Protein AF-0000000074021298 (afdb_homodimer)

Organism: Pomacea canaliculata (NCBI:txid400727)

pLDDT: mean 86.19, std 20.51, range [21.73, 98.88]

InterPro domains:
  IPR001466 Beta-lactamase-related [PF00144] (48-369)
  IPR012338 Beta-lactamase/transpeptidase-like [G3DSA:3.40.710.10] (38-373)
  IPR012338 Beta-lactamase/transpeptidase-like [SSF56601] (41-386)
  IPR050491 Beta-lactamase AmpC-like [PTHR46825] (26-459)

Solvent-accessible surface area (backbone atoms only — not comparable to full-atom values): 61512 Å² total; per-residue (Å²): 136,84,81,76,81,76,75,80,75,77,75,76,76,77,72,75,76,74,70,74,70,69,49,74,64,55,54,45,50,52,50,48,49,40,50,52,49,29,38,67,71,63,29,38,85,45,30,32,19,32,28,32,18,33,33,43,77,78,37,78,73,43,58,38,34,41,58,18,23,34,84,89,51,81,51,64,29,39,26,73,28,30,38,55,35,10,33,48,21,23,33,54,42,43,52,49,36,53,50,51,23,60,72,65,68,79,51,56,54,80,38,34,45,31,76,70,72,32,90,83,51,42,40,54,46,66,67,55,29,68,60,37,20,44,46,37,44,48,30,24,21,63,15,31,70,42,54,64,54,48,45,38,26,73,78,58,35,49,85,45,40,59,76,28,40,36,56,49,63,62,82,53,56,76,46,62,37,67,27,72,40,52,54,39,28,16,48,48,38,35,51,39,19,62,76,69,73,46,59,56,69,59,50,47,38,64,63,43,27,59,68,43,65,20,82,74,49,50,36,39,69,70,58,61,78,82,42,80,61,29,48,50,35,17,37,65,55,73,85,39,74,38,78,56,52,68,64,45,48,26,56,58,23,50,40,34,26,28,33,15,34,22,33,22,24,54,36,48,41,40,56,46,34,20,64,55,62,47,22,24,28,94,84,66,46,77,69,45,56,48,66,59,55,49,59,35,65,39,77,48,26,34,41,95,38,64,82,43,37,33,85,69,34,98,49,19,35,38,36,40,25,26,17,32,42,33,29,30,34,29,48,75,33,28,58,30,39,28,41,58,12,66,48,94,10,22,33,25,40,38,40,34,31,64,93,66,26,28,31,40,37,41,38,32,25,20,53,55,79,89,42,42,42,65,48,50,46,50,48,31,52,48,23,53,76,70,72,45,85,53,92,48,49,47,66,39,44,60,43,38,56,36,87,68,38,75,70,78,81,76,72,72,76,74,87,81,38,84,79,60,80,69,94,60,60,72,70,22,62,47,44,44,24,37,25,88,44,62,38,61,37,34,33,40,77,41,73,68,58,87,72,65,80,73,75,80,74,73,68,75,73,60,70,38,49,30,40,36,34,53,68,31,34,22,40,52,31,56,51,75,74,67,69,76,67,70,74,80,77,53,94,78,60,58,76,75,78,53,56,43,47,21,38,22,43,24,32,78,72,24,46,84,49,68,37,53,46,35,36,39,39,61,43,55,92,97,47,82,41,47,45,41,36,36,29,40,36,50,25,70,90,68,45,50,60,27,35,51,59,68,85,55,94,65,76,79,75,71,75,66,79,71,57,81,69,48,65,63,52,59,60,54,55,55,58,68,64,54,66,74,112,135,85,80,75,81,78,76,78,75,77,74,75,74,77,69,76,76,75,72,74,72,69,48,73,64,54,53,46,50,52,50,49,50,40,50,52,50,29,37,66,72,64,30,39,83,44,30,34,18,34,30,31,17,31,33,43,76,81,38,78,74,42,58,37,35,41,58,17,24,34,85,91,50,82,51,64,29,40,24,73,27,31,37,55,36,11,34,49,21,23,33,53,39,42,52,49,37,53,50,51,24,61,72,64,69,78,51,55,53,78,38,34,44,30,75,71,73,31,88,82,51,41,41,52,46,67,67,54,29,68,58,36,20,46,46,37,45,48,31,25,20,63,16,31,68,41,53,63,55,47,46,38,25,72,75,57,35,48,85,47,42,58,75,28,40,37,57,50,62,62,83,51,56,76,46,62,36,68,28,71,38,52,56,38,29,16,48,48,36,35,50,38,20,63,76,69,72,46,59,57,69,58,49,48,40,65,61,42,27,58,69,42,65,20,81,75,49,52,37,39,69,70,57,61,77,81,42,79,61,28,47,50,35,18,35,65,55,71,86,39,72,38,78,56,53,70,64,48,48,26,55,59,23,50,39,34,26,28,31,15,35,21,31,24,22,55,37,47,43,40,55,46,34,19,64,54,62,48,21,24,27,94,86,66,45,76,68,45,56,48,68,61,55,49,58,34,64,40,77,50,25,33,40,95,38,64,82,41,37,31,85,68,36,99,51,19,36,37,36,41,24,26,16,32,41,32,29,31,34,29,46,75,34,28,57,31,38,28,42,58,12,67,48,94,10,21,33,26,39,37,40,34,31,63,94,66,27,29,32,40,37,41,37,33,26,21,55,55,80,88,42,42,42,65,48,51,47,51,49,31,52,49,23,55,76,69,70,45,85,53,92,47,51,47,68,40,44,61,44,38,55,36,88,67,39,77,70,78,80,76,72,73,75,74,88,81,41,84,79,57,80,69,96,62,61,73,71,22,64,46,45,44,24,37,25,90,45,63,39,60,36,34,33,39,77,41,71,67,59,88,72,65,80,72,72,78,76,73,68,73,73,61,70,38,48,29,39,36,34,53,69,31,34,22,41,51,30,55,50,76,74,68,71,77,67,71,72,77,77,53,94,80,60,60,78,75,80,53,56,42,46,21,37,21,44,26,32,79,72,24,44,85,48,71,36,54,44,34,36,37,40,60,44,55,91,95,47,79,40,47,46,41,38,37,30,39,35,49,24,71,90,69,46,51,60,26,34,51,58,67,83,55,95,65,76,80,76,71,76,64,80,70,59,80,68,48,66,66,52,60,60,54,57,57,57,68,67,54,67,73,112

Radius of gyration: 35.68 Å; Cα contacts (8 Å, |Δi|>4): 2454; chains: 2; bounding box: 91×127×123 Å

Nearest PDB structures (foldseek):
  7v21-assembly1_B  TM=7.993E-01  e=4.627E-18  Homo sapiens
  7v21-assembly1_C  TM=7.958E-01  e=7.716E-18  Homo sapiens
  7v21-assembly1_D  TM=7.824E-01  e=2.377E-17  Homo sapiens
  6kjr-assembly1_A  TM=7.800E-01  e=3.569E-14  Jeotgalibacillus marinus
  6kjt-assembly1_D  TM=7.829E-01  e=8.515E-14  Jeotgalibacillus marinus

Structure (mmCIF, N/CA/C/O backbone):
data_AF-0000000074021298-model_v1
#
loop_
_entity.id
_entity.type
_entity.pdbx_description
1 polymer 'Beta-lactamase-related domain-containing protein'
#
loop_
_atom_site.group_PDB
_atom_site.id
_atom_site.type_symbol
_atom_site.label_atom_id
_atom_site.label_alt_id
_atom_site.label_comp_id
_atom_site.label_asym_id
_atom_site.label_entity_id
_atom_site.label_seq_id
_atom_site.pdbx_PDB_ins_code
_atom_site.Cartn_x
_atom_site.Cartn_y
_atom_site.Cartn_z
_atom_site.occupancy
_atom_site.B_iso_or_equiv
_atom_site.auth_seq_id
_atom_site.auth_comp_id
_atom_site.auth_asym_id
_atom_site.auth_atom_id
_atom_site.pdbx_PDB_model_num
ATOM 1 N N . MET A 1 1 ? 46.344 -9.789 76.188 1 26.69 1 MET A N 1
ATOM 2 C CA . MET A 1 1 ? 46.031 -10.859 75.188 1 26.69 1 MET A CA 1
ATOM 3 C C . MET A 1 1 ? 45.062 -10.383 74.125 1 26.69 1 MET A C 1
ATOM 5 O O . MET A 1 1 ? 43.969 -9.922 74.5 1 26.69 1 MET A O 1
ATOM 9 N N . ASP A 1 2 ? 45.594 -9.898 73 1 30.86 2 ASP A N 1
ATOM 10 C CA . ASP A 1 2 ? 45.156 -9.203 71.812 1 30.86 2 ASP A CA 1
ATOM 11 C C . ASP A 1 2 ? 44.312 -10.109 70.938 1 30.86 2 ASP A C 1
ATOM 13 O O . ASP A 1 2 ? 44.781 -11.133 70.438 1 30.86 2 ASP A O 1
ATOM 17 N N . LEU A 1 3 ? 43.062 -10.359 71.312 1 31.78 3 LEU A N 1
ATOM 18 C CA . LEU A 1 3 ? 42.125 -11.188 70.562 1 31.78 3 LEU A CA 1
ATOM 19 C C . LEU A 1 3 ? 41.969 -10.711 69.125 1 31.78 3 LEU A C 1
ATOM 21 O O . LEU A 1 3 ? 41.625 -9.555 68.875 1 31.78 3 LEU A O 1
ATOM 25 N N . THR A 1 4 ? 42.688 -11.258 68.188 1 30.72 4 THR A N 1
ATOM 26 C CA . THR A 1 4 ? 42.812 -11.078 66.75 1 30.72 4 THR A CA 1
ATOM 27 C C . THR A 1 4 ? 41.469 -11.391 66.062 1 30.72 4 THR A C 1
ATOM 29 O O . THR A 1 4 ? 40.906 -12.453 66.312 1 30.72 4 THR A O 1
ATOM 32 N N . LYS A 1 5 ? 40.688 -10.383 65.625 1 35.59 5 LYS A N 1
ATOM 33 C CA . LYS A 1 5 ? 39.469 -10.328 64.812 1 35.59 5 LYS A CA 1
ATOM 34 C C . LYS A 1 5 ? 39.594 -11.141 63.562 1 35.59 5 LYS A C 1
ATOM 36 O O . LYS A 1 5 ? 40.406 -10.82 62.688 1 35.59 5 LYS A O 1
ATOM 41 N N . VAL A 1 6 ? 39.469 -12.438 63.562 1 33.12 6 VAL A N 1
ATOM 42 C CA . VAL A 1 6 ? 39.5 -13.266 62.344 1 33.12 6 VAL A CA 1
ATOM 43 C C . VAL A 1 6 ? 38.344 -12.859 61.406 1 33.12 6 VAL A C 1
ATOM 45 O O . VAL A 1 6 ? 37.188 -12.898 61.812 1 33.12 6 VAL A O 1
ATOM 48 N N . SER A 1 7 ? 38.562 -11.93 60.531 1 34.03 7 SER A N 1
ATOM 49 C CA . SER A 1 7 ? 37.656 -11.547 59.469 1 34.03 7 SER A CA 1
ATOM 50 C C . SER A 1 7 ? 37.344 -12.742 58.562 1 34.03 7 SER A C 1
ATOM 52 O O . SER A 1 7 ? 38.25 -13.398 58.062 1 34.03 7 SER A O 1
ATOM 54 N N . VAL A 1 8 ? 36.25 -13.43 58.875 1 35.97 8 VAL A N 1
ATOM 55 C CA . VAL A 1 8 ? 35.719 -14.477 58.031 1 35.97 8 VAL A CA 1
ATOM 56 C C . VAL A 1 8 ? 35.438 -13.906 56.625 1 35.97 8 VAL A C 1
ATOM 58 O O . VAL A 1 8 ? 34.625 -12.992 56.469 1 35.97 8 VAL A O 1
ATOM 61 N N . LEU A 1 9 ? 36.406 -13.93 55.75 1 36.5 9 LEU A N 1
ATOM 62 C CA . LEU A 1 9 ? 36.25 -13.633 54.344 1 36.5 9 LEU A CA 1
ATOM 63 C C . LEU A 1 9 ? 35.25 -14.578 53.688 1 36.5 9 LEU A C 1
ATOM 65 O O . LEU A 1 9 ? 35.438 -15.797 53.688 1 36.5 9 LEU A O 1
ATOM 69 N N . GLN A 1 10 ? 33.969 -14.211 53.75 1 36.41 10 GLN A N 1
ATOM 70 C CA . GLN A 1 10 ? 33 -14.898 52.906 1 36.41 10 GLN A CA 1
ATOM 71 C C . GLN A 1 10 ? 33.406 -14.875 51.438 1 36.41 10 GLN A C 1
ATOM 73 O O . GLN A 1 10 ? 33.562 -13.805 50.844 1 36.41 10 GLN A O 1
ATOM 78 N N . VAL A 1 11 ? 34.156 -15.836 51.031 1 38.88 11 VAL A N 1
ATOM 79 C CA . VAL A 1 11 ? 34.406 -16.031 49.625 1 38.88 11 VAL A CA 1
ATOM 80 C C . VAL A 1 11 ? 33.125 -16.266 48.875 1 38.88 11 VAL A C 1
ATOM 82 O O . VAL A 1 11 ? 32.406 -17.25 49.125 1 38.88 11 VAL A O 1
ATOM 85 N N . LEU A 1 12 ? 32.469 -15.219 48.438 1 39.44 12 LEU A N 1
ATOM 86 C CA . LEU A 1 12 ? 31.422 -15.344 47.438 1 39.44 12 LEU A CA 1
ATOM 87 C C . LEU A 1 12 ? 31.906 -16.141 46.219 1 39.44 12 LEU A C 1
ATOM 89 O O . LEU A 1 12 ? 32.844 -15.703 45.531 1 39.44 12 LEU A O 1
ATOM 93 N N . VAL A 1 13 ? 31.797 -17.438 46.312 1 40.09 13 VAL A N 1
ATOM 94 C CA . VAL A 1 13 ? 32.031 -18.25 45.125 1 40.09 13 VAL A CA 1
ATOM 95 C C . VAL A 1 13 ? 31.094 -17.781 44 1 40.09 13 VAL A C 1
ATOM 97 O O . VAL A 1 13 ? 29.875 -17.875 44.125 1 40.09 13 VAL A O 1
ATOM 100 N N . LEU A 1 14 ? 31.547 -16.844 43.219 1 41.97 14 LEU A N 1
ATOM 101 C CA . LEU A 1 14 ? 30.922 -16.594 41.906 1 41.97 14 LEU A CA 1
ATOM 102 C C . LEU A 1 14 ? 30.891 -17.875 41.062 1 41.97 14 LEU A C 1
ATOM 104 O O . LEU A 1 14 ? 31.938 -18.375 40.656 1 41.97 14 LEU A O 1
ATOM 108 N N . VAL A 1 15 ? 29.938 -18.703 41.312 1 45.31 15 VAL A N 1
ATOM 109 C CA . VAL A 1 15 ? 29.75 -19.781 40.344 1 45.31 15 VAL A CA 1
ATOM 110 C C . VAL A 1 15 ? 29.5 -19.188 38.938 1 45.31 15 VAL A C 1
ATOM 112 O O . VAL A 1 15 ? 28.562 -18.438 38.75 1 45.31 15 VAL A O 1
ATOM 115 N N . PRO A 1 16 ? 30.484 -19.203 38.094 1 42.06 16 PRO A N 1
ATOM 116 C CA . PRO A 1 16 ? 30.156 -18.797 36.719 1 42.06 16 PRO A CA 1
ATOM 117 C C . PRO A 1 16 ? 28.984 -19.578 36.156 1 42.06 16 PRO A C 1
ATOM 119 O O . PRO A 1 16 ? 28.969 -20.812 36.188 1 42.06 16 PRO A O 1
ATOM 122 N N . THR A 1 17 ? 27.828 -19.078 36.219 1 42.72 17 THR A N 1
ATOM 123 C CA . THR A 1 17 ? 26.781 -19.641 35.375 1 42.72 17 THR A CA 1
ATOM 124 C C . THR A 1 17 ? 27.312 -19.875 33.969 1 42.72 17 THR A C 1
ATOM 126 O O . THR A 1 17 ? 27.625 -18.906 33.25 1 42.72 17 THR A O 1
ATOM 129 N N . LEU A 1 18 ? 27.922 -20.984 33.719 1 38.31 18 LEU A N 1
ATOM 130 C CA . LEU A 1 18 ? 28.203 -21.375 32.344 1 38.31 18 LEU A CA 1
ATOM 131 C C . LEU A 1 18 ? 26.953 -21.234 31.469 1 38.31 18 LEU A C 1
ATOM 133 O O . LEU A 1 18 ? 26.016 -22.031 31.578 1 38.31 18 LEU A O 1
ATOM 137 N N . VAL A 1 19 ? 26.609 -20.078 31.125 1 40.84 19 VAL A N 1
ATOM 138 C CA . VAL A 1 19 ? 25.734 -19.969 29.953 1 40.84 19 VAL A CA 1
ATOM 139 C C . VAL A 1 19 ? 26.297 -20.812 28.812 1 40.84 19 VAL A C 1
ATOM 141 O O . VAL A 1 19 ? 27.359 -20.516 28.281 1 40.84 19 VAL A O 1
ATOM 144 N N . ILE A 1 20 ? 26.047 -22.031 28.812 1 39.59 20 ILE A N 1
ATOM 145 C CA . ILE A 1 20 ? 26.328 -22.812 27.609 1 39.59 20 ILE A CA 1
ATOM 146 C C . ILE A 1 20 ? 25.797 -22.062 26.391 1 39.59 20 ILE A C 1
ATOM 148 O O . ILE A 1 20 ? 24.578 -21.969 26.188 1 39.59 20 ILE A O 1
ATOM 152 N N . VAL A 1 21 ? 26.438 -21.094 26 1 43.22 21 VAL A N 1
ATOM 153 C CA . VAL A 1 21 ? 26.188 -20.562 24.672 1 43.22 21 VAL A CA 1
ATOM 154 C C . VAL A 1 21 ? 26.188 -21.703 23.641 1 43.22 21 VAL A C 1
ATOM 156 O O . VAL A 1 21 ? 27.234 -22.312 23.391 1 43.22 21 VAL A O 1
ATOM 159 N N . SER A 1 22 ? 25.172 -22.469 23.625 1 50.16 22 SER A N 1
ATOM 160 C CA . SER A 1 22 ? 25.078 -23.406 22.516 1 50.16 22 SER A CA 1
ATOM 161 C C . SER A 1 22 ? 25.562 -22.75 21.219 1 50.16 22 SER A C 1
ATOM 163 O O . SER A 1 22 ? 25.156 -21.641 20.891 1 50.16 22 SER A O 1
ATOM 165 N N . SER A 1 23 ? 26.609 -23.266 20.641 1 61.38 23 SER A N 1
ATOM 166 C CA . SER A 1 23 ? 27.219 -22.797 19.391 1 61.38 23 SER A CA 1
ATOM 167 C C . SER A 1 23 ? 26.188 -22.719 18.266 1 61.38 23 SER A C 1
ATOM 169 O O . SER A 1 23 ? 25.125 -23.344 18.359 1 61.38 23 SER A O 1
ATOM 171 N N . GLN A 1 24 ? 26.281 -21.781 17.531 1 69.5 24 GLN A N 1
ATOM 172 C CA . GLN A 1 24 ? 25.484 -21.641 16.312 1 69.5 24 GLN A CA 1
ATOM 173 C C . GLN A 1 24 ? 25.281 -22.984 15.633 1 69.5 24 GLN A C 1
ATOM 175 O O . GLN A 1 24 ? 24.188 -23.281 15.141 1 69.5 24 GLN A O 1
ATOM 180 N N . ASP A 1 25 ? 26.188 -23.922 15.688 1 71.69 25 ASP A N 1
ATOM 181 C CA . ASP A 1 25 ? 26.125 -25.234 15.055 1 71.69 25 ASP A CA 1
ATOM 182 C C . ASP A 1 25 ? 25.141 -26.141 15.789 1 71.69 25 ASP A C 1
ATOM 184 O O . ASP A 1 25 ? 24.406 -26.891 15.156 1 71.69 25 ASP A O 1
ATOM 188 N N . ASP A 1 26 ? 25.188 -26.031 17.078 1 74.75 26 ASP A N 1
ATOM 189 C CA . ASP A 1 26 ? 24.266 -26.844 17.859 1 74.75 26 ASP A CA 1
ATOM 190 C C . ASP A 1 26 ? 22.812 -26.406 17.641 1 74.75 26 ASP A C 1
ATOM 192 O O . ASP A 1 26 ? 21.922 -27.25 17.562 1 74.75 26 ASP A O 1
ATOM 196 N N . SER A 1 27 ? 22.719 -25.188 17.469 1 84.31 27 SER A N 1
ATOM 197 C CA . SER A 1 27 ? 21.391 -24.641 17.219 1 84.31 27 SER A CA 1
ATOM 198 C C . SER A 1 27 ? 20.844 -25.094 15.875 1 84.31 27 SER A C 1
ATOM 200 O O . SER A 1 27 ? 19.672 -25.453 15.758 1 84.31 27 SER A O 1
ATOM 202 N N . MET A 1 28 ? 21.734 -25.234 14.898 1 88.88 28 MET A N 1
ATOM 203 C CA . MET A 1 28 ? 21.297 -25.641 13.562 1 88.88 28 MET A CA 1
ATOM 204 C C . MET A 1 28 ? 21 -27.125 13.508 1 88.88 28 MET A C 1
ATOM 206 O O . MET A 1 28 ? 20.094 -27.562 12.781 1 88.88 28 MET A O 1
ATOM 210 N N . GLN A 1 29 ? 21.719 -27.859 14.266 1 90.38 29 GLN A N 1
ATOM 211 C CA . GLN A 1 29 ? 21.422 -29.281 14.344 1 90.38 29 GLN A CA 1
ATOM 212 C C . GLN A 1 29 ? 20.078 -29.531 15 1 90.38 29 GLN A C 1
ATOM 214 O O . GLN A 1 29 ? 19.312 -30.391 14.547 1 90.38 29 GLN A O 1
ATOM 219 N N . ALA A 1 30 ? 19.875 -28.781 16.031 1 91.12 30 ALA A N 1
ATOM 220 C CA . ALA A 1 30 ? 18.594 -28.938 16.719 1 91.12 30 ALA A CA 1
ATOM 221 C C . ALA A 1 30 ? 17.422 -28.609 15.789 1 91.12 30 ALA A C 1
ATOM 223 O O . ALA A 1 30 ? 16.422 -29.312 15.773 1 91.12 30 ALA A O 1
ATOM 224 N N . ILE A 1 31 ? 17.578 -27.609 15.07 1 93.38 31 ILE A N 1
ATOM 225 C CA . ILE A 1 31 ? 16.547 -27.203 14.125 1 93.38 31 ILE A CA 1
ATOM 226 C C . ILE A 1 31 ? 16.391 -28.266 13.039 1 93.38 31 ILE A C 1
ATOM 228 O O . ILE A 1 31 ? 15.281 -28.609 12.648 1 93.38 31 ILE A O 1
ATOM 232 N N . SER A 1 32 ? 17.469 -28.75 12.547 1 94.44 32 SER A N 1
ATOM 233 C CA . SER A 1 32 ? 17.453 -29.797 11.547 1 94.44 32 SER A CA 1
ATOM 234 C C . SER A 1 32 ? 16.719 -31.047 12.047 1 94.44 32 SER A C 1
ATOM 236 O O . SER A 1 32 ? 15.969 -31.672 11.297 1 94.44 32 SER A O 1
ATOM 238 N N . ASP A 1 33 ? 16.938 -31.344 13.305 1 94.31 33 ASP A N 1
ATOM 239 C CA . ASP A 1 33 ? 16.281 -32.5 13.898 1 94.31 33 ASP A CA 1
ATOM 240 C C . ASP A 1 33 ? 14.773 -32.312 14 1 94.31 33 ASP A C 1
ATOM 242 O O . ASP A 1 33 ? 14.008 -33.25 13.75 1 94.31 33 ASP A O 1
ATOM 246 N N . ILE A 1 34 ? 14.422 -31.141 14.359 1 95.75 34 ILE A N 1
ATOM 247 C CA . ILE A 1 34 ? 13 -30.812 14.453 1 95.75 34 ILE A CA 1
ATOM 248 C C . ILE A 1 34 ? 12.352 -30.953 13.078 1 95.75 34 ILE A C 1
ATOM 250 O O . ILE A 1 34 ? 11.266 -31.531 12.945 1 95.75 34 ILE A O 1
ATOM 254 N N . ILE A 1 35 ? 12.992 -30.469 12.047 1 96.25 35 ILE A N 1
ATOM 255 C CA . ILE A 1 35 ? 12.469 -30.484 10.688 1 96.25 35 ILE A CA 1
ATOM 256 C C . ILE A 1 35 ? 12.406 -31.922 10.18 1 96.25 35 ILE A C 1
ATOM 258 O O . ILE A 1 35 ? 11.398 -32.344 9.602 1 96.25 35 ILE A O 1
ATOM 262 N N . ALA A 1 36 ? 13.445 -32.656 10.445 1 95.38 36 ALA A N 1
ATOM 263 C CA . ALA A 1 36 ? 13.484 -34.062 10.023 1 95.38 36 ALA A CA 1
ATOM 264 C C . ALA A 1 36 ? 12.352 -34.875 10.672 1 95.38 36 ALA A C 1
ATOM 266 O O . ALA A 1 36 ? 11.695 -35.656 10.008 1 95.38 36 ALA A O 1
ATOM 267 N N . ALA A 1 37 ? 12.156 -34.594 11.891 1 94.69 37 ALA A N 1
ATOM 268 C CA . ALA A 1 37 ? 11.117 -35.312 12.633 1 94.69 37 ALA A CA 1
ATOM 269 C C . ALA A 1 37 ? 9.734 -34.969 12.102 1 94.69 37 ALA A C 1
ATOM 271 O O . ALA A 1 37 ? 8.914 -35.875 11.844 1 94.69 37 ALA A O 1
ATOM 272 N N . SER A 1 38 ? 9.508 -33.719 11.961 1 95.88 38 SER A N 1
ATOM 273 C CA . SER A 1 38 ? 8.188 -33.281 11.492 1 95.88 38 SER A CA 1
ATOM 274 C C . SER A 1 38 ? 7.938 -33.75 10.062 1 95.88 38 SER A C 1
ATOM 276 O O . SER A 1 38 ? 6.828 -34.188 9.734 1 95.88 38 SER A O 1
ATOM 278 N N . HIS A 1 39 ? 8.93 -33.656 9.211 1 95.75 39 HIS A N 1
ATOM 279 C CA . HIS A 1 39 ? 8.797 -34.125 7.832 1 95.75 39 HIS A CA 1
ATOM 280 C C . HIS A 1 39 ? 8.477 -35.594 7.773 1 95.75 39 HIS A C 1
ATOM 282 O O . HIS A 1 39 ? 7.574 -36.031 7.047 1 95.75 39 HIS A O 1
ATOM 288 N N . ALA A 1 40 ? 9.156 -36.375 8.547 1 9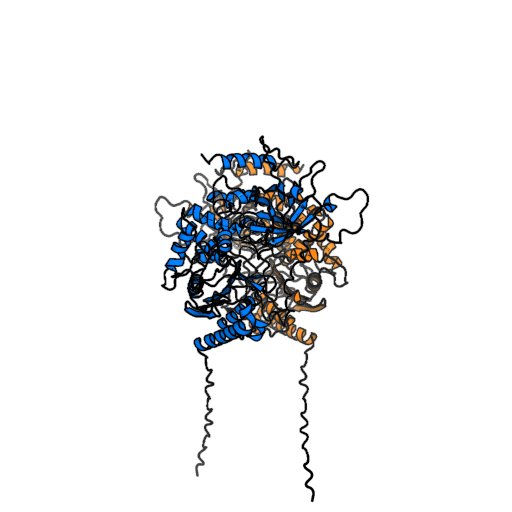3.25 40 ALA A N 1
ATOM 289 C CA . ALA A 1 40 ? 8.969 -37.812 8.562 1 93.25 40 ALA A CA 1
ATOM 290 C C . ALA A 1 40 ? 7.609 -38.188 9.148 1 93.25 40 ALA A C 1
ATOM 292 O O . ALA A 1 40 ? 6.953 -39.125 8.664 1 93.25 40 ALA A O 1
ATOM 293 N N . ASP A 1 41 ? 7.246 -37.469 10.125 1 93.19 41 ASP A N 1
ATOM 294 C CA . ASP A 1 41 ? 6.066 -37.875 10.891 1 93.19 41 ASP A CA 1
ATOM 295 C C . ASP A 1 41 ? 4.781 -37.469 10.164 1 93.19 41 ASP A C 1
ATOM 297 O O . ASP A 1 41 ? 3.795 -38.219 10.195 1 93.19 41 ASP A O 1
ATOM 301 N N . CYS A 1 42 ? 4.836 -36.312 9.477 1 90.19 42 CYS A N 1
ATOM 302 C CA . CYS A 1 42 ? 3.508 -35.875 9.07 1 90.19 42 CYS A CA 1
ATOM 303 C C . CYS A 1 42 ? 3.533 -35.281 7.66 1 90.19 42 CYS A C 1
ATOM 305 O O . CYS A 1 42 ? 2.486 -34.938 7.105 1 90.19 42 CYS A O 1
ATOM 307 N N . ARG A 1 43 ? 4.656 -35.25 7.039 1 88 43 ARG A N 1
ATOM 308 C CA . ARG A 1 43 ? 4.652 -34.531 5.773 1 88 43 ARG A CA 1
ATOM 309 C C . ARG A 1 43 ? 5.195 -35.406 4.645 1 88 43 ARG A C 1
ATOM 311 O O . ARG A 1 43 ? 4.984 -35.094 3.467 1 88 43 ARG A O 1
ATOM 318 N N . ARG A 1 44 ? 5.742 -36.438 4.902 1 88.69 44 ARG A N 1
ATOM 319 C CA . ARG A 1 44 ? 6.41 -37.281 3.908 1 88.69 44 ARG A CA 1
ATOM 320 C C . ARG A 1 44 ? 5.434 -37.75 2.838 1 88.69 44 ARG A C 1
ATOM 322 O O . ARG A 1 44 ? 5.797 -37.875 1.667 1 88.69 44 ARG A O 1
ATOM 329 N N . GLU A 1 45 ? 4.238 -37.938 3.205 1 88.88 45 GLU A N 1
ATOM 330 C CA . GLU A 1 45 ? 3.258 -38.469 2.26 1 88.88 45 GLU A CA 1
ATOM 331 C C . GLU A 1 45 ? 2.789 -37.375 1.294 1 88.88 45 GLU A C 1
ATOM 333 O O . GLU A 1 45 ? 2.406 -37.688 0.16 1 88.88 45 GLU A O 1
ATOM 338 N N . LEU A 1 46 ? 2.861 -36.188 1.746 1 92.75 46 LEU A N 1
ATOM 339 C CA . LEU A 1 46 ? 2.383 -35.062 0.915 1 92.75 46 LEU A CA 1
ATOM 340 C C . LEU A 1 46 ? 3.549 -34.312 0.276 1 92.75 46 LEU A C 1
ATOM 342 O O . LEU A 1 46 ? 3.375 -33.656 -0.737 1 92.75 46 LEU A O 1
ATOM 346 N N . ASN A 1 47 ? 4.668 -34.469 0.925 1 96.62 47 ASN A N 1
ATOM 347 C CA . ASN A 1 47 ? 5.898 -33.844 0.461 1 96.62 47 ASN A CA 1
ATOM 348 C C . ASN A 1 47 ? 7.09 -34.781 0.562 1 96.62 47 ASN A C 1
ATOM 350 O O . ASN A 1 47 ? 7.93 -34.625 1.453 1 96.62 47 ASN A O 1
ATOM 354 N N . PRO A 1 48 ? 7.223 -35.625 -0.444 1 96.5 48 PRO A N 1
ATOM 355 C CA . PRO A 1 48 ? 8.281 -36.656 -0.368 1 96.5 48 PRO A CA 1
ATOM 356 C C . PRO A 1 48 ? 9.672 -36.031 -0.209 1 96.5 48 PRO A C 1
ATOM 358 O O . PRO A 1 48 ? 10.555 -36.656 0.379 1 96.5 48 PRO A O 1
ATOM 361 N N . GLY A 1 49 ? 9.844 -34.906 -0.799 1 97.56 49 GLY A N 1
ATOM 362 C CA . GLY A 1 49 ? 11.148 -34.25 -0.714 1 97.56 49 GLY A CA 1
ATOM 363 C C . GLY A 1 49 ? 11.047 -32.75 -0.427 1 97.56 49 GLY A C 1
ATOM 364 O O . GLY A 1 49 ? 10.125 -32.094 -0.897 1 97.56 49 GLY A O 1
ATOM 365 N N . MET A 1 50 ? 12.07 -32.25 0.307 1 98.31 50 MET A N 1
ATOM 366 C CA . MET A 1 50 ? 12.148 -30.844 0.673 1 98.31 50 MET A CA 1
ATOM 367 C C . MET A 1 50 ? 13.594 -30.406 0.847 1 98.31 50 MET A C 1
ATOM 369 O O . MET A 1 50 ? 14.461 -31.219 1.168 1 98.31 50 MET A O 1
ATOM 373 N N . ALA A 1 51 ? 13.875 -29.188 0.587 1 98.69 51 ALA A N 1
ATOM 374 C CA . ALA A 1 51 ? 15.188 -28.609 0.848 1 98.69 51 ALA A CA 1
ATOM 375 C C . ALA A 1 51 ? 15.055 -27.234 1.517 1 98.69 51 ALA A C 1
ATOM 377 O O . ALA A 1 51 ? 14.094 -26.516 1.275 1 98.69 51 ALA A O 1
ATOM 378 N N . ILE A 1 52 ? 16.031 -26.922 2.4 1 98.62 52 ILE A N 1
ATOM 379 C CA . ILE A 1 52 ? 16 -25.688 3.188 1 98.62 52 ILE A CA 1
ATOM 380 C C . ILE A 1 52 ? 17.375 -25.031 3.168 1 98.62 52 ILE A C 1
ATOM 382 O O . ILE A 1 52 ? 18.406 -25.719 3.203 1 98.62 52 ILE A O 1
ATOM 386 N N . ALA A 1 53 ? 17.375 -23.734 3.104 1 98.75 53 ALA A N 1
ATOM 387 C CA . ALA A 1 53 ? 18.594 -22.953 3.312 1 98.75 53 ALA A CA 1
ATOM 388 C C . ALA A 1 53 ? 18.344 -21.797 4.289 1 98.75 53 ALA A C 1
ATOM 390 O O . ALA A 1 53 ? 17.297 -21.156 4.254 1 98.75 53 ALA A O 1
ATOM 391 N N . ILE A 1 54 ? 19.25 -21.578 5.184 1 98.56 54 ILE A N 1
ATOM 392 C CA . ILE A 1 54 ? 19.297 -20.438 6.094 1 98.56 54 ILE A CA 1
ATOM 393 C C . ILE A 1 54 ? 20.625 -19.703 5.941 1 98.56 54 ILE A C 1
ATOM 395 O O . ILE A 1 54 ? 21.688 -20.312 6 1 98.56 54 ILE A O 1
ATOM 399 N N . VAL A 1 55 ? 20.562 -18.406 5.738 1 97.94 55 VAL A N 1
ATOM 400 C CA . VAL A 1 55 ? 21.766 -17.594 5.656 1 97.94 55 VAL A CA 1
ATOM 401 C C . VAL A 1 55 ? 21.719 -16.484 6.695 1 97.94 55 VAL A C 1
ATOM 403 O O . VAL A 1 55 ? 20.625 -16.062 7.109 1 97.94 55 VAL A O 1
ATOM 406 N N . LYS A 1 56 ? 22.844 -16.016 7.109 1 96.88 56 LYS A N 1
ATOM 407 C CA . LYS A 1 56 ? 22.984 -14.875 8.008 1 96.88 56 LYS A CA 1
ATOM 408 C C . LYS A 1 56 ? 24.375 -14.258 7.91 1 96.88 56 LYS A C 1
ATOM 410 O O . LYS A 1 56 ? 25.375 -14.977 7.98 1 96.88 56 LYS A O 1
ATOM 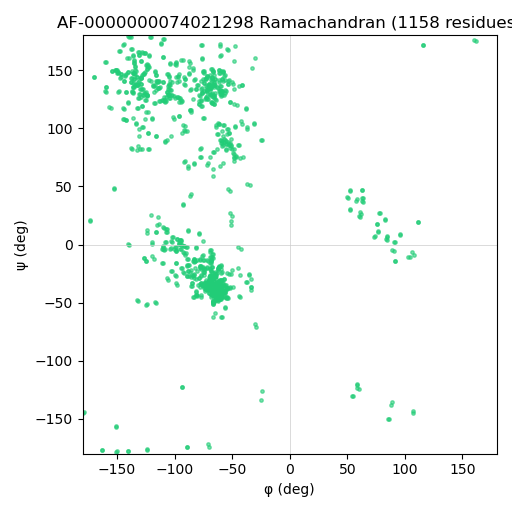415 N N . GLY A 1 57 ? 24.469 -12.961 7.77 1 94.75 57 GLY A N 1
ATOM 416 C CA . GLY A 1 57 ? 25.734 -12.25 7.727 1 94.75 57 GLY A CA 1
ATOM 417 C C . GLY A 1 57 ? 26.625 -12.68 6.562 1 94.75 57 GLY A C 1
ATOM 418 O O . GLY A 1 57 ? 27.844 -12.781 6.703 1 94.75 57 GLY A O 1
ATOM 419 N N . GLY A 1 58 ? 26.016 -13.109 5.57 1 94.19 58 GLY A N 1
ATOM 420 C CA . GLY A 1 58 ? 26.781 -13.484 4.391 1 94.19 58 GLY A CA 1
ATOM 421 C C . GLY A 1 58 ? 27.203 -14.945 4.395 1 94.19 58 GLY A C 1
ATOM 422 O O . GLY A 1 58 ? 27.844 -15.414 3.447 1 94.19 58 GLY A O 1
ATOM 423 N N . ARG A 1 59 ? 26.766 -15.625 5.43 1 94.38 59 ARG A N 1
ATOM 424 C CA . ARG A 1 59 ? 27.156 -17.031 5.559 1 94.38 59 ARG A CA 1
ATOM 425 C C . ARG A 1 59 ? 25.938 -17.938 5.488 1 94.38 59 ARG A C 1
ATOM 427 O O . ARG A 1 59 ? 24.844 -17.547 5.906 1 94.38 59 ARG A O 1
ATOM 434 N N . THR A 1 60 ? 26.172 -19.141 4.953 1 96.44 60 THR A N 1
ATOM 435 C CA . THR A 1 60 ? 25.141 -20.172 4.984 1 96.44 60 THR A CA 1
ATOM 436 C C . THR A 1 60 ? 25.188 -20.938 6.297 1 96.44 60 THR A C 1
ATOM 438 O O . THR A 1 60 ? 26.188 -21.625 6.582 1 96.44 60 THR A O 1
ATOM 441 N N . LEU A 1 61 ? 24.172 -20.844 7.062 1 96.44 61 LEU A N 1
ATOM 442 C CA . LEU A 1 61 ? 24.109 -21.516 8.352 1 96.44 61 LEU A CA 1
ATOM 443 C C . LEU A 1 61 ? 23.609 -22.953 8.188 1 96.44 61 LEU A C 1
ATOM 445 O O . LEU A 1 61 ? 23.969 -23.844 8.961 1 96.44 61 LEU A O 1
ATOM 449 N N . LEU A 1 62 ? 22.703 -23.125 7.266 1 96.62 62 LEU A N 1
ATOM 450 C CA . LEU A 1 62 ? 22.109 -24.422 6.973 1 96.62 62 LEU A CA 1
ATOM 451 C C . LEU A 1 62 ? 21.734 -24.531 5.496 1 96.62 62 LEU A C 1
ATOM 453 O O . LEU A 1 62 ? 21.219 -23.578 4.914 1 96.62 62 LEU A O 1
ATOM 457 N N . SER A 1 63 ? 22.062 -25.547 4.848 1 97.88 63 SER A N 1
ATOM 458 C CA . SER A 1 63 ? 21.641 -25.984 3.52 1 97.88 63 SER A CA 1
ATOM 459 C C . SER A 1 63 ? 21.531 -27.5 3.443 1 97.88 63 SER A C 1
ATOM 461 O O . SER A 1 63 ? 22.531 -28.203 3.469 1 97.88 63 SER A O 1
ATOM 463 N N . ARG A 1 64 ? 20.266 -27.906 3.391 1 97.81 64 ARG A N 1
ATOM 464 C CA . ARG A 1 64 ? 20.062 -29.344 3.598 1 97.81 64 ARG A CA 1
ATOM 465 C C . ARG A 1 64 ? 18.781 -29.828 2.924 1 97.81 64 ARG A C 1
ATOM 467 O O . ARG A 1 64 ? 17.844 -29.047 2.752 1 97.81 64 ARG A O 1
ATOM 474 N N . GLY A 1 65 ? 18.844 -31.094 2.506 1 97.94 65 GLY A N 1
ATOM 475 C CA . GLY A 1 65 ? 17.656 -31.766 1.987 1 97.94 65 GLY A CA 1
ATOM 476 C C . GLY A 1 65 ? 17.047 -32.75 2.977 1 97.94 65 GLY A C 1
ATOM 477 O O . GLY A 1 65 ? 17.719 -33.219 3.896 1 97.94 65 GLY A O 1
ATOM 478 N N . PHE A 1 66 ? 15.812 -33 2.83 1 97.69 66 PHE A N 1
ATOM 479 C CA . PHE A 1 66 ? 15.031 -33.938 3.623 1 97.69 66 PHE A CA 1
ATOM 480 C C . PHE A 1 66 ? 14.156 -34.812 2.727 1 97.69 66 PHE A C 1
ATOM 482 O O . PHE A 1 66 ? 13.586 -34.312 1.744 1 97.69 66 PHE A O 1
ATOM 489 N N . GLY A 1 67 ? 14.109 -36.062 3.02 1 97.25 67 GLY A N 1
ATOM 490 C CA . GLY A 1 67 ? 13.273 -36.969 2.256 1 97.25 67 GLY A CA 1
ATOM 491 C C . GLY A 1 67 ? 13.953 -37.5 1.001 1 97.25 67 GLY A C 1
ATOM 492 O O . GLY A 1 67 ? 15.164 -37.75 0.995 1 97.25 67 GLY A O 1
ATOM 493 N N . VAL A 1 68 ? 13.047 -37.781 -0.033 1 97 68 VAL A N 1
ATOM 494 C CA . VAL A 1 68 ? 13.547 -38.438 -1.247 1 97 68 VAL A CA 1
ATOM 495 C C . VAL A 1 68 ? 13.086 -37.656 -2.471 1 97 68 VAL A C 1
ATOM 497 O O . VAL A 1 68 ? 12.133 -36.875 -2.395 1 97 68 VAL A O 1
ATOM 500 N N . THR A 1 69 ? 13.773 -37.812 -3.586 1 96.56 69 THR A N 1
ATOM 501 C CA . THR A 1 69 ? 13.523 -37.031 -4.801 1 96.56 69 THR A CA 1
ATOM 502 C C . THR A 1 69 ? 12.25 -37.531 -5.492 1 96.56 69 THR A C 1
ATOM 504 O O . THR A 1 69 ? 11.68 -36.812 -6.324 1 96.56 69 THR A O 1
ATOM 507 N N . SER A 1 70 ? 11.875 -38.75 -5.152 1 94.12 70 SER A N 1
ATOM 508 C CA . SER A 1 70 ? 10.688 -39.344 -5.758 1 94.12 70 SER A CA 1
ATOM 509 C C . SER A 1 70 ? 9.961 -40.25 -4.777 1 94.12 70 SER A C 1
ATOM 511 O O . SER A 1 70 ? 10.602 -40.938 -3.979 1 94.12 70 SER A O 1
ATOM 513 N N . LEU A 1 71 ? 8.68 -40.25 -4.867 1 89.56 71 LEU A N 1
ATOM 514 C CA . LEU A 1 71 ? 7.848 -41 -3.951 1 89.56 71 LEU A CA 1
ATOM 515 C C . LEU A 1 71 ? 8.234 -42.5 -3.971 1 89.56 71 LEU A C 1
ATOM 517 O O . LEU A 1 71 ? 8.18 -43.156 -2.941 1 89.56 71 LEU A O 1
ATOM 521 N N . HIS A 1 72 ? 8.609 -43.062 -5.082 1 85.44 72 HIS A N 1
ATOM 522 C CA . HIS A 1 72 ? 8.883 -44.469 -5.18 1 85.44 72 HIS A CA 1
ATOM 523 C C . HIS A 1 72 ? 10.383 -44.75 -5.309 1 85.44 72 HIS A C 1
ATOM 525 O O . HIS A 1 72 ? 10.797 -45.844 -5.633 1 85.44 72 HIS A O 1
ATOM 531 N N . GLY A 1 73 ? 11.078 -43.719 -5.082 1 87.19 73 GLY A N 1
ATOM 532 C CA . GLY A 1 73 ? 12.516 -43.875 -5.148 1 87.19 73 GLY A CA 1
ATOM 533 C C . GLY A 1 73 ? 13.195 -43.781 -3.791 1 87.19 73 GLY A C 1
ATOM 534 O O . GLY A 1 73 ? 12.523 -43.625 -2.77 1 87.19 73 GLY A O 1
ATOM 535 N N . ASN A 1 74 ? 14.562 -44 -3.842 1 91.06 74 ASN A N 1
ATOM 536 C CA . ASN A 1 74 ? 15.328 -44 -2.598 1 91.06 74 ASN A CA 1
ATOM 537 C C . ASN A 1 74 ? 16.469 -42.969 -2.648 1 91.06 74 ASN A C 1
ATOM 539 O O . ASN A 1 74 ? 17.328 -42.969 -1.769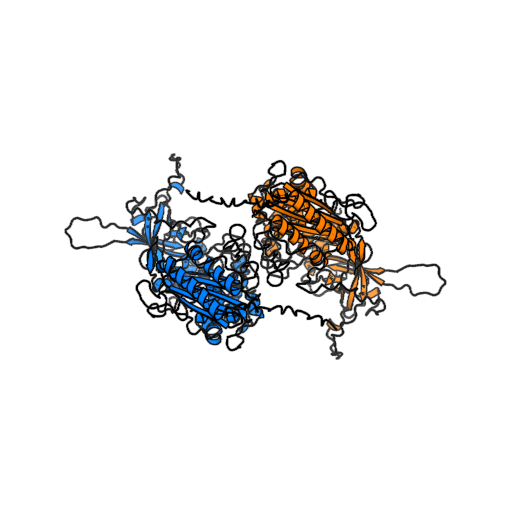 1 91.06 74 ASN A O 1
ATOM 543 N N . ILE A 1 75 ? 16.422 -42.188 -3.637 1 96.06 75 ILE A N 1
ATOM 544 C CA . ILE A 1 75 ? 17.469 -41.188 -3.723 1 96.06 75 ILE A CA 1
ATOM 545 C C . ILE A 1 75 ? 17.172 -40.031 -2.77 1 96.06 75 ILE A C 1
ATOM 547 O O . ILE A 1 75 ? 16.141 -39.375 -2.893 1 96.06 75 ILE A O 1
ATOM 551 N N . PRO A 1 76 ? 18.078 -39.781 -1.84 1 97.19 76 PRO A N 1
ATOM 552 C CA . PRO A 1 76 ? 17.812 -38.719 -0.875 1 97.19 76 PRO A CA 1
ATOM 553 C C . PRO A 1 76 ? 17.891 -37.312 -1.501 1 97.19 76 PRO A C 1
ATOM 555 O O . PRO A 1 76 ? 18.719 -37.094 -2.385 1 97.19 76 PRO A O 1
ATOM 558 N N . VAL A 1 77 ? 17.031 -36.406 -1.029 1 98 77 VAL A N 1
ATOM 559 C CA . VAL A 1 77 ? 17.188 -35 -1.353 1 98 77 VAL A CA 1
ATOM 560 C C . VAL A 1 77 ? 18.406 -34.438 -0.644 1 98 77 VAL A C 1
ATOM 562 O O . VAL A 1 77 ? 18.656 -34.75 0.523 1 98 77 VAL A O 1
ATOM 565 N N . THR A 1 78 ? 19.188 -33.719 -1.312 1 98.12 78 THR A N 1
ATOM 566 C CA . THR A 1 78 ? 20.344 -33 -0.764 1 98.12 78 THR A CA 1
ATOM 567 C C . THR A 1 78 ? 20.203 -31.5 -1.007 1 98.12 78 THR A C 1
ATOM 569 O O . THR A 1 78 ? 19.203 -31.047 -1.577 1 98.12 78 THR A O 1
ATOM 572 N N . SER A 1 79 ? 21.172 -30.75 -0.527 1 98.12 79 SER A N 1
ATOM 573 C CA . SER A 1 79 ? 21.172 -29.297 -0.716 1 98.12 79 SER A CA 1
ATOM 574 C C . SER A 1 79 ? 21.359 -28.938 -2.184 1 98.12 79 SER A C 1
ATOM 576 O O . SER A 1 79 ? 21.125 -27.797 -2.58 1 98.12 79 SER A O 1
ATOM 578 N N . SER A 1 80 ? 21.719 -29.906 -3.041 1 98.06 80 SER A N 1
ATOM 579 C CA . SER A 1 80 ? 22 -29.672 -4.453 1 98.06 80 SER A CA 1
ATOM 580 C C . SER A 1 80 ? 20.891 -30.234 -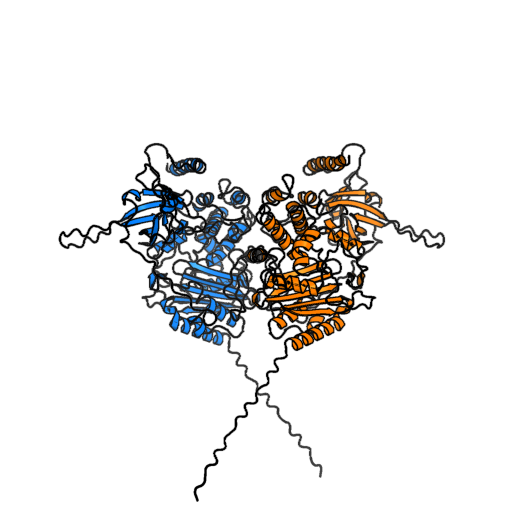5.34 1 98.06 80 SER A C 1
ATOM 582 O O . SER A 1 80 ? 21 -30.188 -6.566 1 98.06 80 SER A O 1
ATOM 584 N N . THR A 1 81 ? 19.859 -30.781 -4.695 1 98.31 81 THR A N 1
ATOM 585 C CA . THR A 1 81 ? 18.734 -31.297 -5.461 1 98.31 81 THR A CA 1
ATOM 586 C C . THR A 1 81 ? 17.938 -30.141 -6.074 1 98.31 81 THR A C 1
ATOM 588 O O . THR A 1 81 ? 17.688 -29.125 -5.414 1 98.31 81 THR A O 1
ATOM 591 N N . ARG A 1 82 ? 17.547 -30.312 -7.328 1 98.19 82 ARG A N 1
ATOM 592 C CA . ARG A 1 82 ? 16.828 -29.281 -8.062 1 98.19 82 ARG A CA 1
ATOM 593 C C . ARG A 1 82 ? 15.328 -29.359 -7.797 1 98.19 82 ARG A C 1
ATOM 595 O O . ARG A 1 82 ? 14.758 -30.438 -7.75 1 98.19 82 ARG A O 1
ATOM 602 N N . PHE A 1 83 ? 14.711 -28.219 -7.527 1 98.12 83 PHE A N 1
ATOM 603 C CA . PHE A 1 83 ? 13.266 -28 -7.441 1 98.12 83 PHE A CA 1
ATOM 604 C C . PHE A 1 83 ? 12.844 -26.812 -8.289 1 98.12 83 PHE A C 1
ATOM 606 O O . PHE A 1 83 ? 13.578 -25.828 -8.398 1 98.12 83 PHE A O 1
ATOM 613 N N . ASN A 1 84 ? 11.672 -26.859 -8.938 1 97.69 84 ASN A N 1
ATOM 614 C CA . ASN A 1 84 ? 11.055 -25.625 -9.391 1 97.69 84 ASN A CA 1
ATOM 615 C C . ASN A 1 84 ? 10.625 -24.734 -8.219 1 97.69 84 ASN A C 1
ATOM 617 O O . ASN A 1 84 ? 9.945 -25.203 -7.301 1 97.69 84 ASN A O 1
ATOM 621 N N . VAL A 1 85 ? 11.086 -23.469 -8.25 1 98.62 85 VAL A N 1
ATOM 622 C CA . VAL A 1 85 ? 10.789 -22.609 -7.113 1 98.62 85 VAL A CA 1
ATOM 623 C C . VAL A 1 85 ? 9.57 -21.734 -7.426 1 98.62 85 VAL A C 1
ATOM 625 O O . VAL A 1 85 ? 9.227 -20.844 -6.656 1 98.62 85 VAL A O 1
ATOM 628 N N . ALA A 1 86 ? 8.961 -21.953 -8.555 1 98.12 86 ALA A N 1
ATOM 629 C CA . ALA A 1 86 ? 7.699 -21.328 -8.93 1 98.12 86 ALA A CA 1
ATOM 630 C C . ALA A 1 86 ? 7.789 -19.812 -8.844 1 98.12 86 ALA A C 1
ATOM 632 O O . ALA A 1 86 ? 8.703 -19.203 -9.398 1 98.12 86 ALA A O 1
ATOM 633 N N . SER A 1 87 ? 6.906 -19.125 -8.219 1 98.5 87 SER A N 1
ATOM 634 C CA . SER A 1 87 ? 6.742 -17.672 -8.258 1 98.5 87 SER A CA 1
ATOM 635 C C . SER A 1 87 ? 7.918 -16.969 -7.594 1 98.5 87 SER A C 1
ATOM 637 O O . SER A 1 87 ? 8.047 -15.742 -7.684 1 98.5 87 SER A O 1
ATOM 639 N N . LEU A 1 88 ? 8.812 -17.641 -6.953 1 98.81 88 LEU A N 1
ATOM 640 C CA . LEU A 1 88 ? 10.031 -16.984 -6.504 1 98.81 88 LEU A CA 1
ATOM 641 C C . LEU A 1 88 ? 10.82 -16.438 -7.691 1 98.81 88 LEU A C 1
ATOM 643 O O . LEU A 1 88 ? 11.656 -15.547 -7.527 1 98.81 88 LEU A O 1
ATOM 647 N N . THR A 1 89 ? 10.531 -16.953 -8.812 1 98.81 89 THR A N 1
ATOM 648 C CA . THR A 1 89 ? 11.125 -16.516 -10.078 1 98.81 89 THR A CA 1
ATOM 649 C C . THR A 1 89 ? 10.875 -15.031 -10.312 1 98.81 89 THR A C 1
ATOM 651 O O . THR A 1 89 ? 11.703 -14.344 -10.914 1 98.81 89 THR A O 1
ATOM 654 N N . LYS A 1 90 ? 9.797 -14.516 -9.82 1 98.81 90 LYS A N 1
ATOM 655 C CA . LYS A 1 90 ? 9.375 -13.148 -10.109 1 98.81 90 LYS A CA 1
ATOM 656 C C . LYS A 1 90 ? 10.406 -12.133 -9.625 1 98.81 90 LYS A C 1
ATOM 658 O O . LYS A 1 90 ? 10.625 -11.102 -10.258 1 98.81 90 LYS A O 1
ATOM 663 N N . ALA A 1 91 ? 11.078 -12.438 -8.539 1 98.81 91 ALA A N 1
ATOM 664 C CA . ALA A 1 91 ? 12.156 -11.562 -8.078 1 98.81 91 ALA A CA 1
ATOM 665 C C . ALA A 1 91 ? 13.297 -11.516 -9.086 1 98.81 91 ALA A C 1
ATOM 667 O O . ALA A 1 91 ? 13.883 -10.453 -9.32 1 98.81 91 ALA A O 1
ATOM 668 N N . LEU A 1 92 ? 13.609 -12.617 -9.625 1 98.81 92 LEU A N 1
ATOM 669 C CA . LEU A 1 92 ? 14.648 -12.68 -10.648 1 98.81 92 LEU A CA 1
ATOM 670 C C . LEU A 1 92 ? 14.227 -11.906 -11.898 1 98.81 92 LEU A C 1
ATOM 672 O O . LEU A 1 92 ? 15.039 -11.164 -12.469 1 98.81 92 LEU A O 1
ATOM 676 N N . THR A 1 93 ? 12.992 -12.086 -12.289 1 98.88 93 THR A N 1
ATOM 677 C CA . THR A 1 93 ? 12.477 -11.414 -13.477 1 98.88 93 THR A CA 1
ATOM 678 C C . THR A 1 93 ? 12.539 -9.898 -13.305 1 98.88 93 THR A C 1
ATOM 680 O O . THR A 1 93 ? 12.969 -9.188 -14.219 1 98.88 93 THR A O 1
ATOM 683 N N . ALA A 1 94 ? 12.141 -9.453 -12.18 1 98.88 94 ALA A N 1
ATOM 684 C CA . ALA A 1 94 ? 12.188 -8.016 -11.914 1 98.88 94 ALA A CA 1
ATOM 685 C C . ALA A 1 94 ? 13.625 -7.504 -11.906 1 98.88 94 ALA A C 1
ATOM 687 O O . ALA A 1 94 ? 13.922 -6.477 -12.523 1 98.88 94 ALA A O 1
ATOM 688 N N . ALA A 1 95 ? 14.5 -8.188 -11.234 1 98.75 95 ALA A N 1
ATOM 689 C CA . ALA A 1 95 ? 15.906 -7.797 -11.172 1 98.75 95 ALA A CA 1
ATOM 690 C C . ALA A 1 95 ? 16.531 -7.773 -12.562 1 98.75 95 ALA A C 1
ATOM 692 O O . ALA A 1 95 ? 17.281 -6.852 -12.898 1 98.75 95 ALA A O 1
ATOM 693 N N . LEU A 1 96 ? 16.234 -8.797 -13.297 1 98.75 96 LEU A N 1
ATOM 694 C CA . LEU A 1 96 ? 16.828 -8.914 -14.633 1 98.75 96 LEU A CA 1
ATOM 695 C C . LEU A 1 96 ? 16.359 -7.777 -15.539 1 98.75 96 LEU A C 1
ATOM 697 O O . LEU A 1 96 ? 17.141 -7.215 -16.297 1 98.75 96 LEU A O 1
ATOM 701 N N . LEU A 1 97 ? 15.055 -7.488 -15.492 1 98.75 97 LEU A N 1
ATOM 702 C CA . LEU A 1 97 ? 14.547 -6.387 -16.297 1 98.75 97 LEU A CA 1
ATOM 703 C C . LEU A 1 97 ? 15.227 -5.078 -15.93 1 98.75 97 LEU A C 1
ATOM 705 O O . LEU A 1 97 ? 15.664 -4.328 -16.812 1 98.75 97 LEU A O 1
ATOM 709 N N . LEU A 1 98 ? 15.352 -4.824 -14.656 1 98.31 98 LEU A N 1
ATOM 710 C CA . LEU A 1 98 ? 16.016 -3.604 -14.219 1 98.31 98 LEU A CA 1
ATOM 711 C C . LEU A 1 98 ? 17.484 -3.596 -14.656 1 98.31 98 LEU A C 1
ATOM 713 O O . LEU A 1 98 ? 18 -2.561 -15.086 1 98.31 98 LEU A O 1
ATOM 717 N N . LYS A 1 99 ? 18.125 -4.754 -14.555 1 97.56 99 LYS A N 1
ATOM 718 C CA . LYS A 1 99 ? 19.516 -4.883 -14.945 1 97.56 99 LYS A CA 1
ATOM 719 C C . LYS A 1 99 ? 19.719 -4.547 -16.422 1 97.56 99 LYS A C 1
ATOM 721 O O . LYS A 1 99 ? 20.609 -3.791 -16.781 1 97.56 99 LYS A O 1
ATOM 726 N N . VAL A 1 100 ? 18.891 -5.07 -17.266 1 97.88 100 VAL A N 1
ATOM 727 C CA . VAL A 1 100 ? 19.031 -4.863 -18.703 1 97.88 100 VAL A CA 1
ATOM 728 C C . VAL A 1 100 ? 18.688 -3.42 -19.047 1 97.88 100 VAL A C 1
ATOM 730 O O . VAL A 1 100 ? 19.281 -2.838 -19.969 1 97.88 100 VAL A O 1
ATOM 733 N N . MET A 1 101 ? 17.719 -2.834 -18.359 1 97.19 101 MET A N 1
ATOM 734 C CA . MET A 1 101 ? 17.406 -1.422 -18.562 1 97.19 101 MET A CA 1
ATOM 735 C C . MET A 1 101 ? 18.609 -0.544 -18.234 1 97.19 101 MET A C 1
ATOM 737 O O . MET A 1 101 ? 18.953 0.363 -19 1 97.19 101 MET A O 1
ATOM 741 N N . GLU A 1 102 ? 19.219 -0.841 -17.125 1 94.19 102 GLU A N 1
ATOM 742 C CA . GLU A 1 102 ? 20.406 -0.094 -16.734 1 94.19 102 GLU A CA 1
ATOM 743 C C . GLU A 1 102 ? 21.531 -0.231 -17.766 1 94.19 102 GLU A C 1
ATOM 745 O O . GLU A 1 102 ? 22.172 0.754 -18.109 1 94.19 102 GLU A O 1
ATOM 750 N N . GLU A 1 103 ? 21.703 -1.393 -18.203 1 94.38 103 GLU A N 1
ATOM 751 C CA . GLU A 1 103 ? 22.75 -1.663 -19.172 1 94.38 103 GLU A CA 1
ATOM 752 C C . GLU A 1 103 ? 22.469 -0.949 -20.5 1 94.38 103 GLU A C 1
ATOM 754 O O . GLU A 1 103 ? 23.391 -0.48 -21.156 1 94.38 103 GLU A O 1
ATOM 759 N N . SER A 1 104 ? 21.281 -0.901 -20.828 1 95.19 104 SER A N 1
ATOM 760 C CA . SER A 1 104 ? 20.906 -0.269 -22.094 1 95.19 104 SER A CA 1
ATOM 761 C C . SER A 1 104 ? 21 1.251 -21.984 1 95.19 104 SER A C 1
ATOM 763 O O . SER A 1 104 ? 21.266 1.929 -22.984 1 95.19 104 SER A O 1
ATOM 765 N N . GLY A 1 105 ? 20.641 1.807 -20.859 1 94.81 105 GLY A N 1
ATOM 766 C CA . GLY A 1 105 ? 20.609 3.242 -20.625 1 94.81 105 GLY A CA 1
ATOM 767 C C . GLY A 1 105 ? 19.438 3.93 -21.328 1 94.81 105 GLY A C 1
ATOM 768 O O . GLY A 1 105 ? 19.328 5.156 -21.281 1 94.81 105 GLY A O 1
ATOM 769 N N . ARG A 1 106 ? 18.609 3.236 -21.875 1 96.25 106 ARG A N 1
ATOM 770 C CA . ARG A 1 106 ? 17.562 3.805 -22.719 1 96.25 106 ARG A CA 1
ATOM 771 C C . ARG A 1 106 ? 16.219 3.771 -22 1 96.25 106 ARG A C 1
ATOM 773 O O . ARG A 1 106 ? 15.328 4.57 -22.297 1 96.25 106 ARG A O 1
ATOM 780 N N . TYR A 1 107 ? 16.094 2.77 -21.156 1 97.31 107 TYR A N 1
ATOM 781 C CA . TYR A 1 107 ? 14.797 2.523 -20.516 1 97.31 107 TYR A CA 1
ATOM 782 C C . TYR A 1 107 ? 14.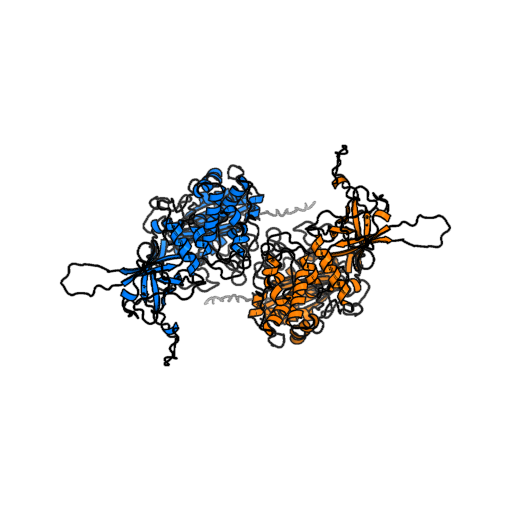922 2.523 -19 1 97.31 107 TYR A C 1
ATOM 784 O O . TYR A 1 107 ? 16.016 2.369 -18.469 1 97.31 107 TYR A O 1
ATOM 792 N N . ASN A 1 108 ? 13.898 2.826 -18.297 1 96.31 108 ASN A N 1
ATOM 793 C CA . ASN A 1 108 ? 13.766 2.674 -16.844 1 96.31 108 ASN A CA 1
ATOM 794 C C . ASN A 1 108 ? 12.375 2.178 -16.469 1 96.31 108 ASN A C 1
ATOM 796 O O . ASN A 1 108 ? 11.547 1.901 -17.328 1 96.31 108 ASN A O 1
ATOM 800 N N . ILE A 1 109 ? 12.125 1.973 -15.219 1 96.19 109 ILE A N 1
ATOM 801 C CA . ILE A 1 109 ? 10.914 1.308 -14.75 1 96.19 109 ILE A CA 1
ATOM 802 C C . ILE A 1 109 ? 9.695 2.188 -15.039 1 96.19 109 ILE A C 1
ATOM 804 O O . ILE A 1 109 ? 8.562 1.702 -15.078 1 96.19 109 ILE A O 1
ATOM 808 N N . SER A 1 110 ? 9.859 3.486 -15.273 1 95.31 110 SER A N 1
ATOM 809 C CA . SER A 1 110 ? 8.758 4.402 -15.562 1 95.31 110 SER A CA 1
ATOM 810 C C . SER A 1 110 ? 8.484 4.48 -17.062 1 95.31 110 SER A C 1
ATOM 812 O O . SER A 1 110 ? 7.566 5.184 -17.5 1 95.31 110 SER A O 1
ATOM 814 N N . THR A 1 111 ? 9.273 3.773 -17.875 1 97.31 111 THR A N 1
ATOM 815 C CA . THR A 1 111 ? 9.07 3.77 -19.328 1 97.31 111 THR A CA 1
ATOM 816 C C . THR A 1 111 ? 7.77 3.055 -19.688 1 97.31 111 THR A C 1
ATOM 818 O O . THR A 1 111 ? 7.516 1.945 -19.203 1 97.31 111 THR A O 1
ATOM 821 N N . PRO A 1 112 ? 6.914 3.684 -20.5 1 97.69 112 PRO A N 1
ATOM 822 C CA . PRO A 1 112 ? 5.699 2.998 -20.953 1 97.69 112 PRO A CA 1
ATOM 823 C C . PRO A 1 112 ? 5.996 1.702 -21.703 1 97.69 112 PRO A C 1
ATOM 825 O O . PRO A 1 112 ? 6.957 1.638 -22.484 1 97.69 112 PRO A O 1
ATOM 828 N N . VAL A 1 113 ? 5.199 0.715 -21.516 1 98.62 113 VAL A N 1
ATOM 829 C CA . VAL A 1 113 ? 5.359 -0.592 -22.156 1 98.62 113 VAL A CA 1
ATOM 830 C C . VAL A 1 113 ? 5.367 -0.437 -23.672 1 98.62 113 VAL A C 1
ATOM 832 O O . VAL A 1 113 ? 6.168 -1.072 -24.359 1 98.62 113 VAL A O 1
ATOM 835 N N . ARG A 1 114 ? 4.492 0.424 -24.203 1 98.19 114 ARG A N 1
ATOM 836 C CA . ARG A 1 114 ? 4.348 0.615 -25.641 1 98.19 114 ARG A CA 1
ATOM 837 C C . ARG A 1 114 ? 5.645 1.129 -26.266 1 98.19 114 ARG A C 1
ATOM 839 O O . ARG A 1 114 ? 5.945 0.832 -27.422 1 98.19 114 ARG A O 1
ATOM 846 N N . GLU A 1 115 ? 6.383 1.914 -25.531 1 98.06 115 GLU A N 1
ATOM 847 C CA . GLU A 1 115 ? 7.664 2.422 -26.016 1 98.06 115 GLU A CA 1
ATOM 848 C C . GLU A 1 115 ? 8.695 1.303 -26.109 1 98.06 115 GLU A C 1
ATOM 850 O O . GLU A 1 115 ? 9.578 1.346 -26.969 1 98.06 115 GLU A O 1
ATOM 855 N N . ILE A 1 116 ? 8.609 0.331 -25.266 1 98.5 116 ILE A N 1
ATOM 856 C CA . ILE A 1 116 ? 9.539 -0.795 -25.266 1 98.5 116 ILE A CA 1
ATOM 857 C C . ILE A 1 116 ? 9.133 -1.8 -26.344 1 98.5 116 ILE A C 1
ATOM 859 O O . ILE A 1 116 ? 9.969 -2.25 -27.125 1 98.5 116 ILE A O 1
ATOM 863 N N . MET A 1 117 ? 7.855 -2.074 -26.422 1 98.38 117 MET A N 1
ATOM 864 C CA . MET A 1 117 ? 7.352 -3.18 -27.234 1 98.38 117 MET A CA 1
ATOM 865 C C . MET A 1 117 ? 7.09 -2.729 -28.672 1 98.38 117 MET A C 1
ATOM 867 O O . MET A 1 117 ? 7.016 -3.555 -29.578 1 98.38 117 MET A O 1
ATOM 871 N N . GLY A 1 118 ? 6.891 -1.378 -28.844 1 96.94 118 GLY A N 1
ATOM 872 C CA . GLY A 1 118 ? 6.656 -0.852 -30.188 1 96.94 118 GLY A CA 1
ATOM 873 C C . GLY A 1 118 ? 5.273 -0.251 -30.344 1 96.94 118 GLY A C 1
ATOM 874 O O . GLY A 1 118 ? 4.391 -0.467 -29.516 1 96.94 118 GLY A O 1
ATOM 875 N N . ARG A 1 119 ? 5.016 0.367 -31.391 1 93.44 119 ARG A N 1
ATOM 876 C CA . ARG A 1 119 ? 3.85 1.213 -31.609 1 93.44 119 ARG A CA 1
ATOM 877 C C . ARG A 1 119 ? 2.592 0.372 -31.797 1 93.44 119 ARG A C 1
ATOM 879 O O . ARG A 1 119 ? 1.475 0.869 -31.641 1 93.44 119 ARG A O 1
ATOM 886 N N . TYR A 1 120 ? 2.758 -0.855 -32.156 1 94.75 120 TYR A N 1
ATOM 887 C CA . TYR A 1 120 ? 1.582 -1.671 -32.438 1 94.75 120 TYR A CA 1
ATOM 888 C C . TYR A 1 120 ? 1.123 -2.424 -31.188 1 94.75 120 TYR A C 1
ATOM 890 O O . TYR A 1 120 ? 0.08 -3.082 -31.203 1 94.75 120 TYR A O 1
ATOM 898 N N . PHE A 1 121 ? 1.881 -2.35 -30.156 1 97.94 121 PHE A N 1
ATOM 899 C CA . PHE A 1 121 ? 1.497 -3.004 -28.922 1 97.94 121 PHE A CA 1
ATOM 900 C C . PHE A 1 121 ? 0.246 -2.361 -28.328 1 97.94 121 PHE A C 1
ATOM 902 O O . PHE A 1 121 ? 0.118 -1.135 -28.328 1 97.94 121 PHE A O 1
ATOM 909 N N . ARG A 1 122 ? -0.69 -3.275 -27.844 1 97.56 122 ARG A N 1
ATOM 910 C CA . ARG A 1 122 ? -1.921 -2.783 -27.234 1 97.56 122 ARG A CA 1
ATOM 911 C C . ARG A 1 122 ? -2.344 -3.664 -26.062 1 97.56 122 ARG A C 1
ATOM 913 O O . ARG A 1 122 ? -2.209 -4.887 -26.125 1 97.56 122 ARG A O 1
ATOM 920 N N . PHE A 1 123 ? -2.824 -2.99 -25.062 1 97.81 123 PHE A N 1
ATOM 921 C CA . PHE A 1 123 ? -3.729 -3.652 -24.125 1 97.81 123 PHE A CA 1
ATOM 922 C C . PHE A 1 123 ? -5.176 -3.521 -24.594 1 97.81 123 PHE A C 1
ATOM 924 O O . PHE A 1 123 ? -5.438 -3.07 -25.703 1 97.81 123 PHE A O 1
ATOM 931 N N . ALA A 1 124 ? -6.086 -4.008 -23.719 1 96.69 124 ALA A N 1
ATOM 932 C CA . ALA A 1 124 ? -7.484 -4.047 -24.125 1 96.69 124 ALA A CA 1
ATOM 933 C C . ALA A 1 124 ? -8.062 -2.637 -24.25 1 96.69 124 ALA A C 1
ATOM 935 O O . ALA A 1 124 ? -9.008 -2.406 -25 1 96.69 124 ALA A O 1
ATOM 936 N N . ASP A 1 125 ? -7.516 -1.632 -23.484 1 95.5 125 ASP A N 1
ATOM 937 C CA . ASP A 1 125 ? -8.039 -0.271 -23.547 1 95.5 125 ASP A CA 1
ATOM 938 C C . ASP A 1 125 ? -6.922 0.739 -23.797 1 95.5 125 ASP A C 1
ATOM 940 O O . ASP A 1 125 ? -5.742 0.418 -23.641 1 95.5 125 ASP A O 1
ATOM 944 N N . ASP A 1 126 ? -7.332 1.93 -24.156 1 94.88 126 ASP A N 1
ATOM 945 C CA . ASP A 1 126 ? -6.383 2.971 -24.547 1 94.88 126 ASP A CA 1
ATOM 946 C C . ASP A 1 126 ? -5.598 3.479 -23.344 1 94.88 126 ASP A C 1
ATOM 948 O O . ASP A 1 126 ? -4.418 3.816 -23.469 1 94.88 126 ASP A O 1
ATOM 952 N N . LEU A 1 127 ? -6.23 3.586 -22.266 1 94.12 127 LEU A N 1
ATOM 953 C CA . LEU A 1 127 ? -5.582 4.105 -21.062 1 94.12 127 LEU A CA 1
ATOM 954 C C . LEU A 1 127 ? -4.348 3.283 -20.719 1 94.12 127 LEU A C 1
ATOM 956 O O . LEU A 1 127 ? -3.248 3.826 -20.594 1 94.12 127 LEU A O 1
ATOM 960 N N . ARG A 1 128 ? -4.496 2.01 -20.578 1 96.5 128 ARG A N 1
ATOM 961 C CA . ARG A 1 128 ? -3.381 1.128 -20.25 1 96.5 128 ARG A CA 1
ATOM 962 C C . ARG A 1 128 ? -2.361 1.096 -21.391 1 96.5 128 ARG A C 1
ATOM 964 O O . ARG A 1 128 ? -1.153 1.093 -21.141 1 96.5 128 ARG A O 1
ATOM 971 N N . THR A 1 129 ? -2.885 1.044 -22.609 1 97.62 129 THR A N 1
ATOM 972 C CA . THR A 1 129 ? -1.989 1.002 -23.766 1 97.62 129 THR A CA 1
ATOM 973 C C . THR A 1 129 ? -1.042 2.199 -23.75 1 97.62 129 THR A C 1
ATOM 975 O O . THR A 1 129 ? 0.156 2.051 -24 1 97.62 129 THR A O 1
ATOM 978 N N . GLN A 1 130 ? -1.546 3.326 -23.391 1 95.75 130 GLN A N 1
ATOM 979 C CA . GLN A 1 130 ? -0.778 4.562 -23.5 1 95.75 130 GLN A CA 1
ATOM 980 C C . GLN A 1 130 ? 0.082 4.785 -22.266 1 95.75 130 GLN A C 1
ATOM 982 O O . GLN A 1 130 ? 1.169 5.359 -22.359 1 95.75 130 GLN A O 1
ATOM 987 N N . HIS A 1 131 ? -0.356 4.25 -21.125 1 95.5 131 HIS A N 1
ATOM 988 C CA . HIS A 1 131 ? 0.251 4.809 -19.922 1 95.5 131 HIS A CA 1
ATOM 989 C C . HIS A 1 131 ? 0.868 3.715 -19.062 1 95.5 131 HIS A C 1
ATOM 991 O O . HIS A 1 131 ? 1.646 4.004 -18.156 1 95.5 131 HIS A O 1
ATOM 997 N N . ALA A 1 132 ? 0.579 2.459 -19.281 1 97.31 132 ALA A N 1
ATOM 998 C CA . ALA A 1 132 ? 1.151 1.409 -18.438 1 97.31 132 ALA A CA 1
ATOM 999 C C . ALA A 1 132 ? 2.672 1.369 -18.578 1 97.31 132 ALA A C 1
ATOM 1001 O O . ALA A 1 132 ? 3.205 1.442 -19.688 1 97.31 132 ALA A O 1
ATOM 1002 N N . THR A 1 133 ? 3.338 1.262 -17.438 1 97.88 133 THR A N 1
ATOM 1003 C CA . THR A 1 133 ? 4.797 1.262 -17.406 1 97.88 133 THR A CA 1
ATOM 1004 C C . THR A 1 133 ? 5.328 -0.106 -16.984 1 97.88 133 THR A C 1
ATOM 1006 O O . THR A 1 133 ? 4.559 -0.987 -16.609 1 97.88 133 THR A O 1
ATOM 1009 N N . ALA A 1 134 ? 6.668 -0.219 -17.078 1 98.31 134 ALA A N 1
ATOM 1010 C CA . ALA A 1 134 ? 7.309 -1.427 -16.562 1 98.31 134 ALA A CA 1
ATOM 1011 C C . ALA A 1 134 ? 7.031 -1.607 -15.078 1 98.31 134 ALA A C 1
ATOM 1013 O O . ALA A 1 134 ? 6.824 -2.73 -14.609 1 98.31 134 ALA A O 1
ATOM 1014 N N . GLU A 1 135 ? 6.988 -0.524 -14.336 1 97.5 135 GLU A N 1
ATOM 1015 C CA . GLU A 1 135 ? 6.668 -0.583 -12.914 1 97.5 135 GLU A CA 1
ATOM 1016 C C . GLU A 1 135 ? 5.277 -1.167 -12.688 1 97.5 135 GLU A C 1
ATOM 1018 O O . GLU A 1 135 ? 5.082 -1.996 -11.797 1 97.5 135 GLU A O 1
ATOM 1023 N N . ASP A 1 136 ? 4.352 -0.736 -13.477 1 97.69 136 ASP A N 1
ATOM 1024 C CA . ASP A 1 136 ? 2.982 -1.223 -13.344 1 97.69 136 ASP A CA 1
ATOM 1025 C C . ASP A 1 136 ? 2.908 -2.729 -13.586 1 97.69 136 ASP A C 1
ATOM 1027 O O . ASP A 1 136 ? 2.215 -3.447 -12.859 1 97.69 136 ASP A O 1
ATOM 1031 N N . VAL A 1 137 ? 3.619 -3.16 -14.555 1 98.25 137 VAL A N 1
ATOM 1032 C CA . VAL A 1 137 ? 3.645 -4.562 -14.953 1 98.25 137 VAL A CA 1
ATOM 1033 C C . VAL A 1 137 ? 4.25 -5.406 -13.828 1 98.25 137 VAL A C 1
ATOM 1035 O O . VAL A 1 137 ? 3.727 -6.469 -13.492 1 98.25 137 VAL A O 1
ATOM 1038 N N . LEU A 1 138 ? 5.242 -4.879 -13.219 1 98.44 138 LEU A N 1
ATOM 1039 C CA . LEU A 1 138 ? 5.996 -5.633 -12.227 1 98.44 138 LEU A CA 1
ATOM 1040 C C . LEU A 1 138 ? 5.312 -5.582 -10.867 1 98.44 138 LEU A C 1
ATOM 1042 O O . LEU A 1 138 ? 5.645 -6.355 -9.969 1 98.44 138 LEU A O 1
ATOM 1046 N N . SER A 1 139 ? 4.336 -4.699 -10.688 1 97.25 139 SER A N 1
ATOM 1047 C CA . SER A 1 139 ? 3.793 -4.473 -9.352 1 97.25 139 SER A CA 1
ATOM 1048 C C . SER A 1 139 ? 2.324 -4.879 -9.273 1 97.25 139 SER A C 1
ATOM 1050 O O . SER A 1 139 ? 1.619 -4.5 -8.336 1 97.25 139 SER A O 1
ATOM 1052 N N . HIS A 1 140 ? 1.796 -5.547 -10.273 1 96.56 140 HIS A N 1
ATOM 1053 C CA . HIS A 1 140 ? 0.452 -6.113 -10.305 1 96.56 140 HIS A CA 1
ATOM 1054 C C . HIS A 1 140 ? -0.607 -5.02 -10.211 1 96.56 140 HIS A C 1
ATOM 1056 O O . HIS A 1 140 ? -1.573 -5.152 -9.453 1 96.56 140 HIS A O 1
ATOM 1062 N N . LYS A 1 141 ? -0.41 -4 -11.016 1 94.69 141 LYS A N 1
ATOM 1063 C CA . LYS A 1 141 ? -1.305 -2.848 -10.969 1 94.69 141 LYS A CA 1
ATOM 1064 C C . LYS A 1 141 ? -2.178 -2.775 -12.219 1 94.69 141 LYS A C 1
ATOM 1066 O O . LYS A 1 141 ? -2.838 -1.763 -12.461 1 94.69 141 LYS A O 1
ATOM 1071 N N . MET A 1 142 ? -2.25 -3.779 -12.953 1 95.94 142 MET A N 1
ATOM 1072 C CA . MET A 1 142 ? -2.885 -3.703 -14.266 1 95.94 142 MET A CA 1
ATOM 1073 C C . MET A 1 142 ? -4.379 -3.98 -14.164 1 95.94 142 MET A C 1
ATOM 1075 O O . MET A 1 142 ? -5.133 -3.711 -15.102 1 95.94 142 MET A O 1
ATOM 1079 N N . ALA A 1 143 ? -4.82 -4.578 -13.086 1 93.69 143 ALA A N 1
ATOM 1080 C CA . ALA A 1 143 ? -6.223 -4.895 -12.836 1 93.69 143 ALA A CA 1
ATOM 1081 C C . ALA A 1 143 ? -6.777 -5.836 -13.898 1 93.69 143 ALA A C 1
ATOM 1083 O O . ALA A 1 143 ? -7.953 -5.758 -14.25 1 93.69 143 ALA A O 1
ATOM 1084 N N . VAL A 1 144 ? -5.945 -6.578 -14.531 1 94.5 144 VAL A N 1
ATOM 1085 C CA . VAL A 1 144 ? -6.324 -7.652 -15.445 1 94.5 144 VAL A CA 1
ATOM 1086 C C . VAL A 1 144 ? -6.32 -8.984 -14.703 1 94.5 144 VAL A C 1
ATOM 1088 O O . VAL A 1 144 ? -5.336 -9.336 -14.047 1 94.5 144 VAL A O 1
ATOM 1091 N N . PRO A 1 145 ? -7.453 -9.664 -14.805 1 94.12 145 PRO A N 1
ATOM 1092 C CA . PRO A 1 145 ? -7.48 -10.953 -14.117 1 94.12 145 PRO A CA 1
ATOM 1093 C C . PRO A 1 145 ? -6.328 -11.867 -14.539 1 94.12 145 PRO A C 1
ATOM 1095 O O . PRO A 1 145 ? -5.676 -11.625 -15.555 1 94.12 145 PRO A O 1
ATOM 1098 N N . ALA A 1 146 ? -6.113 -12.93 -13.828 1 95.44 146 ALA A N 1
ATOM 1099 C CA . ALA A 1 146 ? -4.922 -13.766 -13.953 1 95.44 146 ALA A CA 1
ATOM 1100 C C . ALA A 1 146 ? -4.883 -14.461 -15.312 1 95.44 146 ALA A C 1
ATOM 1102 O O . ALA A 1 146 ? -3.82 -14.562 -15.93 1 95.44 146 ALA A O 1
ATOM 1103 N N . ASN A 1 147 ? -6.074 -15 -15.734 1 97.12 147 ASN A N 1
ATOM 1104 C CA . ASN A 1 147 ? -6.168 -15.711 -17 1 97.12 147 ASN A CA 1
ATOM 1105 C C . ASN A 1 147 ? -5.078 -16.766 -17.141 1 97.12 147 ASN A C 1
ATOM 1107 O O . ASN A 1 147 ? -4.473 -16.906 -18.203 1 97.12 147 ASN A O 1
ATOM 1111 N N . ASN A 1 148 ? -4.793 -17.453 -16.141 1 96.19 148 ASN A N 1
ATOM 1112 C CA . ASN A 1 148 ? -3.668 -18.391 -16.109 1 96.19 148 ASN A CA 1
ATOM 1113 C C . ASN A 1 148 ? -3.877 -19.547 -17.078 1 96.19 148 ASN A C 1
ATOM 1115 O O . ASN A 1 148 ? -2.914 -20.078 -17.641 1 96.19 148 ASN A O 1
ATOM 1119 N N . LYS A 1 149 ? -5.117 -19.938 -17.297 1 96.75 149 LYS A N 1
ATOM 1120 C CA . LYS A 1 149 ? -5.395 -21.125 -18.109 1 96.75 149 LYS A CA 1
ATOM 1121 C C . LYS A 1 149 ? -5.094 -20.875 -19.578 1 96.75 149 LYS A C 1
ATOM 1123 O O . LYS A 1 149 ? -5.008 -21.812 -20.375 1 96.75 149 LYS A O 1
ATOM 1128 N N . ILE A 1 150 ? -4.922 -19.641 -19.938 1 97.62 150 ILE A N 1
ATOM 1129 C CA . ILE A 1 150 ? -4.543 -19.312 -21.312 1 97.62 150 ILE A CA 1
ATOM 1130 C C . ILE A 1 150 ? -3.213 -19.984 -21.641 1 97.62 150 ILE A C 1
ATOM 1132 O O . ILE A 1 150 ? -2.902 -20.219 -22.812 1 97.62 150 ILE A O 1
ATOM 1136 N N . ARG A 1 151 ? -2.465 -20.391 -20.688 1 96.81 151 ARG A N 1
ATOM 1137 C CA . ARG A 1 151 ? -1.139 -20.984 -20.844 1 96.81 151 ARG A CA 1
ATOM 1138 C C . ARG A 1 151 ? -1.234 -22.406 -21.375 1 96.81 151 ARG A C 1
ATOM 1140 O O . ARG A 1 151 ? -0.231 -23 -21.781 1 96.81 151 ARG A O 1
ATOM 1147 N N . PHE A 1 152 ? -2.371 -22.969 -21.359 1 97 152 PHE A N 1
ATOM 1148 C CA . PHE A 1 152 ? -2.539 -24.312 -21.922 1 97 152 PHE A CA 1
ATOM 1149 C C . PHE A 1 152 ? -2.584 -24.266 -23.438 1 97 152 PHE A C 1
ATOM 1151 O O . PHE A 1 152 ? -2.467 -25.312 -24.094 1 97 152 PHE A O 1
ATOM 1158 N N . ASP A 1 153 ? -2.844 -23.094 -23.969 1 97 153 ASP A N 1
ATOM 1159 C CA . ASP A 1 153 ? -2.82 -22.969 -25.422 1 97 153 ASP A CA 1
ATOM 1160 C C . ASP A 1 153 ? -1.421 -23.234 -25.984 1 97 153 ASP A C 1
ATOM 1162 O O . ASP A 1 153 ? -0.471 -22.516 -25.641 1 97 153 ASP A O 1
ATOM 1166 N N . SER A 1 154 ? -1.298 -24.141 -26.875 1 94.31 154 SER A N 1
ATOM 1167 C CA . SER A 1 154 ? -0.005 -24.578 -27.391 1 94.31 154 SER A CA 1
ATOM 1168 C C . SER A 1 154 ? 0.666 -23.484 -28.219 1 94.31 154 SER A C 1
ATOM 1170 O O . SER A 1 154 ? 1.873 -23.531 -28.469 1 94.31 154 SER A O 1
ATOM 1172 N N . THR A 1 155 ? -0.106 -22.5 -28.547 1 94 155 THR A N 1
ATOM 1173 C CA . THR A 1 155 ? 0.453 -21.453 -29.406 1 94 155 THR A CA 1
ATOM 1174 C C . THR A 1 155 ? 0.891 -20.266 -28.562 1 94 155 THR A C 1
ATOM 1176 O O . THR A 1 155 ? 1.471 -19.312 -29.094 1 94 155 THR A O 1
ATOM 1179 N N . LEU A 1 156 ? 0.631 -20.297 -27.297 1 94.75 156 LEU A N 1
ATOM 1180 C CA . LEU A 1 156 ? 1.038 -19.188 -26.453 1 94.75 156 LEU A CA 1
ATOM 1181 C C . LEU A 1 156 ? 2.525 -19.266 -26.125 1 94.75 156 LEU A C 1
ATOM 1183 O O . LEU A 1 156 ? 3.023 -20.328 -25.734 1 94.75 156 LEU A O 1
ATOM 1187 N N . SER A 1 157 ? 3.203 -18.234 -26.344 1 94 157 SER A N 1
ATOM 1188 C CA . SER A 1 157 ? 4.609 -18.031 -26 1 94 157 SER A CA 1
ATOM 1189 C C . SER A 1 157 ? 4.871 -16.578 -25.594 1 94 157 SER A C 1
ATOM 1191 O O . SER A 1 157 ? 3.98 -15.734 -25.688 1 94 157 SER A O 1
ATOM 1193 N N . ARG A 1 158 ? 6.059 -16.328 -25.109 1 94.75 158 ARG A N 1
ATOM 1194 C CA . ARG A 1 158 ? 6.422 -14.961 -24.766 1 94.75 158 ARG A CA 1
ATOM 1195 C C . ARG A 1 158 ? 6.344 -14.055 -25.984 1 94.75 158 ARG A C 1
ATOM 1197 O O . ARG A 1 158 ? 6.004 -12.875 -25.875 1 94.75 158 ARG A O 1
ATOM 1204 N N . ARG A 1 159 ? 6.59 -14.594 -27.141 1 95.12 159 ARG A N 1
ATOM 1205 C CA . ARG A 1 159 ? 6.555 -13.828 -28.375 1 95.12 159 ARG A CA 1
ATOM 1206 C C . ARG A 1 159 ? 5.117 -13.508 -28.781 1 95.12 159 ARG A C 1
ATOM 1208 O O . ARG A 1 159 ? 4.848 -12.438 -29.344 1 95.12 159 ARG A O 1
ATOM 1215 N N . THR A 1 160 ? 4.203 -14.414 -28.484 1 96.38 160 THR A N 1
ATOM 1216 C CA . THR A 1 160 ? 2.84 -14.234 -28.969 1 96.38 160 THR A CA 1
ATOM 1217 C C . THR A 1 160 ? 1.953 -13.641 -27.891 1 96.38 160 THR A C 1
ATOM 1219 O O . THR A 1 160 ? 0.867 -13.133 -28.172 1 96.38 160 THR A O 1
ATOM 1222 N N . LEU A 1 161 ? 2.357 -13.656 -26.641 1 97.38 161 LEU A N 1
ATOM 1223 C CA . LEU A 1 161 ? 1.572 -13.172 -25.516 1 97.38 161 LEU A CA 1
ATOM 1224 C C . LEU A 1 161 ? 1.123 -11.734 -25.734 1 97.38 161 LEU A C 1
ATOM 1226 O O . LEU A 1 161 ? -0.046 -11.406 -25.531 1 97.38 161 LEU A O 1
ATOM 1230 N N . PRO A 1 162 ? 2.014 -10.812 -26.188 1 97.31 162 PRO A N 1
ATOM 1231 C CA . PRO A 1 162 ? 1.58 -9.422 -26.375 1 97.31 162 PRO A CA 1
ATOM 1232 C C . PRO A 1 162 ? 0.376 -9.305 -27.297 1 97.31 162 PRO A C 1
ATOM 1234 O O . PRO A 1 162 ? -0.498 -8.461 -27.078 1 97.31 162 PRO A O 1
ATOM 1237 N N . GLY A 1 163 ? 0.301 -10.133 -28.281 1 96.69 163 GLY A N 1
ATOM 1238 C CA . GLY A 1 163 ? -0.81 -10.102 -29.219 1 96.69 163 GLY A CA 1
ATOM 1239 C C . GLY A 1 163 ? -2.121 -10.555 -28.609 1 96.69 163 GLY A C 1
ATOM 1240 O O . GLY A 1 163 ? -3.195 -10.234 -29.125 1 96.69 163 GLY A O 1
ATOM 1241 N N . ARG A 1 164 ? -2.057 -11.297 -27.531 1 97.19 164 ARG A N 1
ATOM 1242 C CA . ARG A 1 164 ? -3.25 -11.805 -26.875 1 97.19 164 ARG A CA 1
ATOM 1243 C C . ARG A 1 164 ? -3.762 -10.812 -25.828 1 97.19 164 ARG A C 1
ATOM 1245 O O . ARG A 1 164 ? -4.957 -10.789 -25.516 1 97.19 164 ARG A O 1
ATOM 1252 N N . LEU A 1 165 ? -2.889 -9.992 -25.266 1 97.88 165 LEU A N 1
ATOM 1253 C CA . LEU A 1 165 ? -3.197 -9.117 -24.141 1 97.88 165 LEU A CA 1
ATOM 1254 C C . LEU A 1 165 ? -4.242 -8.078 -24.531 1 97.88 165 LEU A C 1
ATOM 1256 O O . LEU A 1 165 ? -5.035 -7.645 -23.703 1 97.88 165 LEU A O 1
ATOM 1260 N N . ARG A 1 166 ? -4.348 -7.688 -25.812 1 96.88 166 ARG A N 1
ATOM 1261 C CA . ARG A 1 166 ? -5.277 -6.664 -26.281 1 96.88 166 ARG A CA 1
ATOM 1262 C C . ARG A 1 166 ? -6.719 -7.145 -26.172 1 96.88 166 ARG A C 1
ATOM 1264 O O . ARG A 1 166 ? -7.656 -6.348 -26.266 1 96.88 166 ARG A O 1
ATOM 1271 N N . PHE A 1 167 ? -6.848 -8.469 -25.891 1 97.31 167 PHE A N 1
ATOM 1272 C CA . PHE A 1 167 ? -8.195 -9.023 -25.859 1 97.31 167 PHE A CA 1
ATOM 1273 C C . PHE A 1 167 ? -8.594 -9.391 -24.438 1 97.31 167 PHE A C 1
ATOM 1275 O O . PHE A 1 167 ? -9.711 -9.859 -24.203 1 97.31 167 PHE A O 1
ATOM 1282 N N . LEU A 1 168 ? -7.75 -9.219 -23.484 1 97.56 168 LEU A N 1
ATOM 1283 C CA . LEU A 1 168 ? -8.047 -9.531 -22.094 1 97.56 168 LEU A CA 1
ATOM 1284 C C . LEU A 1 168 ? -8.5 -8.281 -21.344 1 97.56 168 LEU A C 1
ATOM 1286 O O . LEU A 1 168 ? -7.684 -7.406 -21.031 1 97.56 168 LEU A O 1
ATOM 1290 N N . ASN A 1 169 ? -9.727 -8.273 -21 1 95.06 169 ASN A N 1
ATOM 1291 C CA . ASN A 1 169 ? -10.328 -7.102 -20.375 1 95.06 169 ASN A CA 1
ATOM 1292 C C . ASN A 1 169 ? -9.93 -6.973 -18.906 1 95.06 169 ASN A C 1
ATOM 1294 O O . ASN A 1 169 ? -9.5 -7.945 -18.297 1 95.06 169 ASN A O 1
ATOM 1298 N N . SER A 1 170 ? -10.086 -5.754 -18.406 1 92.5 170 SER A N 1
ATOM 1299 C CA . SER A 1 170 ? -9.812 -5.469 -17 1 92.5 170 SER A CA 1
ATOM 1300 C C . SER A 1 170 ? -11.102 -5.434 -16.188 1 92.5 170 SER A C 1
ATOM 1302 O O . SER A 1 170 ? -12.188 -5.246 -16.75 1 92.5 170 SER A O 1
ATOM 1304 N N . LEU A 1 171 ? -10.969 -5.691 -14.93 1 85.81 171 LEU A N 1
ATOM 1305 C CA . LEU A 1 171 ? -12.109 -5.738 -14.023 1 85.81 171 LEU A CA 1
ATOM 1306 C C . LEU A 1 171 ? -12.227 -4.438 -13.234 1 85.81 171 LEU A C 1
ATOM 1308 O O . LEU A 1 171 ? -13.312 -4.102 -12.75 1 85.81 171 LEU A O 1
ATOM 1312 N N . ASP A 1 172 ? -11.102 -3.77 -13.055 1 85.75 172 ASP A N 1
ATOM 1313 C CA . ASP A 1 172 ? -11.109 -2.648 -12.125 1 85.75 172 ASP A CA 1
ATOM 1314 C C . ASP A 1 172 ? -10.273 -1.485 -12.656 1 85.75 172 ASP A C 1
ATOM 1316 O O . ASP A 1 172 ? -9.781 -1.533 -13.781 1 85.75 172 ASP A O 1
ATOM 1320 N N . THR A 1 173 ? -10.219 -0.483 -11.828 1 88.19 173 THR A N 1
ATOM 1321 C CA . THR A 1 173 ? -9.531 0.753 -12.188 1 88.19 173 THR A CA 1
ATOM 1322 C C . THR A 1 173 ? -8.023 0.532 -12.258 1 88.19 173 THR A C 1
ATOM 1324 O O . THR A 1 173 ? -7.441 -0.108 -11.375 1 88.19 173 THR A O 1
ATOM 1327 N N . PHE A 1 174 ? -7.477 1.015 -13.469 1 93.94 174 PHE A N 1
ATOM 1328 C CA . PHE A 1 174 ? -6.043 0.955 -13.711 1 93.94 174 PHE A CA 1
ATOM 1329 C C . PHE A 1 174 ? -5.27 1.585 -12.562 1 93.94 174 PHE A C 1
ATOM 1331 O O . PHE A 1 174 ? -5.551 2.717 -12.164 1 93.94 174 PHE A O 1
ATOM 1338 N N . ARG A 1 175 ? -4.258 0.778 -11.852 1 94.44 175 ARG A N 1
ATOM 1339 C CA . ARG A 1 175 ? -3.328 1.188 -10.805 1 94.44 175 ARG A CA 1
ATOM 1340 C C . ARG A 1 175 ? -4.035 1.321 -9.461 1 94.44 175 ARG A C 1
ATOM 1342 O O . ARG A 1 175 ? -3.471 1.853 -8.508 1 94.44 175 ARG A O 1
ATOM 1349 N N . SER A 1 176 ? -5.266 0.863 -9.32 1 87.88 176 SER A N 1
ATOM 1350 C CA . SER A 1 176 ? -6.008 1.096 -8.078 1 87.88 176 SER A CA 1
ATOM 1351 C C . SER A 1 176 ? -6.199 -0.2 -7.301 1 87.88 176 SER A C 1
ATOM 1353 O O . SER A 1 176 ? -6.488 -0.171 -6.102 1 87.88 176 SER A O 1
ATOM 1355 N N . THR A 1 177 ? -5.977 -1.267 -8 1 85 177 THR A N 1
ATOM 1356 C CA . THR A 1 177 ? -6.258 -2.545 -7.355 1 85 177 THR A CA 1
ATOM 1357 C C . THR A 1 177 ? -5.137 -3.545 -7.625 1 85 177 THR A C 1
ATOM 1359 O O . THR A 1 177 ? -4.664 -3.664 -8.758 1 85 177 THR A O 1
ATOM 1362 N N . TYR A 1 178 ? -4.773 -4.215 -6.543 1 92.56 178 TYR A N 1
ATOM 1363 C CA . TYR A 1 178 ? -3.852 -5.336 -6.695 1 92.56 178 TYR A CA 1
ATOM 1364 C C . TYR A 1 178 ? -4.535 -6.52 -7.371 1 92.56 178 TYR A C 1
ATOM 1366 O O . TYR A 1 178 ? -5.574 -6.992 -6.902 1 92.56 178 TYR A O 1
ATOM 1374 N N . MET A 1 179 ? -3.934 -6.961 -8.43 1 94.12 179 MET A N 1
ATOM 1375 C CA . MET A 1 179 ? -4.371 -8.188 -9.086 1 94.12 179 MET A CA 1
ATOM 1376 C C . MET A 1 179 ? -3.178 -8.992 -9.602 1 94.12 179 MET A C 1
ATOM 1378 O O . MET A 1 179 ? -2.545 -8.602 -10.586 1 94.12 179 MET A O 1
ATOM 1382 N N . TYR A 1 180 ? -2.938 -10.023 -8.938 1 94.75 180 TYR A N 1
ATOM 1383 C CA . TYR A 1 180 ? -1.803 -10.875 -9.266 1 94.75 180 TYR A CA 1
ATOM 1384 C C . TYR A 1 180 ? -1.935 -11.445 -10.672 1 94.75 180 TYR A C 1
ATOM 1386 O O . TYR A 1 180 ? -3.002 -11.93 -11.055 1 94.75 180 TYR A O 1
ATOM 1394 N N . SER A 1 181 ? -0.812 -11.336 -11.461 1 96.81 181 SER A N 1
ATOM 1395 C CA . SER A 1 181 ? -0.872 -11.82 -12.836 1 96.81 181 SER A CA 1
ATOM 1396 C C . SER A 1 181 ? 0.457 -12.438 -13.266 1 96.81 181 SER A C 1
ATOM 1398 O O . SER A 1 181 ? 1.454 -11.727 -13.414 1 96.81 181 SER A O 1
ATOM 1400 N N . ASN A 1 182 ? 0.426 -13.688 -13.555 1 98.06 182 ASN A N 1
ATOM 1401 C CA . ASN A 1 182 ? 1.588 -14.344 -14.148 1 98.06 182 ASN A CA 1
ATOM 1402 C C . ASN A 1 182 ? 1.826 -13.883 -15.578 1 98.06 182 ASN A C 1
ATOM 1404 O O . ASN A 1 182 ? 2.967 -13.836 -16.047 1 98.06 182 ASN A O 1
ATOM 1408 N N . LEU A 1 183 ? 0.776 -13.484 -16.266 1 98.19 183 LEU A N 1
ATOM 1409 C CA . LEU A 1 183 ? 0.915 -13.023 -17.656 1 98.19 183 LEU A CA 1
ATOM 1410 C C . LEU A 1 183 ? 1.741 -11.742 -17.719 1 98.19 183 LEU A C 1
ATOM 1412 O O . LEU A 1 183 ? 2.527 -11.547 -18.641 1 98.19 183 LEU A O 1
ATOM 1416 N N . MET A 1 184 ? 1.589 -10.938 -16.719 1 98.38 184 MET A N 1
ATOM 1417 C CA . MET A 1 184 ? 2.354 -9.695 -16.703 1 98.38 184 MET A CA 1
ATOM 1418 C C . MET A 1 184 ? 3.836 -9.969 -16.484 1 98.38 184 MET A C 1
ATOM 1420 O O . MET A 1 184 ? 4.691 -9.258 -17.016 1 98.38 184 MET A O 1
ATOM 1424 N N . TYR A 1 185 ? 4.16 -10.984 -15.797 1 98.56 185 TYR A N 1
ATOM 1425 C CA . TYR A 1 185 ? 5.562 -11.352 -15.641 1 98.56 185 TYR A CA 1
ATOM 1426 C C . TYR A 1 185 ? 6.082 -12.062 -16.875 1 98.56 185 TYR A C 1
ATOM 1428 O O . TYR A 1 185 ? 7.281 -12.039 -17.172 1 98.56 185 TYR A O 1
ATOM 1436 N N . GLY A 1 186 ? 5.145 -12.758 -17.578 1 98.31 186 GLY A N 1
ATOM 1437 C CA . GLY A 1 186 ? 5.508 -13.164 -18.922 1 98.31 186 GLY A CA 1
ATOM 1438 C C . GLY A 1 186 ? 5.852 -12 -19.828 1 98.31 186 GLY A C 1
ATOM 1439 O O . GLY A 1 186 ? 6.852 -12.039 -20.547 1 98.31 186 GLY A O 1
ATOM 1440 N N . LEU A 1 187 ? 5.023 -10.977 -19.75 1 98.62 187 LEU A N 1
ATOM 1441 C CA . LEU A 1 187 ? 5.273 -9.773 -20.531 1 98.62 187 LEU A CA 1
ATOM 1442 C C . LEU A 1 187 ? 6.598 -9.133 -20.125 1 98.62 187 LEU A C 1
ATOM 1444 O O . LEU A 1 187 ? 7.355 -8.672 -20.984 1 98.62 187 LEU A O 1
ATOM 1448 N N . ALA A 1 188 ? 6.883 -9.062 -18.844 1 98.75 188 ALA A N 1
ATOM 1449 C CA . ALA A 1 188 ? 8.148 -8.523 -18.359 1 98.75 188 ALA A CA 1
ATOM 1450 C C . ALA A 1 188 ? 9.336 -9.297 -18.938 1 98.75 188 ALA A C 1
ATOM 1452 O O . ALA A 1 188 ? 10.359 -8.703 -19.281 1 98.75 188 ALA A O 1
ATOM 1453 N N . SER A 1 189 ? 9.195 -10.586 -19.016 1 98.44 189 SER A N 1
ATOM 1454 C CA . SER A 1 189 ? 10.234 -11.406 -19.625 1 98.44 189 SER A CA 1
ATOM 1455 C C . SER A 1 189 ? 10.43 -11.047 -21.094 1 98.44 189 SER A C 1
ATOM 1457 O O . SER A 1 189 ? 11.57 -10.93 -21.562 1 98.44 189 SER A O 1
ATOM 1459 N N . ARG A 1 190 ? 9.312 -10.867 -21.75 1 98.5 190 ARG A N 1
ATOM 1460 C CA . ARG A 1 190 ? 9.383 -10.492 -23.156 1 98.5 190 ARG A CA 1
ATOM 1461 C C . ARG A 1 190 ? 10.023 -9.117 -23.328 1 98.5 190 ARG A C 1
ATOM 1463 O O . ARG A 1 190 ? 10.844 -8.906 -24.219 1 98.5 190 ARG A O 1
ATOM 1470 N N . MET A 1 191 ? 9.664 -8.188 -22.469 1 98.75 191 MET A N 1
ATOM 1471 C CA . MET A 1 191 ? 10.266 -6.863 -22.5 1 98.75 191 MET A CA 1
ATOM 1472 C C . MET A 1 191 ? 11.781 -6.953 -22.344 1 98.75 191 MET A C 1
ATOM 1474 O O . MET A 1 191 ? 12.523 -6.25 -23.031 1 98.75 191 MET A O 1
ATOM 1478 N N . THR A 1 192 ? 12.227 -7.801 -21.469 1 98.69 192 THR A N 1
ATOM 1479 C CA . THR A 1 192 ? 13.656 -8.008 -21.25 1 98.69 192 THR A CA 1
ATOM 1480 C C . THR A 1 192 ? 14.344 -8.469 -22.531 1 98.69 192 THR A C 1
ATOM 1482 O O . THR A 1 192 ? 15.391 -7.941 -22.891 1 98.69 192 THR A O 1
ATOM 1485 N N . GLU A 1 193 ? 13.742 -9.375 -23.219 1 98.44 193 GLU A N 1
ATOM 1486 C CA . GLU A 1 193 ? 14.281 -9.898 -24.469 1 98.44 193 GLU A CA 1
ATOM 1487 C C . GLU A 1 193 ? 14.328 -8.82 -25.547 1 98.44 193 GLU A C 1
ATOM 1489 O O . GLU A 1 193 ? 15.289 -8.734 -26.312 1 98.44 193 GLU A O 1
ATOM 1494 N N . VAL A 1 194 ? 13.281 -8.039 -25.594 1 98.38 194 VAL A N 1
ATOM 1495 C CA . VAL A 1 194 ? 13.18 -6.992 -26.609 1 98.38 194 VAL A CA 1
ATOM 1496 C C . VAL A 1 194 ? 14.281 -5.953 -26.375 1 98.38 194 VAL A C 1
ATOM 1498 O O . VAL A 1 194 ? 14.938 -5.523 -27.328 1 98.38 194 VAL A O 1
ATOM 1501 N N . ILE A 1 195 ? 14.5 -5.57 -25.156 1 98.5 195 ILE A N 1
ATOM 1502 C CA . ILE A 1 195 ? 15.492 -4.551 -24.844 1 98.5 195 ILE A CA 1
ATOM 1503 C C . ILE A 1 195 ? 16.891 -5.07 -25.156 1 98.5 195 ILE A C 1
ATOM 1505 O O . ILE A 1 195 ? 17.703 -4.371 -25.766 1 98.5 195 ILE A O 1
ATOM 1509 N N . ALA A 1 196 ? 17.188 -6.352 -24.781 1 98.19 196 ALA A N 1
ATOM 1510 C CA . ALA A 1 196 ? 18.547 -6.875 -24.828 1 98.19 196 ALA A CA 1
ATOM 1511 C C . ALA A 1 196 ? 18.812 -7.562 -26.172 1 98.19 196 ALA A C 1
ATOM 1513 O O . ALA A 1 196 ? 19.969 -7.758 -26.562 1 98.19 196 ALA A O 1
ATOM 1514 N N . GLY A 1 197 ? 17.734 -8.031 -26.828 1 97.69 197 GLY A N 1
ATOM 1515 C CA . GLY A 1 197 ? 17.891 -8.773 -28.078 1 97.69 197 GLY A CA 1
ATOM 1516 C C . GLY A 1 197 ? 18.375 -10.195 -27.875 1 97.69 197 GLY A C 1
ATOM 1517 O O . GLY A 1 197 ? 19 -10.773 -28.75 1 97.69 197 GLY A O 1
ATOM 1518 N N . GLU A 1 198 ? 18.266 -10.727 -26.703 1 97.88 198 GLU A N 1
ATOM 1519 C CA . GLU A 1 198 ? 18.703 -12.07 -26.328 1 97.88 198 GLU A CA 1
ATOM 1520 C C . GLU A 1 198 ? 17.594 -12.812 -25.578 1 97.88 198 GLU A C 1
ATOM 1522 O O . GLU A 1 198 ? 16.641 -12.195 -25.094 1 97.88 198 GLU A O 1
ATOM 1527 N N . ARG A 1 199 ? 17.734 -14.156 -25.5 1 96.75 199 ARG A N 1
ATOM 1528 C CA . ARG A 1 199 ? 16.766 -14.961 -24.766 1 96.75 199 ARG A CA 1
ATOM 1529 C C . ARG A 1 199 ? 16.844 -14.672 -23.266 1 96.75 199 ARG A C 1
ATOM 1531 O O . ARG A 1 199 ? 17.938 -14.5 -22.719 1 96.75 199 ARG A O 1
ATOM 1538 N N . TRP A 1 200 ? 15.703 -14.688 -22.641 1 97.5 200 TRP A N 1
ATOM 1539 C CA . TRP A 1 200 ? 15.578 -14.383 -21.219 1 97.5 200 TRP A CA 1
ATOM 1540 C C . TRP A 1 200 ? 16.453 -15.312 -20.391 1 97.5 200 TRP A C 1
ATOM 1542 O O . TRP A 1 200 ? 17.141 -14.867 -19.469 1 97.5 200 TRP A O 1
ATOM 1552 N N . GLU A 1 201 ? 16.516 -16.594 -20.734 1 97.38 201 GLU A N 1
ATOM 1553 C CA . GLU A 1 201 ? 17.281 -17.594 -20 1 97.38 201 GLU A CA 1
ATOM 1554 C C . GLU A 1 201 ? 18.766 -17.312 -20.078 1 97.38 201 GLU A C 1
ATOM 1556 O O . GLU A 1 201 ? 19.484 -17.438 -19.078 1 97.38 201 GLU A O 1
ATOM 1561 N N . ASP A 1 202 ? 19.203 -16.891 -21.219 1 97.88 202 ASP A N 1
ATOM 1562 C CA . ASP A 1 202 ? 20.625 -16.578 -21.406 1 97.88 202 ASP A CA 1
ATOM 1563 C C . ASP A 1 202 ? 21.031 -15.344 -20.578 1 97.88 202 ASP A C 1
ATOM 1565 O O . ASP A 1 202 ? 22.125 -15.305 -20.016 1 97.88 202 ASP A O 1
ATOM 1569 N N . LEU A 1 203 ? 20.172 -14.406 -20.578 1 98.5 203 LEU A N 1
ATOM 1570 C CA . LEU A 1 203 ? 20.438 -13.188 -19.828 1 98.5 203 LEU A CA 1
ATOM 1571 C C . LEU A 1 203 ? 20.484 -13.469 -18.328 1 98.5 203 LEU A C 1
ATOM 1573 O O . LEU A 1 203 ? 21.344 -12.938 -17.625 1 98.5 203 LEU A O 1
ATOM 1577 N N . ALA A 1 204 ? 19.594 -14.289 -17.828 1 98.5 204 ALA A N 1
ATOM 1578 C CA . ALA A 1 204 ? 19.578 -14.664 -16.406 1 98.5 204 ALA A CA 1
ATOM 1579 C C . ALA A 1 204 ? 20.875 -15.367 -16.016 1 98.5 204 ALA A C 1
ATOM 1581 O O . ALA A 1 204 ? 21.438 -15.109 -14.953 1 98.5 204 ALA A O 1
ATOM 1582 N N . GLU A 1 205 ? 21.312 -16.234 -16.859 1 97.94 205 GLU A N 1
ATOM 1583 C CA . GLU A 1 205 ? 22.562 -16.953 -16.609 1 97.94 205 GLU A CA 1
ATOM 1584 C C . GLU A 1 205 ? 23.75 -15.984 -16.578 1 97.94 205 GLU A C 1
ATOM 1586 O O . GLU A 1 205 ? 24.578 -16.047 -15.672 1 97.94 205 GLU A O 1
ATOM 1591 N N . ARG A 1 206 ? 23.797 -15.133 -17.516 1 97.75 206 ARG A N 1
ATOM 1592 C CA . ARG A 1 206 ? 24.922 -14.219 -17.672 1 97.75 206 ARG A CA 1
ATOM 1593 C C . ARG A 1 206 ? 24.969 -13.211 -16.531 1 97.75 206 ARG A C 1
ATOM 1595 O O . ARG A 1 206 ? 26.047 -12.961 -15.977 1 97.75 206 ARG A O 1
ATOM 1602 N N . TYR A 1 207 ? 23.859 -12.695 -16.172 1 97.81 207 TYR A N 1
ATOM 1603 C CA . TYR A 1 207 ? 23.875 -11.539 -15.281 1 97.81 207 TYR A CA 1
ATOM 1604 C C . TYR A 1 207 ? 23.75 -11.969 -13.828 1 97.81 207 TYR A C 1
ATOM 1606 O O . TYR A 1 207 ? 24.141 -11.234 -12.914 1 97.81 207 TYR A O 1
ATOM 1614 N N . PHE A 1 208 ? 23.234 -13.219 -13.578 1 98.38 208 PHE A N 1
ATOM 1615 C CA . PHE A 1 208 ? 23 -13.547 -12.18 1 98.38 208 PHE A CA 1
ATOM 1616 C C . PHE A 1 208 ? 23.547 -14.922 -11.844 1 98.38 208 PHE A C 1
ATOM 1618 O O . PHE A 1 208 ? 24.344 -15.07 -10.914 1 98.38 208 PHE A O 1
ATOM 1625 N N . PHE A 1 209 ? 23.312 -15.992 -12.602 1 98.5 209 PHE A N 1
ATOM 1626 C CA . PHE A 1 209 ? 23.703 -17.328 -12.195 1 98.5 209 PHE A CA 1
ATOM 1627 C C . PHE A 1 209 ? 25.234 -17.453 -12.156 1 98.5 209 PHE A C 1
ATOM 1629 O O . PHE A 1 209 ? 25.797 -17.953 -11.172 1 98.5 209 PHE A O 1
ATOM 1636 N N . ARG A 1 210 ? 25.844 -17.031 -13.18 1 98 210 ARG A N 1
ATOM 1637 C CA . ARG A 1 210 ? 27.297 -17.172 -13.25 1 98 210 ARG A CA 1
ATOM 1638 C C . ARG A 1 210 ? 27.984 -16.312 -12.203 1 98 210 ARG A C 1
ATOM 1640 O O . ARG A 1 210 ? 28.766 -16.812 -11.383 1 98 210 ARG A O 1
ATOM 1647 N N . PRO A 1 211 ? 27.641 -15.047 -12.141 1 98 211 PRO A N 1
ATOM 1648 C CA . PRO A 1 211 ? 28.344 -14.211 -11.156 1 98 211 PRO A CA 1
ATOM 1649 C C . PRO A 1 211 ? 28.062 -14.641 -9.719 1 98 211 PRO A C 1
ATOM 1651 O O . PRO A 1 211 ? 28.891 -14.438 -8.836 1 98 211 PRO A O 1
ATOM 1654 N N . LEU A 1 212 ? 26.938 -15.242 -9.438 1 98.19 212 LEU A N 1
ATOM 1655 C CA . LEU A 1 212 ? 26.562 -15.586 -8.07 1 98.19 212 LEU A CA 1
ATOM 1656 C C . LEU A 1 212 ? 26.922 -17.031 -7.754 1 98.19 212 LEU A C 1
ATOM 1658 O O . LEU A 1 212 ? 26.578 -17.547 -6.688 1 98.19 212 LEU A O 1
ATOM 1662 N N . ASP A 1 213 ? 27.5 -17.703 -8.727 1 97.5 213 ASP A N 1
ATOM 1663 C CA . ASP A 1 213 ? 27.922 -19.094 -8.586 1 97.5 213 ASP A CA 1
ATOM 1664 C C . ASP A 1 213 ? 26.703 -20.016 -8.352 1 97.5 213 ASP A C 1
ATOM 1666 O O . ASP A 1 213 ? 26.766 -20.906 -7.512 1 97.5 213 ASP A O 1
ATOM 1670 N N . MET A 1 214 ? 25.625 -19.703 -9 1 98.38 214 MET A N 1
ATOM 1671 C CA . MET A 1 214 ? 24.422 -20.531 -8.977 1 98.38 214 MET A CA 1
ATOM 1672 C C . MET A 1 214 ? 24.438 -21.531 -10.125 1 98.38 214 MET A C 1
ATOM 1674 O O . MET A 1 214 ? 23.547 -21.516 -10.977 1 98.38 214 MET A O 1
ATOM 1678 N N . HIS A 1 215 ? 25.234 -22.484 -10.062 1 95.94 215 HIS A N 1
ATOM 1679 C CA . HIS A 1 215 ? 25.609 -23.312 -11.211 1 95.94 215 HIS A CA 1
ATOM 1680 C C . HIS A 1 215 ? 24.578 -24.422 -11.438 1 95.94 215 HIS A C 1
ATOM 1682 O O . HIS A 1 215 ? 24.547 -25.031 -12.508 1 95.94 215 HIS A O 1
ATOM 1688 N N . ARG A 1 216 ? 23.766 -24.625 -10.5 1 96.94 216 ARG A N 1
ATOM 1689 C CA . ARG A 1 216 ? 22.797 -25.703 -10.664 1 96.94 216 ARG A CA 1
ATOM 1690 C C . ARG A 1 216 ? 21.406 -25.141 -10.992 1 96.94 216 ARG A C 1
ATOM 1692 O O . ARG A 1 216 ? 20.469 -25.906 -11.227 1 96.94 216 ARG A O 1
ATOM 1699 N N . SER A 1 217 ? 21.297 -23.812 -10.992 1 98.12 217 SER A N 1
ATOM 1700 C CA . SER A 1 217 ? 20.031 -23.188 -11.352 1 98.12 217 SER A CA 1
ATOM 1701 C C . SER A 1 217 ? 19.781 -23.25 -12.852 1 98.12 217 SER A C 1
ATOM 1703 O O . SER A 1 217 ? 20.719 -23.125 -13.648 1 98.12 217 SER A O 1
ATOM 1705 N N . THR A 1 218 ? 18.547 -23.531 -13.227 1 96.88 218 THR A N 1
ATOM 1706 C CA . THR A 1 218 ? 18.078 -23.594 -14.602 1 96.88 218 THR A CA 1
ATOM 1707 C C . THR A 1 218 ? 16.594 -23.234 -14.695 1 96.88 218 THR A C 1
ATOM 1709 O O . THR A 1 218 ? 16.078 -22.516 -13.852 1 96.88 218 THR A O 1
ATOM 1712 N N . PHE A 1 219 ? 15.961 -23.734 -15.789 1 96.81 219 PHE A N 1
ATOM 1713 C CA . PHE A 1 219 ? 14.562 -23.391 -15.992 1 96.81 219 PHE A CA 1
ATOM 1714 C C . PHE A 1 219 ? 13.75 -24.625 -16.375 1 96.81 219 PHE A C 1
ATOM 1716 O O . PHE A 1 219 ? 14.305 -25.594 -16.922 1 96.81 219 PHE A O 1
ATOM 1723 N N . VAL A 1 220 ? 12.516 -24.547 -16.047 1 94.75 220 VAL A N 1
ATOM 1724 C CA . VAL A 1 220 ? 11.633 -25.688 -16.266 1 94.75 220 VAL A CA 1
ATOM 1725 C C . VAL A 1 220 ? 11.602 -26.062 -17.75 1 94.75 220 VAL A C 1
ATOM 1727 O O . VAL A 1 220 ? 11.406 -27.219 -18.094 1 94.75 220 VAL A O 1
ATOM 1730 N N . THR A 1 221 ? 11.773 -25.094 -18.594 1 89.75 221 THR A N 1
ATOM 1731 C CA . THR A 1 221 ? 11.75 -25.328 -20.031 1 89.75 221 THR A CA 1
ATOM 1732 C C . THR A 1 221 ? 12.961 -26.141 -20.469 1 89.75 221 THR A C 1
ATOM 1734 O O . THR A 1 221 ? 12.977 -26.703 -21.562 1 89.75 221 THR A O 1
ATOM 1737 N N . GLN A 1 222 ? 13.922 -26.219 -19.578 1 88.88 222 GLN A N 1
ATOM 1738 C CA . GLN A 1 222 ? 15.156 -26.922 -19.906 1 88.88 222 GLN A CA 1
ATOM 1739 C C . GLN A 1 222 ? 15.383 -28.094 -18.953 1 88.88 222 GLN A C 1
ATOM 1741 O O . GLN A 1 222 ? 16.406 -28.781 -19.047 1 88.88 222 GLN A O 1
ATOM 1746 N N . LEU A 1 223 ? 14.5 -28.25 -18.141 1 88.62 223 LEU A N 1
ATOM 1747 C CA . LEU A 1 223 ? 14.68 -29.203 -17.062 1 88.62 223 LEU A CA 1
ATOM 1748 C C . LEU A 1 223 ? 14.508 -30.641 -17.578 1 88.62 223 LEU A C 1
ATOM 1750 O O . LEU A 1 223 ? 13.586 -30.906 -18.344 1 88.62 223 LEU A O 1
ATOM 1754 N N . ASP A 1 224 ? 15.422 -31.469 -17.234 1 87.31 224 ASP A N 1
ATOM 1755 C CA . ASP A 1 224 ? 15.32 -32.906 -17.469 1 87.31 224 ASP A CA 1
ATOM 1756 C C . ASP A 1 224 ? 14.898 -33.656 -16.203 1 87.31 224 ASP A C 1
ATOM 1758 O O . ASP A 1 224 ? 15.719 -33.875 -15.312 1 87.31 224 ASP A O 1
ATOM 1762 N N . LEU A 1 225 ? 13.734 -34.125 -16.156 1 85.69 225 LEU A N 1
ATOM 1763 C CA . LEU A 1 225 ? 13.188 -34.75 -14.961 1 85.69 225 LEU A CA 1
ATOM 1764 C C . LEU A 1 225 ? 13.766 -36.156 -14.758 1 85.69 225 LEU A C 1
ATOM 1766 O O . LEU A 1 225 ? 13.617 -36.75 -13.68 1 85.69 225 LEU A O 1
ATOM 1770 N N . SER A 1 226 ? 14.453 -36.594 -15.719 1 83.19 226 SER A N 1
ATOM 1771 C CA . SER A 1 226 ? 15.062 -37.906 -15.586 1 83.19 226 SER A CA 1
ATOM 1772 C C . SER A 1 226 ? 16.375 -37.844 -14.797 1 83.19 226 SER A C 1
ATOM 1774 O O . SER A 1 226 ? 16.891 -38.875 -14.359 1 83.19 226 SER A O 1
ATOM 1776 N N . GLU A 1 227 ? 16.797 -36.656 -14.672 1 86.19 227 GLU A N 1
ATOM 1777 C CA . GLU A 1 227 ? 18 -36.5 -13.859 1 86.19 227 GLU A CA 1
ATOM 1778 C C . GLU A 1 227 ? 17.734 -36.875 -12.406 1 86.19 227 GLU A C 1
ATOM 1780 O O . GLU A 1 227 ? 16.734 -36.438 -11.82 1 86.19 227 GLU A O 1
ATOM 1785 N N . LEU A 1 228 ? 18.641 -37.594 -11.805 1 82.62 228 LEU A N 1
ATOM 1786 C CA . LEU A 1 228 ? 18.453 -38.188 -10.484 1 82.62 228 LEU A CA 1
ATOM 1787 C C . LEU A 1 228 ? 18.422 -37.094 -9.414 1 82.62 228 LEU A C 1
ATOM 1789 O O . LEU A 1 228 ? 17.766 -37.25 -8.383 1 82.62 228 LEU A O 1
ATOM 1793 N N . ASN A 1 229 ? 19.125 -36.094 -9.602 1 93.62 229 ASN A N 1
ATOM 1794 C CA . ASN A 1 229 ? 19.219 -35.062 -8.57 1 93.62 229 ASN A CA 1
ATOM 1795 C C . ASN A 1 229 ? 18.188 -33.969 -8.789 1 93.62 229 ASN A C 1
ATOM 1797 O O . ASN A 1 229 ? 18.5 -32.781 -8.617 1 93.62 229 ASN A O 1
ATOM 1801 N N . THR A 1 230 ? 17.016 -34.344 -9.289 1 96 230 THR A N 1
ATOM 1802 C CA . THR A 1 230 ? 15.859 -33.469 -9.469 1 96 230 THR A CA 1
ATOM 1803 C C . THR A 1 230 ? 14.633 -34.062 -8.773 1 96 230 THR A C 1
ATOM 1805 O O . THR A 1 230 ? 14.281 -35.219 -8.992 1 96 230 THR A O 1
ATOM 1808 N N . ALA A 1 231 ? 14.047 -33.281 -7.902 1 96.81 231 ALA A N 1
ATOM 1809 C CA . ALA A 1 231 ? 12.828 -33.75 -7.242 1 96.81 231 ALA A CA 1
ATOM 1810 C C . ALA A 1 231 ? 11.68 -33.875 -8.234 1 96.81 231 ALA A C 1
ATOM 1812 O O . ALA A 1 231 ? 11.375 -32.906 -8.961 1 96.81 231 ALA A O 1
ATOM 1813 N N . LYS A 1 232 ? 11.062 -35.031 -8.258 1 95.88 232 LYS A N 1
ATOM 1814 C CA . LYS A 1 232 ? 9.93 -35.219 -9.148 1 95.88 232 LYS A CA 1
ATOM 1815 C C . LYS A 1 232 ? 8.695 -34.469 -8.672 1 95.88 232 LYS A C 1
ATOM 1817 O O . LYS A 1 232 ? 8.422 -34.406 -7.469 1 95.88 232 LYS A O 1
ATOM 1822 N N . PRO A 1 233 ? 7.996 -33.812 -9.617 1 96.06 233 PRO A N 1
ATOM 1823 C CA . PRO A 1 233 ? 6.812 -33.031 -9.242 1 96.06 233 PRO A CA 1
ATOM 1824 C C . PRO A 1 233 ? 5.594 -33.906 -8.969 1 96.06 233 PRO A C 1
ATOM 1826 O O . PRO A 1 233 ? 5.301 -34.812 -9.742 1 96.06 233 PRO A O 1
ATOM 1829 N N . TYR A 1 234 ? 4.887 -33.625 -7.867 1 95.25 234 TYR A N 1
ATOM 1830 C CA . TYR A 1 234 ? 3.668 -34.344 -7.527 1 95.25 234 TYR A CA 1
ATOM 1831 C C . TYR A 1 234 ? 2.529 -33.375 -7.215 1 95.25 234 TYR A C 1
ATOM 1833 O O . TYR A 1 234 ? 2.75 -32.312 -6.645 1 95.25 234 TYR A O 1
ATOM 1841 N N . GLN A 1 235 ? 1.331 -33.75 -7.605 1 92.25 235 GLN A N 1
ATOM 1842 C CA . GLN A 1 235 ? 0.101 -33.031 -7.277 1 92.25 235 GLN A CA 1
ATOM 1843 C C . GLN A 1 235 ? -0.799 -33.875 -6.379 1 92.25 235 GLN A C 1
ATOM 1845 O O . GLN A 1 235 ? -0.928 -35.094 -6.582 1 92.25 235 GLN A O 1
ATOM 1850 N N . ASN A 1 236 ? -1.301 -33.219 -5.375 1 91.88 236 ASN A N 1
ATOM 1851 C CA . ASN A 1 236 ? -2.32 -33.875 -4.574 1 91.88 236 ASN A CA 1
ATOM 1852 C C . ASN A 1 236 ? -3.664 -33.906 -5.297 1 91.88 236 ASN A C 1
ATOM 1854 O O . ASN A 1 236 ? -4.285 -32.875 -5.52 1 91.88 236 ASN A O 1
ATOM 1858 N N . TYR A 1 237 ? -4.031 -35.031 -5.707 1 92.12 237 TYR A N 1
ATOM 1859 C CA . TYR A 1 237 ? -5.309 -35.219 -6.387 1 92.12 237 TYR A CA 1
ATOM 1860 C C . TYR A 1 237 ? -6.285 -35.969 -5.496 1 92.12 237 TYR A C 1
ATOM 1862 O O . TYR A 1 237 ? -6.395 -37.219 -5.582 1 92.12 237 TYR A O 1
ATOM 1870 N N . PHE A 1 238 ? -7.039 -35.188 -4.672 1 88.75 238 PHE A N 1
ATOM 1871 C CA . PHE A 1 238 ? -8.039 -35.688 -3.73 1 88.75 238 PHE A CA 1
ATOM 1872 C C . PHE A 1 238 ? -7.422 -36.656 -2.732 1 88.75 238 PHE A C 1
ATOM 1874 O O . PHE A 1 238 ? -7.953 -37.75 -2.508 1 88.75 238 PHE A O 1
ATOM 1881 N N . GLY A 1 239 ? -6.258 -36.375 -2.301 1 86.06 239 GLY A N 1
ATOM 1882 C CA . GLY A 1 239 ? -5.641 -37.125 -1.213 1 86.06 239 GLY A CA 1
ATOM 1883 C C . GLY A 1 239 ? -4.539 -38.062 -1.677 1 86.06 239 GLY A C 1
ATOM 1884 O O . GLY A 1 239 ? -3.824 -38.656 -0.858 1 86.06 239 GLY A O 1
ATOM 1885 N N . VAL A 1 240 ? -4.406 -38.156 -2.936 1 89.31 240 VAL A N 1
ATOM 1886 C CA . VAL A 1 240 ? -3.379 -39.031 -3.484 1 89.31 240 VAL A CA 1
ATOM 1887 C C . VAL A 1 240 ? -2.375 -38.219 -4.289 1 89.31 240 VAL A C 1
ATOM 1889 O O . VAL A 1 240 ? -2.762 -37.406 -5.133 1 89.31 240 VAL A O 1
ATOM 1892 N N . LEU A 1 241 ? -1.109 -38.438 -4.027 1 92.69 241 LEU A N 1
ATOM 1893 C CA . LEU A 1 241 ? -0.087 -37.75 -4.805 1 92.69 241 LEU A CA 1
ATOM 1894 C C . LEU A 1 241 ? 0.076 -38.406 -6.18 1 92.69 241 LEU A C 1
ATOM 1896 O O . LEU A 1 241 ? 0.266 -39.625 -6.281 1 92.69 241 LEU A O 1
ATOM 1900 N N . LYS A 1 242 ? -0.087 -37.625 -7.145 1 93.25 242 LYS A N 1
ATOM 1901 C CA . LYS A 1 242 ? 0.065 -38.062 -8.531 1 93.25 242 LYS A CA 1
ATOM 1902 C C . LYS A 1 242 ? 1.188 -37.312 -9.227 1 93.25 242 LYS A C 1
ATOM 1904 O O . LYS A 1 242 ? 1.336 -36.094 -9.047 1 93.25 242 LYS A O 1
ATOM 1909 N N . PRO A 1 243 ? 1.995 -38 -9.969 1 92.12 243 PRO A N 1
ATOM 1910 C CA . PRO A 1 243 ? 3.092 -37.312 -10.656 1 92.12 243 PRO A CA 1
ATOM 1911 C C . PRO A 1 243 ? 2.605 -36.406 -11.773 1 92.12 243 PRO A C 1
ATOM 1913 O O . PRO A 1 243 ? 1.629 -36.719 -12.461 1 92.12 243 PRO A O 1
ATOM 1916 N N . ILE A 1 244 ? 3.256 -35.344 -11.961 1 92.38 244 ILE A N 1
ATOM 1917 C CA . ILE A 1 244 ? 3.01 -34.406 -13.039 1 92.38 244 ILE A CA 1
ATOM 1918 C C . ILE A 1 244 ? 3.986 -34.656 -14.188 1 92.38 244 ILE A C 1
ATOM 1920 O O . ILE A 1 244 ? 5.168 -34.906 -13.953 1 92.38 244 ILE A O 1
ATOM 1924 N N . SER A 1 245 ? 3.482 -34.562 -15.383 1 88.81 245 SER A N 1
ATOM 1925 C CA . SER A 1 245 ? 4.32 -34.875 -16.531 1 88.81 245 SER A CA 1
ATOM 1926 C C . SER A 1 245 ? 5.32 -33.781 -16.812 1 88.81 245 SER A C 1
ATOM 1928 O O . SER A 1 245 ? 5.039 -32.594 -16.562 1 88.81 245 SER A O 1
ATOM 1930 N N . SER A 1 246 ? 6.453 -34.156 -17.344 1 88.19 246 SER A N 1
ATOM 1931 C CA . SER A 1 246 ? 7.465 -33.219 -17.781 1 88.19 246 SER A CA 1
ATOM 1932 C C . SER A 1 246 ? 6.926 -32.312 -18.875 1 88.19 246 SER A C 1
ATOM 1934 O O . SER A 1 246 ? 7.297 -31.125 -18.953 1 88.19 246 SER A O 1
ATOM 1936 N N . GLU A 1 247 ? 6.102 -32.875 -19.656 1 89.75 247 GLU A N 1
ATOM 1937 C CA . GLU A 1 247 ? 5.512 -32.094 -20.75 1 89.75 247 GLU A CA 1
ATOM 1938 C C . GLU A 1 247 ? 4.664 -30.953 -20.219 1 89.75 247 GLU A C 1
ATOM 1940 O O . GLU A 1 247 ? 4.758 -29.828 -20.719 1 89.75 247 GLU A O 1
ATOM 1945 N N . LEU A 1 248 ? 3.881 -31.219 -19.266 1 92.56 248 LEU A N 1
ATOM 1946 C CA . LEU A 1 248 ? 3.059 -30.172 -18.672 1 92.56 248 LEU A CA 1
ATOM 1947 C C . LEU A 1 248 ? 3.93 -29.062 -18.078 1 92.56 248 LEU A C 1
ATOM 1949 O O . LEU A 1 248 ? 3.672 -27.875 -18.297 1 92.56 248 LEU A O 1
ATOM 1953 N N . LEU A 1 249 ? 4.945 -29.438 -17.375 1 92.19 249 LEU A N 1
ATOM 1954 C CA . LEU A 1 249 ? 5.816 -28.469 -16.734 1 92.19 249 LEU A CA 1
ATOM 1955 C C . LEU A 1 249 ? 6.496 -27.578 -17.781 1 92.19 249 LEU A C 1
ATOM 1957 O O . LEU A 1 249 ? 6.578 -26.359 -17.594 1 92.19 249 LEU A O 1
ATOM 1961 N N . ARG A 1 250 ? 6.957 -28.219 -18.781 1 92.06 250 ARG A N 1
ATOM 1962 C CA . ARG A 1 250 ? 7.688 -27.5 -19.828 1 92.06 250 ARG A CA 1
ATOM 1963 C C . ARG A 1 250 ? 6.773 -26.531 -20.562 1 92.06 250 ARG A C 1
ATOM 1965 O O . ARG A 1 250 ? 7.113 -25.359 -20.766 1 92.06 250 ARG A O 1
ATOM 1972 N N . GLN A 1 251 ? 5.668 -27.016 -20.969 1 91.69 251 GLN A N 1
ATOM 1973 C CA . GLN A 1 251 ? 4.762 -26.203 -21.781 1 91.69 251 GLN A CA 1
ATOM 1974 C C . GLN A 1 251 ? 4.125 -25.094 -20.953 1 91.69 251 GLN A C 1
ATOM 1976 O O . GLN A 1 251 ? 4.039 -23.953 -21.391 1 91.69 251 GLN A O 1
ATOM 1981 N N . TYR A 1 252 ? 3.734 -25.422 -19.75 1 92.12 252 TYR A N 1
ATOM 1982 C CA . TYR A 1 252 ? 3.129 -24.438 -18.859 1 92.12 252 TYR A CA 1
ATOM 1983 C C . TYR A 1 252 ? 4.152 -23.406 -18.422 1 92.12 252 TYR A C 1
ATOM 1985 O O . TYR A 1 252 ? 3.789 -22.281 -18.078 1 92.12 252 TYR A O 1
ATOM 1993 N N . GLY A 1 253 ? 5.402 -23.75 -18.484 1 93.06 253 GLY A N 1
ATOM 1994 C CA . GLY A 1 253 ? 6.496 -22.891 -18.031 1 93.06 253 GLY A CA 1
ATOM 1995 C C . GLY A 1 253 ? 7.008 -21.953 -19.109 1 93.06 253 GLY A C 1
ATOM 1996 O O . GLY A 1 253 ? 8.039 -21.312 -18.938 1 93.06 253 GLY A O 1
ATOM 1997 N N . GLU A 1 254 ? 6.285 -21.828 -20.219 1 91.5 254 GLU A N 1
ATOM 1998 C CA . GLU A 1 254 ? 6.734 -21.016 -21.359 1 91.5 254 GLU A CA 1
ATOM 1999 C C . GLU A 1 254 ? 6.832 -19.547 -20.969 1 91.5 254 GLU A C 1
ATOM 2001 O O . GLU A 1 254 ? 7.664 -18.812 -21.516 1 91.5 254 GLU A O 1
ATOM 2006 N N . LEU A 1 255 ? 5.945 -19.109 -20.125 1 94.81 255 LEU A N 1
ATOM 2007 C CA . LEU A 1 255 ? 6.094 -17.766 -19.547 1 94.81 255 LEU A CA 1
ATOM 2008 C C . LEU A 1 255 ? 7.039 -17.812 -18.344 1 94.81 255 LEU A C 1
ATOM 2010 O O . LEU A 1 255 ? 6.629 -17.516 -17.219 1 94.81 255 LEU A O 1
ATOM 2014 N N . VAL A 1 256 ? 8.203 -18.016 -18.562 1 93.75 256 VAL A N 1
ATOM 2015 C CA . VAL A 1 256 ? 9.234 -18.484 -17.641 1 93.75 256 VAL A CA 1
ATOM 2016 C C . VAL A 1 256 ? 9.414 -17.484 -16.516 1 93.75 256 VAL A C 1
ATOM 2018 O O . VAL A 1 256 ? 9.68 -17.875 -15.367 1 93.75 256 VAL A O 1
ATOM 2021 N N . GLY A 1 257 ? 9.242 -16.25 -16.766 1 97.31 257 GLY A N 1
ATOM 2022 C CA . GLY A 1 257 ? 9.5 -15.203 -15.789 1 97.31 257 GLY A CA 1
ATOM 2023 C C . GLY A 1 257 ? 8.508 -15.211 -14.641 1 97.31 257 GLY A C 1
ATOM 2024 O O . GLY A 1 257 ? 8.75 -14.602 -13.602 1 97.31 257 GLY A O 1
ATOM 2025 N N . SER A 1 258 ? 7.414 -15.883 -14.82 1 97.12 258 SER A N 1
ATOM 2026 C CA . SER A 1 258 ? 6.398 -15.93 -13.773 1 97.12 258 SER A CA 1
ATOM 2027 C C . SER A 1 258 ? 6.707 -17.031 -12.758 1 97.12 258 SER A C 1
ATOM 2029 O O . SER A 1 258 ? 6.289 -16.938 -11.602 1 97.12 258 SER A O 1
ATOM 2031 N N . GLY A 1 259 ? 7.461 -18.109 -13.227 1 97.81 259 GLY A N 1
ATOM 2032 C CA . GLY A 1 259 ? 7.609 -19.203 -12.289 1 97.81 259 GLY A CA 1
ATOM 2033 C C . GLY A 1 259 ? 8.555 -20.281 -12.781 1 97.81 259 GLY A C 1
ATOM 2034 O O . GLY A 1 259 ? 8.555 -21.406 -12.258 1 97.81 259 GLY A O 1
ATOM 2035 N N . GLY A 1 260 ? 9.398 -20.016 -13.688 1 97.38 260 GLY A N 1
ATOM 2036 C CA . GLY A 1 260 ? 10.117 -21.062 -14.391 1 97.38 260 GLY A CA 1
ATOM 2037 C C . GLY A 1 260 ? 11.469 -21.391 -13.773 1 97.38 260 GLY A C 1
ATOM 2038 O O . GLY A 1 260 ? 12.148 -22.312 -14.211 1 97.38 260 GLY A O 1
ATOM 2039 N N . LEU A 1 261 ? 11.852 -20.734 -12.719 1 98.44 261 LEU A N 1
ATOM 2040 C CA . LEU A 1 261 ? 13.172 -20.922 -12.133 1 98.44 261 LEU A CA 1
ATOM 2041 C C . LEU A 1 261 ? 13.242 -22.266 -11.414 1 98.44 261 LEU A C 1
ATOM 2043 O O . LEU A 1 261 ? 12.344 -22.625 -10.648 1 98.44 261 LEU A O 1
ATOM 2047 N N . VAL A 1 262 ? 14.211 -23.031 -11.766 1 98.25 262 VAL A N 1
ATOM 2048 C CA . VAL A 1 262 ? 14.609 -24.25 -11.07 1 98.25 262 VAL A CA 1
ATOM 2049 C C . VAL A 1 262 ? 15.922 -24.016 -10.328 1 98.25 262 VAL A C 1
ATOM 2051 O O . VAL A 1 262 ? 16.906 -23.547 -10.914 1 98.25 262 VAL A O 1
ATOM 2054 N N . SER A 1 263 ? 15.898 -24.328 -9.055 1 98.69 263 SER A N 1
ATOM 2055 C CA . SER A 1 263 ? 17.094 -24.031 -8.266 1 98.69 263 SER A CA 1
ATOM 2056 C C . SER A 1 263 ? 17.234 -25.016 -7.105 1 98.69 263 SER A C 1
ATOM 2058 O O . SER A 1 263 ? 16.578 -26.062 -7.078 1 98.69 263 SER A O 1
ATOM 2060 N N . THR A 1 264 ? 18.312 -24.781 -6.297 1 98.75 264 THR A N 1
ATOM 2061 C CA . THR A 1 264 ? 18.656 -25.625 -5.156 1 98.75 264 THR A CA 1
ATOM 2062 C C . THR A 1 264 ? 18.781 -24.797 -3.883 1 98.75 264 THR A C 1
ATOM 2064 O O . THR A 1 264 ? 18.797 -23.562 -3.943 1 98.75 264 THR A O 1
ATOM 2067 N N . ALA A 1 265 ? 18.766 -25.516 -2.771 1 98.88 265 ALA A N 1
ATOM 2068 C CA . ALA A 1 265 ? 19 -24.828 -1.508 1 98.88 265 ALA A CA 1
ATOM 2069 C C . ALA A 1 265 ? 20.328 -24.078 -1.529 1 98.88 265 ALA A C 1
ATOM 2071 O O . ALA A 1 265 ? 20.422 -22.938 -1.087 1 98.88 265 ALA A O 1
ATOM 2072 N N . ASP A 1 266 ? 21.375 -24.703 -2.092 1 98.69 266 ASP A N 1
ATOM 2073 C CA . ASP A 1 266 ? 22.703 -24.094 -2.172 1 98.69 266 ASP A CA 1
ATOM 2074 C C . ASP A 1 266 ? 22.672 -22.828 -3.018 1 98.69 266 ASP A C 1
ATOM 2076 O O . ASP A 1 266 ? 23.188 -21.781 -2.611 1 98.69 266 ASP A O 1
ATOM 2080 N N . ASP A 1 267 ? 22.078 -22.906 -4.176 1 98.81 267 ASP A N 1
ATOM 2081 C CA . ASP A 1 267 ? 22.031 -21.766 -5.086 1 98.81 267 ASP A CA 1
ATOM 2082 C C . ASP A 1 267 ? 21.172 -20.641 -4.516 1 98.81 267 ASP A C 1
ATOM 2084 O O . ASP A 1 267 ? 21.516 -19.453 -4.641 1 98.81 267 ASP A O 1
ATOM 2088 N N . MET A 1 268 ? 20.078 -20.984 -3.895 1 98.88 268 MET A N 1
ATOM 2089 C CA . MET A 1 268 ? 19.188 -19.969 -3.334 1 98.88 268 MET A CA 1
ATOM 2090 C C . MET A 1 268 ? 19.844 -19.281 -2.135 1 98.88 268 MET A C 1
ATOM 2092 O O . MET A 1 268 ? 19.516 -18.141 -1.814 1 98.88 268 MET A O 1
ATOM 2096 N N . ALA A 1 269 ? 20.75 -19.984 -1.445 1 98.75 269 ALA A N 1
ATOM 2097 C CA . ALA A 1 269 ? 21.531 -19.328 -0.405 1 98.75 269 ALA A CA 1
ATOM 2098 C C . ALA A 1 269 ? 22.359 -18.172 -0.981 1 98.75 269 ALA A C 1
ATOM 2100 O O . ALA A 1 269 ? 22.422 -17.094 -0.388 1 98.75 269 ALA A O 1
ATOM 2101 N N . GLN A 1 270 ? 22.938 -18.391 -2.146 1 98.44 270 GLN A N 1
ATOM 2102 C CA . GLN A 1 270 ? 23.703 -17.344 -2.818 1 98.44 270 GLN A CA 1
ATOM 2103 C C . GLN A 1 270 ? 22.781 -16.188 -3.229 1 98.44 270 GLN A C 1
ATOM 2105 O O . GLN A 1 270 ? 23.141 -15.016 -3.062 1 98.44 270 GLN A O 1
ATOM 2110 N N . TRP A 1 271 ? 21.641 -16.547 -3.727 1 98.62 271 TRP A N 1
ATOM 2111 C CA . TRP A 1 271 ? 20.641 -15.562 -4.156 1 98.62 271 TRP A CA 1
ATOM 2112 C C . TRP A 1 271 ? 20.219 -14.672 -2.994 1 98.62 271 TRP A C 1
ATOM 2114 O O . TRP A 1 271 ? 20.172 -13.445 -3.133 1 98.62 271 TRP A O 1
ATOM 2124 N N . MET A 1 272 ? 19.922 -15.266 -1.838 1 98.56 272 MET A N 1
ATOM 2125 C CA . MET A 1 272 ? 19.531 -14.516 -0.652 1 98.56 272 MET A CA 1
ATOM 2126 C C . MET A 1 272 ? 20.656 -13.602 -0.184 1 98.56 272 MET A C 1
ATOM 2128 O O . MET A 1 272 ? 20.422 -12.422 0.108 1 98.56 272 MET A O 1
ATOM 2132 N N . ASN A 1 273 ? 21.859 -14.102 -0.191 1 97.81 273 ASN A N 1
ATOM 2133 C CA . ASN A 1 273 ? 23.016 -13.305 0.244 1 97.81 273 ASN A CA 1
ATOM 2134 C C . ASN A 1 273 ? 23.25 -12.125 -0.686 1 97.81 273 ASN A C 1
ATOM 2136 O O . ASN A 1 273 ? 23.641 -11.039 -0.235 1 97.81 273 ASN A O 1
ATOM 2140 N N . PHE A 1 274 ? 23.047 -12.32 -1.951 1 97.88 274 PHE A N 1
ATOM 2141 C CA . PHE A 1 274 ? 23.172 -11.25 -2.938 1 97.88 274 PHE A CA 1
ATOM 2142 C C . PHE A 1 274 ? 22.312 -10.055 -2.559 1 97.88 274 PHE A C 1
ATOM 2144 O O . PHE A 1 274 ? 22.766 -8.914 -2.557 1 97.88 274 PHE A O 1
ATOM 2151 N N . PHE A 1 275 ? 21.047 -10.25 -2.156 1 97.44 275 PHE A N 1
ATOM 2152 C CA . PHE A 1 275 ? 20.141 -9.18 -1.757 1 97.44 275 PHE A CA 1
ATOM 2153 C C . PHE A 1 275 ? 20.562 -8.602 -0.409 1 97.44 275 PHE A C 1
ATOM 2155 O O . PHE A 1 275 ? 20.547 -7.383 -0.223 1 97.44 275 PHE A O 1
ATOM 2162 N N . LEU A 1 276 ? 20.984 -9.43 0.477 1 97.31 276 LEU A N 1
ATOM 2163 C CA . LEU A 1 276 ? 21.219 -9.039 1.862 1 97.31 276 LEU A CA 1
ATOM 2164 C C . LEU A 1 276 ? 22.531 -8.281 1.998 1 97.31 276 LEU A C 1
ATOM 2166 O O . LEU A 1 276 ? 22.75 -7.594 2.996 1 97.31 276 LEU A O 1
ATOM 2170 N N . THR A 1 277 ? 23.406 -8.414 1.017 1 95.38 277 THR A N 1
ATOM 2171 C CA . THR A 1 277 ? 24.703 -7.742 1.079 1 95.38 277 THR A CA 1
ATOM 2172 C C . THR A 1 277 ? 24.703 -6.504 0.186 1 95.38 277 THR A C 1
ATOM 2174 O O . THR A 1 277 ? 25.766 -5.91 -0.051 1 95.38 277 THR A O 1
ATOM 2177 N N . GLY A 1 278 ? 23.625 -6.18 -0.34 1 94.75 278 GLY A N 1
ATOM 2178 C CA . GLY A 1 278 ? 23.516 -4.965 -1.133 1 94.75 278 GLY A CA 1
ATOM 2179 C C . GLY A 1 278 ? 23.984 -5.148 -2.564 1 94.75 278 GLY A C 1
ATOM 2180 O O . GLY A 1 278 ? 24.484 -4.203 -3.186 1 94.75 278 GLY A O 1
ATOM 2181 N N . GLY A 1 279 ? 24 -6.406 -3.088 1 96.06 279 GLY A N 1
ATOM 2182 C CA . GLY A 1 279 ? 24.219 -6.633 -4.504 1 96.06 279 GLY A CA 1
ATOM 2183 C C . GLY A 1 279 ? 25.562 -7.293 -4.793 1 96.06 279 GLY A C 1
ATOM 2184 O O . GLY A 1 279 ? 26.062 -7.23 -5.918 1 96.06 279 GLY A O 1
ATOM 2185 N N . PHE A 1 280 ? 26.125 -7.91 -3.744 1 96 280 PHE A N 1
ATOM 2186 C CA . PHE A 1 280 ? 27.422 -8.531 -3.918 1 96 280 PHE A CA 1
ATOM 2187 C C . PHE A 1 280 ? 27.312 -10.047 -3.975 1 96 280 PHE A C 1
ATOM 2189 O O . PHE A 1 280 ? 26.438 -10.633 -3.322 1 96 280 PHE A O 1
ATOM 2196 N N . SER A 1 281 ? 28.172 -10.656 -4.738 1 95.12 281 SER A N 1
ATOM 2197 C CA . SER A 1 281 ? 28.344 -12.102 -4.719 1 95.12 281 SER A CA 1
ATOM 2198 C C . SER A 1 281 ? 29.156 -12.547 -3.508 1 95.12 281 SER A C 1
ATOM 2200 O O . SER A 1 281 ? 29.719 -11.719 -2.795 1 95.12 281 SER A O 1
ATOM 2202 N N . ALA A 1 282 ? 29.203 -13.875 -3.332 1 90.25 282 ALA A N 1
ATOM 2203 C CA . ALA A 1 282 ? 29.984 -14.445 -2.24 1 90.25 282 ALA A CA 1
ATOM 2204 C C . ALA A 1 282 ? 31.469 -14.109 -2.393 1 90.25 282 ALA A C 1
ATOM 2206 O O . ALA A 1 282 ? 32.188 -14.023 -1.4 1 90.25 282 ALA A O 1
ATOM 2207 N N . ARG A 1 283 ? 31.875 -13.781 -3.51 1 91 283 ARG A N 1
ATOM 2208 C CA . ARG A 1 283 ? 33.281 -13.492 -3.785 1 91 283 ARG A CA 1
ATOM 2209 C C . ARG A 1 283 ? 33.562 -11.992 -3.701 1 91 283 ARG A C 1
ATOM 2211 O O . ARG A 1 283 ? 34.656 -11.539 -3.971 1 91 283 ARG A O 1
ATOM 2218 N N . GLY A 1 284 ? 32.531 -11.227 -3.492 1 92.5 284 GLY A N 1
ATOM 2219 C CA . GLY A 1 284 ? 32.719 -9.797 -3.291 1 92.5 284 GLY A CA 1
ATOM 2220 C C . GLY A 1 284 ? 32.531 -8.992 -4.559 1 92.5 284 GLY A C 1
ATOM 2221 O O . GLY A 1 284 ? 32.844 -7.793 -4.586 1 92.5 284 GLY A O 1
ATOM 2222 N N . GLN A 1 285 ? 32.094 -9.602 -5.543 1 94.31 285 GLN A N 1
ATOM 2223 C CA . GLN A 1 285 ? 31.812 -8.898 -6.789 1 94.31 285 GLN A CA 1
ATOM 2224 C C . GLN A 1 285 ? 30.453 -8.203 -6.727 1 94.31 285 GLN A C 1
ATOM 2226 O O . GLN A 1 285 ? 29.469 -8.789 -6.273 1 94.31 285 GLN A O 1
ATOM 2231 N N . ARG A 1 286 ? 30.453 -6.941 -7.172 1 95.62 286 ARG A N 1
ATOM 2232 C CA . ARG A 1 286 ? 29.172 -6.254 -7.281 1 95.62 286 ARG A CA 1
ATOM 2233 C C . ARG A 1 286 ? 28.406 -6.719 -8.516 1 95.62 286 ARG A C 1
ATOM 2235 O O . ARG A 1 286 ? 28.875 -6.555 -9.641 1 95.62 286 ARG A O 1
ATOM 2242 N N . VAL A 1 287 ? 27.281 -7.254 -8.344 1 96.81 287 VAL A N 1
ATOM 2243 C CA . VAL A 1 287 ? 26.469 -7.816 -9.422 1 96.81 287 VAL A CA 1
ATOM 2244 C C . VAL A 1 287 ? 25.406 -6.809 -9.852 1 96.81 287 VAL A C 1
ATOM 2246 O O . VAL A 1 287 ? 25.062 -6.723 -11.031 1 96.81 287 VAL A O 1
ATOM 2249 N N . MET A 1 288 ? 24.906 -6.062 -8.922 1 96.19 288 MET A N 1
ATOM 2250 C CA . MET A 1 288 ? 23.891 -5.031 -9.133 1 96.19 288 MET A CA 1
ATOM 2251 C C . MET A 1 288 ? 24.062 -3.895 -8.125 1 96.19 288 MET A C 1
ATOM 2253 O O . MET A 1 288 ? 24.562 -4.102 -7.023 1 96.19 288 MET A O 1
ATOM 2257 N N . SER A 1 289 ? 23.734 -2.654 -8.516 1 94.75 289 SER A N 1
ATOM 2258 C CA . SER A 1 289 ? 23.875 -1.517 -7.613 1 94.75 289 SER A CA 1
ATOM 2259 C C . SER A 1 289 ? 22.906 -1.618 -6.441 1 94.75 289 SER A C 1
ATOM 2261 O O . SER A 1 289 ? 21.828 -2.193 -6.574 1 94.75 289 SER A O 1
ATOM 2263 N N . GLU A 1 290 ? 23.359 -1.091 -5.379 1 94.56 290 GLU A N 1
ATOM 2264 C CA . GLU A 1 290 ? 22.484 -1.043 -4.203 1 94.56 290 GLU A CA 1
ATOM 2265 C C . GLU A 1 290 ? 21.219 -0.243 -4.484 1 94.56 290 GLU A C 1
ATOM 2267 O O . GLU A 1 290 ? 20.141 -0.578 -3.98 1 94.56 290 GLU A O 1
ATOM 2272 N N . GLU A 1 291 ? 21.328 0.796 -5.23 1 93.88 291 GLU A N 1
ATOM 2273 C CA . GLU A 1 291 ? 20.203 1.64 -5.586 1 93.88 291 GLU A CA 1
ATOM 2274 C C . GLU A 1 291 ? 19.141 0.85 -6.359 1 93.88 291 GLU A C 1
ATOM 2276 O O . GLU A 1 291 ? 17.953 0.981 -6.098 1 93.88 291 GLU A O 1
ATOM 2281 N N . SER A 1 292 ? 19.578 0.043 -7.254 1 94.06 292 SER A N 1
ATOM 2282 C CA . SER A 1 292 ? 18.672 -0.77 -8.047 1 94.06 292 SER A CA 1
ATOM 2283 C C . SER A 1 292 ? 17.969 -1.817 -7.18 1 94.06 292 SER A C 1
ATOM 2285 O O . SER A 1 292 ? 16.781 -2.09 -7.363 1 94.06 292 SER A O 1
ATOM 2287 N N . LEU A 1 293 ? 18.719 -2.387 -6.316 1 95.75 293 LEU A N 1
ATOM 2288 C CA . LEU A 1 293 ? 18.125 -3.367 -5.414 1 95.75 293 LEU A CA 1
ATOM 2289 C C . LEU A 1 293 ? 17.078 -2.717 -4.52 1 95.75 293 LEU A C 1
ATOM 2291 O O . LEU A 1 293 ? 16.016 -3.297 -4.281 1 95.75 293 LEU A O 1
ATOM 2295 N N . ARG A 1 294 ? 17.406 -1.538 -4.051 1 94.75 294 ARG A N 1
ATOM 2296 C CA . ARG A 1 294 ? 16.453 -0.798 -3.23 1 94.75 294 ARG A CA 1
ATOM 2297 C C . ARG A 1 294 ? 15.188 -0.469 -4.02 1 94.75 294 ARG A C 1
ATOM 2299 O O . ARG A 1 294 ? 14.086 -0.501 -3.479 1 94.75 294 ARG A O 1
ATOM 2306 N N . GLU A 1 295 ? 15.359 -0.164 -5.258 1 95.69 295 GLU A N 1
ATOM 2307 C CA . GLU A 1 295 ? 14.219 0.142 -6.121 1 95.69 295 GLU A CA 1
ATOM 2308 C C . GLU A 1 295 ? 13.266 -1.043 -6.215 1 95.69 295 GLU A C 1
ATOM 2310 O O . GLU A 1 295 ? 12.047 -0.863 -6.219 1 95.69 295 GLU A O 1
ATOM 2315 N N . LEU A 1 296 ? 13.766 -2.238 -6.242 1 97.12 296 LEU A N 1
ATOM 2316 C CA . LEU A 1 296 ? 12.961 -3.453 -6.336 1 97.12 296 LEU A CA 1
ATOM 2317 C C . LEU A 1 296 ? 12.125 -3.652 -5.078 1 97.12 296 LEU A C 1
ATOM 2319 O O . LEU A 1 296 ? 11.055 -4.254 -5.129 1 97.12 296 LEU A O 1
ATOM 2323 N N . GLN A 1 297 ? 12.648 -3.123 -4.02 1 94.69 297 GLN A N 1
ATOM 2324 C CA . GLN A 1 297 ? 12.062 -3.406 -2.713 1 94.69 297 GLN A CA 1
ATOM 2325 C C . GLN A 1 297 ? 11.211 -2.234 -2.229 1 94.69 297 GLN A C 1
ATOM 2327 O O . GLN A 1 297 ? 10.672 -2.27 -1.119 1 94.69 297 GLN A O 1
ATOM 2332 N N . LYS A 1 298 ? 11.078 -1.229 -2.996 1 94.56 298 LYS A N 1
ATOM 2333 C CA . LYS A 1 298 ? 10.242 -0.092 -2.627 1 94.56 298 LYS A CA 1
ATOM 2334 C C . LYS A 1 298 ? 8.758 -0.469 -2.656 1 94.56 298 LYS A C 1
ATOM 2336 O O . LYS A 1 298 ? 8.312 -1.19 -3.551 1 94.56 298 LYS A O 1
ATOM 2341 N N . PRO A 1 299 ? 7.992 -0.002 -1.625 1 93.81 299 PRO A N 1
ATOM 2342 C CA . PRO A 1 299 ? 6.551 -0.263 -1.627 1 93.81 299 PRO A CA 1
ATOM 2343 C C . PRO A 1 299 ? 5.852 0.294 -2.865 1 93.81 299 PRO A C 1
ATOM 2345 O O . PRO A 1 299 ? 6.094 1.439 -3.254 1 93.81 299 PRO A O 1
ATOM 2348 N N . ARG A 1 300 ? 5.012 -0.571 -3.482 1 94.5 300 ARG A N 1
ATOM 2349 C CA . ARG A 1 300 ? 4.316 -0.106 -4.676 1 94.5 300 ARG A CA 1
ATOM 2350 C C . ARG A 1 300 ? 2.807 -0.268 -4.527 1 94.5 300 ARG A C 1
ATOM 2352 O O . ARG A 1 300 ? 2.051 0.681 -4.75 1 94.5 300 ARG A O 1
ATOM 2359 N N . THR A 1 301 ? 2.352 -1.47 -4.168 1 94.44 301 THR A N 1
ATOM 2360 C CA . THR A 1 301 ? 0.926 -1.78 -4.207 1 94.44 301 THR A CA 1
ATOM 2361 C C . THR A 1 301 ? 0.47 -2.389 -2.883 1 94.44 301 THR A C 1
ATOM 2363 O O . THR A 1 301 ? 1.066 -3.352 -2.398 1 94.44 301 THR A O 1
ATOM 2366 N N . ALA A 1 302 ? -0.601 -1.825 -2.348 1 92.75 302 ALA A N 1
ATOM 2367 C CA . ALA A 1 302 ? -1.213 -2.445 -1.177 1 92.75 302 ALA A CA 1
ATOM 2368 C C . ALA A 1 302 ? -1.869 -3.775 -1.539 1 92.75 302 ALA A C 1
ATOM 2370 O O . ALA A 1 302 ? -2.557 -3.877 -2.559 1 92.75 302 ALA A O 1
ATOM 2371 N N . MET A 1 303 ? -1.593 -4.773 -0.688 1 89 303 MET A N 1
ATOM 2372 C CA . MET A 1 303 ? -2.156 -6.09 -0.971 1 89 303 MET A CA 1
ATOM 2373 C C . MET A 1 303 ? -2.713 -6.727 0.299 1 89 303 MET A C 1
ATOM 2375 O O . MET A 1 303 ? -2.219 -6.465 1.397 1 89 303 MET A O 1
ATOM 2379 N N . PRO A 1 304 ? -3.717 -7.488 0.171 1 76.38 304 PRO A N 1
ATOM 2380 C CA . PRO A 1 304 ? -4.348 -8.141 1.317 1 76.38 304 PRO A CA 1
ATOM 2381 C C . PRO A 1 304 ? -3.717 -9.492 1.644 1 76.38 304 PRO A C 1
ATOM 2383 O O . PRO A 1 304 ? -4.336 -10.539 1.423 1 76.38 304 PRO A O 1
ATOM 2386 N N . MET A 1 305 ? -2.488 -9.523 2.092 1 72.5 305 MET A N 1
ATOM 2387 C CA . MET A 1 305 ? -1.919 -10.828 2.41 1 72.5 305 MET A CA 1
ATOM 2388 C C . MET A 1 305 ? -1.401 -10.867 3.844 1 72.5 305 MET A C 1
ATOM 2390 O O . MET A 1 305 ? -0.471 -10.133 4.191 1 72.5 305 MET A O 1
ATOM 2394 N N . VAL A 1 306 ? -2.113 -11.734 4.621 1 81.5 306 VAL A N 1
ATOM 2395 C CA . VAL A 1 306 ? -1.696 -12.016 5.992 1 81.5 306 VAL A CA 1
ATOM 2396 C C . VAL A 1 306 ? -1.684 -13.523 6.23 1 81.5 306 VAL A C 1
ATOM 2398 O O . VAL A 1 306 ? -2.688 -14.203 6 1 81.5 306 VAL A O 1
ATOM 2401 N N . LEU A 1 307 ? -0.511 -14.039 6.516 1 86.75 307 LEU A N 1
ATOM 2402 C CA . LEU A 1 307 ? -0.422 -15.461 6.824 1 86.75 307 LEU A CA 1
ATOM 2403 C C . LEU A 1 307 ? -1.141 -15.781 8.133 1 86.75 307 LEU A C 1
ATOM 2405 O O . LEU A 1 307 ? -1.991 -16.672 8.172 1 86.75 307 LEU A O 1
ATOM 2409 N N . PHE A 1 308 ? -0.883 -15.109 9.172 1 90.25 308 PHE A N 1
ATOM 2410 C CA . PHE A 1 308 ? -1.55 -15.133 10.469 1 90.25 308 PHE A CA 1
ATOM 2411 C C . PHE A 1 308 ? -1.268 -13.859 11.25 1 90.25 308 PHE A C 1
ATOM 2413 O O . PHE A 1 308 ? -0.287 -13.164 10.977 1 90.25 308 PHE A O 1
ATOM 2420 N N . SER A 1 309 ? -2.137 -13.586 12.133 1 91.5 309 SER A N 1
ATOM 2421 C CA . SER A 1 309 ? -2.039 -12.312 12.844 1 91.5 309 SER A CA 1
ATOM 2422 C C . SER A 1 309 ? -2.521 -12.445 14.281 1 91.5 309 SER A C 1
ATOM 2424 O O . SER A 1 309 ? -3.41 -13.25 14.578 1 91.5 309 SER A O 1
ATOM 2426 N N . GLN A 1 310 ? -1.849 -11.656 15.094 1 92.62 310 GLN A N 1
ATOM 2427 C CA . GLN A 1 310 ? -2.369 -11.461 16.438 1 92.62 310 GLN A CA 1
ATOM 2428 C C . GLN A 1 310 ? -3.711 -10.734 16.406 1 92.62 310 GLN A C 1
ATOM 2430 O O . GLN A 1 310 ? -3.961 -9.914 15.523 1 92.62 310 GLN A O 1
ATOM 2435 N N . PRO A 1 311 ? -4.695 -11.062 17.281 1 92.5 311 PRO A N 1
ATOM 2436 C CA . PRO A 1 311 ? -4.48 -11.922 18.453 1 92.5 311 PRO A CA 1
ATOM 2437 C C . PRO A 1 311 ? -4.836 -13.383 18.188 1 92.5 311 PRO A C 1
ATOM 2439 O O . PRO A 1 311 ? -4.691 -14.227 19.078 1 92.5 311 PRO A O 1
ATOM 2442 N N . ASP A 1 312 ? -5.211 -13.773 16.969 1 92.75 312 ASP A N 1
ATOM 2443 C CA . ASP A 1 312 ? -5.664 -15.133 16.688 1 92.75 312 ASP A CA 1
ATOM 2444 C C . ASP A 1 312 ? -4.512 -16.125 16.781 1 92.75 312 ASP A C 1
ATOM 2446 O O . ASP A 1 312 ? -4.719 -17.297 17.094 1 92.75 312 ASP A O 1
ATOM 2450 N N . PHE A 1 313 ? -3.34 -15.656 16.469 1 95.31 313 PHE A N 1
ATOM 2451 C CA . PHE A 1 313 ? -2.098 -16.406 16.594 1 95.31 313 PHE A CA 1
ATOM 2452 C C . PHE A 1 313 ? -1.115 -15.688 17.5 1 95.31 313 PHE A C 1
ATOM 2454 O O . PHE A 1 313 ? -1.288 -14.508 17.797 1 95.31 313 PHE A O 1
ATOM 2461 N N . PRO A 1 314 ? -0.124 -16.406 17.969 1 94.44 314 PRO A N 1
ATOM 2462 C CA . PRO A 1 314 ? 0.793 -15.797 18.938 1 94.44 314 PRO A CA 1
ATOM 2463 C C . PRO A 1 314 ? 1.627 -14.664 18.328 1 94.44 314 PRO A C 1
ATOM 2465 O O . PRO A 1 314 ? 2.105 -13.789 19.047 1 94.44 314 PRO A O 1
ATOM 2468 N N . VAL A 1 315 ? 1.875 -14.703 17 1 95.69 315 VAL A N 1
ATOM 2469 C CA . VAL A 1 315 ? 2.674 -13.695 16.312 1 95.69 315 VAL A CA 1
ATOM 2470 C C . VAL A 1 315 ? 1.999 -13.312 15 1 95.69 315 VAL A C 1
ATOM 2472 O O . VAL A 1 315 ? 1.04 -13.961 14.57 1 95.69 315 VAL A O 1
ATOM 2475 N N . THR A 1 316 ? 2.439 -12.18 14.508 1 94.94 316 THR A N 1
ATOM 2476 C CA . THR A 1 316 ? 1.947 -11.75 13.203 1 94.94 316 THR A CA 1
ATOM 2477 C C . THR A 1 316 ? 3.012 -11.953 12.125 1 94.94 316 THR A C 1
ATOM 2479 O O . THR A 1 316 ? 4.18 -11.617 12.328 1 94.94 316 THR A O 1
ATOM 2482 N N . ALA A 1 317 ? 2.613 -12.602 11.047 1 96.25 317 ALA A N 1
ATOM 2483 C CA . ALA A 1 317 ? 3.338 -12.656 9.781 1 96.25 317 ALA A CA 1
ATOM 2484 C C . ALA A 1 317 ? 2.5 -12.078 8.648 1 96.25 317 ALA A C 1
ATOM 2486 O O . ALA A 1 317 ? 1.507 -12.68 8.227 1 96.25 317 ALA A O 1
ATOM 2487 N N . SER A 1 318 ? 2.953 -10.914 8.219 1 93.75 318 SER A N 1
ATOM 2488 C CA . SER A 1 318 ? 2.15 -10.219 7.219 1 93.75 318 SER A CA 1
ATOM 2489 C C . SER A 1 318 ? 2.988 -9.844 6 1 93.75 318 SER A C 1
ATOM 2491 O O . SER A 1 318 ? 4.195 -9.633 6.117 1 93.75 318 SER A O 1
ATOM 2493 N N . PHE A 1 319 ? 2.395 -9.828 4.832 1 94.12 319 PHE A N 1
ATOM 2494 C CA . PHE A 1 319 ? 2.904 -9.32 3.568 1 94.12 319 PHE A CA 1
ATOM 2495 C C . PHE A 1 319 ? 1.869 -8.43 2.891 1 94.12 319 PHE A C 1
ATOM 2497 O O . PHE A 1 319 ? 1.219 -8.844 1.93 1 94.12 319 PHE A O 1
ATOM 2504 N N . ASP A 1 320 ? 1.857 -7.164 3.281 1 93.12 320 ASP A N 1
ATOM 2505 C CA . ASP A 1 320 ? 0.72 -6.305 2.967 1 93.12 320 ASP A CA 1
ATOM 2506 C C . ASP A 1 320 ? 1.026 -5.406 1.771 1 93.12 320 ASP A C 1
ATOM 2508 O O . ASP A 1 320 ? 0.175 -4.621 1.341 1 93.12 320 ASP A O 1
ATOM 2512 N N . ILE A 1 321 ? 2.193 -5.48 1.293 1 95.31 321 ILE A N 1
ATOM 2513 C CA . ILE A 1 321 ? 2.604 -4.59 0.21 1 95.31 321 ILE A CA 1
ATOM 2514 C C . ILE A 1 321 ? 3.402 -5.375 -0.827 1 95.31 321 ILE A C 1
ATOM 2516 O O . ILE A 1 321 ? 4.18 -6.27 -0.476 1 95.31 321 ILE A O 1
ATOM 2520 N N . TYR A 1 322 ? 3.135 -5.043 -2.039 1 96.12 322 TYR A N 1
ATOM 2521 C CA . TYR A 1 322 ? 3.934 -5.605 -3.119 1 96.12 322 TYR A CA 1
ATOM 2522 C C . TYR A 1 322 ? 4.938 -4.586 -3.645 1 96.12 322 TYR A C 1
ATOM 2524 O O . TYR A 1 322 ? 4.613 -3.406 -3.793 1 96.12 322 TYR A O 1
ATOM 2532 N N . GLY A 1 323 ? 6.184 -5 -3.814 1 96.12 323 GLY A N 1
ATOM 2533 C CA . GLY A 1 323 ? 7.172 -4.254 -4.574 1 96.12 323 GLY A CA 1
ATOM 2534 C C . GLY A 1 323 ? 7.262 -4.688 -6.027 1 96.12 323 GLY A C 1
ATOM 2535 O O . GLY A 1 323 ? 6.262 -4.668 -6.75 1 96.12 323 GLY A O 1
ATOM 2536 N N . MET A 1 324 ? 8.406 -5.062 -6.395 1 98 324 MET A N 1
ATOM 2537 C CA . MET A 1 324 ? 8.602 -5.672 -7.707 1 98 324 MET A CA 1
ATOM 2538 C C . MET A 1 324 ? 9.234 -7.055 -7.578 1 98 324 MET A C 1
ATOM 2540 O O . MET A 1 324 ? 10.453 -7.172 -7.43 1 98 324 MET A O 1
ATOM 2544 N N . GLY A 1 325 ? 8.375 -7.996 -7.59 1 98.12 325 GLY A N 1
ATOM 2545 C CA . GLY A 1 325 ? 8.812 -9.375 -7.422 1 98.12 325 GLY A CA 1
ATOM 2546 C C . GLY A 1 325 ? 8.969 -9.773 -5.965 1 98.12 325 GLY A C 1
ATOM 2547 O O . GLY A 1 325 ? 9.43 -10.875 -5.668 1 98.12 325 GLY A O 1
ATOM 2548 N N . TRP A 1 326 ? 8.547 -8.875 -5.078 1 97.5 326 TRP A N 1
ATOM 2549 C CA . TRP A 1 326 ? 8.695 -9.109 -3.643 1 97.5 326 TRP A CA 1
ATOM 2550 C C . TRP A 1 326 ? 7.441 -8.68 -2.891 1 97.5 326 TRP A C 1
ATOM 2552 O O . TRP A 1 326 ? 6.82 -7.672 -3.227 1 97.5 326 TRP A O 1
ATOM 2562 N N . TRP A 1 327 ? 7.207 -9.531 -1.885 1 96.88 327 TRP A N 1
ATOM 2563 C CA . TRP A 1 327 ? 6.25 -9.125 -0.862 1 96.88 327 TRP A CA 1
ATOM 2564 C C . TRP A 1 327 ? 6.953 -8.406 0.286 1 96.88 327 TRP A C 1
ATOM 2566 O O . TRP A 1 327 ? 8.047 -8.797 0.693 1 96.88 327 TRP A O 1
ATOM 2576 N N . LEU A 1 328 ? 6.336 -7.32 0.757 1 96 328 LEU A N 1
ATOM 2577 C CA . LEU A 1 328 ? 6.852 -6.578 1.902 1 96 328 LEU A CA 1
ATOM 2578 C C . LEU A 1 328 ? 5.891 -6.668 3.084 1 96 328 LEU A C 1
ATOM 2580 O O . LEU A 1 328 ? 4.672 -6.617 2.906 1 96 328 LEU A O 1
ATOM 2584 N N . GLY A 1 329 ? 6.445 -6.82 4.258 1 95 329 GLY A N 1
ATOM 2585 C CA . GLY A 1 329 ? 5.621 -6.898 5.453 1 95 329 GLY A CA 1
ATOM 2586 C C . GLY A 1 329 ? 6.43 -7.043 6.73 1 95 329 GLY A C 1
ATOM 2587 O O . GLY A 1 329 ? 7.484 -6.422 6.879 1 95 329 GLY A O 1
ATOM 2588 N N . TYR A 1 330 ? 5.875 -7.824 7.684 1 95.19 330 TYR A N 1
ATOM 2589 C CA . TYR A 1 330 ? 6.5 -7.938 9 1 95.19 330 TYR A CA 1
ATOM 2590 C C . TYR A 1 330 ? 6.422 -9.367 9.516 1 95.19 330 TYR A C 1
ATOM 2592 O O . TYR A 1 330 ? 5.477 -10.094 9.219 1 95.19 330 TYR A O 1
ATOM 2600 N N . TYR A 1 331 ? 7.344 -9.727 10.227 1 97.12 331 TYR A N 1
ATOM 2601 C CA . TYR A 1 331 ? 7.301 -10.875 11.125 1 97.12 331 TYR A CA 1
ATOM 2602 C C . TYR A 1 331 ? 7.734 -10.492 12.531 1 97.12 331 TYR A C 1
ATOM 2604 O O . TYR A 1 331 ? 8.867 -10.055 12.742 1 97.12 331 TYR A O 1
ATOM 2612 N N . ARG A 1 332 ? 6.871 -10.648 13.523 1 95.69 332 ARG A N 1
ATOM 2613 C CA . ARG A 1 332 ? 7.117 -10.234 14.906 1 95.69 332 ARG A CA 1
ATOM 2614 C C . ARG A 1 332 ? 7.547 -8.773 14.969 1 95.69 332 ARG A C 1
ATOM 2616 O O . ARG A 1 332 ? 8.414 -8.414 15.766 1 95.69 332 ARG A O 1
ATOM 2623 N N . GLY A 1 333 ? 7.062 -8 14.039 1 94.25 333 GLY A N 1
ATOM 2624 C CA . GLY A 1 333 ? 7.379 -6.582 14.039 1 94.25 333 GLY A CA 1
ATOM 2625 C C . GLY A 1 333 ? 8.617 -6.242 13.227 1 94.25 333 GLY A C 1
ATOM 2626 O O . GLY A 1 333 ? 8.852 -5.074 12.914 1 94.25 333 GLY A O 1
ATOM 2627 N N . PHE A 1 334 ? 9.438 -7.234 12.852 1 96 334 PHE A N 1
ATOM 2628 C CA . PHE A 1 334 ? 10.586 -6.988 11.992 1 96 334 PHE A CA 1
ATOM 2629 C C . PHE A 1 334 ? 10.156 -6.805 10.539 1 96 334 PHE A C 1
ATOM 2631 O O . PHE A 1 334 ? 9.391 -7.613 10.008 1 96 334 PHE A O 1
ATOM 2638 N N . PRO A 1 335 ? 10.609 -5.754 9.875 1 95.12 335 PRO A N 1
ATOM 2639 C CA . PRO A 1 335 ? 10.383 -5.688 8.43 1 95.12 335 PRO A CA 1
ATOM 2640 C C . PRO A 1 335 ? 11.008 -6.855 7.676 1 95.12 335 PRO A C 1
ATOM 2642 O O . PRO A 1 335 ? 12.164 -7.207 7.934 1 95.12 335 PRO A O 1
ATOM 2645 N N . VAL A 1 336 ? 10.195 -7.457 6.777 1 96.44 336 VAL A N 1
ATOM 2646 C CA . VAL A 1 336 ? 10.695 -8.594 6.004 1 96.44 336 VAL A CA 1
ATOM 2647 C C . VAL A 1 336 ? 10.297 -8.43 4.539 1 96.44 336 VAL A C 1
ATOM 2649 O O . VAL A 1 336 ? 9.391 -7.668 4.215 1 96.44 336 VAL A O 1
ATOM 2652 N N . LEU A 1 337 ? 11.078 -9.086 3.686 1 96.69 337 LEU A N 1
ATOM 2653 C CA . LEU A 1 337 ? 10.766 -9.328 2.281 1 96.69 337 LEU A CA 1
ATOM 2654 C C . LEU A 1 337 ? 10.57 -10.82 2.021 1 96.69 337 LEU A C 1
ATOM 2656 O O . LEU A 1 337 ? 11.312 -11.648 2.555 1 96.69 337 LEU A O 1
ATOM 2660 N N . GLY A 1 338 ? 9.594 -11.086 1.196 1 97.44 338 GLY A N 1
ATOM 2661 C CA . GLY A 1 338 ? 9.422 -12.492 0.881 1 97.44 338 GLY A CA 1
ATOM 2662 C C . GLY A 1 338 ? 8.586 -12.734 -0.358 1 97.44 338 GLY A C 1
ATOM 2663 O O . GLY A 1 338 ? 8.273 -11.797 -1.097 1 97.44 338 GLY A O 1
ATOM 2664 N N . HIS A 1 339 ? 8.344 -13.922 -0.655 1 98.38 339 HIS A N 1
ATOM 2665 C CA . HIS A 1 339 ? 7.453 -14.398 -1.706 1 98.38 339 HIS A CA 1
ATOM 2666 C C . HIS A 1 339 ? 7.234 -15.898 -1.604 1 98.38 339 HIS A C 1
ATOM 2668 O O . HIS A 1 339 ? 8.156 -16.641 -1.256 1 98.38 339 HIS A O 1
ATOM 2674 N N . SER A 1 340 ? 6.094 -16.297 -1.908 1 97.5 340 SER A N 1
ATOM 2675 C CA . SER A 1 340 ? 5.828 -17.719 -1.993 1 97.5 340 SER A CA 1
ATOM 2676 C C . SER A 1 340 ? 5.879 -18.203 -3.438 1 97.5 340 SER A C 1
ATOM 2678 O O . SER A 1 340 ? 5.848 -17.406 -4.371 1 97.5 340 SER A O 1
ATOM 2680 N N . GLY A 1 341 ? 6.133 -19.5 -3.537 1 97.94 341 GLY A N 1
ATOM 2681 C CA . GLY A 1 341 ? 6.07 -20.156 -4.828 1 97.94 341 GLY A CA 1
ATOM 2682 C C . GLY A 1 341 ? 5.121 -21.344 -4.844 1 97.94 341 GLY A C 1
ATOM 2683 O O . GLY A 1 341 ? 5.141 -22.188 -3.939 1 97.94 341 GLY A O 1
ATOM 2684 N N . ALA A 1 342 ? 4.254 -21.328 -5.805 1 96.81 342 ALA A N 1
ATOM 2685 C CA . ALA A 1 342 ? 3.377 -22.469 -6.047 1 96.81 342 ALA A CA 1
ATOM 2686 C C . ALA A 1 342 ? 3.205 -22.719 -7.543 1 96.81 342 ALA A C 1
ATOM 2688 O O . ALA A 1 342 ? 2.932 -21.797 -8.305 1 96.81 342 ALA A O 1
ATOM 2689 N N . SER A 1 343 ? 3.518 -23.812 -7.965 1 93.81 343 SER A N 1
ATOM 2690 C CA . SER A 1 343 ? 3.281 -24.312 -9.32 1 93.81 343 SER A CA 1
ATOM 2691 C C . SER A 1 343 ? 2.836 -25.781 -9.297 1 93.81 343 SER A C 1
ATOM 2693 O O . SER A 1 343 ? 2.619 -26.344 -8.234 1 93.81 343 SER A O 1
ATOM 2695 N N . TYR A 1 344 ? 2.574 -26.344 -10.477 1 93.81 344 TYR A N 1
ATOM 2696 C CA . TYR A 1 344 ? 2.199 -27.75 -10.523 1 93.81 344 TYR A CA 1
ATOM 2697 C C . TYR A 1 344 ? 3.328 -28.625 -10 1 93.81 344 TYR A C 1
ATOM 2699 O O . TYR A 1 344 ? 4.34 -28.812 -10.68 1 93.81 344 TYR A O 1
ATOM 2707 N N . GLY A 1 345 ? 3.133 -29.109 -8.797 1 95.44 345 GLY A N 1
ATOM 2708 C CA . GLY A 1 345 ? 4.004 -30.141 -8.258 1 95.44 345 GLY A CA 1
ATOM 2709 C C . GLY A 1 345 ? 5.016 -29.609 -7.258 1 95.44 345 GLY A C 1
ATOM 2710 O O . GLY A 1 345 ? 5.719 -30.391 -6.605 1 95.44 345 GLY A O 1
ATOM 2711 N N . TYR A 1 346 ? 5.168 -28.281 -7.137 1 97.12 346 TYR A N 1
ATOM 2712 C CA . TYR A 1 346 ? 6.195 -27.734 -6.258 1 97.12 346 TYR A CA 1
ATOM 2713 C C . TYR A 1 346 ? 5.633 -26.609 -5.395 1 97.12 346 TYR A C 1
ATOM 2715 O O . TYR A 1 346 ? 4.668 -25.953 -5.785 1 97.12 346 TYR A O 1
ATOM 2723 N N . ARG A 1 347 ? 6.137 -26.422 -4.195 1 98.25 347 ARG A N 1
ATOM 2724 C CA . ARG A 1 347 ? 5.879 -25.328 -3.268 1 98.25 347 ARG A CA 1
ATOM 2725 C C . ARG A 1 347 ? 7.18 -24.75 -2.723 1 98.25 347 ARG A C 1
ATOM 2727 O O . ARG A 1 347 ? 8.125 -25.484 -2.436 1 98.25 347 ARG A O 1
ATOM 2734 N N . ALA A 1 348 ? 7.219 -23.422 -2.586 1 98.75 348 ALA A N 1
ATOM 2735 C CA . ALA A 1 348 ? 8.43 -22.781 -2.084 1 98.75 348 ALA A CA 1
ATOM 2736 C C . ALA A 1 348 ? 8.094 -21.516 -1.288 1 98.75 348 ALA A C 1
ATOM 2738 O O . ALA A 1 348 ? 6.945 -21.078 -1.276 1 98.75 348 ALA A O 1
ATOM 2739 N N . PHE A 1 349 ? 9.055 -21 -0.554 1 98.75 349 PHE A N 1
ATOM 2740 C CA . PHE A 1 349 ? 8.93 -19.766 0.201 1 98.75 349 PHE A CA 1
ATOM 2741 C C . PHE A 1 349 ? 10.305 -19.188 0.515 1 98.75 349 PHE A C 1
ATOM 2743 O O . PHE A 1 349 ? 11.234 -19.922 0.829 1 98.75 349 PHE A O 1
ATOM 2750 N N . VAL A 1 350 ? 10.461 -17.938 0.341 1 98.81 350 VAL A N 1
ATOM 2751 C CA . VAL A 1 350 ? 11.68 -17.25 0.749 1 98.81 350 VAL A CA 1
ATOM 2752 C C . VAL A 1 350 ? 11.328 -16.016 1.594 1 98.81 350 VAL A C 1
ATOM 2754 O O . VAL A 1 350 ? 10.336 -15.336 1.322 1 98.81 350 VAL A O 1
ATOM 2757 N N . VAL A 1 351 ? 12.062 -15.797 2.65 1 98.75 351 VAL A N 1
ATOM 2758 C CA . VAL A 1 351 ? 11.898 -14.602 3.473 1 98.75 351 VAL A CA 1
ATOM 2759 C C . VAL A 1 351 ? 13.273 -14.031 3.828 1 98.75 351 VAL A C 1
ATOM 2761 O O . VAL A 1 351 ? 14.172 -14.766 4.234 1 98.75 351 VAL A O 1
ATOM 2764 N N . LEU A 1 352 ? 13.461 -12.766 3.648 1 98.56 352 LEU A N 1
ATOM 2765 C CA . LEU A 1 352 ? 14.648 -12.031 4.059 1 98.56 352 LEU A CA 1
ATOM 2766 C C . LEU A 1 352 ? 14.336 -11.094 5.219 1 98.56 352 LEU A C 1
ATOM 2768 O O . LEU A 1 352 ? 13.266 -10.492 5.266 1 98.56 352 LEU A O 1
ATOM 2772 N N . VAL A 1 353 ? 15.227 -11.023 6.145 1 98.12 353 VAL A N 1
ATOM 2773 C CA . VAL A 1 353 ? 15.211 -10.055 7.238 1 98.12 353 VAL A CA 1
ATOM 2774 C C . VAL A 1 353 ? 16.422 -9.133 7.133 1 98.12 353 VAL A C 1
ATOM 2776 O O . VAL A 1 353 ? 17.422 -9.336 7.809 1 98.12 353 VAL A O 1
ATOM 2779 N N . PRO A 1 354 ? 16.25 -8.039 6.5 1 96.62 354 PRO A N 1
ATOM 2780 C CA . PRO A 1 354 ? 17.391 -7.203 6.16 1 96.62 354 PRO A CA 1
ATOM 2781 C C . PRO A 1 354 ? 18.141 -6.699 7.395 1 96.62 354 PRO A C 1
ATOM 2783 O O . PRO A 1 354 ? 19.375 -6.688 7.414 1 96.62 354 PRO A O 1
ATOM 2786 N N . SER A 1 355 ? 17.453 -6.328 8.445 1 95.75 355 SER A N 1
ATOM 2787 C CA . SER A 1 355 ? 18.078 -5.758 9.625 1 95.75 355 SER A CA 1
ATOM 2788 C C . SER A 1 355 ? 19.031 -6.762 10.281 1 95.75 355 SER A C 1
ATOM 2790 O O . SER A 1 355 ? 19.938 -6.375 11.016 1 95.75 355 SER A O 1
ATOM 2792 N N . LEU A 1 356 ? 18.812 -8.023 10 1 96.94 356 LEU A N 1
ATOM 2793 C CA . LEU A 1 356 ? 19.656 -9.078 10.57 1 96.94 356 LEU A CA 1
ATOM 2794 C C . LEU A 1 356 ? 20.562 -9.68 9.516 1 96.94 356 LEU A C 1
ATOM 2796 O O . LEU A 1 356 ? 21.328 -10.602 9.805 1 96.94 356 LEU A O 1
ATOM 2800 N N . LYS A 1 357 ? 20.391 -9.234 8.281 1 97.38 357 LYS A N 1
ATOM 2801 C CA . LYS A 1 357 ? 21.078 -9.828 7.137 1 97.38 357 LYS A CA 1
ATOM 2802 C C . LYS A 1 357 ? 20.875 -11.344 7.105 1 97.38 357 LYS A C 1
ATOM 2804 O O . LYS A 1 357 ? 21.844 -12.102 6.953 1 97.38 357 LYS A O 1
ATOM 2809 N N . ALA A 1 358 ? 19.656 -11.688 7.289 1 98.19 358 ALA A N 1
ATOM 2810 C CA . ALA A 1 358 ? 19.312 -13.109 7.336 1 98.19 358 ALA A CA 1
ATOM 2811 C C . ALA A 1 358 ? 18.266 -13.453 6.289 1 98.19 358 ALA A C 1
ATOM 2813 O O . ALA A 1 358 ? 17.484 -12.586 5.863 1 98.19 358 ALA A O 1
ATOM 2814 N N . GLY A 1 359 ? 18.25 -14.703 5.832 1 98.5 359 GLY A N 1
ATOM 2815 C CA . GLY A 1 359 ? 17.281 -15.203 4.871 1 98.5 359 GLY A CA 1
ATOM 2816 C C . GLY A 1 359 ? 16.969 -16.688 5.051 1 98.5 359 GLY A C 1
ATOM 2817 O O . GLY A 1 359 ? 17.812 -17.453 5.516 1 98.5 359 GLY A O 1
ATOM 2818 N N . ILE A 1 360 ? 15.766 -17.047 4.734 1 98.75 360 ILE A N 1
ATOM 2819 C CA . ILE A 1 360 ? 15.281 -18.422 4.812 1 98.75 360 ILE A CA 1
ATOM 2820 C C . ILE A 1 360 ? 14.656 -18.828 3.477 1 98.75 360 ILE A C 1
ATOM 2822 O O . ILE A 1 360 ? 13.898 -18.062 2.883 1 98.75 360 ILE A O 1
ATOM 2826 N N . PHE A 1 361 ? 15.023 -19.969 3.059 1 98.81 361 PHE A N 1
ATOM 2827 C CA . PHE A 1 361 ? 14.445 -20.562 1.855 1 98.81 361 PHE A CA 1
ATOM 2828 C C . PHE A 1 361 ? 13.977 -21.984 2.121 1 98.81 361 PHE A C 1
ATOM 2830 O O . PHE A 1 361 ? 14.68 -22.766 2.764 1 98.81 361 PHE A O 1
ATOM 2837 N N . VAL A 1 362 ? 12.75 -22.312 1.669 1 98.81 362 VAL A N 1
ATOM 2838 C CA . VAL A 1 362 ? 12.172 -23.656 1.729 1 98.81 362 VAL A CA 1
ATOM 2839 C C . VAL A 1 362 ? 11.57 -24.016 0.374 1 98.81 362 VAL A C 1
ATOM 2841 O O . VAL A 1 362 ? 10.938 -23.188 -0.274 1 98.81 362 VAL A O 1
ATOM 2844 N N . VAL A 1 363 ? 11.789 -25.234 -0.05 1 98.75 363 VAL A N 1
ATOM 2845 C CA . VAL A 1 363 ? 11.156 -25.734 -1.265 1 98.75 363 VAL A CA 1
ATOM 2846 C C . VAL A 1 363 ? 10.789 -27.203 -1.084 1 98.75 363 VAL A C 1
ATOM 2848 O O . VAL A 1 363 ? 11.453 -27.938 -0.351 1 98.75 363 VAL A O 1
ATOM 2851 N N . MET A 1 364 ? 9.711 -27.625 -1.659 1 98.44 364 MET A N 1
ATOM 2852 C CA . MET A 1 364 ? 9.266 -29.016 -1.517 1 98.44 364 MET A CA 1
ATOM 2853 C C . MET A 1 364 ? 8.484 -29.453 -2.748 1 98.44 364 MET A C 1
ATOM 2855 O O . MET A 1 364 ? 7.945 -28.625 -3.484 1 98.44 364 MET A O 1
ATOM 2859 N N . THR A 1 365 ? 8.531 -30.719 -3.078 1 97.12 365 THR A N 1
ATOM 2860 C CA . THR A 1 365 ? 7.625 -31.312 -4.051 1 97.12 365 THR A CA 1
ATOM 2861 C C . THR A 1 365 ? 6.34 -31.781 -3.375 1 97.12 365 THR A C 1
ATOM 2863 O O . THR A 1 365 ? 6.336 -32.094 -2.18 1 97.12 365 THR A O 1
ATOM 2866 N N . GLY A 1 366 ? 5.32 -31.688 -4.105 1 95.75 366 GLY A N 1
ATOM 2867 C CA . GLY A 1 366 ? 4.043 -32.125 -3.562 1 95.75 366 GLY A CA 1
ATOM 2868 C C . GLY A 1 366 ? 3.119 -30.969 -3.225 1 95.75 366 GLY A C 1
ATOM 2869 O O . GLY A 1 366 ? 3.033 -30 -3.979 1 95.75 366 GLY A O 1
ATOM 2870 N N . ASP A 1 367 ? 2.332 -31.156 -2.123 1 92.88 367 ASP A N 1
ATOM 2871 C CA . ASP A 1 367 ? 1.242 -30.219 -1.854 1 92.88 367 ASP A CA 1
ATOM 2872 C C . ASP A 1 367 ? 1.416 -29.547 -0.492 1 92.88 367 ASP A C 1
ATOM 2874 O O . ASP A 1 367 ? 1.907 -30.172 0.452 1 92.88 367 ASP A O 1
ATOM 2878 N N . ASP A 1 368 ? 1.104 -28.312 -0.439 1 94.69 368 ASP A N 1
ATOM 2879 C CA . ASP A 1 368 ? 1.006 -27.531 0.784 1 94.69 368 ASP A CA 1
ATOM 2880 C C . ASP A 1 368 ? 0.013 -26.375 0.617 1 94.69 368 ASP A C 1
ATOM 2882 O O . ASP A 1 368 ? 0.345 -25.219 0.878 1 94.69 368 ASP A O 1
ATOM 2886 N N . THR A 1 369 ? -1.164 -26.734 0.083 1 88.25 369 THR A N 1
ATOM 2887 C CA . THR A 1 369 ? -2.211 -25.734 -0.112 1 88.25 369 THR A CA 1
ATOM 2888 C C . THR A 1 369 ? -2.537 -25.031 1.201 1 88.25 369 THR A C 1
ATOM 2890 O O . THR A 1 369 ? -2.656 -25.672 2.246 1 88.25 369 THR A O 1
ATOM 2893 N N . GLY A 1 370 ? -2.602 -23.719 1.151 1 88.5 370 GLY A N 1
ATOM 2894 C CA . GLY A 1 370 ? -2.932 -22.938 2.33 1 88.5 370 GLY A CA 1
ATOM 2895 C C . GLY A 1 370 ? -1.732 -22.656 3.217 1 88.5 370 GLY A C 1
ATOM 2896 O O . GLY A 1 370 ? -1.884 -22.172 4.34 1 88.5 370 GLY A O 1
ATOM 2897 N N . TYR A 1 371 ? -0.542 -23.031 2.852 1 93.44 371 TYR A N 1
ATOM 2898 C CA . TYR A 1 371 ? 0.692 -22.781 3.586 1 93.44 371 TYR A CA 1
ATOM 2899 C C . TYR A 1 371 ? 0.674 -23.469 4.941 1 93.44 371 TYR A C 1
ATOM 2901 O O . TYR A 1 371 ? 1.13 -22.906 5.941 1 93.44 371 TYR A O 1
ATOM 2909 N N . LEU A 1 372 ? 0.168 -24.656 5 1 93.75 372 LEU A N 1
ATOM 2910 C CA . LEU A 1 372 ? -0.101 -25.328 6.262 1 93.75 372 LEU A CA 1
ATOM 2911 C C . LEU A 1 372 ? 1.183 -25.891 6.859 1 93.75 372 LEU A C 1
ATOM 2913 O O . LEU A 1 372 ? 1.229 -26.219 8.047 1 93.75 372 LEU A O 1
ATOM 2917 N N . TYR A 1 373 ? 2.176 -26.062 6.055 1 96 373 TYR A N 1
ATOM 2918 C CA . TYR A 1 373 ? 3.453 -26.547 6.562 1 96 373 TYR A CA 1
ATOM 2919 C C . TYR A 1 373 ? 4.551 -25.516 6.367 1 96 373 TYR A C 1
ATOM 2921 O O . TYR A 1 373 ? 5.246 -25.156 7.32 1 96 373 TYR A O 1
ATOM 2929 N N . ARG A 1 374 ? 4.684 -24.969 5.172 1 96.5 374 ARG A N 1
ATOM 2930 C CA . ARG A 1 374 ? 5.793 -24.062 4.918 1 96.5 374 ARG A CA 1
ATOM 2931 C C . ARG A 1 374 ? 5.617 -22.75 5.695 1 96.5 374 ARG A C 1
ATOM 2933 O O . ARG A 1 374 ? 6.602 -22.109 6.074 1 96.5 374 ARG A O 1
ATOM 2940 N N . GLY A 1 375 ? 4.344 -22.344 5.961 1 95.56 375 GLY A N 1
ATOM 2941 C CA . GLY A 1 375 ? 4.102 -21.141 6.758 1 95.56 375 GLY A CA 1
ATOM 2942 C C . GLY A 1 375 ? 4.699 -21.219 8.148 1 95.56 375 GLY A C 1
ATOM 2943 O O . GLY A 1 375 ? 5.613 -20.469 8.484 1 95.56 375 GLY A O 1
ATOM 2944 N N . PRO A 1 376 ? 4.199 -22.219 8.953 1 96.69 376 PRO A N 1
ATOM 2945 C CA . PRO A 1 376 ? 4.77 -22.359 10.297 1 96.69 376 PRO A CA 1
ATOM 2946 C C . PRO A 1 376 ? 6.242 -22.766 10.273 1 96.69 376 PRO A C 1
ATOM 2948 O O . PRO A 1 376 ? 6.996 -22.391 11.18 1 96.69 376 PRO A O 1
ATOM 2951 N N . LEU A 1 377 ? 6.664 -23.453 9.266 1 97.75 377 LEU A N 1
ATOM 2952 C CA . LEU A 1 377 ? 8.078 -23.812 9.164 1 97.75 377 LEU A CA 1
ATOM 2953 C C . LEU A 1 377 ? 8.938 -22.562 9.039 1 97.75 377 LEU A C 1
ATOM 2955 O O . LEU A 1 377 ? 9.961 -22.438 9.727 1 97.75 377 LEU A O 1
ATOM 2959 N N . ILE A 1 378 ? 8.562 -21.656 8.203 1 97.62 378 ILE A N 1
ATOM 2960 C CA . ILE A 1 378 ? 9.281 -20.391 8.047 1 97.62 378 ILE A CA 1
ATOM 2961 C C . ILE A 1 378 ? 9.289 -19.641 9.375 1 97.62 378 ILE A C 1
ATOM 2963 O O . ILE A 1 378 ? 10.305 -19.047 9.75 1 97.62 378 ILE A O 1
ATOM 2967 N N . SER A 1 379 ? 8.203 -19.703 10.086 1 97.56 379 SER A N 1
ATOM 2968 C CA . SER A 1 379 ? 8.117 -19.031 11.383 1 97.56 379 SER A CA 1
ATOM 2969 C C . SER A 1 379 ? 9.117 -19.641 12.367 1 97.56 379 SER A C 1
ATOM 2971 O O . SER A 1 379 ? 9.797 -18.906 13.094 1 97.56 379 SER A O 1
ATOM 2973 N N . LEU A 1 380 ? 9.148 -20.922 12.398 1 97.5 380 LEU A N 1
ATOM 2974 C CA . LEU A 1 380 ? 10.094 -21.625 13.258 1 97.5 380 LEU A CA 1
ATOM 2975 C C . LEU A 1 380 ? 11.523 -21.188 12.953 1 97.5 380 LEU A C 1
ATOM 2977 O O . LEU A 1 380 ? 12.289 -20.875 13.867 1 97.5 380 LEU A O 1
ATOM 2981 N N . LEU A 1 381 ? 11.805 -21.125 11.711 1 97.88 381 LEU A N 1
ATOM 2982 C CA . LEU A 1 381 ? 13.164 -20.812 11.281 1 97.88 381 LEU A CA 1
ATOM 2983 C C . LEU A 1 381 ? 13.484 -19.344 11.531 1 97.88 381 LEU A C 1
ATOM 2985 O O . LEU A 1 381 ? 14.602 -19 11.93 1 97.88 381 LEU A O 1
ATOM 2989 N N . LEU A 1 382 ? 12.547 -18.469 11.32 1 97.56 382 LEU A N 1
ATOM 2990 C CA . LEU A 1 382 ? 12.734 -17.047 11.594 1 97.56 382 LEU A CA 1
ATOM 2991 C C . LEU A 1 382 ? 12.961 -16.797 13.078 1 97.56 382 LEU A C 1
ATOM 2993 O O . LEU A 1 382 ? 13.844 -16.016 13.461 1 97.56 382 LEU A O 1
ATOM 2997 N N . ASP A 1 383 ? 12.195 -17.453 13.906 1 97.06 383 ASP A N 1
ATOM 2998 C CA . ASP A 1 383 ? 12.383 -17.312 15.344 1 97.06 383 ASP A CA 1
ATOM 2999 C C . ASP A 1 383 ? 13.789 -17.703 15.766 1 97.06 383 ASP A C 1
ATOM 3001 O O . ASP A 1 383 ? 14.406 -17.062 16.609 1 97.06 383 ASP A O 1
ATOM 3005 N N . HIS A 1 384 ? 14.242 -18.719 15.18 1 94.75 384 HIS A N 1
ATOM 3006 C CA . HIS A 1 384 ? 15.594 -19.188 15.484 1 94.75 384 HIS A CA 1
ATOM 3007 C C . HIS A 1 384 ? 16.641 -18.156 15.086 1 94.75 384 HIS A C 1
ATOM 3009 O O . HIS A 1 384 ? 17.547 -17.859 15.859 1 94.75 384 HIS A O 1
ATOM 3015 N N . VAL A 1 385 ? 16.5 -17.641 13.891 1 94.19 385 VAL A N 1
ATOM 3016 C CA . VAL A 1 385 ? 17.5 -16.688 13.406 1 94.19 385 VAL A CA 1
ATOM 3017 C C . VAL A 1 385 ? 17.391 -15.391 14.203 1 94.19 385 VAL A C 1
ATOM 3019 O O . VAL A 1 385 ? 18.391 -14.672 14.352 1 94.19 385 VAL A O 1
ATOM 3022 N N . MET A 1 386 ? 16.25 -15.094 14.711 1 93.44 386 MET A N 1
ATOM 3023 C CA . MET A 1 386 ? 16.031 -13.875 15.484 1 93.44 386 MET A CA 1
ATOM 3024 C C . MET A 1 386 ? 16.469 -14.078 16.938 1 93.44 386 MET A C 1
ATOM 3026 O O . MET A 1 386 ? 16.562 -13.109 17.703 1 93.44 386 MET A O 1
ATOM 3030 N N . GLY A 1 387 ? 16.688 -15.297 17.328 1 92.56 387 GLY A N 1
ATOM 3031 C CA . GLY A 1 387 ? 17.141 -15.609 18.672 1 92.56 387 GLY A CA 1
ATOM 3032 C C . GLY A 1 387 ? 16.031 -15.547 19.719 1 92.56 387 GLY A C 1
ATOM 3033 O O . GLY A 1 387 ? 16.281 -15.188 20.875 1 92.56 387 GLY A O 1
ATOM 3034 N N . VAL A 1 388 ? 14.805 -15.781 19.281 1 93.88 388 VAL A N 1
ATOM 3035 C CA . VAL A 1 388 ? 13.672 -15.781 20.203 1 93.88 388 VAL A CA 1
ATOM 3036 C C . VAL A 1 388 ? 13.133 -17.203 20.375 1 93.88 388 VAL A C 1
ATOM 3038 O O . VAL A 1 388 ? 13.43 -18.078 19.547 1 93.88 388 VAL A O 1
ATOM 3041 N N . THR A 1 389 ? 12.391 -17.422 21.438 1 94.5 389 THR A N 1
ATOM 3042 C CA . THR A 1 389 ? 11.773 -18.719 21.641 1 94.5 389 THR A CA 1
ATOM 3043 C C . THR A 1 389 ? 10.727 -19 20.562 1 94.5 389 THR A C 1
ATOM 3045 O O . THR A 1 389 ? 9.773 -18.234 20.422 1 94.5 389 THR A O 1
ATOM 3048 N N . PRO A 1 390 ? 10.898 -20.062 19.828 1 96.06 390 PRO A N 1
ATOM 3049 C CA . PRO A 1 390 ? 9.922 -20.359 18.781 1 96.06 390 PRO A CA 1
ATOM 3050 C C . PRO A 1 390 ? 8.539 -20.703 19.328 1 96.06 390 PRO A C 1
ATOM 3052 O O . PRO A 1 390 ? 8.438 -21.375 20.359 1 96.06 390 PRO A O 1
ATOM 3055 N N . TRP A 1 391 ? 7.527 -20.188 18.656 1 95.88 391 TRP A N 1
ATOM 3056 C CA . TRP A 1 391 ? 6.164 -20.531 19.062 1 95.88 391 TRP A CA 1
ATOM 3057 C C . TRP A 1 391 ? 5.691 -21.797 18.359 1 95.88 391 TRP A C 1
ATOM 3059 O O . TRP A 1 391 ? 4.68 -22.391 18.734 1 95.88 391 TRP A O 1
ATOM 3069 N N . VAL A 1 392 ? 6.465 -22.219 17.328 1 96.06 392 VAL A N 1
ATOM 3070 C CA . VAL A 1 392 ? 6.18 -23.422 16.547 1 96.06 392 VAL A CA 1
ATOM 3071 C C . VAL A 1 392 ? 7.164 -24.531 16.922 1 96.06 392 VAL A C 1
ATOM 3073 O O . VAL A 1 392 ? 8.367 -24.297 17.031 1 96.06 392 VAL A O 1
ATOM 3076 N N . ASN A 1 393 ? 6.734 -25.719 17.203 1 94.38 393 ASN A N 1
ATOM 3077 C CA . ASN A 1 393 ? 7.527 -26.922 17.406 1 94.38 393 ASN A CA 1
ATOM 3078 C C . ASN A 1 393 ? 7.105 -28.047 16.469 1 94.38 393 ASN A C 1
ATOM 3080 O O . ASN A 1 393 ? 6.316 -27.812 15.547 1 94.38 393 ASN A O 1
ATOM 3084 N N . ALA A 1 394 ? 7.703 -29.203 16.609 1 94.5 394 ALA A N 1
ATOM 3085 C CA . ALA A 1 394 ? 7.438 -30.297 15.68 1 94.5 394 ALA A CA 1
ATOM 3086 C C . ALA A 1 394 ? 5.953 -30.672 15.672 1 94.5 394 ALA A C 1
ATOM 3088 O O . ALA A 1 394 ? 5.383 -30.953 14.617 1 94.5 394 ALA A O 1
ATOM 3089 N N . SER A 1 395 ? 5.383 -30.641 16.828 1 94.69 395 SER A N 1
ATOM 3090 C CA . SER A 1 395 ? 3.975 -31 16.953 1 94.69 395 SER A CA 1
ATOM 3091 C C . SER A 1 395 ? 3.086 -29.969 16.25 1 94.69 395 SER A C 1
ATOM 3093 O O . SER A 1 395 ? 2.127 -30.344 15.57 1 94.69 395 SER A O 1
ATOM 3095 N N . VAL A 1 396 ? 3.391 -28.688 16.406 1 94.88 396 VAL A N 1
ATOM 3096 C CA . VAL A 1 396 ? 2.621 -27.625 15.773 1 94.88 396 VAL A CA 1
ATOM 3097 C C . VAL A 1 396 ? 2.795 -27.688 14.258 1 94.88 396 VAL A C 1
ATOM 3099 O O . VAL A 1 396 ? 1.839 -27.469 13.508 1 94.88 396 VAL A O 1
ATOM 3102 N N . LEU A 1 397 ? 3.975 -27.969 13.773 1 96.5 397 LEU A N 1
ATOM 3103 C CA . LEU A 1 397 ? 4.203 -28.109 12.344 1 96.5 397 LEU A CA 1
ATOM 3104 C C . LEU A 1 397 ? 3.252 -29.156 11.75 1 96.5 397 LEU A C 1
ATOM 3106 O O . LEU A 1 397 ? 2.77 -28.984 10.625 1 96.5 397 LEU A O 1
ATOM 3110 N N . CYS A 1 398 ? 2.98 -30.203 12.484 1 95.19 398 CYS A N 1
ATOM 3111 C CA . CYS A 1 398 ? 2.186 -31.312 11.969 1 95.19 398 CYS A CA 1
ATOM 3112 C C . CYS A 1 398 ? 0.695 -31.016 12.086 1 95.19 398 CYS A C 1
ATOM 3114 O O . CYS A 1 398 ? -0.105 -31.516 11.297 1 95.19 398 CYS A O 1
ATOM 3116 N N . SER A 1 399 ? 0.315 -30.141 13.062 1 94.56 399 SER A N 1
ATOM 3117 C CA . SER A 1 399 ? -1.105 -29.984 13.359 1 94.56 399 SER A CA 1
ATOM 3118 C C . SER A 1 399 ? -1.608 -28.609 12.922 1 94.56 399 SER A C 1
ATOM 3120 O O . SER A 1 399 ? -2.803 -28.328 13.023 1 94.56 399 SER A O 1
ATOM 3122 N N . PHE A 1 400 ? -0.797 -27.797 12.469 1 94.25 400 PHE A N 1
ATOM 3123 C CA . PHE A 1 400 ? -1.192 -26.438 12.102 1 94.25 400 PHE A CA 1
ATOM 3124 C C . PHE A 1 400 ? -2.371 -26.453 11.141 1 94.25 400 PHE A C 1
ATOM 3126 O O . PHE A 1 400 ? -2.424 -27.297 10.234 1 94.25 400 PHE A O 1
ATOM 3133 N N . PRO A 1 401 ? -3.254 -25.547 11.422 1 94.88 401 PRO A N 1
ATOM 3134 C CA . PRO A 1 401 ? -3.246 -24.328 12.234 1 94.88 401 PRO A CA 1
ATOM 3135 C C . PRO A 1 401 ? -3.775 -24.562 13.648 1 94.88 401 PRO A C 1
ATOM 3137 O O . PRO A 1 401 ? -3.947 -23.609 14.414 1 94.88 401 PRO A O 1
ATOM 3140 N N . GLN A 1 402 ? -4.121 -25.812 13.945 1 93.75 402 GLN A N 1
ATOM 3141 C CA . GLN A 1 402 ? -4.5 -26.094 15.328 1 93.75 402 GLN A CA 1
ATOM 3142 C C . GLN A 1 402 ? -3.385 -25.703 16.297 1 93.75 402 GLN A C 1
ATOM 3144 O O . GLN A 1 402 ? -2.203 -25.797 15.961 1 93.75 402 GLN A O 1
ATOM 3149 N N . PRO A 1 403 ? -3.629 -25.25 17.469 1 93.38 403 PRO A N 1
ATOM 3150 C CA . PRO A 1 403 ? -4.961 -25.219 18.062 1 93.38 403 PRO A CA 1
ATOM 3151 C C . PRO A 1 403 ? -5.703 -23.906 17.797 1 93.38 403 PRO A C 1
ATOM 3153 O O . PRO A 1 403 ? -6.82 -23.719 18.281 1 93.38 403 PRO A O 1
ATOM 3156 N N . TRP A 1 404 ? -5.078 -23.031 17.141 1 94.38 404 TRP A N 1
ATOM 3157 C CA . TRP A 1 404 ? -5.613 -21.688 17.031 1 94.38 404 TRP A CA 1
ATOM 3158 C C . TRP A 1 404 ? -6.844 -21.656 16.125 1 94.38 404 TRP A C 1
ATOM 3160 O O . TRP A 1 404 ? -7.77 -20.875 16.359 1 94.38 404 TRP A O 1
ATOM 3170 N N . GLN A 1 405 ? -6.836 -22.484 15.109 1 92.94 405 GLN A N 1
ATOM 3171 C CA . GLN A 1 405 ? -7.965 -22.641 14.203 1 92.94 405 GLN A CA 1
ATOM 3172 C C . GLN A 1 405 ? -8.242 -24.125 13.914 1 92.94 405 GLN A C 1
ATOM 3174 O O . GLN A 1 405 ? -7.355 -24.969 14.078 1 92.94 405 GLN A O 1
ATOM 3179 N N . PRO A 1 406 ? -9.43 -24.359 13.508 1 89.88 406 PRO A N 1
ATOM 3180 C CA . PRO A 1 406 ? -9.727 -25.75 13.141 1 89.88 406 PRO A CA 1
ATOM 3181 C C . PRO A 1 406 ? -8.977 -26.203 11.891 1 89.88 406 PRO A C 1
ATOM 3183 O O . PRO A 1 406 ? -8.57 -25.359 11.078 1 89.88 406 PRO A O 1
ATOM 3186 N N . SER A 1 407 ? -8.727 -27.484 11.891 1 85.31 407 SER A N 1
ATOM 3187 C CA . SER A 1 407 ? -8.086 -28.031 10.703 1 85.31 407 SER A CA 1
ATOM 3188 C C . SER A 1 407 ? -8.914 -27.766 9.445 1 85.31 407 SER A C 1
ATOM 3190 O O . SER A 1 407 ? -10.133 -27.609 9.523 1 85.31 407 SER A O 1
ATOM 3192 N N . ARG A 1 408 ? -8.203 -27.641 8.406 1 77.12 408 ARG A N 1
ATOM 3193 C CA . ARG A 1 408 ? -8.891 -27.406 7.141 1 77.12 408 ARG A CA 1
ATOM 3194 C C . ARG A 1 408 ? -9.375 -28.719 6.527 1 77.12 408 ARG A C 1
ATOM 3196 O O . ARG A 1 408 ? -8.688 -29.734 6.605 1 77.12 408 ARG A O 1
ATOM 3203 N N . ASN A 1 409 ? -10.484 -28.656 5.98 1 74.12 409 ASN A N 1
ATOM 3204 C CA . ASN A 1 409 ? -11.047 -29.844 5.344 1 74.12 409 ASN A CA 1
ATOM 3205 C C . ASN A 1 409 ? -10.312 -30.172 4.047 1 74.12 409 ASN A C 1
ATOM 3207 O O . ASN A 1 409 ? -9.828 -29.281 3.354 1 74.12 409 ASN A O 1
ATOM 3211 N N . GLN A 1 410 ? -10.164 -31.453 3.846 1 76.31 410 GLN A N 1
ATOM 3212 C CA . GLN A 1 410 ? -9.617 -31.891 2.566 1 76.31 410 GLN A CA 1
ATOM 3213 C C . GLN A 1 410 ? -10.633 -31.688 1.44 1 76.31 410 GLN A C 1
ATOM 3215 O O . GLN A 1 410 ? -11.836 -31.812 1.659 1 76.31 410 GLN A O 1
ATOM 3220 N N . PRO A 1 411 ? -10.047 -31.344 0.306 1 76.75 411 PRO A N 1
ATOM 3221 C CA . PRO A 1 411 ? -10.977 -31.219 -0.822 1 76.75 411 PRO A CA 1
ATOM 3222 C C . PRO A 1 411 ? -11.688 -32.531 -1.156 1 76.75 411 PRO A C 1
ATOM 3224 O O . PRO A 1 411 ? -11.102 -33.594 -1.039 1 76.75 411 PRO A O 1
ATOM 3227 N N . THR A 1 412 ? -12.93 -32.438 -1.497 1 83.94 412 THR A N 1
ATOM 3228 C CA . THR A 1 412 ? -13.727 -33.625 -1.87 1 83.94 412 THR A CA 1
ATOM 3229 C C . THR A 1 412 ? -13.797 -33.75 -3.389 1 83.94 412 THR A C 1
ATOM 3231 O O . THR A 1 412 ? -13.727 -32.781 -4.113 1 83.94 412 THR A O 1
ATOM 3234 N N . VAL A 1 413 ? -13.781 -35 -3.812 1 87.38 413 VAL A N 1
ATOM 3235 C CA . VAL A 1 413 ? -13.961 -35.312 -5.23 1 87.38 413 VAL A CA 1
ATOM 3236 C C . VAL A 1 413 ? -15.312 -34.781 -5.703 1 87.38 413 VAL A C 1
ATOM 3238 O O . VAL A 1 413 ? -16.328 -35 -5.047 1 87.38 413 VAL A O 1
ATOM 3241 N N . PRO A 1 414 ? -15.336 -34.094 -6.789 1 89 414 PRO A N 1
ATOM 3242 C CA . PRO A 1 414 ? -16.625 -33.656 -7.34 1 89 414 PRO A CA 1
ATOM 3243 C C . PRO A 1 414 ? -17.547 -34.844 -7.668 1 89 414 PRO A C 1
ATOM 3245 O O . PRO A 1 414 ? -17.062 -35.938 -8.016 1 89 414 PRO A O 1
ATOM 3248 N N . PRO A 1 415 ? -18.797 -34.625 -7.555 1 89.56 415 PRO A N 1
ATOM 3249 C CA . PRO A 1 415 ? -19.734 -35.719 -7.84 1 89.56 415 PRO A CA 1
ATOM 3250 C C . PRO A 1 415 ? -19.922 -35.969 -9.336 1 89.56 415 PRO A C 1
ATOM 3252 O O . PRO A 1 415 ? -21 -35.719 -9.875 1 89.56 415 PRO A O 1
ATOM 3255 N N . TYR A 1 416 ? -18.969 -36.562 -9.898 1 88.75 416 TYR A N 1
ATOM 3256 C CA . TYR A 1 416 ? -19.047 -36.906 -11.32 1 88.75 416 TYR A CA 1
ATOM 3257 C C . TYR A 1 416 ? -20.094 -37.969 -11.578 1 88.75 416 TYR A C 1
ATOM 3259 O O . TYR A 1 416 ? -20.078 -39.031 -10.961 1 88.75 416 TYR A O 1
ATOM 3267 N N . ASP A 1 417 ? -21.062 -37.656 -12.43 1 89.5 417 ASP A N 1
ATOM 3268 C CA . ASP A 1 417 ? -22.078 -38.594 -12.867 1 89.5 417 ASP A CA 1
ATOM 3269 C C . ASP A 1 417 ? -22.172 -38.656 -14.391 1 89.5 417 ASP A C 1
ATOM 3271 O O . ASP A 1 417 ? -22.859 -37.844 -15.008 1 89.5 417 ASP A O 1
ATOM 3275 N N . THR A 1 418 ? -21.578 -39.688 -14.938 1 86.88 418 THR A N 1
ATOM 3276 C CA . THR A 1 418 ? -21.5 -39.812 -16.391 1 86.88 418 THR A CA 1
ATOM 3277 C C . THR A 1 418 ? -22.781 -40.375 -16.969 1 86.88 418 THR A C 1
ATOM 3279 O O . THR A 1 418 ? -22.953 -40.438 -18.188 1 86.88 418 THR A O 1
ATOM 3282 N N . SER A 1 419 ? -23.703 -40.688 -16.109 1 85.62 419 SER A N 1
ATOM 3283 C CA . SER A 1 419 ? -24.969 -41.281 -16.562 1 85.62 419 SER A CA 1
ATOM 3284 C C . SER A 1 419 ? -26 -40.188 -16.828 1 85.62 419 SER A C 1
ATOM 3286 O O . SER A 1 419 ? -27.031 -40.469 -17.469 1 85.62 419 SER A O 1
ATOM 3288 N N . ARG A 1 420 ? -25.656 -39.031 -16.453 1 87.44 420 ARG A N 1
ATOM 3289 C CA . ARG A 1 420 ? -26.594 -37.969 -16.656 1 87.44 420 ARG A CA 1
ATOM 3290 C C . ARG A 1 420 ? -26.766 -37.656 -18.156 1 87.44 420 ARG A C 1
ATOM 3292 O O . ARG A 1 420 ? -25.797 -37.625 -18.891 1 87.44 420 ARG A O 1
ATOM 3299 N N . ALA A 1 421 ? -28.078 -37.469 -18.5 1 85.44 421 ALA A N 1
ATOM 3300 C CA . ALA A 1 421 ? -28.375 -37.219 -19.906 1 85.44 421 ALA A CA 1
ATOM 3301 C C . ALA A 1 421 ? -27.969 -35.812 -20.297 1 85.44 421 ALA A C 1
ATOM 3303 O O . ALA A 1 421 ? -28.094 -34.875 -19.5 1 85.44 421 ALA A O 1
ATOM 3304 N N . LEU A 1 422 ? -27.578 -35.719 -21.531 1 89 422 LEU A N 1
ATOM 3305 C CA . LEU A 1 422 ? -27.297 -34.438 -22.125 1 89 422 LEU A CA 1
ATOM 3306 C C . LEU A 1 422 ? -28.594 -33.781 -22.641 1 89 422 LEU A C 1
ATOM 3308 O O . LEU A 1 422 ? -29.547 -34.469 -22.969 1 89 422 LEU A O 1
ATOM 3312 N N . ALA A 1 423 ? -28.531 -32.5 -22.609 1 87.75 423 ALA A N 1
ATOM 3313 C CA . ALA A 1 423 ? -29.719 -31.766 -23.062 1 87.75 423 ALA A CA 1
ATOM 3314 C C . ALA A 1 423 ? -29.844 -31.828 -24.578 1 87.75 423 ALA A C 1
ATOM 3316 O O . ALA A 1 423 ? -30.938 -31.672 -25.125 1 87.75 423 ALA A O 1
ATOM 3317 N N . HIS A 1 424 ? -28.719 -32.062 -25.281 1 90.56 424 HIS A N 1
ATOM 3318 C CA . HIS A 1 424 ? -28.719 -32.094 -26.734 1 90.56 424 HIS A CA 1
ATOM 3319 C C . HIS A 1 424 ? -27.984 -33.344 -27.25 1 90.56 424 HIS A C 1
ATOM 3321 O O . HIS A 1 424 ? -27.344 -34.062 -26.484 1 90.56 424 HIS A O 1
ATOM 3327 N N . ASN A 1 425 ? -28.234 -33.562 -28.594 1 90.69 425 ASN A N 1
ATOM 3328 C CA . ASN A 1 425 ? -27.469 -34.625 -29.219 1 90.69 425 ASN A CA 1
ATOM 3329 C C . ASN A 1 425 ? -25.969 -34.375 -29.156 1 90.69 425 ASN A C 1
ATOM 3331 O O . ASN A 1 425 ? -25.531 -33.219 -29.281 1 90.69 425 ASN A O 1
ATOM 3335 N N . LEU A 1 426 ? -25.266 -35.406 -29.062 1 92.12 426 LEU A N 1
ATOM 3336 C CA . LEU A 1 426 ? -23.812 -35.312 -28.938 1 92.12 426 LEU A CA 1
ATOM 3337 C C . LEU A 1 426 ? -23.219 -34.469 -30.062 1 92.12 426 LEU A C 1
ATOM 3339 O O . LEU A 1 426 ? -22.281 -33.688 -29.844 1 92.12 426 LEU A O 1
ATOM 3343 N N . THR A 1 427 ? -23.766 -34.594 -31.203 1 92.56 427 THR A N 1
ATOM 3344 C CA . THR A 1 427 ? -23.219 -33.938 -32.375 1 92.56 427 THR A CA 1
ATOM 3345 C C . THR A 1 427 ? -23.453 -32.438 -32.312 1 92.56 427 THR A C 1
ATOM 3347 O O . THR A 1 427 ? -22.75 -31.656 -32.969 1 92.56 427 THR A O 1
ATOM 3350 N N . ALA A 1 428 ? -24.391 -32 -31.516 1 94.19 428 ALA A N 1
ATOM 3351 C CA . ALA A 1 428 ? -24.672 -30.578 -31.359 1 94.19 428 ALA A CA 1
ATOM 3352 C C . ALA A 1 428 ? -23.516 -29.859 -30.688 1 94.19 428 ALA A C 1
ATOM 3354 O O . ALA A 1 428 ? -23.266 -28.672 -30.953 1 94.19 428 ALA A O 1
ATOM 3355 N N . TYR A 1 429 ? -22.812 -30.578 -29.859 1 95.69 429 TYR A N 1
ATOM 3356 C CA . TYR A 1 429 ? -21.75 -29.984 -29.062 1 95.69 429 TYR A CA 1
ATOM 3357 C C . TYR A 1 429 ? -20.453 -29.922 -29.844 1 95.69 429 TYR A C 1
ATOM 3359 O O . TYR A 1 429 ? -19.625 -29.031 -29.625 1 95.69 429 TYR A O 1
ATOM 3367 N N . VAL A 1 430 ? -20.234 -30.891 -30.703 1 96.25 430 VAL A N 1
ATOM 3368 C CA . VAL A 1 430 ? -18.969 -31.125 -31.391 1 96.25 430 VAL A CA 1
ATOM 3369 C C . VAL A 1 430 ? -18.688 -29.953 -32.344 1 96.25 430 VAL A C 1
ATOM 3371 O O . VAL A 1 430 ? -19.547 -29.562 -33.125 1 96.25 430 VAL A O 1
ATOM 3374 N N . GLY A 1 431 ? -17.469 -29.406 -32.219 1 96.25 431 GLY A N 1
ATOM 3375 C CA . GLY A 1 431 ? -17.047 -28.297 -33.094 1 96.25 431 GLY A CA 1
ATOM 3376 C C . GLY A 1 431 ? -15.867 -27.531 -32.531 1 96.25 431 GLY A C 1
ATOM 3377 O O . GLY A 1 431 ? -15.328 -27.875 -31.484 1 96.25 431 GLY A O 1
ATOM 3378 N N . THR A 1 432 ? -15.422 -26.594 -33.375 1 97.44 432 THR A N 1
ATOM 3379 C CA . THR A 1 432 ? -14.367 -25.672 -32.969 1 97.44 432 THR A CA 1
ATOM 3380 C C . THR A 1 432 ? -14.961 -24.359 -32.5 1 97.44 432 THR A C 1
ATOM 3382 O O . THR A 1 432 ? -15.797 -23.766 -33.188 1 97.44 432 THR A O 1
ATOM 3385 N N . TYR A 1 433 ? -14.586 -23.953 -31.344 1 97.56 433 TYR A N 1
ATOM 3386 C CA . TYR A 1 433 ? -14.984 -22.688 -30.766 1 97.56 433 TYR A CA 1
ATOM 3387 C C . TYR A 1 433 ? -13.781 -21.781 -30.562 1 97.56 433 TYR A C 1
ATOM 3389 O O . TYR A 1 433 ? -12.688 -22.25 -30.25 1 97.56 433 TYR A O 1
ATOM 3397 N N . VAL A 1 434 ? -13.977 -20.453 -30.719 1 97.56 434 VAL A N 1
ATOM 3398 C CA . VAL A 1 434 ? -12.82 -19.562 -30.688 1 97.56 434 VAL A CA 1
ATOM 3399 C C . VAL A 1 434 ? -13.109 -18.375 -29.781 1 97.56 434 VAL A C 1
ATOM 3401 O O . VAL A 1 434 ? -14.258 -17.953 -29.625 1 97.56 434 VAL A O 1
ATOM 3404 N N . ASN A 1 435 ? -12.172 -17.906 -29.094 1 97.38 435 ASN A N 1
ATOM 3405 C CA . ASN A 1 435 ? -12.07 -16.656 -28.344 1 97.38 435 ASN A CA 1
ATOM 3406 C C . ASN A 1 435 ? -10.844 -15.852 -28.75 1 97.38 435 ASN A C 1
ATOM 3408 O O . ASN A 1 435 ? -9.742 -16.391 -28.844 1 97.38 435 ASN A O 1
ATOM 3412 N N . PRO A 1 436 ? -11.008 -14.594 -29.031 1 95.5 436 PRO A N 1
ATOM 3413 C CA . PRO A 1 436 ? -9.875 -13.828 -29.547 1 95.5 436 PRO A CA 1
ATOM 3414 C C . PRO A 1 436 ? -8.672 -13.836 -28.609 1 95.5 436 PRO A C 1
ATOM 3416 O O . PRO A 1 436 ? -7.523 -13.805 -29.078 1 95.5 436 PRO A O 1
ATOM 3419 N N . GLY A 1 437 ? -8.844 -13.836 -27.391 1 96.56 437 GLY A N 1
ATOM 3420 C CA . GLY A 1 437 ? -7.758 -13.867 -26.422 1 96.56 437 GLY A CA 1
ATOM 3421 C C . GLY A 1 437 ? -7.25 -15.266 -26.141 1 96.56 437 GLY A C 1
ATOM 3422 O O . GLY A 1 437 ? -6.055 -15.539 -26.281 1 96.56 437 GLY A O 1
ATOM 3423 N N . TYR A 1 438 ? -8.102 -16.219 -25.938 1 97.81 438 TYR A N 1
ATOM 3424 C CA . TYR A 1 438 ? -7.777 -17.562 -25.5 1 97.81 438 TYR A CA 1
ATOM 3425 C C . TYR A 1 438 ? -7.496 -18.469 -26.688 1 97.81 438 TYR A C 1
ATOM 3427 O O . TYR A 1 438 ? -6.922 -19.547 -26.531 1 97.81 438 TYR A O 1
ATOM 3435 N N . GLY A 1 439 ? -7.93 -18.047 -27.875 1 96.88 439 GLY A N 1
ATOM 3436 C CA . GLY A 1 439 ? -7.668 -18.891 -29.031 1 96.88 439 GLY A CA 1
ATOM 3437 C C . GLY A 1 439 ? -8.742 -19.938 -29.266 1 96.88 439 GLY A C 1
ATOM 3438 O O . GLY A 1 439 ? -9.938 -19.641 -29.188 1 96.88 439 GLY A O 1
ATOM 3439 N N . ARG A 1 440 ? -8.234 -21.141 -29.594 1 96.69 440 ARG A N 1
ATOM 3440 C CA . ARG A 1 440 ? -9.117 -22.172 -30.109 1 96.69 440 ARG A CA 1
ATOM 3441 C C . ARG A 1 440 ? -9.398 -23.234 -29.031 1 96.69 440 ARG A C 1
ATOM 3443 O O . ARG A 1 440 ? -8.5 -23.625 -28.297 1 96.69 440 ARG A O 1
ATOM 3450 N N . LEU A 1 441 ? -10.617 -23.609 -28.984 1 97.06 441 LEU A N 1
ATOM 3451 C CA . LEU A 1 441 ? -11.133 -24.672 -28.125 1 97.06 441 LEU A CA 1
ATOM 3452 C C . LEU A 1 441 ? -11.961 -25.672 -28.938 1 97.06 441 LEU A C 1
ATOM 3454 O O . LEU A 1 441 ? -12.875 -25.266 -29.672 1 97.06 441 LEU A O 1
ATOM 3458 N N . ASP A 1 442 ? -11.656 -26.969 -28.844 1 97.69 442 ASP A N 1
ATOM 3459 C CA . ASP A 1 442 ? -12.383 -27.984 -29.594 1 97.69 442 ASP A CA 1
ATOM 3460 C C . ASP A 1 442 ? -13.18 -28.891 -28.672 1 97.69 442 ASP A C 1
ATOM 3462 O O . ASP A 1 442 ? -12.695 -29.312 -27.625 1 97.69 442 ASP A O 1
ATOM 3466 N N . ILE A 1 443 ? -14.406 -29.141 -29.062 1 97.5 443 ILE A N 1
ATOM 3467 C CA . ILE A 1 443 ? -15.188 -30.203 -28.453 1 97.5 443 ILE A CA 1
ATOM 3468 C C . ILE A 1 443 ? -15.273 -31.391 -29.406 1 97.5 443 ILE A C 1
ATOM 3470 O O . ILE A 1 443 ? -15.664 -31.234 -30.562 1 97.5 443 ILE A O 1
ATOM 3474 N N . ARG A 1 444 ? -14.898 -32.531 -28.906 1 96.69 444 ARG A N 1
ATOM 3475 C CA . ARG A 1 444 ? -14.93 -33.75 -29.734 1 96.69 444 ARG A CA 1
ATOM 3476 C C . ARG A 1 444 ? -15.477 -34.938 -28.969 1 96.69 444 ARG A C 1
ATOM 3478 O O . ARG A 1 444 ? -15.719 -34.844 -27.766 1 96.69 444 ARG A O 1
ATOM 3485 N N . LEU A 1 445 ? -15.75 -35.969 -29.75 1 94.06 445 LEU A N 1
ATOM 3486 C CA . LEU A 1 445 ? -16.203 -37.219 -29.156 1 94.06 445 LEU A CA 1
ATOM 3487 C C . LEU A 1 445 ? -15.023 -38.188 -28.969 1 94.06 445 LEU A C 1
ATOM 3489 O O . LEU A 1 445 ? -14.195 -38.344 -29.859 1 94.06 445 LEU A O 1
ATOM 3493 N N . ARG A 1 446 ? -14.859 -38.562 -27.797 1 88.19 446 ARG A N 1
ATOM 3494 C CA . ARG A 1 446 ? -13.867 -39.594 -27.516 1 88.19 446 ARG A CA 1
ATOM 3495 C C . ARG A 1 446 ? -14.523 -40.969 -27.344 1 88.19 446 ARG A C 1
ATOM 3497 O O . ARG A 1 446 ? -15.5 -41.094 -26.609 1 88.19 446 ARG A O 1
ATOM 3504 N N . HIS A 1 447 ? -13.984 -41.938 -28.156 1 78.31 447 HIS A N 1
ATOM 3505 C CA . HIS A 1 447 ? -14.508 -43.312 -28.062 1 78.31 447 HIS A CA 1
ATOM 3506 C C . HIS A 1 447 ? -13.711 -44.125 -27.078 1 78.31 447 HIS A C 1
ATOM 3508 O O . HIS A 1 447 ? -12.477 -44.125 -27.094 1 78.31 447 HIS A O 1
ATOM 3514 N N . ASN A 1 448 ? -14.031 -44.344 -25.938 1 64.44 448 ASN A N 1
ATOM 3515 C CA . ASN A 1 448 ? -13.344 -45.188 -24.969 1 64.44 448 ASN A CA 1
ATOM 3516 C C . ASN A 1 448 ? -13.258 -46.625 -25.453 1 64.44 448 ASN A C 1
ATOM 3518 O O . ASN A 1 448 ? -14.281 -47.25 -25.734 1 64.44 448 ASN A O 1
ATOM 3522 N N . GLY A 1 449 ? -12.438 -46.938 -26.578 1 51.81 449 GLY A N 1
ATOM 3523 C CA . GLY A 1 449 ? -12.281 -48.25 -27.156 1 51.81 449 GLY A CA 1
ATOM 3524 C C . GLY A 1 449 ? -11.906 -49.312 -26.156 1 51.81 449 GLY A C 1
ATOM 3525 O O . GLY A 1 449 ? -11.492 -50.406 -26.516 1 51.81 449 GLY A O 1
ATOM 3526 N N . LYS A 1 450 ? -11.914 -49.75 -24.984 1 48.19 450 LYS A N 1
ATOM 3527 C CA . LYS A 1 450 ? -11.453 -51.125 -24.734 1 48.19 450 LYS A CA 1
ATOM 3528 C C . LYS A 1 450 ? -12.164 -52.125 -25.641 1 48.19 450 LYS A C 1
ATOM 3530 O O . LYS A 1 450 ? -13.383 -52.25 -25.594 1 48.19 450 LYS A O 1
ATOM 3535 N N . ALA A 1 451 ? -11.578 -52.188 -26.828 1 39.59 451 ALA A N 1
ATOM 3536 C CA . ALA A 1 451 ? -11.852 -53.406 -27.625 1 39.59 451 ALA A CA 1
ATOM 3537 C C . ALA A 1 451 ? -11.617 -54.656 -26.797 1 39.59 451 ALA A C 1
ATOM 3539 O O . ALA A 1 451 ? -10.492 -55.188 -26.75 1 39.59 451 ALA A O 1
ATOM 3540 N N . HIS A 1 452 ? -11.648 -54.812 -25.516 1 36.88 452 HIS A N 1
ATOM 3541 C CA . HIS A 1 452 ? -11.492 -56.25 -25.219 1 36.88 452 HIS A CA 1
ATOM 3542 C C . HIS A 1 452 ? -12.305 -57.094 -26.188 1 36.88 452 HIS A C 1
ATOM 3544 O O . HIS A 1 452 ? -13.312 -56.656 -26.734 1 36.88 452 HIS A O 1
ATOM 3550 N N . GLY A 1 453 ? -11.625 -58.281 -26.703 1 34.91 453 GLY A N 1
ATOM 3551 C CA . GLY A 1 453 ? -12.102 -59.469 -27.438 1 34.91 453 GLY A CA 1
ATOM 3552 C C . GLY A 1 453 ? -13.5 -59.875 -27.031 1 34.91 453 GLY A C 1
ATOM 3553 O O . GLY A 1 453 ? -13.961 -60.969 -27.406 1 34.91 453 GLY A O 1
ATOM 3554 N N . ALA A 1 454 ? -13.953 -59.844 -25.844 1 37.16 454 ALA A N 1
ATOM 3555 C CA . ALA A 1 454 ? -15.07 -60.781 -25.75 1 37.16 454 ALA A CA 1
ATOM 3556 C C . ALA A 1 454 ? -16.031 -60.594 -26.922 1 37.16 454 ALA A C 1
ATOM 3558 O O . ALA A 1 454 ? -16.016 -59.562 -27.594 1 37.16 454 ALA A O 1
ATOM 3559 N N . ARG A 1 455 ? -17 -61.594 -27 1 39.56 455 ARG A N 1
ATOM 3560 C CA . ARG A 1 455 ? -18.281 -61.812 -27.672 1 39.56 455 ARG A CA 1
ATOM 3561 C C . ARG A 1 455 ? -19.047 -60.5 -27.828 1 39.56 455 ARG A C 1
ATOM 3563 O O . ARG A 1 455 ? -18.875 -59.594 -27.047 1 39.56 455 ARG A O 1
ATOM 3570 N N . LEU A 1 456 ? -19.875 -60.406 -28.844 1 35.78 456 LEU A N 1
ATOM 3571 C CA . LEU A 1 456 ? -20.734 -59.469 -29.531 1 35.78 456 LEU A CA 1
ATOM 3572 C C . LEU A 1 456 ? -21.547 -58.656 -28.531 1 35.78 456 LEU A C 1
ATOM 3574 O O . LEU A 1 456 ? -22.438 -57.875 -28.906 1 35.78 456 LEU A O 1
ATOM 3578 N N . GLY A 1 457 ? -21.719 -59.094 -27.328 1 37.34 457 GLY A N 1
ATOM 3579 C CA . GLY A 1 457 ? -22.75 -58.219 -26.766 1 37.34 457 GLY A CA 1
ATOM 3580 C C . GLY A 1 457 ? -22.312 -56.781 -26.641 1 37.34 457 GLY A C 1
ATOM 3581 O O . GLY A 1 457 ? -21.188 -56.5 -26.234 1 37.34 457 GLY A O 1
ATOM 3582 N N . ARG A 1 458 ? -22.781 -55.844 -27.609 1 37.41 458 ARG A N 1
ATOM 3583 C CA . ARG A 1 458 ? -22.625 -54.438 -27.891 1 37.41 458 ARG A CA 1
ATOM 3584 C C . ARG A 1 458 ? -22.562 -53.625 -26.594 1 37.41 458 ARG A C 1
ATOM 3586 O O . ARG A 1 458 ? -23.594 -53.406 -25.953 1 37.41 458 ARG A O 1
ATOM 3593 N N . SER A 1 459 ? -21.766 -53.938 -25.703 1 40.38 459 SER A N 1
ATOM 3594 C CA . SER A 1 459 ? -21.797 -52.844 -24.734 1 40.38 459 SER A CA 1
ATOM 3595 C C . SER A 1 459 ? -21.688 -51.469 -25.438 1 40.38 459 SER A C 1
ATOM 3597 O O . SER A 1 459 ? -20.828 -51.281 -26.297 1 40.38 459 SER A O 1
ATOM 3599 N N . PRO A 1 460 ? -22.844 -50.719 -25.609 1 45.41 460 PRO A N 1
ATOM 3600 C CA . PRO A 1 460 ? -22.859 -49.438 -26.297 1 45.41 460 PRO A CA 1
ATOM 3601 C C . PRO A 1 460 ? -21.609 -48.594 -26.031 1 45.41 460 PRO A C 1
ATOM 3603 O O . PRO A 1 460 ? -21.078 -48.594 -24.922 1 45.41 460 PRO A O 1
ATOM 3606 N N . ARG A 1 461 ? -20.625 -48.562 -26.922 1 51.31 461 ARG A N 1
ATOM 3607 C CA . ARG A 1 461 ? -19.531 -47.594 -26.969 1 51.31 461 ARG A CA 1
ATOM 3608 C C . ARG A 1 461 ? -19.922 -46.281 -26.297 1 51.31 461 ARG A C 1
ATOM 3610 O O . ARG A 1 461 ? -20.875 -45.625 -26.688 1 51.31 461 ARG A O 1
ATOM 3617 N N . ARG A 1 462 ? -19.656 -46.188 -24.953 1 66.62 462 ARG A N 1
ATOM 3618 C CA . ARG A 1 462 ? -19.984 -44.906 -24.281 1 66.62 462 ARG A CA 1
ATOM 3619 C C . ARG A 1 462 ? -19.172 -43.75 -24.859 1 66.62 462 ARG A C 1
ATOM 3621 O O . ARG A 1 462 ? -17.953 -43.875 -25.016 1 66.62 462 ARG A O 1
ATOM 3628 N N . VAL A 1 463 ? -19.656 -43.031 -25.766 1 79.5 463 VAL A N 1
ATOM 3629 C CA . VAL A 1 463 ? -19.141 -41.812 -26.328 1 79.5 463 VAL A CA 1
ATOM 3630 C C . VAL A 1 463 ? -19.203 -40.688 -25.297 1 79.5 463 VAL A C 1
ATOM 3632 O O . VAL A 1 463 ? -20.203 -40.562 -24.578 1 79.5 463 VAL A O 1
ATOM 3635 N N . GLN A 1 464 ? -17.953 -40.188 -25.109 1 87.88 464 GLN A N 1
ATOM 3636 C CA . GLN A 1 464 ? -17.875 -39.094 -24.141 1 87.88 464 GLN A CA 1
ATOM 3637 C C . GLN A 1 464 ? -17.422 -37.812 -24.812 1 87.88 464 GLN A C 1
ATOM 3639 O O . GLN A 1 464 ? -16.625 -37.844 -25.75 1 87.88 464 GLN A O 1
ATOM 3644 N N . LEU A 1 465 ? -18.031 -36.688 -24.406 1 94.31 465 LEU A N 1
ATOM 3645 C CA . LEU A 1 465 ? -17.594 -35.375 -24.875 1 94.31 465 LEU A CA 1
ATOM 3646 C C . LEU A 1 465 ? -16.266 -35 -24.234 1 94.31 465 LEU A C 1
ATOM 3648 O O . LEU A 1 465 ? -16.062 -35.188 -23.031 1 94.31 465 LEU A O 1
ATOM 3652 N N . GLU A 1 466 ? -15.352 -34.531 -25.062 1 96.31 466 GLU A N 1
ATOM 3653 C CA . GLU A 1 466 ? -14.039 -34.094 -24.609 1 96.31 466 GLU A CA 1
ATOM 3654 C C . GLU A 1 466 ? -13.75 -32.656 -25.094 1 96.31 466 GLU A C 1
ATOM 3656 O O . GLU A 1 466 ? -13.977 -32.344 -26.25 1 96.31 466 GLU A O 1
ATOM 3661 N N . LEU A 1 467 ? -13.344 -31.891 -24.172 1 97.69 467 LEU A N 1
ATOM 3662 C CA . LEU A 1 467 ? -12.859 -30.547 -24.484 1 97.69 467 LEU A CA 1
ATOM 3663 C C . LEU A 1 467 ? -11.344 -30.547 -24.656 1 97.69 467 LEU A C 1
ATOM 3665 O O . LEU A 1 467 ? -10.609 -31.031 -23.797 1 97.69 467 LEU A O 1
ATOM 3669 N N . VAL A 1 468 ? -10.844 -30.078 -25.797 1 97.81 468 VAL A N 1
ATOM 3670 C CA . VAL A 1 468 ? -9.422 -29.953 -26.078 1 97.81 468 VAL A CA 1
ATOM 3671 C C . VAL A 1 468 ? -9.047 -28.469 -26.203 1 97.81 468 VAL A C 1
ATOM 3673 O O . VAL A 1 468 ? -9.625 -27.75 -27.016 1 97.81 468 VAL A O 1
ATOM 3676 N N . TYR A 1 469 ? -8.156 -28.031 -25.453 1 97.88 469 TYR A N 1
ATOM 3677 C CA . TYR A 1 469 ? -7.598 -26.688 -25.5 1 97.88 469 TYR A CA 1
ATOM 3678 C C . TYR A 1 469 ? -6.074 -26.719 -25.438 1 97.88 469 TYR A C 1
ATOM 3680 O O . TYR A 1 469 ? -5.488 -26.938 -24.375 1 97.88 469 TYR A O 1
ATOM 3688 N N . GLY A 1 470 ? -5.469 -26.484 -26.656 1 97 470 GLY A N 1
ATOM 3689 C CA . GLY A 1 470 ? -4.027 -26.641 -26.75 1 97 470 GLY A CA 1
ATOM 3690 C C . GLY A 1 470 ? -3.568 -28.047 -26.375 1 97 470 GLY A C 1
ATOM 3691 O O . GLY A 1 470 ? -4.023 -29.031 -26.969 1 97 470 GLY A O 1
ATOM 3692 N N . TYR A 1 471 ? -2.703 -28.141 -25.422 1 95.94 471 TYR A N 1
ATOM 3693 C CA . TYR A 1 471 ? -2.188 -29.453 -25.016 1 95.94 471 TYR A CA 1
ATOM 3694 C C . TYR A 1 471 ? -2.992 -30.016 -23.844 1 95.94 471 TYR A C 1
ATOM 3696 O O . TYR A 1 471 ? -2.668 -31.078 -23.312 1 95.94 471 TYR A O 1
ATOM 3704 N N . GLY A 1 472 ? -4.047 -29.281 -23.453 1 96.12 472 GLY A N 1
ATOM 3705 C CA . GLY A 1 472 ? -4.918 -29.75 -22.391 1 96.12 472 GLY A CA 1
ATOM 3706 C C . GLY A 1 472 ? -6.164 -30.453 -22.906 1 96.12 472 GLY A C 1
ATOM 3707 O O . GLY A 1 472 ? -6.699 -30.078 -23.953 1 96.12 472 GLY A O 1
ATOM 3708 N N . THR A 1 473 ? -6.602 -31.484 -22.172 1 96.38 473 THR A N 1
ATOM 3709 C CA . THR A 1 473 ? -7.824 -32.219 -22.484 1 96.38 473 THR A CA 1
ATOM 3710 C C . THR A 1 473 ? -8.664 -32.438 -21.234 1 96.38 473 THR A C 1
ATOM 3712 O O . THR A 1 473 ? -8.125 -32.719 -20.156 1 96.38 473 THR A O 1
ATOM 3715 N N . TRP A 1 474 ? -10.008 -32.25 -21.391 1 97.12 474 TRP A N 1
ATOM 3716 C CA . TRP A 1 474 ? -10.922 -32.406 -20.266 1 97.12 474 TRP A CA 1
ATOM 3717 C C . TRP A 1 474 ? -12.164 -33.188 -20.688 1 97.12 474 TRP A C 1
ATOM 3719 O O . TRP A 1 474 ? -12.773 -32.875 -21.719 1 97.12 474 TRP A O 1
ATOM 3729 N N . ASP A 1 475 ? -12.523 -34.219 -19.891 1 95.38 475 ASP A N 1
ATOM 3730 C CA . ASP A 1 475 ? -13.805 -34.875 -20.078 1 95.38 475 ASP A CA 1
ATOM 3731 C C . ASP A 1 475 ? -14.961 -34 -19.594 1 95.38 475 ASP A C 1
ATOM 3733 O O . ASP A 1 475 ? -14.945 -33.531 -18.453 1 95.38 475 ASP A O 1
ATOM 3737 N N . LEU A 1 476 ? -15.898 -33.812 -20.484 1 96.31 476 LEU A N 1
ATOM 3738 C CA . LEU A 1 476 ? -17.078 -33.031 -20.094 1 96.31 476 LEU A CA 1
ATOM 3739 C C . LEU A 1 476 ? -18.125 -33.938 -19.453 1 96.31 476 LEU A C 1
ATOM 3741 O O . LEU A 1 476 ? -18.656 -34.812 -20.109 1 96.31 476 LEU A O 1
ATOM 3745 N N . ILE A 1 477 ? -18.359 -33.656 -18.188 1 94.56 477 ILE A N 1
ATOM 3746 C CA . ILE A 1 477 ? -19.359 -34.406 -17.422 1 94.56 477 ILE A CA 1
ATOM 3747 C C . ILE A 1 477 ? -20.469 -33.469 -16.953 1 94.56 477 ILE A C 1
ATOM 3749 O O . ILE A 1 477 ? -20.219 -32.5 -16.234 1 94.56 477 ILE A O 1
ATOM 3753 N N . PRO A 1 478 ? -21.688 -33.781 -17.344 1 93.31 478 PRO A N 1
ATOM 3754 C CA . PRO A 1 478 ? -22.781 -32.875 -16.984 1 93.31 478 PRO A CA 1
ATOM 3755 C C . PRO A 1 478 ? -22.953 -32.719 -15.477 1 93.31 478 PRO A C 1
ATOM 3757 O O . PRO A 1 478 ? -22.828 -33.688 -14.727 1 93.31 478 PRO A O 1
ATOM 3760 N N . MET A 1 479 ? -23.156 -31.484 -15.055 1 93 479 MET A N 1
ATOM 3761 C CA . MET A 1 479 ? -23.453 -31.188 -13.656 1 93 479 MET A CA 1
ATOM 3762 C C . MET A 1 479 ? -24.953 -31.281 -13.398 1 93 479 MET A C 1
ATOM 3764 O O . MET A 1 479 ? -25.766 -31.156 -14.32 1 93 479 MET A O 1
ATOM 3768 N N . ALA A 1 480 ? -25.281 -31.516 -11.984 1 85.12 480 ALA A N 1
ATOM 3769 C CA . ALA A 1 480 ? -26.703 -31.5 -11.617 1 85.12 480 ALA A CA 1
ATOM 3770 C C . ALA A 1 480 ? -27.266 -30.078 -11.727 1 85.12 480 ALA A C 1
ATOM 3772 O O . ALA A 1 480 ? -26.562 -29.109 -11.453 1 85.12 480 ALA A O 1
ATOM 3773 N N . PRO A 1 481 ? -28.438 -30.047 -12.312 1 68.19 481 PRO A N 1
ATOM 3774 C CA . PRO A 1 481 ? -29.031 -28.719 -12.352 1 68.19 481 PRO A CA 1
ATOM 3775 C C . PRO A 1 481 ? -29.125 -28.062 -10.969 1 68.19 481 PRO A C 1
ATOM 3777 O O . PRO A 1 481 ? -29.281 -28.766 -9.969 1 68.19 481 PRO A O 1
ATOM 3780 N N . HIS A 1 482 ? -28.266 -27.203 -10.586 1 55.47 482 HIS A N 1
ATOM 3781 C CA . HIS A 1 482 ? -28.453 -26.547 -9.297 1 55.47 482 HIS A CA 1
ATOM 3782 C C . HIS A 1 482 ? -29.938 -26.406 -8.953 1 55.47 482 HIS A C 1
ATOM 3784 O O . HIS A 1 482 ? -30.734 -25.969 -9.797 1 55.47 482 HIS A O 1
ATOM 3790 N N . ALA A 1 483 ? -30.453 -27.281 -8.016 1 40.66 483 ALA A N 1
ATOM 3791 C CA . ALA A 1 483 ? -31.828 -27.188 -7.543 1 40.66 483 ALA A CA 1
ATOM 3792 C C . ALA A 1 483 ? -32.281 -25.719 -7.5 1 40.66 483 ALA A C 1
ATOM 3794 O O . ALA A 1 483 ? -33.438 -25.438 -7.203 1 40.66 483 ALA A O 1
ATOM 3795 N N . THR A 1 484 ? -31.422 -24.844 -7.156 1 38.56 484 THR A N 1
ATOM 3796 C CA . THR A 1 484 ? -32.031 -23.562 -6.797 1 38.56 484 THR A CA 1
ATOM 3797 C C . THR A 1 484 ? -32.781 -22.969 -7.98 1 38.56 484 THR A C 1
ATOM 3799 O O . THR A 1 484 ? -33.219 -21.812 -7.934 1 38.56 484 THR A O 1
ATOM 3802 N N . SER A 1 485 ? -32.5 -23.391 -9.156 1 35.19 485 SER A N 1
ATOM 3803 C CA . SER A 1 485 ? -33.562 -22.625 -9.82 1 35.19 485 SER A CA 1
ATOM 3804 C C . SER A 1 485 ? -34.938 -23.188 -9.5 1 35.19 485 SER A C 1
ATOM 3806 O O . SER A 1 485 ? -35.281 -24.297 -9.938 1 35.19 485 SER A O 1
ATOM 3808 N N . PRO A 1 486 ? -35.469 -23.078 -8.273 1 32.28 486 PRO A N 1
ATOM 3809 C CA . PRO A 1 486 ? -36.844 -23.531 -8.039 1 32.28 486 PRO A CA 1
ATOM 3810 C C . PRO A 1 486 ? -37.688 -23.531 -9.312 1 32.28 486 PRO A C 1
ATOM 3812 O O . PRO A 1 486 ? -37.156 -23.641 -10.414 1 32.28 486 PRO A O 1
ATOM 3815 N N . SER A 1 487 ? -39 -22.688 -9.07 1 31.56 487 SER A N 1
ATOM 3816 C CA . SER A 1 487 ? -40.406 -22.562 -9.422 1 31.56 487 SER A CA 1
ATOM 3817 C C . SER A 1 487 ? -40.594 -22.172 -10.891 1 31.56 487 SER A C 1
ATOM 3819 O O . SER A 1 487 ? -41.688 -22.234 -11.438 1 31.56 487 SER A O 1
ATOM 3821 N N . ARG A 1 488 ? -40.062 -20.891 -11.367 1 33.25 488 ARG A N 1
ATOM 3822 C CA . ARG A 1 488 ? -40.969 -20.359 -12.383 1 33.25 488 ARG A CA 1
ATOM 3823 C C . ARG A 1 488 ? -40.969 -21.234 -13.633 1 33.25 488 ARG A C 1
ATOM 3825 O O . ARG A 1 488 ? -40.062 -21.109 -14.484 1 33.25 488 ARG A O 1
ATOM 3832 N N . GLN A 1 489 ? -41.281 -22.453 -13.586 1 31.8 489 GLN A N 1
ATOM 3833 C CA . GLN A 1 489 ? -41.75 -23.297 -14.68 1 31.8 489 GLN A CA 1
ATOM 3834 C C . GLN A 1 489 ? -42.781 -22.562 -15.555 1 31.8 489 GLN A C 1
ATOM 3836 O O . GLN A 1 489 ? -43.625 -23.188 -16.188 1 31.8 489 GLN A O 1
ATOM 3841 N N . THR A 1 490 ? -43.188 -21.281 -15.18 1 35 490 THR A N 1
ATOM 3842 C CA . THR A 1 490 ? -44.25 -20.844 -16.094 1 35 490 THR A CA 1
ATOM 3843 C C . THR A 1 490 ? -43.719 -20.812 -17.531 1 35 490 THR A C 1
ATOM 3845 O O . THR A 1 490 ? -42.531 -20.766 -17.766 1 35 490 THR A O 1
ATOM 3848 N N . ALA A 1 491 ? -44.656 -20.562 -18.562 1 37.78 491 ALA A N 1
ATOM 3849 C CA . ALA A 1 491 ? -44.625 -20.5 -20.016 1 37.78 491 ALA A CA 1
ATOM 3850 C C . ALA A 1 491 ? -43.406 -19.719 -20.516 1 37.78 491 ALA A C 1
ATOM 3852 O O . ALA A 1 491 ? -42.969 -19.906 -21.641 1 37.78 491 ALA A O 1
ATOM 3853 N N . ASP A 1 492 ? -43.062 -18.516 -19.891 1 34.56 492 ASP A N 1
ATOM 3854 C CA . ASP A 1 492 ? -42 -17.609 -20.344 1 34.56 492 ASP A CA 1
ATOM 3855 C C . ASP A 1 492 ? -40.656 -18.016 -19.781 1 34.56 492 ASP A C 1
ATOM 3857 O O . ASP A 1 492 ? -40.188 -17.438 -18.797 1 34.56 492 ASP A O 1
ATOM 3861 N N . ALA A 1 493 ? -40.219 -19.172 -19.719 1 38.28 493 ALA A N 1
ATOM 3862 C CA . ALA A 1 493 ? -38.906 -19.656 -19.219 1 38.28 493 ALA A CA 1
ATOM 3863 C C . ALA A 1 493 ? -37.781 -18.75 -19.672 1 38.28 493 ALA A C 1
ATOM 3865 O O . ALA A 1 493 ? -37.656 -18.453 -20.859 1 38.28 493 ALA A O 1
ATOM 3866 N N . ASP A 1 494 ? -37.219 -17.906 -18.906 1 42.97 494 ASP A N 1
ATOM 3867 C CA . ASP A 1 494 ? -36.031 -17.062 -19.141 1 42.97 494 ASP A CA 1
ATOM 3868 C C . ASP A 1 494 ? -34.906 -17.875 -19.75 1 42.97 494 ASP A C 1
ATOM 3870 O O . ASP A 1 494 ? -34.656 -19.016 -19.344 1 42.97 494 ASP A O 1
ATOM 3874 N N . PRO A 1 495 ? -34.375 -17.594 -20.922 1 48.09 495 PRO A N 1
ATOM 3875 C CA . PRO A 1 495 ? -33.25 -18.219 -21.625 1 48.09 495 PRO A CA 1
ATOM 3876 C C . PRO A 1 495 ? -32.156 -18.672 -20.672 1 48.09 495 PRO A C 1
ATOM 3878 O O . PRO A 1 495 ? -31.328 -19.531 -21.031 1 48.09 495 PRO A O 1
ATOM 3881 N N . SER A 1 496 ? -32 -18.109 -19.547 1 50.75 496 SER A N 1
ATOM 3882 C CA . SER A 1 496 ? -30.984 -18.547 -18.594 1 50.75 496 SER A CA 1
ATOM 3883 C C . SER A 1 496 ? -31.266 -19.969 -18.109 1 50.75 496 SER A C 1
ATOM 3885 O O . SER A 1 496 ? -30.344 -20.688 -17.703 1 50.75 496 SER A O 1
ATOM 3887 N N . ASP A 1 497 ? -32.531 -20.422 -18.141 1 54.47 497 ASP A N 1
ATOM 3888 C CA . ASP A 1 497 ? -33 -21.734 -17.656 1 54.47 497 ASP A CA 1
ATOM 3889 C C . ASP A 1 497 ? -32.469 -22.859 -18.562 1 54.47 497 ASP A C 1
ATOM 3891 O O . ASP A 1 497 ? -32.562 -24.031 -18.203 1 54.47 497 ASP A O 1
ATOM 3895 N N . LEU A 1 498 ? -31.844 -22.453 -19.625 1 72.19 498 LEU A N 1
ATOM 3896 C CA . LEU A 1 498 ? -31.516 -23.5 -20.594 1 72.19 498 LEU A CA 1
ATOM 3897 C C . LEU A 1 498 ? -30 -23.688 -20.688 1 72.19 498 LEU A C 1
ATOM 3899 O O . LEU A 1 498 ? -29.516 -24.438 -21.547 1 72.19 498 LEU A O 1
ATOM 3903 N N . LEU A 1 499 ? -29.297 -23.172 -19.641 1 88.44 499 LEU A N 1
ATOM 3904 C CA . LEU A 1 499 ? -27.844 -23.344 -19.656 1 88.44 499 LEU A CA 1
ATOM 3905 C C . LEU A 1 499 ? -27.469 -24.75 -19.172 1 88.44 499 LEU A C 1
ATOM 3907 O O . LEU A 1 499 ? -28.094 -25.266 -18.234 1 88.44 499 LEU A O 1
ATOM 3911 N N . GLU A 1 500 ? -26.516 -25.391 -19.844 1 92.69 500 GLU A N 1
ATOM 3912 C CA . GLU A 1 500 ? -25.938 -26.641 -19.391 1 92.69 500 GLU A CA 1
ATOM 3913 C C . GLU A 1 500 ? -24.562 -26.422 -18.75 1 92.69 500 GLU A C 1
ATOM 3915 O O . GLU A 1 500 ? -23.703 -25.766 -19.328 1 92.69 500 GLU A O 1
ATOM 3920 N N . TYR A 1 501 ? -24.484 -26.969 -17.578 1 94.69 501 TYR A N 1
ATOM 3921 C CA . TYR A 1 501 ? -23.219 -26.891 -16.859 1 94.69 501 TYR A CA 1
ATOM 3922 C C . TYR A 1 501 ? -22.469 -28.219 -16.891 1 94.69 501 TYR A C 1
ATOM 3924 O O . TYR A 1 501 ? -23.078 -29.281 -16.766 1 94.69 501 TYR A O 1
ATOM 3932 N N . PHE A 1 502 ? -21.172 -28.172 -17.109 1 95.75 502 PHE A N 1
ATOM 3933 C CA . PHE A 1 502 ? -20.344 -29.359 -17.141 1 95.75 502 PHE A CA 1
ATOM 3934 C C . PHE A 1 502 ? -19.156 -29.234 -16.203 1 95.75 502 PHE A C 1
ATOM 3936 O O . PHE A 1 502 ? -18.625 -28.125 -16.016 1 95.75 502 PHE A O 1
ATOM 3943 N N . TYR A 1 503 ? -18.75 -30.375 -15.617 1 95.81 503 TYR A N 1
ATOM 3944 C CA . TYR A 1 503 ? -17.391 -30.516 -15.109 1 95.81 503 TYR A CA 1
ATOM 3945 C C . TYR A 1 503 ? -16.406 -30.75 -16.25 1 95.81 503 TYR A C 1
ATOM 3947 O O . TYR A 1 503 ? -16.734 -31.422 -17.234 1 95.81 503 TYR A O 1
ATOM 3955 N N . GLY A 1 504 ? -15.281 -30.141 -16.125 1 96.81 504 GLY A N 1
ATOM 3956 C CA . GLY A 1 504 ? -14.141 -30.531 -16.922 1 96.81 504 GLY A CA 1
ATOM 3957 C C . GLY A 1 504 ? -13.117 -31.344 -16.156 1 96.81 504 GLY A C 1
ATOM 3958 O O . GLY A 1 504 ? -12.227 -30.781 -15.516 1 96.81 504 GLY A O 1
ATOM 3959 N N . LYS A 1 505 ? -13.234 -32.656 -16.234 1 95.62 505 LYS A N 1
ATOM 3960 C CA . LYS A 1 505 ? -12.281 -33.531 -15.578 1 95.62 505 LYS A CA 1
ATOM 3961 C C . LYS A 1 505 ? -11.031 -33.75 -16.438 1 95.62 505 LYS A C 1
ATOM 3963 O O . LYS A 1 505 ? -11.117 -34.219 -17.562 1 95.62 505 LYS A O 1
ATOM 3968 N N . GLY A 1 506 ? -9.906 -33.469 -15.875 1 94.81 506 GLY A N 1
ATOM 3969 C CA . GLY A 1 506 ? -8.672 -33.531 -16.641 1 94.81 506 GLY A CA 1
ATOM 3970 C C . GLY A 1 506 ? -8.32 -34.938 -17.094 1 94.81 506 GLY A C 1
ATOM 3971 O O . GLY A 1 506 ? -8.602 -35.906 -16.391 1 94.81 506 GLY A O 1
ATOM 3972 N N . SER A 1 507 ? -7.715 -35.031 -18.297 1 92.31 507 SER A N 1
ATOM 3973 C CA . SER A 1 507 ? -7.211 -36.281 -18.844 1 92.31 507 SER A CA 1
ATOM 3974 C C . SER A 1 507 ? -5.871 -36.094 -19.547 1 92.31 507 SER A C 1
ATOM 3976 O O . SER A 1 507 ? -5.434 -34.938 -19.734 1 92.31 507 SER A O 1
ATOM 3978 N N . ASN A 1 508 ? -5.137 -37.125 -19.734 1 91.31 508 ASN A N 1
ATOM 3979 C CA . ASN A 1 508 ? -3.836 -37.094 -20.391 1 91.31 508 ASN A CA 1
ATOM 3980 C C . ASN A 1 508 ? -2.867 -36.156 -19.656 1 91.31 508 ASN A C 1
ATOM 3982 O O . ASN A 1 508 ? -2.662 -36.281 -18.453 1 91.31 508 ASN A O 1
ATOM 3986 N N . VAL A 1 509 ? -2.367 -35.156 -20.359 1 91.25 509 VAL A N 1
ATOM 3987 C CA . VAL A 1 509 ? -1.356 -34.25 -19.812 1 91.25 509 VAL A CA 1
ATOM 3988 C C . VAL A 1 509 ? -1.947 -33.469 -18.656 1 91.25 509 VAL A C 1
ATOM 3990 O O . VAL A 1 509 ? -1.237 -33.125 -17.703 1 91.25 509 VAL A O 1
ATOM 3993 N N . THR A 1 510 ? -3.32 -33.281 -18.641 1 93.75 510 THR A N 1
ATOM 3994 C CA . THR A 1 510 ? -3.994 -32.469 -17.625 1 93.75 510 THR A CA 1
ATOM 3995 C C . THR A 1 510 ? -4.746 -33.375 -16.641 1 93.75 510 THR A C 1
ATOM 3997 O O . THR A 1 510 ? -5.668 -32.906 -15.961 1 93.75 510 THR A O 1
ATOM 4000 N N . GLN A 1 511 ? -4.531 -34.656 -16.594 1 90.19 511 GLN A N 1
ATOM 4001 C CA . GLN A 1 511 ? -5.301 -35.656 -15.859 1 90.19 511 GLN A CA 1
ATOM 4002 C C . GLN A 1 511 ? -5.512 -35.25 -14.406 1 90.19 511 GLN A C 1
ATOM 4004 O O . GLN A 1 511 ? -6.488 -35.656 -13.773 1 90.19 511 GLN A O 1
ATOM 4009 N N . PHE A 1 512 ? -4.668 -34.344 -13.812 1 88.12 512 PHE A N 1
ATOM 4010 C CA . PHE A 1 512 ? -4.824 -33.969 -12.414 1 88.12 512 PHE A CA 1
ATOM 4011 C C . PHE A 1 512 ? -5.066 -32.469 -12.281 1 88.12 512 PHE A C 1
ATOM 4013 O O . PHE A 1 512 ? -4.785 -31.891 -11.234 1 88.12 512 PHE A O 1
ATOM 4020 N N . ILE A 1 513 ? -5.598 -31.906 -13.32 1 91.44 513 ILE A N 1
ATOM 4021 C CA . ILE A 1 513 ? -5.965 -30.484 -13.375 1 91.44 513 ILE A CA 1
ATOM 4022 C C . ILE A 1 513 ? -7.391 -30.344 -13.906 1 91.44 513 ILE A C 1
ATOM 4024 O O . ILE A 1 513 ? -7.609 -30.344 -15.117 1 91.44 513 ILE A O 1
ATOM 4028 N N . ASP A 1 514 ? -8.328 -30.156 -12.984 1 92.06 514 ASP A N 1
ATOM 4029 C CA . ASP A 1 514 ? -9.719 -30.016 -13.383 1 92.06 514 ASP A CA 1
ATOM 4030 C C . ASP A 1 514 ? -10.062 -28.562 -13.703 1 92.06 514 ASP A C 1
ATOM 4032 O O . ASP A 1 514 ? -9.367 -27.656 -13.266 1 92.06 514 ASP A O 1
ATOM 4036 N N . THR A 1 515 ? -11.023 -28.391 -14.555 1 94.31 515 THR A N 1
ATOM 4037 C CA . THR A 1 515 ? -11.516 -27.062 -14.883 1 94.31 515 THR A CA 1
ATOM 4038 C C . THR A 1 515 ? -13.039 -27.047 -14.922 1 94.31 515 THR A C 1
ATOM 4040 O O . THR A 1 515 ? -13.656 -27.688 -15.781 1 94.31 515 THR A O 1
ATOM 4043 N N . SER A 1 516 ? -13.719 -26.453 -14.016 1 94.81 516 SER A N 1
ATOM 4044 C CA . SER A 1 516 ? -15.172 -26.391 -13.906 1 94.81 516 SER A CA 1
ATOM 4045 C C . SER A 1 516 ? -15.625 -25.016 -13.414 1 94.81 516 SER A C 1
ATOM 4047 O O . SER A 1 516 ? -14.898 -24.344 -12.68 1 94.81 516 SER A O 1
ATOM 4049 N N . PRO A 1 517 ? -16.656 -24.5 -13.766 1 95.62 517 PRO A N 1
ATOM 4050 C CA . PRO A 1 517 ? -17.594 -25.125 -14.695 1 95.62 517 PRO A CA 1
ATOM 4051 C C . PRO A 1 517 ? -17.344 -24.734 -16.156 1 95.62 517 PRO A C 1
ATOM 4053 O O . PRO A 1 517 ? -16.594 -23.797 -16.422 1 95.62 517 PRO A O 1
ATOM 4056 N N . ILE A 1 518 ? -17.781 -25.469 -16.969 1 97.06 518 ILE A N 1
ATOM 4057 C CA . ILE A 1 518 ? -17.953 -25.156 -18.391 1 97.06 518 ILE A CA 1
ATOM 4058 C C . ILE A 1 518 ? -19.453 -25.016 -18.703 1 97.06 518 ILE A C 1
ATOM 4060 O O . ILE A 1 518 ? -20.234 -25.938 -18.453 1 97.06 518 ILE A O 1
ATOM 4064 N N . ILE A 1 519 ? -19.781 -23.844 -19.25 1 95.94 519 ILE A N 1
ATOM 4065 C CA . ILE A 1 519 ? -21.188 -23.547 -19.469 1 95.94 519 ILE A CA 1
ATOM 4066 C C . ILE A 1 519 ? -21.484 -23.562 -20.969 1 95.94 519 ILE A C 1
ATOM 4068 O O . ILE A 1 519 ? -20.891 -22.797 -21.734 1 95.94 519 ILE A O 1
ATOM 4072 N N . VAL A 1 520 ? -22.422 -24.359 -21.344 1 94.94 520 VAL A N 1
ATOM 4073 C CA . VAL A 1 520 ? -22.891 -24.453 -22.734 1 94.94 520 VAL A CA 1
ATOM 4074 C C . VAL A 1 520 ? -24.234 -23.75 -22.859 1 94.94 520 VAL A C 1
ATOM 4076 O O . VAL A 1 520 ? -25.188 -24.078 -22.125 1 94.94 520 VAL A O 1
ATOM 4079 N N . HIS A 1 521 ? -24.25 -22.891 -23.828 1 92.25 521 HIS A N 1
ATOM 4080 C CA . HIS A 1 521 ? -25.5 -22.188 -24.109 1 92.25 521 HIS A CA 1
ATOM 4081 C C . HIS A 1 521 ? -26.344 -22.953 -25.141 1 92.25 521 HIS A C 1
ATOM 4083 O O . HIS A 1 521 ? -25.797 -23.531 -26.078 1 92.25 521 HIS A O 1
ATOM 4089 N N . PRO A 1 522 ? -27.656 -22.922 -24.922 1 89.88 522 PRO A N 1
ATOM 4090 C CA . PRO A 1 522 ? -28.5 -23.625 -25.891 1 89.88 522 PRO A CA 1
ATOM 4091 C C . PRO A 1 522 ? -28.375 -23.047 -27.297 1 89.88 522 PRO A C 1
ATOM 4093 O O . PRO A 1 522 ? -28.078 -21.859 -27.469 1 89.88 522 PRO A O 1
ATOM 4096 N N . PRO A 1 523 ? -28.578 -23.984 -28.266 1 89.88 523 PRO A N 1
ATOM 4097 C CA . PRO A 1 523 ? -28.594 -23.453 -29.625 1 89.88 523 PRO A CA 1
ATOM 4098 C C . PRO A 1 523 ? -29.625 -22.344 -29.828 1 89.88 523 PRO A C 1
ATOM 4100 O O . PRO A 1 523 ? -30.719 -22.422 -29.266 1 89.88 523 PRO A O 1
ATOM 4103 N N . PRO A 1 524 ? -29.141 -21.375 -30.625 1 87.25 524 PRO A N 1
ATOM 4104 C CA . PRO A 1 524 ? -30.172 -20.391 -30.984 1 87.25 524 PRO A CA 1
ATOM 4105 C C . PRO A 1 524 ? -31.344 -21.016 -31.734 1 87.25 524 PRO A C 1
ATOM 4107 O O . PRO A 1 524 ? -31.234 -22.125 -32.25 1 87.25 524 PRO A O 1
ATOM 4110 N N . THR A 1 525 ? -32.438 -20.234 -31.734 1 84 525 THR A N 1
ATOM 4111 C CA . THR A 1 525 ? -33.625 -20.719 -32.438 1 84 525 THR A CA 1
ATOM 4112 C C . THR A 1 525 ? -33.281 -21.031 -33.906 1 84 525 THR A C 1
ATOM 4114 O O . THR A 1 525 ? -32.688 -20.219 -34.594 1 84 525 THR A O 1
ATOM 4117 N N . GLY A 1 526 ? -33.688 -22.234 -34.344 1 84.06 526 GLY A N 1
ATOM 4118 C CA . GLY A 1 526 ? -33.469 -22.625 -35.719 1 84.06 526 GLY A CA 1
ATOM 4119 C C . GLY A 1 526 ? -32.125 -23.312 -35.969 1 84.06 526 GLY A C 1
ATOM 4120 O O . GLY A 1 526 ? -31.844 -23.781 -37.062 1 84.06 526 GLY A O 1
ATOM 4121 N N . SER A 1 527 ? -31.328 -23.344 -34.906 1 85 527 SER A N 1
ATOM 4122 C CA . SER A 1 527 ? -30.031 -24 -35.031 1 85 527 SER A CA 1
ATOM 4123 C C . SER A 1 527 ? -30.031 -25.359 -34.344 1 85 527 SER A C 1
ATOM 4125 O O . SER A 1 527 ? -30.672 -25.516 -33.281 1 85 527 SER A O 1
ATOM 4127 N N . ALA A 1 528 ? -29.297 -26.328 -34.938 1 88.81 528 ALA A N 1
ATOM 4128 C CA . ALA A 1 528 ? -29.172 -27.672 -34.375 1 88.81 528 ALA A CA 1
ATOM 4129 C C . ALA A 1 528 ? -27.859 -27.812 -33.594 1 88.81 528 ALA A C 1
ATOM 4131 O O . ALA A 1 528 ? -27.594 -28.859 -33 1 88.81 528 ALA A O 1
ATOM 4132 N N . VAL A 1 529 ? -27.062 -26.719 -33.688 1 92.69 529 VAL A N 1
ATOM 4133 C CA . VAL A 1 529 ? -25.734 -26.875 -33.062 1 92.69 529 VAL A CA 1
ATOM 4134 C C . VAL A 1 529 ? -25.516 -25.781 -32.031 1 92.69 529 VAL A C 1
ATOM 4136 O O . VAL A 1 529 ? -26.094 -24.688 -32.125 1 92.69 529 VAL A O 1
ATOM 4139 N N . ILE A 1 530 ? -24.734 -26.094 -31.031 1 94.12 530 ILE A N 1
ATOM 4140 C CA . ILE A 1 530 ? -24.297 -25.141 -30 1 94.12 530 ILE A CA 1
ATOM 4141 C C . ILE A 1 530 ? -23.359 -24.109 -30.625 1 94.12 530 ILE A C 1
ATOM 4143 O O . ILE A 1 530 ? -22.469 -24.453 -31.406 1 94.12 530 ILE A O 1
ATOM 4147 N N . VAL A 1 531 ? -23.594 -22.797 -30.234 1 94.62 531 VAL A N 1
ATOM 4148 C CA . VAL A 1 531 ? -22.797 -21.766 -30.891 1 94.62 531 VAL A CA 1
ATOM 4149 C C . VAL A 1 531 ? -21.969 -21.016 -29.844 1 94.62 531 VAL A C 1
ATOM 4151 O O . VAL A 1 531 ? -21.047 -20.281 -30.188 1 94.62 531 VAL A O 1
ATOM 4154 N N . ARG A 1 532 ? -22.281 -21.281 -28.578 1 95.25 532 ARG A N 1
ATOM 4155 C CA . ARG A 1 532 ? -21.641 -20.469 -27.531 1 95.25 532 ARG A CA 1
ATOM 4156 C C . ARG A 1 532 ? -21.297 -21.328 -26.312 1 95.25 532 ARG A C 1
ATOM 4158 O O . ARG A 1 532 ? -22.156 -22.047 -25.797 1 95.25 532 ARG A O 1
ATOM 4165 N N . ILE A 1 533 ? -20.031 -21.156 -25.875 1 96.75 533 ILE A N 1
ATOM 4166 C CA . ILE A 1 533 ? -19.547 -21.812 -24.672 1 96.75 533 ILE A CA 1
ATOM 4167 C C . ILE A 1 533 ? -18.844 -20.797 -23.781 1 96.75 533 ILE A C 1
ATOM 4169 O O . ILE A 1 533 ? -17.969 -20.047 -24.25 1 96.75 533 ILE A O 1
ATOM 4173 N N . THR A 1 534 ? -19.234 -20.672 -22.531 1 97.44 534 THR A N 1
ATOM 4174 C CA . THR A 1 534 ? -18.562 -19.859 -21.531 1 97.44 534 THR A CA 1
ATOM 4175 C C . THR A 1 534 ? -17.797 -20.734 -20.547 1 97.44 534 THR A C 1
ATOM 4177 O O . THR A 1 534 ? -18.328 -21.703 -20.016 1 97.44 534 THR A O 1
ATOM 4180 N N . VAL A 1 535 ? -16.531 -20.375 -20.25 1 97.69 535 VAL A N 1
ATOM 4181 C CA . VAL A 1 535 ? -15.727 -21.266 -19.438 1 97.69 535 VAL A CA 1
ATOM 4182 C C . VAL A 1 535 ? -15.234 -20.547 -18.188 1 97.69 535 VAL A C 1
ATOM 4184 O O . VAL A 1 535 ? -14.062 -20.188 -18.078 1 97.69 535 VAL A O 1
ATOM 4187 N N . PRO A 1 536 ? -16.016 -20.438 -17.125 1 97 536 PRO A N 1
ATOM 4188 C CA . PRO A 1 536 ? -15.586 -19.859 -15.852 1 97 536 PRO A CA 1
ATOM 4189 C C . PRO A 1 536 ? -14.406 -20.609 -15.242 1 97 536 PRO A C 1
ATOM 4191 O O . PRO A 1 536 ? -13.633 -20.031 -14.484 1 97 536 PRO A O 1
ATOM 4194 N N . GLY A 1 537 ? -14.258 -21.828 -15.594 1 96.38 537 GLY A N 1
ATOM 4195 C CA . GLY A 1 537 ? -13.133 -22.609 -15.109 1 96.38 537 GLY A CA 1
ATOM 4196 C C . GLY A 1 537 ? -11.789 -22.062 -15.57 1 96.38 537 GLY A C 1
ATOM 4197 O O . GLY A 1 537 ? -10.758 -22.344 -14.961 1 96.38 537 GLY A O 1
ATOM 4198 N N . PHE A 1 538 ? -11.789 -21.344 -16.672 1 97.25 538 PHE A N 1
ATOM 4199 C CA . PHE A 1 538 ? -10.562 -20.734 -17.188 1 97.25 538 PHE A CA 1
ATOM 4200 C C . PHE A 1 538 ? -10.266 -19.438 -16.453 1 97.25 538 PHE A C 1
ATOM 4202 O O . PHE A 1 538 ? -9.117 -19.172 -16.078 1 97.25 538 PHE A O 1
ATOM 4209 N N . GLU A 1 539 ? -11.227 -18.688 -16.25 1 96.81 539 GLU A N 1
ATOM 4210 C CA . GLU A 1 539 ? -11.164 -17.438 -15.508 1 96.81 539 GLU A CA 1
ATOM 4211 C C . GLU A 1 539 ? -12.539 -17.062 -14.953 1 96.81 539 GLU A C 1
ATOM 4213 O O . GLU A 1 539 ? -13.469 -16.781 -15.711 1 96.81 539 GLU A O 1
ATOM 4218 N N . THR A 1 540 ? -12.656 -16.984 -13.664 1 95.12 540 THR A N 1
ATOM 4219 C CA . THR A 1 540 ? -13.961 -16.859 -13.016 1 95.12 540 THR A CA 1
ATOM 4220 C C . THR A 1 540 ? -14.422 -15.398 -13.016 1 95.12 540 THR A C 1
ATOM 4222 O O . THR A 1 540 ? -15.625 -15.133 -13.062 1 95.12 540 THR A O 1
ATOM 4225 N N . ARG A 1 541 ? -13.531 -14.469 -13 1 93.81 541 ARG A N 1
ATOM 4226 C CA . ARG A 1 541 ? -13.914 -13.07 -12.828 1 93.81 541 ARG A CA 1
ATOM 4227 C C . ARG A 1 541 ? -14.484 -12.5 -14.125 1 93.81 541 ARG A C 1
ATOM 4229 O O . ARG A 1 541 ? -15.414 -11.695 -14.102 1 93.81 541 ARG A O 1
ATOM 4236 N N . ILE A 1 542 ? -13.789 -12.812 -15.195 1 95.56 542 ILE A N 1
ATOM 4237 C CA . ILE A 1 542 ? -14.289 -12.531 -16.547 1 95.56 542 ILE A CA 1
ATOM 4238 C C . ILE A 1 542 ? -14.211 -13.805 -17.391 1 95.56 542 ILE A C 1
ATOM 4240 O O . ILE A 1 542 ? -13.258 -13.984 -18.156 1 95.56 542 ILE A O 1
ATOM 4244 N N . PRO A 1 543 ? -15.164 -14.609 -17.25 1 97.19 543 PRO A N 1
ATOM 4245 C CA . PRO A 1 543 ? -15.094 -15.883 -17.969 1 97.19 543 PRO A CA 1
ATOM 4246 C C . PRO A 1 543 ? -15.008 -15.711 -19.484 1 97.19 543 PRO A C 1
ATOM 4248 O O . PRO A 1 543 ? -15.797 -14.953 -20.062 1 97.19 543 PRO A O 1
ATOM 4251 N N . PRO A 1 544 ? -14.086 -16.344 -20.078 1 97.75 544 PRO A N 1
ATOM 4252 C CA . PRO A 1 544 ? -14.016 -16.234 -21.547 1 97.75 544 PRO A CA 1
ATOM 4253 C C . PRO A 1 544 ? -15.195 -16.891 -22.25 1 97.75 544 PRO A C 1
ATOM 4255 O O . PRO A 1 544 ? -15.656 -17.953 -21.812 1 97.75 544 PRO A O 1
ATOM 4258 N N . VAL A 1 545 ? -15.656 -16.266 -23.266 1 97.44 545 VAL A N 1
ATOM 4259 C CA . VAL A 1 545 ? -16.734 -16.781 -24.109 1 97.44 545 VAL A CA 1
ATOM 4260 C C . VAL A 1 545 ? -16.188 -17.219 -25.453 1 97.44 545 VAL A C 1
ATOM 4262 O O . VAL A 1 545 ? -15.539 -16.438 -26.156 1 97.44 545 VAL A O 1
ATOM 4265 N N . PHE A 1 546 ? -16.438 -18.469 -25.719 1 97.62 546 PHE A N 1
ATOM 4266 C CA . PHE A 1 546 ? -16.031 -19.031 -27 1 97.62 546 PHE A CA 1
ATOM 4267 C C . PHE A 1 546 ? -17.219 -19.141 -27.953 1 97.62 546 PHE A C 1
ATOM 4269 O O . PHE A 1 546 ? -18.297 -19.594 -27.562 1 97.62 546 PHE A O 1
ATOM 4276 N N . TRP A 1 547 ? -16.938 -18.828 -29.203 1 96.25 547 TRP A N 1
ATOM 4277 C CA . TRP A 1 547 ? -17.969 -18.875 -30.234 1 96.25 547 TRP A CA 1
ATOM 4278 C C . TRP A 1 547 ? -17.625 -19.906 -31.297 1 96.25 547 TRP A C 1
ATOM 4280 O O . TRP A 1 547 ? -16.453 -20 -31.703 1 96.25 547 TRP A O 1
ATOM 4290 N N . ARG A 1 548 ? -18.641 -20.641 -31.688 1 95.5 548 ARG A N 1
ATOM 4291 C CA . ARG A 1 548 ? -18.422 -21.672 -32.688 1 95.5 548 ARG A CA 1
ATOM 4292 C C . ARG A 1 548 ? -17.891 -21.062 -34 1 95.5 548 ARG A C 1
ATOM 4294 O O . ARG A 1 548 ? -18.391 -20.047 -34.469 1 95.5 548 ARG A O 1
ATOM 4301 N N . TYR A 1 549 ? -16.781 -21.688 -34.406 1 89.12 549 TYR A N 1
ATOM 4302 C CA . TYR A 1 549 ? -16.172 -21.281 -35.688 1 89.12 549 TYR A CA 1
ATOM 4303 C C . TYR A 1 549 ? -16.719 -22.109 -36.844 1 89.12 549 TYR A C 1
ATOM 4305 O O . TYR A 1 549 ? -16.703 -23.344 -36.812 1 89.12 549 TYR A O 1
ATOM 4313 N N . GLU A 1 550 ? -17.641 -21.672 -37.688 1 75.12 550 GLU A N 1
ATOM 4314 C CA . GLU A 1 550 ? -18.062 -22.391 -38.906 1 75.12 550 GLU A CA 1
ATOM 4315 C C . GLU A 1 550 ? -17.219 -22.016 -40.094 1 75.12 550 GLU A C 1
ATOM 4317 O O . GLU A 1 550 ? -17.062 -20.828 -40.406 1 75.12 550 GLU A O 1
ATOM 4322 N N . ALA A 1 551 ? -16.219 -22.797 -40.438 1 51.44 551 ALA A N 1
ATOM 4323 C CA . ALA A 1 551 ? -15.43 -22.562 -41.656 1 51.44 551 ALA A CA 1
ATOM 4324 C C . ALA A 1 551 ? -16.328 -22.453 -42.875 1 51.44 551 ALA A C 1
ATOM 4326 O O . ALA A 1 551 ? -16.859 -23.453 -43.344 1 51.44 551 ALA A O 1
ATOM 4327 N N . THR A 1 552 ? -17.406 -21.719 -42.938 1 42.47 552 THR A N 1
ATOM 4328 C CA . THR A 1 552 ? -18.016 -21.719 -44.281 1 42.47 552 THR A CA 1
ATOM 4329 C C . THR A 1 552 ? -16.984 -21.406 -45.344 1 42.47 552 THR A C 1
ATOM 4331 O O . THR A 1 552 ? -15.977 -20.75 -45.062 1 42.47 552 THR A O 1
ATOM 4334 N N . SER A 1 553 ? -17.062 -22.156 -46.562 1 39.62 553 SER A N 1
ATOM 4335 C CA . SER A 1 553 ? -16.266 -21.812 -47.719 1 39.62 553 SER A CA 1
ATOM 4336 C C . SER A 1 553 ? -15.969 -20.312 -47.781 1 39.62 553 SER A C 1
ATOM 4338 O O . SER A 1 553 ? -14.953 -19.891 -48.312 1 39.62 553 SER A O 1
ATOM 4340 N N . GLY A 1 554 ? -17.125 -19.391 -48.062 1 34.69 554 GLY A N 1
ATOM 4341 C CA . GLY A 1 554 ? -16.922 -17.953 -48.125 1 34.69 554 GLY A CA 1
ATOM 4342 C C . GLY A 1 554 ? -16.641 -17.328 -46.781 1 34.69 554 GLY A C 1
ATOM 4343 O O . GLY A 1 554 ? -16.828 -17.953 -45.75 1 34.69 554 GLY A O 1
ATOM 4344 N N . GLY A 1 555 ? -16.578 -15.93 -46.531 1 33.16 555 GLY A N 1
ATOM 4345 C CA . GLY A 1 555 ? -16.219 -15.008 -45.469 1 33.16 555 GLY A CA 1
ATOM 4346 C C . GLY A 1 555 ? -16.859 -15.375 -44.156 1 33.16 555 GLY A C 1
ATOM 4347 O O . GLY A 1 555 ? -17.828 -16.141 -44.094 1 33.16 555 GLY A O 1
ATOM 4348 N N . ILE A 1 556 ? -16.219 -15.406 -43.062 1 35.78 556 ILE A N 1
ATOM 4349 C CA . ILE A 1 556 ? -16.578 -15.617 -41.656 1 35.78 556 ILE A CA 1
ATOM 4350 C C . ILE A 1 556 ? -17.875 -14.883 -41.344 1 35.78 556 ILE A C 1
ATOM 4352 O O . ILE A 1 556 ? -17.953 -13.656 -41.438 1 35.78 556 ILE A O 1
ATOM 4356 N N . SER A 1 557 ? -19.031 -15.453 -41.812 1 33.22 557 SER A N 1
ATOM 4357 C CA . SER A 1 557 ? -20.25 -14.805 -41.375 1 33.22 557 SER A CA 1
ATOM 4358 C C . SER A 1 557 ? -20.422 -14.961 -39.844 1 33.22 557 SER A C 1
ATOM 4360 O O . SER A 1 557 ? -20.469 -16.078 -39.344 1 33.22 557 SER A O 1
ATOM 4362 N N . TRP A 1 558 ? -19.766 -14.188 -39.156 1 34.66 558 TRP A N 1
ATOM 4363 C CA . TRP A 1 558 ? -20.016 -14.117 -37.719 1 34.66 558 TRP A CA 1
ATOM 4364 C C . TRP A 1 558 ? -21.469 -13.734 -37.406 1 34.66 558 TRP A C 1
ATOM 4366 O O . TRP A 1 558 ? -21.938 -12.688 -37.875 1 34.66 558 TRP A O 1
ATOM 4376 N N . ARG A 1 559 ? -22.312 -14.586 -37.375 1 34.31 559 ARG A N 1
ATOM 4377 C CA . ARG A 1 559 ? -23.734 -14.344 -37.094 1 34.31 559 ARG A CA 1
ATOM 4378 C C . ARG A 1 559 ? -23.938 -13.719 -35.75 1 34.31 559 ARG A C 1
ATOM 4380 O O . ARG A 1 559 ? -25.078 -13.539 -35.281 1 34.31 559 ARG A O 1
ATOM 4387 N N . GLY A 1 560 ? -23.016 -13.828 -34.844 1 34.56 560 GLY A N 1
ATOM 4388 C CA . GLY A 1 560 ? -23.562 -13.289 -33.625 1 34.56 560 GLY A CA 1
ATOM 4389 C C . GLY A 1 560 ? -23.703 -11.773 -33.625 1 34.56 560 GLY A C 1
ATOM 4390 O O . GLY A 1 560 ? -23 -11.094 -34.406 1 34.56 560 GLY A O 1
ATOM 4391 N N . ARG A 1 561 ? -24.859 -11.203 -33.25 1 33.12 561 ARG A N 1
ATOM 4392 C CA . ARG A 1 561 ? -25.312 -9.812 -33.281 1 33.12 561 ARG A CA 1
ATOM 4393 C C . ARG A 1 561 ? -24.297 -8.898 -32.594 1 33.12 561 ARG A C 1
ATOM 4395 O O . ARG A 1 561 ? -24.484 -7.68 -32.562 1 33.12 561 ARG A O 1
ATOM 4402 N N . ASP A 1 562 ? -23.516 -9.383 -31.703 1 33.34 562 ASP A N 1
ATOM 4403 C CA . ASP A 1 562 ? -22.797 -8.258 -31.125 1 33.34 562 ASP A CA 1
ATOM 4404 C C . ASP A 1 562 ? -21.688 -7.777 -32.062 1 33.34 562 ASP A C 1
ATOM 4406 O O . ASP A 1 562 ? -20.703 -8.477 -32.281 1 33.34 562 ASP A O 1
ATOM 4410 N N . ARG A 1 563 ? -21.906 -6.996 -33 1 32.66 563 ARG A N 1
ATOM 4411 C CA . ARG A 1 563 ? -21.266 -6.387 -34.188 1 32.66 563 ARG A CA 1
ATOM 4412 C C . ARG A 1 563 ? -19.938 -5.75 -33.812 1 32.66 563 ARG A C 1
ATOM 4414 O O . ARG A 1 563 ? -19.062 -5.57 -34.656 1 32.66 563 ARG A O 1
ATOM 4421 N N . THR A 1 564 ? -19.812 -5.113 -32.594 1 33.97 564 THR A N 1
ATOM 4422 C CA . THR A 1 564 ? -18.656 -4.242 -32.438 1 33.97 564 THR A CA 1
ATOM 4423 C C . THR A 1 564 ? -17.375 -5.062 -32.344 1 33.97 564 THR A C 1
ATOM 4425 O O . THR A 1 564 ? -16.312 -4.602 -32.781 1 33.97 564 THR A O 1
ATOM 4428 N N . VAL A 1 565 ? -17.453 -6.293 -31.766 1 34.84 565 VAL A N 1
ATOM 4429 C CA . VAL A 1 565 ? -16.203 -7.023 -31.578 1 34.84 565 VAL A CA 1
ATOM 4430 C C . VAL A 1 565 ? -15.766 -7.648 -32.906 1 34.84 565 VAL A C 1
ATOM 4432 O O . VAL A 1 565 ? -14.586 -7.957 -33.094 1 34.84 565 VAL A O 1
ATOM 4435 N N . LEU A 1 566 ? -16.641 -7.699 -33.969 1 35.16 566 LEU A N 1
ATOM 4436 C CA . LEU A 1 566 ? -16.406 -8.523 -35.125 1 35.16 566 LEU A CA 1
ATOM 4437 C C . LEU A 1 566 ? -15.438 -7.84 -36.094 1 35.16 566 LEU A C 1
ATOM 4439 O O . LEU A 1 566 ? -14.578 -8.492 -36.688 1 35.16 566 LEU A O 1
ATOM 4443 N N . VAL A 1 567 ? -15.609 -6.559 -36.25 1 35.84 567 VAL A N 1
ATOM 4444 C CA . VAL A 1 567 ? -14.82 -5.941 -37.312 1 35.84 567 VAL A CA 1
ATOM 4445 C C . VAL A 1 567 ? -13.336 -6.125 -37 1 35.84 567 VAL A C 1
ATOM 4447 O O . VAL A 1 567 ? -12.547 -6.402 -37.906 1 35.84 567 VAL A O 1
ATOM 4450 N N . TYR A 1 568 ? -12.977 -6.164 -35.719 1 36 568 TYR A N 1
ATOM 4451 C CA . TYR A 1 568 ? -11.547 -6.203 -35.406 1 36 568 TYR A CA 1
ATOM 4452 C C . TYR A 1 568 ? -11 -7.617 -35.562 1 36 568 TYR A C 1
ATOM 4454 O O . TYR A 1 568 ? -9.812 -7.809 -35.844 1 36 568 TYR A O 1
ATOM 4462 N N . ILE A 1 569 ? -11.875 -8.641 -35.469 1 36.25 569 ILE A N 1
ATOM 4463 C CA . ILE A 1 569 ? -11.352 -10 -35.562 1 36.25 569 ILE A CA 1
ATOM 4464 C C . ILE A 1 569 ? -11.016 -10.336 -37 1 36.25 569 ILE A C 1
ATOM 4466 O O . ILE A 1 569 ? -9.992 -10.961 -37.281 1 36.25 569 ILE A O 1
ATOM 4470 N N . MET A 1 570 ? -11.75 -9.883 -38 1 35.41 570 MET A N 1
ATOM 4471 C CA . MET A 1 570 ? -11.547 -10.266 -39.375 1 35.41 570 MET A CA 1
ATOM 4472 C C . MET A 1 570 ? -10.203 -9.742 -39.906 1 35.41 570 MET A C 1
ATOM 4474 O O . MET A 1 570 ? -9.516 -10.438 -40.656 1 35.41 570 MET A O 1
ATOM 4478 N N . PHE A 1 571 ? -9.898 -8.539 -39.531 1 38.12 571 PHE A N 1
ATOM 4479 C CA . PHE A 1 571 ? -8.68 -7.961 -40.094 1 38.12 571 PHE A CA 1
ATOM 4480 C C . PHE A 1 571 ? -7.445 -8.695 -39.594 1 38.12 571 PHE A C 1
ATOM 4482 O O . PHE A 1 571 ? -6.527 -8.977 -40.375 1 38.12 571 PHE A O 1
ATOM 4489 N N . TRP A 1 572 ? -7.445 -9.156 -38.406 1 35.19 572 TRP A N 1
ATOM 4490 C CA . TRP A 1 572 ? -6.207 -9.711 -37.875 1 35.19 572 TRP A CA 1
ATOM 4491 C C . TRP A 1 572 ? -6.07 -11.188 -38.25 1 35.19 572 TRP A C 1
ATOM 4493 O O . TRP A 1 572 ? -4.957 -11.703 -38.344 1 35.19 572 TRP A O 1
ATOM 4503 N N . MET A 1 573 ? -7.094 -11.938 -38.531 1 34.47 573 MET A N 1
ATOM 4504 C CA . MET A 1 573 ? -6.934 -13.305 -39.031 1 34.47 573 MET A CA 1
ATOM 4505 C C . MET A 1 573 ? -6.293 -13.32 -40.406 1 34.47 573 MET A C 1
ATOM 4507 O O . MET A 1 573 ? -5.543 -14.242 -40.719 1 34.47 573 MET A O 1
ATOM 4511 N N . LEU A 1 574 ? -6.586 -12.367 -41.25 1 35.78 574 LEU A N 1
ATOM 4512 C CA . LEU A 1 574 ? -5.961 -12.32 -42.562 1 35.78 574 LEU A CA 1
ATOM 4513 C C . LEU A 1 574 ? -4.465 -12.047 -42.469 1 35.78 574 LEU A C 1
ATOM 4515 O O . LEU A 1 574 ? -3.674 -12.539 -43.281 1 35.78 574 LEU A O 1
ATOM 4519 N N . LEU A 1 575 ? -4.051 -11.227 -41.438 1 34.91 575 LEU A N 1
ATOM 4520 C CA . LEU A 1 575 ? -2.625 -10.922 -41.375 1 34.91 575 LEU A CA 1
ATOM 4521 C C . LEU A 1 575 ? -1.839 -12.133 -40.875 1 34.91 575 LEU A C 1
ATOM 4523 O O . LEU A 1 575 ? -0.688 -12.336 -41.281 1 34.91 575 LEU A O 1
ATOM 4527 N N . CYS A 1 576 ? -2.389 -12.891 -39.969 1 31.98 576 CYS A N 1
ATOM 4528 C CA . CYS A 1 576 ? -1.569 -14.016 -39.531 1 31.98 576 CYS A CA 1
ATOM 4529 C C . CYS A 1 576 ? -1.489 -15.086 -40.625 1 31.98 576 CYS A C 1
ATOM 4531 O O . CYS A 1 576 ? -0.581 -15.922 -40.594 1 31.98 576 CYS A O 1
ATOM 4533 N N . CYS A 1 577 ? -2.492 -15.32 -41.469 1 32.22 577 CYS A N 1
ATOM 4534 C CA . CYS A 1 577 ? -2.35 -16.391 -42.438 1 32.22 577 CYS A CA 1
ATOM 4535 C C . CYS A 1 577 ? -1.427 -15.969 -43.562 1 32.22 577 CYS A C 1
ATOM 4537 O O . CYS A 1 577 ? -1.116 -16.766 -44.469 1 32.22 577 CYS A O 1
ATOM 4539 N N . GLY A 1 578 ? -1.276 -14.656 -43.812 1 30.5 578 GLY A N 1
ATOM 4540 C CA . GLY A 1 578 ? -0.53 -14.359 -45.031 1 30.5 578 GLY A CA 1
ATOM 4541 C C . GLY A 1 578 ? 0.956 -14.633 -44.906 1 30.5 578 GLY A C 1
ATOM 4542 O O . GLY A 1 578 ? 1.688 -14.602 -45.875 1 30.5 578 GLY A O 1
ATOM 4543 N N . LEU A 1 579 ? 1.547 -14.492 -43.719 1 27.92 579 LEU A N 1
ATOM 4544 C CA . LEU A 1 579 ? 2.998 -14.539 -43.875 1 27.92 579 LEU A CA 1
ATOM 4545 C C . LEU A 1 579 ? 3.484 -15.977 -44.031 1 27.92 579 LEU A C 1
ATOM 4547 O O . LEU A 1 579 ? 4.68 -16.25 -43.906 1 27.92 579 LEU A O 1
ATOM 4551 N N . ARG A 1 580 ? 2.557 -16.938 -44.219 1 24.58 580 ARG A N 1
ATOM 4552 C CA . ARG A 1 580 ? 3.225 -18.203 -44.531 1 24.58 580 ARG A CA 1
ATOM 4553 C C . ARG A 1 580 ? 3.873 -18.141 -45.906 1 24.58 580 ARG A C 1
ATOM 4555 O O . ARG A 1 580 ? 4.621 -19.047 -46.312 1 24.58 580 ARG A O 1
ATOM 4562 N N . ARG A 1 581 ? 3.781 -17.062 -46.844 1 23.33 581 ARG A N 1
ATOM 4563 C CA . ARG A 1 581 ? 4.676 -17.406 -47.938 1 23.33 581 ARG A CA 1
ATOM 4564 C C . ARG A 1 581 ? 6.129 -17.125 -47.562 1 23.33 581 ARG A C 1
ATOM 4566 O O . ARG A 1 581 ? 6.438 -16.094 -46.969 1 23.33 581 ARG A O 1
ATOM 4573 N N . MET B 1 1 ? 1.64 -53.281 72.625 1 27.08 1 MET B N 1
ATOM 4574 C CA . MET B 1 1 ? 1.498 -51.844 72.562 1 27.08 1 MET B CA 1
ATOM 4575 C C . MET B 1 1 ? 1.66 -51.312 71.125 1 27.08 1 MET B C 1
ATOM 4577 O O . MET B 1 1 ? 2.705 -51.531 70.5 1 27.08 1 MET B O 1
ATOM 4581 N N . ASP B 1 2 ? 0.573 -51.344 70.438 1 32.22 2 ASP B N 1
ATOM 4582 C CA . ASP B 1 2 ? 0.239 -51.094 69 1 32.22 2 ASP B CA 1
ATOM 4583 C C . ASP B 1 2 ? 0.529 -49.656 68.625 1 32.22 2 ASP B C 1
ATOM 4585 O O . ASP B 1 2 ? -0.035 -48.719 69.188 1 32.22 2 ASP B O 1
ATOM 4589 N N . LEU B 1 3 ? 1.782 -49.344 68.312 1 32.09 3 LEU B N 1
ATOM 4590 C CA . LEU B 1 3 ? 2.303 -48.031 67.875 1 32.09 3 LEU B CA 1
ATOM 4591 C C . LEU B 1 3 ? 1.515 -47.469 66.688 1 32.09 3 LEU B C 1
ATOM 4593 O O . LEU B 1 3 ? 1.462 -48.094 65.688 1 32.09 3 LEU B O 1
ATOM 4597 N N . THR B 1 4 ? 0.45 -46.781 66.938 1 30.67 4 THR B N 1
ATOM 4598 C CA . THR B 1 4 ? -0.47 -46.062 66 1 30.67 4 THR B CA 1
ATOM 4599 C C . THR B 1 4 ? 0.263 -45 65.188 1 30.67 4 THR B C 1
ATOM 4601 O O . THR B 1 4 ? 0.929 -44.125 65.75 1 30.67 4 THR B O 1
ATOM 4604 N N . LYS B 1 5 ? 0.67 -45.312 63.938 1 34.47 5 LYS B N 1
ATOM 4605 C CA . LYS B 1 5 ? 1.273 -44.438 62.938 1 34.47 5 LYS B CA 1
ATOM 4606 C C . LYS B 1 5 ? 0.441 -43.188 62.75 1 34.47 5 LYS B C 1
ATOM 4608 O O . LYS B 1 5 ? -0.736 -43.25 62.375 1 34.47 5 LYS B O 1
ATOM 4613 N N . VAL B 1 6 ? 0.67 -42.094 63.469 1 33.56 6 VAL B N 1
ATOM 4614 C CA . VAL B 1 6 ? 0.066 -40.781 63.281 1 33.56 6 VAL B CA 1
ATOM 4615 C C . VAL B 1 6 ? 0.372 -40.25 61.875 1 33.56 6 VAL B C 1
ATOM 4617 O O . VAL B 1 6 ? 1.537 -40.156 61.469 1 33.56 6 VAL B O 1
ATOM 4620 N N . SER B 1 7 ? -0.425 -40.531 60.906 1 35.25 7 SER B N 1
ATOM 4621 C CA . SER B 1 7 ? -0.372 -40 59.562 1 35.25 7 SER B CA 1
ATOM 4622 C C . SER B 1 7 ? -0.416 -38.469 59.594 1 35.25 7 SER B C 1
ATOM 4624 O O . SER B 1 7 ? -1.348 -37.875 60.125 1 35.25 7 SER B O 1
ATOM 4626 N N . VAL B 1 8 ? 0.729 -37.844 59.688 1 36.97 8 VAL B N 1
ATOM 4627 C CA . VAL B 1 8 ? 0.848 -36.375 59.531 1 36.97 8 VAL B CA 1
ATOM 4628 C C . VAL B 1 8 ? 0.24 -35.938 58.219 1 36.97 8 VAL B C 1
ATOM 4630 O O . VAL B 1 8 ? 0.7 -36.344 57.156 1 36.97 8 VAL B O 1
ATOM 4633 N N . LEU B 1 9 ? -1.032 -35.688 58.156 1 36.94 9 LEU B N 1
ATOM 4634 C CA . LEU B 1 9 ? -1.714 -35.031 57.062 1 36.94 9 LEU B CA 1
ATOM 4635 C C . LEU B 1 9 ? -1.09 -33.656 56.75 1 36.94 9 LEU B C 1
ATOM 4637 O O . LEU B 1 9 ? -1.086 -32.781 57.625 1 36.94 9 LEU B O 1
ATOM 4641 N N . GLN B 1 10 ? -0.08 -33.625 55.938 1 36.59 10 GLN B N 1
ATOM 4642 C CA . GLN B 1 10 ? 0.394 -32.375 55.375 1 36.59 10 GLN B CA 1
ATOM 4643 C C . GLN B 1 10 ? -0.738 -31.609 54.719 1 36.59 10 GLN B C 1
ATOM 4645 O O . GLN B 1 10 ? -1.31 -32.094 53.719 1 36.59 10 GLN B O 1
ATOM 4650 N N . VAL B 1 11 ? -1.46 -30.844 55.438 1 39.59 11 VAL B N 1
ATOM 4651 C CA . VAL B 1 11 ? -2.406 -29.906 54.844 1 39.59 11 VAL B CA 1
ATOM 4652 C C . VAL B 1 11 ? -1.664 -28.938 53.938 1 39.59 11 VAL B C 1
ATOM 4654 O O . VAL B 1 11 ? -0.813 -28.156 54.406 1 39.59 11 VAL B O 1
ATOM 4657 N N . LEU B 1 12 ? -1.534 -29.297 52.688 1 40.5 12 LEU B N 1
ATOM 4658 C CA . LEU B 1 12 ? -1.156 -28.312 51.688 1 40.5 12 LEU B CA 1
ATOM 4659 C C . LEU B 1 12 ? -2.068 -27.094 51.75 1 40.5 12 LEU B C 1
ATOM 4661 O O . LEU B 1 12 ? -3.27 -27.203 51.469 1 40.5 12 LEU B O 1
ATOM 4665 N N . VAL B 1 13 ? -1.725 -26.172 52.562 1 40.81 13 VAL B N 1
ATOM 4666 C CA . VAL B 1 13 ? -2.395 -24.875 52.5 1 40.81 13 VAL B CA 1
ATOM 4667 C C . VAL B 1 13 ? -2.26 -24.281 51.125 1 40.81 13 VAL B C 1
ATOM 4669 O O . VAL B 1 13 ? -1.15 -23.984 50.656 1 40.81 13 VAL B O 1
ATOM 4672 N N . LEU B 1 14 ? -3.213 -24.562 50.25 1 42.62 14 LEU B N 1
ATOM 4673 C CA . LEU B 1 14 ? -3.391 -23.766 49.031 1 42.62 14 LEU B CA 1
ATOM 4674 C C . LEU B 1 14 ? -3.561 -22.297 49.375 1 42.62 14 LEU B C 1
ATOM 4676 O O . LEU B 1 14 ? -4.578 -21.906 49.969 1 42.62 14 LEU B O 1
ATOM 4680 N N . VAL B 1 15 ? -2.508 -21.609 49.594 1 45.38 15 VAL B N 1
ATOM 4681 C CA . VAL B 1 15 ? -2.643 -20.156 49.656 1 45.38 15 VAL B CA 1
ATOM 4682 C C . VAL B 1 15 ? -3.236 -19.641 48.344 1 45.38 15 VAL B C 1
ATOM 4684 O O . VAL B 1 15 ? -2.66 -19.828 47.281 1 45.38 15 VAL B O 1
ATOM 4687 N N . PRO B 1 16 ? -4.496 -19.312 48.344 1 42.31 16 PRO B N 1
ATOM 4688 C CA . PRO B 1 16 ? -4.969 -18.641 47.125 1 42.31 16 PRO B CA 1
ATOM 4689 C C . PRO B 1 16 ? -4.105 -17.422 46.75 1 42.31 16 PRO B C 1
ATOM 4691 O O . PRO B 1 16 ? -3.865 -16.547 47.594 1 42.31 16 PRO B O 1
ATOM 4694 N N . THR B 1 17 ? -3.186 -17.594 45.906 1 43.06 17 THR B N 1
ATOM 4695 C CA . THR B 1 17 ? -2.615 -16.391 45.312 1 43.06 17 THR B CA 1
ATOM 4696 C C . THR B 1 17 ? -3.715 -15.406 44.906 1 43.06 17 THR B C 1
ATOM 4698 O O . THR B 1 17 ? -4.508 -15.688 44 1 43.06 17 THR B O 1
ATOM 4701 N N . LEU B 1 18 ? -4.152 -14.602 45.812 1 38.03 18 LEU B N 1
ATOM 4702 C CA . LEU B 1 18 ? -4.977 -13.461 45.406 1 38.03 18 LEU B CA 1
ATOM 4703 C C . LEU B 1 18 ? -4.352 -12.703 44.25 1 38.03 18 LEU B C 1
ATOM 4705 O O . LEU B 1 18 ? -3.367 -11.984 44.438 1 38.03 18 LEU B O 1
ATOM 4709 N N . VAL B 1 19 ? -4.465 -13.211 43.094 1 40.94 19 VAL B N 1
ATOM 4710 C CA . VAL B 1 19 ? -4.293 -12.312 41.969 1 40.94 19 VAL B CA 1
ATOM 4711 C C . VAL B 1 19 ? -5.16 -11.07 42.156 1 40.94 19 VAL B C 1
ATOM 4713 O O . VAL B 1 19 ? -6.391 -11.156 42.156 1 40.94 19 VAL B O 1
ATOM 4716 N N . ILE B 1 20 ? -4.723 -10.148 42.875 1 39.69 20 ILE B N 1
ATOM 4717 C CA . ILE B 1 20 ? -5.387 -8.852 42.875 1 39.69 20 ILE B CA 1
ATOM 4718 C C . ILE B 1 20 ? -5.664 -8.43 41.406 1 39.69 20 ILE B C 1
ATOM 4720 O O . ILE B 1 20 ? -4.742 -8.094 40.688 1 39.69 20 ILE B O 1
ATOM 4724 N N . VAL B 1 21 ? -6.602 -8.984 40.844 1 42.94 21 VAL B N 1
ATOM 4725 C CA . VAL B 1 21 ? -7.133 -8.398 39.625 1 42.94 21 VAL B CA 1
ATOM 4726 C C . VAL B 1 21 ? -7.371 -6.902 39.812 1 42.94 21 VAL B C 1
ATOM 4728 O O . VAL B 1 21 ? -8.266 -6.508 40.594 1 42.94 21 VAL B O 1
ATOM 4731 N N . SER B 1 22 ? -6.355 -6.141 39.875 1 50.16 22 SER B N 1
ATOM 4732 C CA . SER B 1 22 ? -6.605 -4.707 39.844 1 50.16 22 SER B CA 1
ATOM 4733 C C . SER B 1 22 ? -7.742 -4.363 38.875 1 50.16 22 SER B C 1
ATOM 4735 O O . SER B 1 22 ? -7.777 -4.855 37.75 1 50.16 22 SER B O 1
ATOM 4737 N N . SER B 1 23 ? -8.836 -3.828 39.375 1 61.31 23 SER B N 1
ATOM 4738 C CA . SER B 1 23 ? -10.023 -3.422 38.625 1 61.31 23 SER B CA 1
ATOM 4739 C C . SER B 1 23 ? -9.648 -2.492 37.469 1 61.31 23 SER B C 1
ATOM 4741 O O . SER B 1 23 ? -8.57 -1.904 37.469 1 61.31 23 SER B O 1
ATOM 4743 N N . GLN B 1 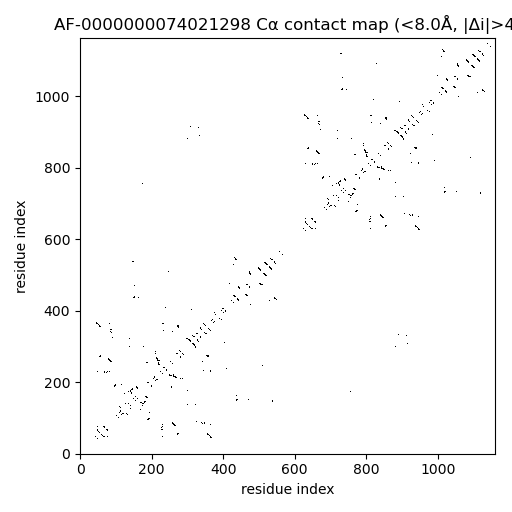24 ? -10.273 -2.678 36.469 1 69.38 24 GLN B N 1
ATOM 4744 C CA . GLN B 1 24 ? -10.156 -1.789 35.312 1 69.38 24 GLN B CA 1
ATOM 4745 C C . GLN B 1 24 ? -10.016 -0.335 35.75 1 69.38 24 GLN B C 1
ATOM 4747 O O . GLN B 1 24 ? -9.227 0.42 35.188 1 69.38 24 GLN B O 1
ATOM 4752 N N . ASP B 1 25 ? -10.594 0.1 36.844 1 71.69 25 ASP B N 1
ATOM 4753 C CA . ASP B 1 25 ? -10.555 1.469 37.344 1 71.69 25 ASP B CA 1
ATOM 4754 C C . ASP B 1 25 ? -9.188 1.795 37.938 1 71.69 25 ASP B C 1
ATOM 4756 O O . ASP B 1 25 ? -8.672 2.902 37.75 1 71.69 25 ASP B O 1
ATOM 4760 N N . ASP B 1 26 ? -8.664 0.804 38.594 1 74.75 26 ASP B N 1
ATOM 4761 C CA . ASP B 1 26 ? -7.344 1.016 39.188 1 74.75 26 ASP B CA 1
ATOM 4762 C C . ASP B 1 26 ? -6.277 1.154 38.094 1 74.75 26 ASP B C 1
ATOM 4764 O O . ASP B 1 26 ? -5.363 1.972 38.219 1 74.75 26 ASP B O 1
ATOM 4768 N N . SER B 1 27 ? -6.52 0.441 37.125 1 84.38 27 SER B N 1
ATOM 4769 C CA . SER B 1 27 ? -5.582 0.485 36 1 84.38 27 SER B CA 1
ATOM 4770 C C . SER B 1 27 ? -5.629 1.834 35.281 1 84.38 27 SER B C 1
ATOM 4772 O O . SER B 1 27 ? -4.59 2.387 34.938 1 84.38 27 SER B O 1
ATOM 4774 N N . MET B 1 28 ? -6.812 2.424 35.25 1 88.81 28 MET B N 1
ATOM 4775 C CA . MET B 1 28 ? -6.961 3.707 34.562 1 88.81 28 MET B CA 1
ATOM 4776 C C . MET B 1 28 ? -6.418 4.844 35.406 1 88.81 28 MET B C 1
ATOM 4778 O O . MET B 1 28 ? -5.883 5.824 34.906 1 88.81 28 MET B O 1
ATOM 4782 N N . GLN B 1 29 ? -6.562 4.695 36.656 1 90.19 29 GLN B N 1
ATOM 4783 C CA . GLN B 1 29 ? -5.992 5.699 37.562 1 90.19 29 GLN B CA 1
ATOM 4784 C C . GLN B 1 29 ? -4.469 5.695 37.469 1 90.19 29 GLN B C 1
ATOM 4786 O O . GLN B 1 29 ? -3.838 6.758 37.469 1 90.19 29 GLN B O 1
ATOM 4791 N N . ALA B 1 30 ? -3.971 4.496 37.469 1 91 30 ALA B N 1
ATOM 4792 C CA . ALA B 1 30 ? -2.518 4.379 37.375 1 91 30 ALA B CA 1
ATOM 4793 C C . ALA B 1 30 ? -1.993 5.023 36.094 1 91 30 ALA B C 1
ATOM 4795 O O . ALA B 1 30 ? -0.979 5.727 36.094 1 91 30 ALA B O 1
ATOM 4796 N N . ILE B 1 31 ? -2.658 4.789 35.062 1 93.31 31 ILE B N 1
ATOM 4797 C CA . ILE B 1 31 ? -2.277 5.363 33.781 1 93.31 31 ILE B CA 1
ATOM 4798 C C . ILE B 1 31 ? -2.42 6.883 33.844 1 93.31 31 ILE B C 1
ATOM 4800 O O . ILE B 1 31 ? -1.559 7.609 33.344 1 93.31 31 ILE B O 1
ATOM 4804 N N . SER B 1 32 ? -3.473 7.34 34.375 1 94.25 32 SER B N 1
ATOM 4805 C CA . SER B 1 32 ? -3.707 8.773 34.531 1 94.25 32 SER B CA 1
ATOM 4806 C C . SER B 1 32 ? -2.592 9.438 35.312 1 94.25 32 SER B C 1
ATOM 4808 O O . SER B 1 32 ? -2.164 10.547 35 1 94.25 32 SER B O 1
ATOM 4810 N N . ASP B 1 33 ? -2.152 8.734 36.344 1 94.25 33 ASP B N 1
ATOM 4811 C CA . ASP B 1 33 ? -1.09 9.273 37.188 1 94.25 33 ASP B CA 1
ATOM 4812 C C . ASP B 1 33 ? 0.226 9.367 36.438 1 94.25 33 ASP B C 1
ATOM 4814 O O . ASP B 1 33 ? 0.967 10.344 36.562 1 94.25 33 ASP B O 1
ATOM 4818 N N . ILE B 1 34 ? 0.466 8.375 35.656 1 95.69 34 ILE B N 1
ATOM 4819 C CA . ILE B 1 34 ? 1.681 8.367 34.844 1 95.69 34 ILE B CA 1
ATOM 4820 C C . ILE B 1 34 ? 1.649 9.531 33.844 1 95.69 34 ILE B C 1
ATOM 4822 O O . ILE B 1 34 ? 2.645 10.234 33.688 1 95.69 34 ILE B O 1
ATOM 4826 N N . ILE B 1 35 ? 0.527 9.766 33.25 1 96.19 35 ILE B N 1
ATOM 4827 C CA . ILE B 1 35 ? 0.369 10.82 32.25 1 96.19 35 ILE B CA 1
ATOM 4828 C C . ILE B 1 35 ? 0.489 12.188 32.938 1 96.19 35 ILE B C 1
ATOM 4830 O O . ILE B 1 35 ? 1.183 13.078 32.406 1 96.19 35 ILE B O 1
ATOM 4834 N N . ALA B 1 36 ? -0.158 12.336 34.031 1 95.31 36 ALA B N 1
ATOM 4835 C CA . ALA B 1 36 ? -0.1 13.594 34.781 1 95.31 36 ALA B CA 1
ATOM 4836 C C . ALA B 1 36 ? 1.335 13.93 35.188 1 95.31 36 ALA B C 1
ATOM 4838 O O . ALA B 1 36 ? 1.765 15.086 35.062 1 95.31 36 ALA B O 1
ATOM 4839 N N . ALA B 1 37 ? 2.012 12.945 35.594 1 94.62 37 ALA B N 1
ATOM 4840 C CA . ALA B 1 37 ? 3.391 13.141 36.031 1 94.62 37 ALA B CA 1
ATOM 4841 C C . ALA B 1 37 ? 4.285 13.539 34.875 1 94.62 37 ALA B C 1
ATOM 4843 O O . ALA B 1 37 ? 5.055 14.5 34.969 1 94.62 37 ALA B O 1
ATOM 4844 N N . SER B 1 38 ? 4.168 12.797 33.812 1 95.81 38 SER B N 1
ATOM 4845 C CA . SER B 1 38 ? 5.016 13.094 32.656 1 95.81 38 SER B CA 1
ATOM 4846 C C . SER B 1 38 ? 4.68 14.453 32.062 1 95.81 38 SER B C 1
ATOM 4848 O O . SER B 1 38 ? 5.574 15.203 31.656 1 95.81 38 SER B O 1
ATOM 4850 N N . HIS B 1 39 ? 3.404 14.766 31.969 1 95.62 39 HIS B N 1
ATOM 4851 C CA . HIS B 1 39 ? 2.986 16.062 31.438 1 95.62 39 HIS B CA 1
ATOM 4852 C C . HIS B 1 39 ? 3.535 17.203 32.281 1 95.62 39 HIS B C 1
ATOM 4854 O O . HIS B 1 39 ? 4.074 18.172 31.75 1 95.62 39 HIS B O 1
ATOM 4860 N N . ALA B 1 40 ? 3.445 17.078 33.562 1 93.19 40 ALA B N 1
ATOM 4861 C CA . ALA B 1 40 ? 3.9 18.125 34.469 1 93.19 40 ALA B CA 1
ATOM 4862 C C . ALA B 1 40 ? 5.422 18.25 34.438 1 93.19 40 ALA B C 1
ATOM 4864 O O . ALA B 1 40 ? 5.957 19.359 34.5 1 93.19 40 ALA B O 1
ATOM 4865 N N . ASP B 1 41 ? 6.043 17.156 34.344 1 93.19 41 ASP B N 1
ATOM 4866 C CA . ASP B 1 41 ? 7.496 17.125 34.5 1 93.19 41 ASP B CA 1
ATOM 4867 C C . ASP B 1 41 ? 8.203 17.609 33.219 1 93.19 41 ASP B C 1
ATOM 4869 O O . ASP B 1 41 ? 9.219 18.297 33.312 1 93.19 41 ASP B O 1
ATOM 4873 N N . CYS B 1 42 ? 7.605 17.25 32.062 1 90.19 42 CYS B N 1
ATOM 4874 C CA . CYS B 1 42 ? 8.492 17.484 30.922 1 90.19 42 CYS B CA 1
ATOM 4875 C C . CYS B 1 42 ? 7.715 18.047 29.734 1 90.19 42 CYS B C 1
ATOM 4877 O O . CYS B 1 42 ? 8.305 18.406 28.719 1 90.19 42 CYS B O 1
ATOM 4879 N N . ARG B 1 43 ? 6.434 18.234 29.875 1 87.94 43 ARG B N 1
ATOM 4880 C CA . ARG B 1 43 ? 5.719 18.594 28.656 1 87.94 43 ARG B CA 1
ATOM 4881 C C . ARG B 1 43 ? 4.906 19.875 28.859 1 87.94 43 ARG B C 1
ATOM 4883 O O . ARG B 1 43 ? 4.496 20.516 27.891 1 87.94 43 ARG B O 1
ATOM 4890 N N . ARG B 1 44 ? 4.766 20.312 29.969 1 88.75 44 ARG B N 1
ATOM 4891 C CA . ARG B 1 44 ? 3.896 21.453 30.297 1 88.75 44 ARG B CA 1
ATOM 4892 C C . ARG B 1 44 ? 4.352 22.703 29.562 1 88.75 44 ARG B C 1
ATOM 4894 O O . ARG B 1 44 ? 3.525 23.531 29.156 1 88.75 44 ARG B O 1
ATOM 4901 N N . GLU B 1 45 ? 5.59 22.828 29.359 1 88.81 45 GLU B N 1
ATOM 4902 C CA . GLU B 1 45 ? 6.117 24.047 28.734 1 88.81 45 GLU B CA 1
ATOM 4903 C C . GLU B 1 45 ? 5.871 24.031 27.219 1 88.81 45 GLU B C 1
ATOM 4905 O O . GLU B 1 45 ? 5.75 25.094 26.609 1 88.81 45 GLU B O 1
ATOM 4910 N N . LEU B 1 46 ? 5.773 22.875 26.688 1 92.69 46 LEU B N 1
ATOM 4911 C CA . LEU B 1 46 ? 5.594 22.766 25.25 1 92.69 46 LEU B CA 1
ATOM 4912 C C . LEU B 1 46 ? 4.141 22.438 24.906 1 92.69 46 LEU B C 1
ATOM 4914 O O . LEU B 1 46 ? 3.695 22.703 23.781 1 92.69 46 LEU B O 1
ATOM 4918 N N . ASN B 1 47 ? 3.49 21.875 25.875 1 96.56 47 ASN B N 1
ATOM 4919 C CA . ASN B 1 47 ? 2.086 21.5 25.734 1 96.56 47 ASN B CA 1
ATOM 4920 C C . ASN B 1 47 ? 1.286 21.875 26.984 1 96.56 47 ASN B C 1
ATOM 4922 O O . ASN B 1 47 ? 0.935 20.984 27.781 1 96.56 47 ASN B O 1
ATOM 4926 N N . PRO B 1 48 ? 0.875 23.125 27.062 1 96.5 48 PRO B N 1
ATOM 4927 C CA . PRO B 1 48 ? 0.192 23.562 28.266 1 96.5 48 PRO B CA 1
ATOM 4928 C C . PRO B 1 48 ? -1.062 22.75 28.578 1 96.5 48 PRO B C 1
ATOM 4930 O O . PRO B 1 48 ? -1.438 22.609 29.75 1 96.5 48 PRO B O 1
ATOM 4933 N N . GLY B 1 49 ? -1.709 22.312 27.531 1 97.56 49 GLY B N 1
ATOM 4934 C CA . GLY B 1 49 ? -2.926 21.547 27.734 1 97.56 49 GLY B CA 1
ATOM 4935 C C . GLY B 1 49 ? -3.006 20.328 26.828 1 97.56 49 GLY B C 1
ATOM 4936 O O . GLY B 1 49 ? -2.555 20.359 25.688 1 97.56 49 GLY B O 1
ATOM 4937 N N . MET B 1 50 ? -3.652 19.266 27.359 1 98.25 50 MET B N 1
ATOM 4938 C CA . MET B 1 50 ? -3.838 18 26.641 1 98.25 50 MET B CA 1
ATOM 4939 C C . MET B 1 50 ? -5.109 17.297 27.094 1 98.25 50 MET B C 1
ATOM 4941 O O . MET B 1 50 ? -5.551 17.484 28.234 1 98.25 50 MET B O 1
ATOM 4945 N N . ALA B 1 51 ? -5.703 16.562 26.234 1 98.69 51 ALA B N 1
ATOM 4946 C CA . ALA B 1 51 ? -6.844 15.727 26.578 1 98.69 51 ALA B CA 1
ATOM 4947 C C . ALA B 1 51 ? -6.703 14.336 25.969 1 98.69 51 ALA B C 1
ATOM 4949 O O . ALA B 1 51 ? -6.121 14.18 24.891 1 98.69 51 ALA B O 1
ATOM 4950 N N . ILE B 1 52 ? -7.211 13.312 26.688 1 98.62 52 ILE B N 1
ATOM 4951 C CA . ILE B 1 52 ? -7.074 11.922 26.281 1 98.62 52 ILE B CA 1
ATOM 4952 C C . ILE B 1 52 ? -8.414 11.203 26.453 1 98.62 52 ILE B C 1
ATOM 4954 O O . ILE B 1 52 ? -9.148 11.461 27.391 1 98.62 52 ILE B O 1
ATOM 4958 N N . ALA B 1 53 ? -8.688 10.328 25.531 1 98.75 53 ALA B N 1
ATOM 4959 C CA . ALA B 1 53 ? -9.805 9.398 25.672 1 98.75 53 ALA B CA 1
ATOM 4960 C C . ALA B 1 53 ? -9.383 7.977 25.328 1 98.75 53 ALA B C 1
ATOM 4962 O O . ALA B 1 53 ? -8.609 7.762 24.391 1 98.75 53 ALA B O 1
ATOM 4963 N N . ILE B 1 54 ? -9.812 7.031 26.094 1 98.5 54 ILE B N 1
ATOM 4964 C CA . ILE B 1 54 ? -9.656 5.602 25.844 1 98.5 54 ILE B CA 1
ATOM 4965 C C . ILE B 1 54 ? -11.031 4.93 25.859 1 98.5 54 ILE B C 1
ATOM 4967 O O . ILE B 1 54 ? -11.812 5.102 26.797 1 98.5 54 ILE B O 1
ATOM 4971 N N . VAL B 1 55 ? -11.32 4.172 24.828 1 97.94 55 VAL B N 1
ATOM 4972 C CA . VAL B 1 55 ? -12.57 3.422 24.781 1 97.94 55 VAL B CA 1
ATOM 4973 C C . VAL B 1 55 ? -12.273 1.937 24.578 1 97.94 55 VAL B C 1
ATOM 4975 O O . VAL B 1 55 ? -11.227 1.571 24.047 1 97.94 55 VAL B O 1
ATOM 4978 N N . LYS B 1 56 ? -13.172 1.112 25 1 96.81 56 LYS B N 1
ATOM 4979 C CA . LYS B 1 56 ? -13.109 -0.331 24.781 1 96.81 56 LYS B CA 1
ATOM 4980 C C . LYS B 1 56 ? -14.484 -0.97 24.953 1 96.81 56 LYS B C 1
ATOM 4982 O O . LYS B 1 56 ? -15.18 -0.72 25.938 1 96.81 56 LYS B O 1
ATOM 4987 N N . GLY B 1 57 ? -14.891 -1.81 24.016 1 94.75 57 GLY B N 1
ATOM 4988 C CA . GLY B 1 57 ? -16.156 -2.523 24.094 1 94.75 57 GLY B CA 1
ATOM 4989 C C . GLY B 1 57 ? -17.359 -1.601 24.109 1 94.75 57 GLY B C 1
ATOM 4990 O O . GLY B 1 57 ? -18.328 -1.864 24.828 1 94.75 57 GLY B O 1
ATOM 4991 N N . GLY B 1 58 ? -17.203 -0.501 23.578 1 94.19 58 GLY B N 1
ATOM 4992 C CA . GLY B 1 58 ? -18.328 0.427 23.516 1 94.19 58 GLY B CA 1
ATOM 4993 C C . GLY B 1 58 ? -18.391 1.362 24.703 1 94.19 58 GLY B C 1
ATOM 4994 O O . GLY B 1 58 ? -19.281 2.223 24.766 1 94.19 58 GLY B O 1
ATOM 4995 N N . ARG B 1 59 ? -17.406 1.218 25.562 1 94.38 59 ARG B N 1
ATOM 4996 C CA . ARG B 1 59 ? -17.406 2.035 26.781 1 94.38 59 ARG B CA 1
ATOM 4997 C C . ARG B 1 59 ? -16.188 2.961 26.797 1 94.38 59 ARG B C 1
ATOM 4999 O O . ARG B 1 59 ? -15.133 2.621 26.281 1 94.38 59 ARG B O 1
ATOM 5006 N N . THR B 1 60 ? -16.406 4.121 27.438 1 96.44 60 THR B N 1
ATOM 5007 C CA . THR B 1 60 ? -15.297 5.023 27.688 1 96.44 60 THR B CA 1
ATOM 5008 C C . THR B 1 60 ? -14.594 4.66 28.984 1 96.44 60 THR B C 1
ATOM 5010 O O . THR B 1 60 ? -15.18 4.746 30.062 1 96.44 60 THR B O 1
ATOM 5013 N N . LEU B 1 61 ? -13.375 4.258 28.891 1 96.44 61 LEU B N 1
ATOM 5014 C CA . LEU B 1 61 ? -12.602 3.863 30.062 1 96.44 61 LEU B CA 1
ATOM 5015 C C . LEU B 1 61 ? -11.953 5.078 30.719 1 96.44 61 LEU B C 1
ATOM 5017 O O . LEU B 1 61 ? -11.75 5.094 31.938 1 96.44 61 LEU B O 1
ATOM 5021 N N . LEU B 1 62 ? -11.555 6.008 29.906 1 96.56 62 LEU B N 1
ATOM 5022 C CA . LEU B 1 62 ? -10.906 7.238 30.359 1 96.56 62 LEU B CA 1
ATOM 5023 C C . LEU B 1 62 ? -11.227 8.398 29.422 1 96.56 62 LEU B C 1
ATOM 5025 O O . LEU B 1 62 ? -11.227 8.234 28.203 1 96.56 62 LEU B O 1
ATOM 5029 N N . SER B 1 63 ? -11.617 9.492 29.891 1 97.88 63 SER B N 1
ATOM 5030 C CA . SER B 1 63 ? -11.766 10.789 29.234 1 97.88 63 SER B CA 1
ATOM 5031 C C . SER B 1 63 ? -11.398 11.922 30.188 1 97.88 63 SER B C 1
ATOM 5033 O O . SER B 1 63 ? -12.125 12.203 31.141 1 97.88 63 SER B O 1
ATOM 5035 N N . ARG B 1 64 ? -10.227 12.5 29.859 1 97.75 64 ARG B N 1
ATOM 5036 C CA . ARG B 1 64 ? -9.68 13.398 30.875 1 97.75 64 ARG B CA 1
ATOM 5037 C C . ARG B 1 64 ? -8.773 14.453 30.234 1 97.75 64 ARG B C 1
ATOM 5039 O O . ARG B 1 64 ? -8.188 14.219 29.172 1 97.75 64 ARG B O 1
ATOM 5046 N N . GLY B 1 65 ? -8.766 15.617 30.891 1 97.94 65 GLY B N 1
ATOM 5047 C CA . GLY B 1 65 ? -7.84 16.672 30.516 1 97.94 65 GLY B CA 1
ATOM 5048 C C . GLY B 1 65 ? -6.668 16.797 31.469 1 97.94 65 GLY B C 1
ATOM 5049 O O . GLY B 1 65 ? -6.746 16.359 32.625 1 97.94 65 GLY B O 1
ATOM 5050 N N . PHE B 1 66 ? -5.609 17.328 31 1 97.69 66 PHE B N 1
ATOM 5051 C CA . PHE B 1 66 ? -4.383 17.594 31.734 1 97.69 66 PHE B CA 1
ATOM 5052 C C . PHE B 1 66 ? -3.855 18.984 31.422 1 97.69 66 PHE B C 1
ATOM 5054 O O . PHE B 1 66 ? -3.906 19.438 30.281 1 97.69 66 PHE B O 1
ATOM 5061 N N . GLY B 1 67 ? -3.443 19.688 32.438 1 97.19 67 GLY B N 1
ATOM 5062 C CA . GLY B 1 67 ? -2.881 21.016 32.25 1 97.19 67 GLY B CA 1
ATOM 5063 C C . GLY B 1 67 ? -3.932 22.109 32.219 1 97.19 67 GLY B C 1
ATOM 5064 O O . GLY B 1 67 ? -4.938 22.047 32.938 1 97.19 67 GLY B O 1
ATOM 5065 N N . VAL B 1 68 ? -3.551 23.203 31.406 1 97 68 VAL B N 1
ATOM 5066 C CA . VAL B 1 68 ? -4.406 24.391 31.391 1 97 68 VAL B CA 1
ATOM 5067 C C . VAL B 1 68 ? -4.723 24.766 29.938 1 97 68 VAL B C 1
ATOM 5069 O O . VAL B 1 68 ? -4.02 24.359 29.016 1 97 68 VAL B O 1
ATOM 5072 N N . THR B 1 69 ? -5.797 25.5 29.734 1 96.5 69 THR B N 1
ATOM 5073 C CA . THR B 1 69 ? -6.281 25.844 28.391 1 96.5 69 THR B CA 1
ATOM 5074 C C . THR B 1 69 ? -5.398 26.922 27.766 1 96.5 69 THR B C 1
ATOM 5076 O O . THR B 1 69 ? -5.414 27.109 26.547 1 96.5 69 THR B O 1
ATOM 5079 N N . SER B 1 70 ? -4.672 27.609 28.641 1 94.06 70 SER B N 1
ATOM 5080 C CA . SER B 1 70 ? -3.797 28.672 28.156 1 94.06 70 SER B CA 1
ATOM 5081 C C . SER B 1 70 ? -2.545 28.797 29.031 1 94.06 70 SER B C 1
ATOM 5083 O O . SER B 1 70 ? -2.604 28.609 30.234 1 94.06 70 SER B O 1
ATOM 5085 N N . LEU B 1 71 ? -1.475 29.078 28.391 1 89.44 71 LEU B N 1
ATOM 5086 C CA . LEU B 1 71 ? -0.181 29.156 29.062 1 89.44 71 LEU B CA 1
ATOM 5087 C C . LEU B 1 71 ? -0.234 30.125 30.234 1 89.44 71 LEU B C 1
ATOM 5089 O O . LEU B 1 71 ? 0.413 29.906 31.25 1 89.44 71 LEU B O 1
ATOM 5093 N N . HIS B 1 72 ? -0.947 31.234 30.156 1 85.38 72 HIS B N 1
ATOM 5094 C CA . HIS B 1 72 ? -0.954 32.25 31.203 1 85.38 72 HIS B CA 1
ATOM 5095 C C . HIS B 1 72 ? -2.262 32.219 31.984 1 85.38 72 HIS B C 1
ATOM 5097 O O . HIS B 1 72 ? -2.549 33.125 32.75 1 85.38 72 HIS B O 1
ATOM 5103 N N . GLY B 1 73 ? -2.969 31.203 31.719 1 87.19 73 GLY B N 1
ATOM 5104 C CA . GLY B 1 73 ? -4.223 31.078 32.438 1 87.19 73 GLY B CA 1
ATOM 5105 C C . GLY B 1 73 ? -4.207 29.938 33.469 1 87.19 73 GLY B C 1
ATOM 5106 O O . GLY B 1 73 ? -3.191 29.266 33.625 1 87.19 73 GLY B O 1
ATOM 5107 N N . ASN B 1 74 ? -5.383 29.844 34.219 1 91.06 74 ASN B N 1
ATOM 5108 C CA . ASN B 1 74 ? -5.48 28.828 35.25 1 91.06 74 ASN B CA 1
ATOM 5109 C C . ASN B 1 74 ? -6.699 27.938 35.031 1 91.06 74 ASN B C 1
ATOM 5111 O O . ASN B 1 74 ? -7.051 27.156 35.938 1 91.06 74 ASN B O 1
ATOM 5115 N N . ILE B 1 75 ? -7.242 28.078 33.906 1 96 75 ILE B N 1
ATOM 5116 C CA . ILE B 1 75 ? -8.398 27.234 33.656 1 96 75 ILE B CA 1
ATOM 5117 C C . ILE B 1 75 ? -7.938 25.828 33.281 1 96 75 ILE B C 1
ATOM 5119 O O . ILE B 1 75 ? -7.223 25.656 32.281 1 96 75 ILE B O 1
ATOM 5123 N N . PRO B 1 76 ? -8.344 24.828 34.031 1 97.12 76 PRO B N 1
ATOM 5124 C CA . PRO B 1 76 ? -7.891 23.469 33.719 1 97.12 76 PRO B CA 1
ATOM 5125 C C . PRO B 1 76 ? -8.523 22.922 32.469 1 97.12 76 PRO B C 1
ATOM 5127 O O . PRO B 1 76 ? -9.688 23.188 32.156 1 97.12 76 PRO B O 1
ATOM 5130 N N . VAL B 1 77 ? -7.75 22.125 31.719 1 98 77 VAL B N 1
ATOM 5131 C CA . VAL B 1 77 ? -8.305 21.328 30.625 1 98 77 VAL B CA 1
ATOM 5132 C C . VAL B 1 77 ? -9.164 20.203 31.203 1 98 77 VAL B C 1
ATOM 5134 O O . VAL B 1 77 ? -8.797 19.562 32.188 1 98 77 VAL B O 1
ATOM 5137 N N . THR B 1 78 ? -10.281 20 30.672 1 98.12 78 THR B N 1
ATOM 5138 C CA . THR B 1 78 ? -11.172 18.891 31 1 98.12 78 THR B CA 1
ATOM 5139 C C . THR B 1 78 ? -11.461 18.047 29.781 1 98.12 78 THR B C 1
ATOM 5141 O O . THR B 1 78 ? -10.945 18.312 28.688 1 98.12 78 THR B O 1
ATOM 5144 N N . SER B 1 79 ? -12.242 17 29.984 1 98.12 79 SER B N 1
ATOM 5145 C CA . SER B 1 79 ? -12.609 16.109 28.875 1 98.12 79 SER B CA 1
ATOM 5146 C C . SER B 1 79 ? -13.516 16.828 27.875 1 98.12 79 SER B C 1
ATOM 5148 O O . SER B 1 79 ? -13.711 16.344 26.766 1 98.12 79 SER B O 1
ATOM 5150 N N . SER B 1 80 ? -14.023 18.031 28.234 1 98.06 80 SER B N 1
ATOM 5151 C CA . SER B 1 80 ? -14.953 18.781 27.391 1 98.06 80 SER B CA 1
ATOM 5152 C C . SER B 1 80 ? -14.273 20 26.766 1 98.06 80 SER B C 1
ATOM 5154 O O . SER B 1 80 ? -14.93 20.797 26.094 1 98.06 80 SER B O 1
ATOM 5156 N N . THR B 1 81 ? -12.984 20.141 27.047 1 98.31 81 THR B N 1
ATOM 5157 C CA . THR B 1 81 ? -12.242 21.25 26.438 1 98.31 81 THR B CA 1
ATOM 5158 C C . THR B 1 81 ? -12.062 21.016 24.953 1 98.31 81 THR B C 1
ATOM 5160 O O . THR B 1 81 ? -11.75 19.906 24.516 1 98.31 81 THR B O 1
ATOM 5163 N N . ARG B 1 82 ? -12.25 22.078 24.172 1 98.19 82 ARG B N 1
ATOM 5164 C CA . ARG B 1 82 ? -12.172 22 22.719 1 98.19 82 ARG B CA 1
ATOM 5165 C C . ARG B 1 82 ? -10.734 22.172 22.234 1 98.19 82 ARG B C 1
ATOM 5167 O O . ARG B 1 82 ? -9.992 23.016 22.75 1 98.19 82 ARG B O 1
ATOM 5174 N N . PHE B 1 83 ? -10.297 21.297 21.328 1 98.12 83 PHE B N 1
ATOM 5175 C CA . PHE B 1 83 ? -9.055 21.375 20.578 1 98.12 83 PHE B CA 1
ATOM 5176 C C . PHE B 1 83 ? -9.305 21.203 19.094 1 98.12 83 PHE B C 1
ATOM 5178 O O . PHE B 1 83 ? -10.195 20.453 18.688 1 98.12 83 PHE B O 1
ATOM 5185 N N . ASN B 1 84 ? -8.57 21.922 18.219 1 97.69 84 ASN B N 1
ATOM 5186 C CA . ASN B 1 84 ? -8.492 21.484 16.828 1 97.69 84 ASN B CA 1
ATOM 5187 C C . ASN B 1 84 ? -7.77 20.141 16.703 1 97.69 84 ASN B C 1
ATOM 5189 O O . ASN B 1 84 ? -6.672 19.984 17.25 1 97.69 84 ASN B O 1
ATOM 5193 N N . VAL B 1 85 ? -8.438 19.188 16.016 1 98.62 85 VAL B N 1
ATOM 5194 C CA . VAL B 1 85 ? -7.832 17.859 15.938 1 98.62 85 VAL B CA 1
ATOM 5195 C C . VAL B 1 85 ? -7.086 17.719 14.609 1 98.62 85 VAL B C 1
ATOM 5197 O O . VAL B 1 85 ? -6.613 16.625 14.281 1 98.62 85 VAL B O 1
ATOM 5200 N N . ALA B 1 86 ? -7.027 18.766 13.844 1 98.12 86 ALA B N 1
ATOM 5201 C CA . ALA B 1 86 ? -6.223 18.844 12.625 1 98.12 86 ALA B CA 1
ATOM 5202 C C . ALA B 1 86 ? -6.562 17.688 11.672 1 98.12 86 ALA B C 1
ATOM 5204 O O . ALA B 1 86 ? -7.734 17.469 11.359 1 98.12 86 ALA B O 1
ATOM 5205 N N . SER B 1 87 ? -5.648 16.953 11.156 1 98.44 87 SER B N 1
ATOM 5206 C CA . SER B 1 87 ? -5.812 15.992 10.07 1 98.44 87 SER B CA 1
ATOM 5207 C C . SER B 1 87 ? -6.676 14.812 10.5 1 98.44 87 SER B C 1
ATOM 5209 O O . SER B 1 87 ? -7.066 13.992 9.664 1 98.44 87 SER B O 1
ATOM 5211 N N . LEU B 1 88 ? -7.027 14.664 11.734 1 98.81 88 LEU B N 1
ATOM 5212 C CA . LEU B 1 88 ? -8.016 13.648 12.078 1 98.81 88 LEU B CA 1
ATOM 5213 C C . LEU B 1 88 ? -9.344 13.93 11.391 1 98.81 88 LEU B C 1
ATOM 5215 O O . LEU B 1 88 ? -10.172 13.031 11.25 1 98.81 88 LEU B O 1
ATOM 5219 N N . THR B 1 89 ? -9.508 15.125 10.984 1 98.81 89 THR B N 1
ATOM 5220 C CA . THR B 1 89 ? -10.68 15.57 10.234 1 98.81 89 THR B CA 1
ATOM 5221 C C . THR B 1 89 ? -10.859 14.742 8.969 1 98.81 89 THR B C 1
ATOM 5223 O O . THR B 1 89 ? -11.992 14.508 8.531 1 98.81 89 THR B O 1
ATOM 5226 N N . LYS B 1 90 ? -9.82 14.25 8.398 1 98.81 90 LYS B N 1
ATOM 5227 C CA . LYS B 1 90 ? -9.852 13.57 7.105 1 98.81 90 LYS B CA 1
ATOM 5228 C C . LYS B 1 90 ? -10.727 12.328 7.16 1 98.81 90 LYS B C 1
ATOM 5230 O O . LYS B 1 90 ? -11.406 11.992 6.188 1 98.81 90 LYS B O 1
ATOM 5235 N N . ALA B 1 91 ? -10.766 11.664 8.297 1 98.81 91 ALA B N 1
ATOM 5236 C CA . ALA B 1 91 ? -11.656 10.516 8.438 1 98.81 91 ALA B CA 1
ATOM 5237 C C . ALA B 1 91 ? -13.117 10.953 8.352 1 98.81 91 ALA B C 1
ATOM 5239 O O . ALA B 1 91 ? -13.945 10.258 7.758 1 98.81 91 ALA B O 1
ATOM 5240 N N . LEU B 1 92 ? -13.414 12.039 8.953 1 98.81 92 LEU B N 1
ATOM 5241 C CA . LEU B 1 92 ? -14.766 12.578 8.883 1 98.81 92 LEU B CA 1
ATOM 5242 C C . LEU B 1 92 ? -15.125 12.969 7.453 1 98.81 92 LEU B C 1
ATOM 5244 O O . LEU B 1 92 ? -16.234 12.688 6.988 1 98.81 92 LEU B O 1
ATOM 5248 N N . THR B 1 93 ? -14.188 13.617 6.789 1 98.88 93 THR B N 1
ATOM 5249 C CA . THR B 1 93 ? -14.414 14.055 5.418 1 98.88 93 THR B CA 1
ATOM 5250 C C . THR B 1 93 ? -14.695 12.867 4.508 1 98.88 93 THR B C 1
ATOM 5252 O O . THR B 1 93 ? -15.625 12.906 3.691 1 98.88 93 THR B O 1
ATOM 5255 N N . ALA B 1 94 ? -13.93 11.859 4.656 1 98.88 94 ALA B N 1
ATOM 5256 C CA . ALA B 1 94 ? -14.125 10.656 3.848 1 98.88 94 ALA B CA 1
ATOM 5257 C C . ALA B 1 94 ? -15.477 10.016 4.148 1 98.88 94 ALA B C 1
ATOM 5259 O O . ALA B 1 94 ? -16.219 9.656 3.232 1 98.88 94 ALA B O 1
ATOM 5260 N N . ALA B 1 95 ? -15.797 9.852 5.398 1 98.75 95 ALA B N 1
ATOM 5261 C CA . ALA B 1 95 ? -17.062 9.258 5.805 1 98.75 95 ALA B CA 1
ATOM 5262 C C . ALA B 1 95 ? -18.25 10.07 5.285 1 98.75 95 ALA B C 1
ATOM 5264 O O . ALA B 1 95 ? -19.234 9.508 4.797 1 98.75 95 ALA B O 1
ATOM 5265 N N . LEU B 1 96 ? -18.125 11.352 5.426 1 98.75 96 LEU B N 1
ATOM 5266 C CA . LEU B 1 96 ? -19.203 12.234 5.02 1 98.75 96 LEU B CA 1
ATOM 5267 C C . LEU B 1 96 ? -19.438 12.156 3.514 1 98.75 96 LEU B C 1
ATOM 5269 O O . LEU B 1 96 ? -20.578 12.125 3.057 1 98.75 96 LEU B O 1
ATOM 5273 N N . LEU B 1 97 ? -18.344 12.172 2.742 1 98.75 97 LEU B N 1
ATOM 5274 C CA . LEU B 1 97 ? -18.5 12.062 1.295 1 98.75 97 LEU B CA 1
ATOM 5275 C C . LEU B 1 97 ? -19.188 10.758 0.917 1 98.75 97 LEU B C 1
ATOM 5277 O O . LEU B 1 97 ? -20.109 10.75 0.1 1 98.75 97 LEU B O 1
ATOM 5281 N N . LEU B 1 98 ? -18.75 9.672 1.526 1 98.31 98 LEU B N 1
ATOM 5282 C CA . LEU B 1 98 ? -19.375 8.391 1.244 1 98.31 98 LEU B CA 1
ATOM 5283 C C . LEU B 1 98 ? -20.844 8.398 1.649 1 98.31 98 LEU B C 1
ATOM 5285 O O . LEU B 1 98 ? -21.688 7.855 0.936 1 98.31 98 LEU B O 1
ATOM 5289 N N . LYS B 1 99 ? -21.125 9.008 2.793 1 97.56 99 LYS B N 1
ATOM 5290 C CA . LYS B 1 99 ? -22.5 9.086 3.293 1 97.56 99 LYS B CA 1
ATOM 5291 C C . LYS B 1 99 ? -23.406 9.828 2.311 1 97.56 99 LYS B C 1
ATOM 5293 O O . LYS B 1 99 ? -24.5 9.367 1.998 1 97.56 99 LYS B O 1
ATOM 5298 N N . VAL B 1 100 ? -22.969 10.93 1.827 1 97.81 100 VAL B N 1
ATOM 5299 C CA . VAL B 1 100 ? -23.797 11.742 0.933 1 97.81 100 VAL B CA 1
ATOM 5300 C C . VAL B 1 100 ? -23.938 11.039 -0.415 1 97.81 100 VAL B C 1
ATOM 5302 O O . VAL B 1 100 ? -24.984 11.141 -1.066 1 97.81 100 VAL B O 1
ATOM 5305 N N . MET B 1 101 ? -22.891 10.352 -0.874 1 97.19 101 MET B N 1
ATOM 5306 C CA . MET B 1 101 ? -23 9.57 -2.1 1 97.19 101 MET B CA 1
ATOM 5307 C C . MET B 1 101 ? -24.062 8.492 -1.97 1 97.19 101 MET B C 1
ATOM 5309 O O . MET B 1 101 ? -24.891 8.312 -2.871 1 97.19 101 MET B O 1
ATOM 5313 N N . GLU B 1 102 ? -24.047 7.82 -0.859 1 94.25 102 GLU B N 1
ATOM 5314 C CA . GLU B 1 102 ? -25.047 6.785 -0.604 1 94.25 102 GLU B CA 1
ATOM 5315 C C . GLU B 1 102 ? -26.453 7.367 -0.588 1 94.25 102 GLU B C 1
ATOM 5317 O O . GLU B 1 102 ? -27.375 6.793 -1.169 1 94.25 102 GLU B O 1
ATOM 5322 N N . GLU B 1 103 ? -26.562 8.453 0.041 1 94.38 103 GLU B N 1
ATOM 5323 C CA . GLU B 1 103 ? -27.859 9.102 0.144 1 94.38 103 GLU B CA 1
ATOM 5324 C C . GLU B 1 103 ? -28.359 9.562 -1.223 1 94.38 103 GLU B C 1
ATOM 5326 O O . GLU B 1 103 ? -29.562 9.508 -1.504 1 94.38 103 GLU B O 1
ATOM 5331 N N . SER B 1 104 ? -27.484 9.992 -1.983 1 95.25 104 SER B N 1
ATOM 5332 C CA . SER B 1 104 ? -27.875 10.484 -3.303 1 95.25 104 SER B CA 1
ATOM 5333 C C . SER B 1 104 ? -28.188 9.336 -4.254 1 95.25 104 SER B C 1
ATOM 5335 O O . SER B 1 104 ? -29.016 9.492 -5.164 1 95.25 104 SER B O 1
ATOM 5337 N N . GLY B 1 105 ? -27.484 8.234 -4.148 1 94.88 105 GLY B N 1
ATOM 5338 C CA . GLY B 1 105 ? -27.641 7.082 -5.02 1 94.88 105 GLY B CA 1
ATOM 5339 C C . GLY B 1 105 ? -27.078 7.305 -6.41 1 94.88 105 GLY B C 1
ATOM 5340 O O . GLY B 1 105 ? -27.203 6.441 -7.281 1 94.88 105 GLY B O 1
ATOM 5341 N N . ARG B 1 106 ? -26.453 8.336 -6.637 1 96.19 106 ARG B N 1
ATOM 5342 C CA . ARG B 1 106 ? -26.031 8.711 -7.98 1 96.19 106 ARG B CA 1
ATOM 5343 C C . ARG B 1 106 ? -24.531 8.516 -8.156 1 96.19 106 ARG B C 1
ATOM 5345 O O . ARG B 1 106 ? -24.047 8.336 -9.281 1 96.19 106 ARG B O 1
ATOM 5352 N N . TYR B 1 107 ? -23.859 8.648 -7.039 1 97.38 107 TYR B N 1
ATOM 5353 C CA . TYR B 1 107 ? -22.391 8.648 -7.098 1 97.38 107 TYR B CA 1
ATOM 5354 C C . TYR B 1 107 ? -21.812 7.582 -6.172 1 97.38 107 TYR B C 1
ATOM 5356 O O . TYR B 1 107 ? -22.5 7.102 -5.266 1 97.38 107 TYR B O 1
ATOM 5364 N N . ASN B 1 108 ? -20.656 7.094 -6.445 1 96.31 108 ASN B N 1
ATOM 5365 C CA . ASN B 1 108 ? -19.859 6.238 -5.574 1 96.31 108 ASN B CA 1
ATOM 5366 C C . ASN B 1 108 ? -18.375 6.594 -5.645 1 96.31 108 ASN B C 1
ATOM 5368 O O . ASN B 1 108 ? -18 7.543 -6.328 1 96.31 108 ASN B O 1
ATOM 5372 N N . ILE B 1 109 ? -17.562 5.918 -4.91 1 96.25 109 ILE B N 1
ATOM 5373 C CA . ILE B 1 109 ? -16.172 6.305 -4.742 1 96.25 109 ILE B CA 1
ATOM 5374 C C . ILE B 1 109 ? -15.414 6.125 -6.062 1 96.25 109 ILE B C 1
ATOM 5376 O O . ILE B 1 109 ? -14.352 6.719 -6.266 1 96.25 109 ILE B O 1
ATOM 5380 N N . SER B 1 110 ? -15.914 5.344 -7.004 1 95.38 110 SER B N 1
ATOM 5381 C CA . SER B 1 110 ? -15.273 5.117 -8.297 1 95.38 110 SER B CA 1
ATOM 5382 C C . SER B 1 110 ? -15.727 6.145 -9.328 1 95.38 110 SER B C 1
ATOM 5384 O O . SER B 1 110 ? -15.273 6.125 -10.469 1 95.38 110 SER B O 1
ATOM 5386 N N . THR B 1 111 ? -16.656 7.055 -8.953 1 97.38 111 THR B N 1
ATOM 5387 C CA . THR B 1 111 ? -17.125 8.086 -9.867 1 97.38 111 THR B CA 1
ATOM 5388 C C . THR B 1 111 ? -16.016 9.086 -10.172 1 97.38 111 THR B C 1
ATOM 5390 O O . THR B 1 111 ? -15.359 9.594 -9.258 1 97.38 111 THR B O 1
ATOM 5393 N N . PRO B 1 112 ? -15.766 9.383 -11.461 1 97.69 112 PRO B N 1
ATOM 5394 C CA . PRO B 1 112 ? -14.781 10.406 -11.805 1 97.69 112 PRO B CA 1
ATOM 5395 C C . PRO B 1 112 ? -15.125 11.773 -11.211 1 97.69 112 PRO B C 1
ATOM 5397 O O . PRO B 1 112 ? -16.297 12.156 -11.172 1 97.69 112 PRO B O 1
ATOM 5400 N N . VAL B 1 113 ? -14.148 12.492 -10.789 1 98.69 113 VAL B N 1
ATOM 5401 C CA . VAL B 1 113 ? -14.312 13.805 -10.18 1 98.69 113 VAL B CA 1
ATOM 5402 C C . VAL B 1 113 ? -15.039 14.734 -11.148 1 98.69 113 VAL B C 1
ATOM 5404 O O . VAL B 1 113 ? -15.922 15.5 -10.742 1 98.69 113 VAL B O 1
ATOM 5407 N N . ARG B 1 114 ? -14.703 14.672 -12.445 1 98.19 114 ARG B N 1
ATOM 5408 C CA . ARG B 1 114 ? -15.266 15.555 -13.461 1 98.19 114 ARG B CA 1
ATOM 5409 C C . ARG B 1 114 ? -16.766 15.359 -13.578 1 98.19 114 ARG B C 1
ATOM 5411 O O . ARG B 1 114 ? -17.5 16.297 -13.898 1 98.19 114 ARG B O 1
ATOM 5418 N N . GLU B 1 115 ? -17.25 14.164 -13.352 1 98.06 115 GLU B N 1
ATOM 5419 C CA . GLU B 1 115 ? -18.672 13.883 -13.391 1 98.06 115 GLU B CA 1
ATOM 5420 C C . GLU B 1 115 ? -19.391 14.539 -12.219 1 98.06 115 GLU B C 1
ATOM 5422 O O . GLU B 1 115 ? -20.562 14.922 -12.336 1 98.06 115 GLU B O 1
ATOM 5427 N N . ILE B 1 116 ? -18.734 14.648 -11.117 1 98.56 116 ILE B N 1
ATOM 5428 C CA . ILE B 1 116 ? -19.328 15.258 -9.922 1 98.56 116 ILE B CA 1
ATOM 5429 C C . ILE B 1 116 ? -19.25 16.781 -10.039 1 98.56 116 ILE B C 1
ATOM 5431 O O . ILE B 1 116 ? -20.25 17.469 -9.797 1 98.56 116 ILE B O 1
ATOM 5435 N N . MET B 1 117 ? -18.141 17.281 -10.469 1 98.38 117 MET B N 1
ATOM 5436 C CA . MET B 1 117 ? -17.844 18.719 -10.398 1 98.38 117 MET B CA 1
ATOM 5437 C C . MET B 1 117 ? -18.359 19.438 -11.648 1 98.38 117 MET B C 1
ATOM 5439 O O . MET B 1 117 ? -18.547 20.656 -11.641 1 98.38 117 MET B O 1
ATOM 5443 N N . GLY B 1 118 ? -18.531 18.641 -12.766 1 96.94 118 GLY B N 1
ATOM 5444 C CA . GLY B 1 118 ? -19.047 19.234 -13.992 1 96.94 118 GLY B CA 1
ATOM 5445 C C . GLY B 1 118 ? -18.047 19.203 -15.125 1 96.94 118 GLY B C 1
ATOM 5446 O O . GLY B 1 118 ? -16.844 18.969 -14.906 1 96.94 118 GLY B O 1
ATOM 5447 N N . ARG B 1 119 ? -18.406 19.531 -16.25 1 93.5 119 ARG B N 1
ATOM 5448 C CA . ARG B 1 119 ? -17.656 19.328 -17.5 1 93.5 119 ARG B CA 1
ATOM 5449 C C . ARG B 1 119 ? -16.484 20.297 -17.594 1 93.5 119 ARG B C 1
ATOM 5451 O O . ARG B 1 119 ? -15.539 20.047 -18.359 1 93.5 119 ARG B O 1
ATOM 5458 N N . TYR B 1 120 ? -16.531 21.359 -16.875 1 94.81 120 TYR B N 1
ATOM 5459 C CA . TYR B 1 120 ? -15.484 22.359 -17.016 1 94.81 120 TYR B CA 1
ATOM 5460 C C . TYR B 1 120 ? -14.367 22.125 -16 1 94.81 120 TYR B C 1
ATOM 5462 O O . TYR B 1 120 ? -13.336 22.797 -16.047 1 94.81 120 TYR B O 1
ATOM 5470 N N . PHE B 1 121 ? -14.578 21.219 -15.133 1 97.94 121 PHE B N 1
ATOM 5471 C CA . PHE B 1 121 ? -13.547 20.891 -14.148 1 97.94 121 PHE B CA 1
ATOM 5472 C C . PHE B 1 121 ? -12.32 20.297 -14.82 1 97.94 121 PHE B C 1
ATOM 5474 O O . PHE B 1 121 ? -12.453 19.453 -15.711 1 97.94 121 PHE B O 1
ATOM 5481 N N . ARG B 1 122 ? -11.102 20.781 -14.336 1 97.62 122 ARG B N 1
ATOM 5482 C CA . ARG B 1 122 ? -9.859 20.266 -14.891 1 97.62 122 ARG B CA 1
ATOM 5483 C C . ARG B 1 122 ? -8.781 20.156 -13.805 1 97.62 122 ARG B C 1
ATOM 5485 O O . ARG B 1 122 ? -8.688 21.031 -12.938 1 97.62 122 ARG B O 1
ATOM 5492 N N . PHE B 1 123 ? -8.047 19.078 -13.922 1 97.81 123 PHE B N 1
ATOM 5493 C CA . PHE B 1 123 ? -6.707 19.078 -13.344 1 97.81 123 PHE B CA 1
ATOM 5494 C C . PHE B 1 123 ? -5.68 19.594 -14.359 1 97.81 123 PHE B C 1
ATOM 5496 O O . PHE B 1 123 ? -6.047 20.094 -15.422 1 97.81 123 PHE B O 1
ATOM 5503 N N . ALA B 1 124 ? -4.395 19.516 -13.938 1 96.75 124 ALA B N 1
ATOM 5504 C CA . ALA B 1 124 ? -3.361 20.109 -14.781 1 96.75 124 ALA B CA 1
ATOM 5505 C C . ALA B 1 124 ? -3.191 19.312 -16.078 1 96.75 124 ALA B C 1
ATOM 5507 O O . ALA B 1 124 ? -2.762 19.859 -17.094 1 96.75 124 ALA B O 1
ATOM 5508 N N . ASP B 1 125 ? -3.512 17.969 -16.078 1 95.5 125 ASP B N 1
ATOM 5509 C CA . ASP B 1 125 ? -3.352 17.156 -17.281 1 95.5 125 ASP B CA 1
ATOM 5510 C C . ASP B 1 125 ? -4.637 16.406 -17.609 1 95.5 125 ASP B C 1
ATOM 5512 O O . ASP B 1 125 ? -5.531 16.297 -16.766 1 95.5 125 ASP B O 1
ATOM 5516 N N . ASP B 1 126 ? -4.691 15.906 -18.812 1 94.88 126 ASP B N 1
ATOM 5517 C CA . ASP B 1 126 ? -5.898 15.266 -19.328 1 94.88 126 ASP B CA 1
ATOM 5518 C C . ASP B 1 126 ? -6.137 13.922 -18.625 1 94.88 126 ASP B C 1
ATOM 5520 O O . ASP B 1 126 ? -7.285 13.539 -18.391 1 94.88 126 ASP B O 1
ATOM 5524 N N . LEU B 1 127 ? -5.121 13.227 -18.375 1 94.12 127 LEU B N 1
ATOM 5525 C CA . LEU B 1 127 ? -5.25 11.914 -17.75 1 94.12 127 LEU B CA 1
ATOM 5526 C C . LEU B 1 127 ? -5.996 12.008 -16.422 1 94.12 127 LEU B C 1
ATOM 5528 O O . LEU B 1 127 ? -7.004 11.32 -16.234 1 94.12 127 LEU B O 1
ATOM 5532 N N . ARG B 1 128 ? -5.547 12.836 -15.547 1 96.44 128 ARG B N 1
ATOM 5533 C CA . ARG B 1 128 ? -6.195 13.008 -14.258 1 96.44 128 ARG B CA 1
ATOM 5534 C C . ARG B 1 128 ? -7.59 13.609 -14.414 1 96.44 128 ARG B C 1
ATOM 5536 O O . ARG B 1 128 ? -8.523 13.219 -13.727 1 96.44 128 ARG B O 1
ATOM 5543 N N . THR B 1 129 ? -7.68 14.586 -15.312 1 97.56 129 THR B N 1
ATOM 5544 C CA . THR B 1 129 ? -8.969 15.234 -15.539 1 97.56 129 THR B CA 1
ATOM 5545 C C . THR B 1 129 ? -10.031 14.203 -15.922 1 97.56 129 THR B C 1
ATOM 5547 O O . THR B 1 129 ? -11.156 14.25 -15.422 1 97.56 129 THR B O 1
ATOM 5550 N N . GLN B 1 130 ? -9.648 13.266 -16.703 1 95.81 130 GLN B N 1
ATOM 5551 C CA . GLN B 1 130 ? -10.609 12.328 -17.266 1 95.81 130 GLN B CA 1
ATOM 5552 C C . GLN B 1 130 ? -10.844 11.148 -16.328 1 95.81 130 GLN B C 1
ATOM 5554 O O . GLN B 1 130 ? -11.945 10.594 -16.266 1 95.81 130 GLN B O 1
ATOM 5559 N N . HIS B 1 131 ? -9.844 10.828 -15.516 1 95.5 131 HIS B N 1
ATOM 5560 C CA . HIS B 1 131 ? -9.938 9.5 -14.93 1 95.5 131 HIS B CA 1
ATOM 5561 C C . HIS B 1 131 ? -9.867 9.555 -13.406 1 95.5 131 HIS B C 1
ATOM 5563 O O . HIS B 1 131 ? -10.188 8.578 -12.727 1 95.5 131 HIS B O 1
ATOM 5569 N N . ALA B 1 132 ? -9.461 10.633 -12.797 1 97.31 132 ALA B N 1
ATOM 5570 C CA . ALA B 1 132 ? -9.375 10.688 -11.344 1 97.31 132 ALA B CA 1
ATOM 5571 C C . ALA B 1 132 ? -10.742 10.508 -10.703 1 97.31 132 ALA B C 1
ATOM 5573 O O . ALA B 1 132 ? -11.727 11.109 -11.141 1 97.31 132 ALA B O 1
ATOM 5574 N N . THR B 1 133 ? -10.781 9.672 -9.672 1 97.88 133 THR B N 1
ATOM 5575 C CA . THR B 1 133 ? -12.039 9.359 -8.992 1 97.88 133 THR B CA 1
ATOM 5576 C C . THR B 1 133 ? -12.039 9.93 -7.578 1 97.88 133 THR B C 1
ATOM 5578 O O . THR B 1 133 ? -11.016 10.43 -7.105 1 97.88 133 THR B O 1
ATOM 5581 N N . ALA B 1 134 ? -13.227 9.812 -6.941 1 98.31 134 ALA B N 1
ATOM 5582 C CA . ALA B 1 134 ? -13.312 10.18 -5.531 1 98.31 134 ALA B CA 1
ATOM 5583 C C . ALA B 1 134 ? -12.367 9.344 -4.684 1 98.31 134 ALA B C 1
ATOM 5585 O O . ALA B 1 134 ? -11.75 9.852 -3.74 1 98.31 134 ALA B O 1
ATOM 5586 N N . GLU B 1 135 ? -12.203 8.086 -5.023 1 97.5 135 GLU B N 1
ATOM 5587 C CA . GLU B 1 135 ? -11.266 7.219 -4.316 1 97.5 135 GLU B CA 1
ATOM 5588 C C . GLU B 1 135 ? -9.836 7.742 -4.422 1 97.5 135 GLU B C 1
ATOM 5590 O O . GLU B 1 135 ? -9.102 7.75 -3.434 1 97.5 135 GLU B O 1
ATOM 5595 N N . ASP B 1 136 ? -9.484 8.164 -5.586 1 97.69 136 ASP B N 1
ATOM 5596 C CA . ASP B 1 136 ? -8.141 8.68 -5.801 1 97.69 136 ASP B CA 1
ATOM 5597 C C . ASP B 1 136 ? -7.883 9.914 -4.938 1 97.69 136 ASP B C 1
ATOM 5599 O O . ASP B 1 136 ? -6.812 10.062 -4.348 1 97.69 136 ASP B O 1
ATOM 5603 N N . VAL B 1 137 ? -8.859 10.75 -4.875 1 98.25 137 VAL B N 1
ATOM 5604 C CA . VAL B 1 137 ? -8.773 12 -4.129 1 98.25 137 VAL B CA 1
ATOM 5605 C C . VAL B 1 137 ? -8.625 11.703 -2.637 1 98.25 137 VAL B C 1
ATOM 5607 O O . VAL B 1 137 ? -7.805 12.32 -1.954 1 98.25 137 VAL B O 1
ATOM 5610 N N . LEU B 1 138 ? -9.312 10.719 -2.203 1 98.44 138 LEU B N 1
ATOM 5611 C CA . LEU B 1 138 ? -9.367 10.414 -0.777 1 98.44 138 LEU B CA 1
ATOM 5612 C C . LEU B 1 138 ? -8.164 9.578 -0.351 1 98.44 138 LEU B C 1
ATOM 5614 O O . LEU B 1 138 ? -7.895 9.438 0.844 1 98.44 138 LEU B O 1
ATOM 5618 N N . SER B 1 139 ? -7.402 9.031 -1.296 1 97.19 139 SER B N 1
ATOM 5619 C CA . SER B 1 139 ? -6.371 8.062 -0.935 1 97.19 139 SER B CA 1
ATOM 5620 C C . SER B 1 139 ? -4.98 8.586 -1.281 1 97.19 139 SER B C 1
ATOM 5622 O O . SER B 1 139 ? -4.016 7.812 -1.329 1 97.19 139 SER B O 1
ATOM 5624 N N . HIS B 1 140 ? -4.848 9.844 -1.632 1 96.56 140 HIS B N 1
ATOM 5625 C CA . HIS B 1 140 ? -3.582 10.531 -1.873 1 96.56 140 HIS B CA 1
ATOM 5626 C C . HIS B 1 140 ? -2.836 9.906 -3.049 1 96.56 140 HIS B C 1
ATOM 5628 O O . HIS B 1 140 ? -1.627 9.68 -2.969 1 96.56 140 HIS B O 1
ATOM 5634 N N . LYS B 1 141 ? -3.574 9.695 -4.113 1 94.69 141 LYS B N 1
ATOM 5635 C CA . LYS B 1 141 ? -3.002 9.031 -5.281 1 94.69 141 LYS B CA 1
ATOM 5636 C C . LYS B 1 141 ? -2.824 10.008 -6.438 1 94.69 141 LYS B C 1
ATOM 5638 O O . LYS B 1 141 ? -2.557 9.602 -7.57 1 94.69 141 LYS B O 1
ATOM 5643 N N . MET B 1 142 ? -2.904 11.234 -6.203 1 95.94 142 MET B N 1
ATOM 5644 C CA . MET B 1 142 ? -2.961 12.211 -7.289 1 95.94 142 MET B CA 1
ATOM 5645 C C . MET B 1 142 ? -1.559 12.625 -7.719 1 95.94 142 MET B C 1
ATOM 5647 O O . MET B 1 142 ? -1.384 13.234 -8.781 1 95.94 142 MET B O 1
ATOM 5651 N N . ALA B 1 143 ? -0.565 12.383 -6.895 1 93.62 143 ALA B N 1
ATOM 5652 C CA . ALA B 1 143 ? 0.833 12.703 -7.172 1 93.62 143 ALA B CA 1
ATOM 5653 C C . ALA B 1 143 ? 1.022 14.203 -7.391 1 93.62 143 ALA B C 1
ATOM 5655 O O . ALA B 1 143 ? 1.872 14.617 -8.18 1 93.62 143 ALA B O 1
ATOM 5656 N N . VAL B 1 144 ? 0.161 15.008 -6.852 1 94.56 144 VAL B N 1
ATOM 5657 C CA . VAL B 1 144 ? 0.293 16.453 -6.816 1 94.56 144 VAL B CA 1
ATOM 5658 C C . VAL B 1 144 ? 0.894 16.891 -5.48 1 94.56 144 VAL B C 1
ATOM 5660 O O . VAL B 1 144 ? 0.405 16.5 -4.418 1 94.56 144 VAL B O 1
ATOM 5663 N N . PRO B 1 145 ? 1.95 17.641 -5.605 1 94.19 145 PRO B N 1
ATOM 5664 C CA . PRO B 1 145 ? 2.543 18.094 -4.34 1 94.19 145 PRO B CA 1
ATOM 5665 C C . PRO B 1 145 ? 1.536 18.797 -3.434 1 94.19 145 PRO B C 1
ATOM 5667 O O . PRO B 1 145 ? 0.465 19.203 -3.893 1 94.19 145 PRO B O 1
ATOM 5670 N N . ALA B 1 146 ? 1.886 19 -2.207 1 95.44 146 ALA B N 1
ATOM 5671 C CA . ALA B 1 146 ? 0.961 19.453 -1.167 1 95.44 146 ALA B CA 1
ATOM 5672 C C . ALA B 1 146 ? 0.448 20.859 -1.452 1 95.44 146 ALA B C 1
ATOM 5674 O O . ALA B 1 146 ? -0.736 21.141 -1.259 1 95.44 146 ALA B O 1
ATOM 5675 N N . ASN B 1 147 ? 1.396 21.766 -1.855 1 97.06 147 ASN B N 1
ATOM 5676 C CA . ASN B 1 147 ? 1.043 23.141 -2.139 1 97.06 147 ASN B CA 1
ATOM 5677 C C . ASN B 1 147 ? 0.244 23.766 -0.997 1 97.06 147 ASN B C 1
ATOM 5679 O O . ASN B 1 147 ? -0.733 24.484 -1.232 1 97.06 147 ASN B O 1
ATOM 5683 N N . ASN B 1 148 ? 0.587 23.5 0.171 1 96.12 148 ASN B N 1
ATOM 5684 C CA . ASN B 1 148 ? -0.196 23.906 1.331 1 96.12 148 ASN B CA 1
ATOM 5685 C C . ASN B 1 148 ? -0.222 25.438 1.481 1 96.12 148 ASN B C 1
ATOM 5687 O O . ASN B 1 148 ? -1.202 26 1.974 1 96.12 148 ASN B O 1
ATOM 5691 N N . LYS B 1 149 ? 0.838 26.109 1.068 1 96.69 149 LYS B N 1
ATOM 5692 C CA . LYS B 1 149 ? 0.948 27.547 1.305 1 96.69 149 LYS B CA 1
ATOM 5693 C C . LYS B 1 149 ? -0.024 28.328 0.422 1 96.69 149 LYS B C 1
ATOM 5695 O O . LYS B 1 149 ? -0.272 29.516 0.657 1 96.69 149 LYS B O 1
ATOM 5700 N N . ILE B 1 150 ? -0.583 27.656 -0.561 1 97.56 150 ILE B N 1
ATOM 5701 C CA . ILE B 1 150 ? -1.601 28.297 -1.388 1 97.56 150 ILE B CA 1
ATOM 5702 C C . ILE B 1 150 ? -2.773 28.734 -0.514 1 97.56 150 ILE B C 1
ATOM 5704 O O . ILE B 1 150 ? -3.527 29.641 -0.885 1 97.56 150 ILE B O 1
ATOM 5708 N N . ARG B 1 151 ? -2.908 28.234 0.65 1 96.88 151 ARG B N 1
ATOM 5709 C CA . ARG B 1 151 ? -4.008 28.484 1.571 1 96.88 151 ARG B CA 1
ATOM 5710 C C . ARG B 1 151 ? -3.879 29.875 2.205 1 96.88 151 ARG B C 1
ATOM 5712 O O . ARG B 1 151 ? -4.824 30.375 2.818 1 96.88 151 ARG B O 1
ATOM 5719 N N . PHE B 1 152 ? -2.777 30.484 2.072 1 97.06 152 PHE B N 1
ATOM 5720 C CA . PHE B 1 152 ? -2.613 31.844 2.6 1 97.06 152 PHE B CA 1
ATOM 5721 C C . PHE B 1 152 ? -3.273 32.844 1.683 1 97.06 152 PHE B C 1
ATOM 5723 O O . PHE B 1 152 ? -3.465 34 2.068 1 97.06 152 PHE B O 1
ATOM 5730 N N . ASP B 1 153 ? -3.531 32.438 0.457 1 97 153 ASP B N 1
ATOM 5731 C CA . ASP B 1 153 ? -4.234 33.344 -0.446 1 97 153 ASP B CA 1
ATOM 5732 C C . ASP B 1 153 ? -5.648 33.625 0.056 1 97 153 ASP B C 1
ATOM 5734 O O . ASP B 1 153 ? -6.461 32.719 0.197 1 97 153 ASP B O 1
ATOM 5738 N N . SER B 1 154 ? -5.977 34.875 0.211 1 94.25 154 SER B N 1
ATOM 5739 C CA . SER B 1 154 ? -7.246 35.281 0.803 1 94.25 154 SER B CA 1
ATOM 5740 C C . SER B 1 154 ? -8.422 34.938 -0.108 1 94.25 154 SER B C 1
ATOM 5742 O O . SER B 1 154 ? -9.57 34.906 0.336 1 94.25 154 SER B O 1
ATOM 5744 N N . THR B 1 155 ? -8.102 34.625 -1.312 1 93.94 155 THR B N 1
ATOM 5745 C CA . THR B 1 155 ? -9.188 34.375 -2.26 1 93.94 155 THR B CA 1
ATOM 5746 C C . THR B 1 155 ? -9.43 32.875 -2.4 1 93.94 155 THR B C 1
ATOM 5748 O O . THR B 1 155 ? -10.367 32.438 -3.082 1 93.94 155 THR B O 1
ATOM 5751 N N . LEU B 1 156 ? -8.617 32.062 -1.782 1 94.69 156 LEU B N 1
ATOM 5752 C CA . LEU B 1 156 ? -8.805 30.625 -1.869 1 94.69 156 LEU B CA 1
ATOM 5753 C C . LEU B 1 156 ? -9.938 30.156 -0.951 1 94.69 156 LEU B C 1
ATOM 5755 O O . LEU B 1 156 ? -9.984 30.547 0.22 1 94.69 156 LEU B O 1
ATOM 5759 N N . SER B 1 157 ? -10.82 29.469 -1.462 1 93.94 157 SER B N 1
ATOM 5760 C CA . SER B 1 157 ? -11.93 28.812 -0.771 1 93.94 157 SER B CA 1
ATOM 5761 C C . SER B 1 157 ? -12.258 27.469 -1.407 1 93.94 157 SER B C 1
ATOM 5763 O O . SER B 1 157 ? -11.703 27.109 -2.447 1 93.94 157 SER B O 1
ATOM 5765 N N . ARG B 1 158 ? -13.133 26.719 -0.77 1 94.75 158 ARG B N 1
ATOM 5766 C CA . ARG B 1 158 ? -13.57 25.453 -1.352 1 94.75 158 ARG B CA 1
ATOM 5767 C C . ARG B 1 158 ? -14.234 25.672 -2.705 1 94.75 158 ARG B C 1
ATOM 5769 O O . ARG B 1 158 ? -14.125 24.844 -3.602 1 94.75 158 ARG B O 1
ATOM 5776 N N . ARG B 1 159 ? -14.859 26.797 -2.875 1 95.12 159 ARG B N 1
ATOM 5777 C CA . ARG B 1 159 ? -15.547 27.109 -4.121 1 95.12 159 ARG B CA 1
ATOM 5778 C C . ARG B 1 159 ? -14.547 27.453 -5.227 1 95.12 159 ARG B C 1
ATOM 5780 O O . ARG B 1 159 ? -14.789 27.156 -6.398 1 95.12 159 ARG B O 1
ATOM 5787 N N . THR B 1 160 ? -13.438 28.062 -4.855 1 96.31 160 THR B N 1
ATOM 5788 C CA . THR B 1 160 ? -12.508 28.547 -5.871 1 96.31 160 THR B CA 1
ATOM 5789 C C . THR B 1 160 ? -11.359 27.547 -6.062 1 96.31 160 THR B C 1
ATOM 5791 O O . THR B 1 160 ? -10.648 27.609 -7.066 1 96.31 160 THR B O 1
ATOM 5794 N N . LEU B 1 161 ? -11.148 26.625 -5.16 1 97.38 161 LEU B N 1
ATOM 5795 C CA . LEU B 1 161 ? -10.047 25.672 -5.203 1 97.38 161 LEU B CA 1
ATOM 5796 C C . LEU B 1 161 ? -10.047 24.906 -6.52 1 97.38 161 LEU B C 1
ATOM 5798 O O . LEU B 1 161 ? -9 24.75 -7.156 1 97.38 161 LEU B O 1
ATOM 5802 N N . PRO B 1 162 ? -11.203 24.391 -7.004 1 97.38 162 PRO B N 1
ATOM 5803 C CA . PRO B 1 162 ? -11.188 23.625 -8.25 1 97.38 162 PRO B CA 1
ATOM 5804 C C . PRO B 1 162 ? -10.586 24.422 -9.414 1 97.38 162 PRO B C 1
ATOM 5806 O O . PRO B 1 162 ? -9.898 23.844 -10.266 1 97.38 162 PRO B O 1
ATOM 5809 N N . GLY B 1 163 ? -10.812 25.688 -9.445 1 96.69 163 GLY B N 1
ATOM 5810 C CA . GLY B 1 163 ? -10.281 26.516 -10.516 1 96.69 163 GLY B CA 1
ATOM 5811 C C . GLY B 1 163 ? -8.773 26.672 -10.453 1 96.69 163 GLY B C 1
ATOM 5812 O O . GLY B 1 163 ? -8.133 27.016 -11.453 1 96.69 163 GLY B O 1
ATOM 5813 N N . ARG B 1 164 ? -8.188 26.438 -9.305 1 97.12 164 ARG B N 1
ATOM 5814 C CA . ARG B 1 164 ? -6.746 26.578 -9.117 1 97.12 164 ARG B CA 1
ATOM 5815 C C . ARG B 1 164 ? -6.027 25.266 -9.438 1 97.12 164 ARG B C 1
ATOM 5817 O O . ARG B 1 164 ? -4.852 25.266 -9.797 1 97.12 164 ARG B O 1
ATOM 5824 N N . LEU B 1 165 ? -6.703 24.141 -9.289 1 97.88 165 LEU B N 1
ATOM 5825 C CA . LEU B 1 165 ? -6.098 22.812 -9.383 1 97.88 165 LEU B CA 1
ATOM 5826 C C . LEU B 1 165 ? -5.574 22.562 -10.789 1 97.88 165 LEU B C 1
ATOM 5828 O O . LEU B 1 165 ? -4.59 21.844 -10.969 1 97.88 165 LEU B O 1
ATOM 5832 N N . ARG B 1 166 ? -6.125 23.188 -11.828 1 96.88 166 ARG B N 1
ATOM 5833 C CA . ARG B 1 166 ? -5.73 22.969 -13.219 1 96.88 166 ARG B CA 1
ATOM 5834 C C . ARG B 1 166 ? -4.328 23.516 -13.477 1 96.88 166 ARG B C 1
ATOM 5836 O O . ARG B 1 166 ? -3.719 23.203 -14.5 1 96.88 166 ARG B O 1
ATOM 5843 N N . PHE B 1 167 ? -3.828 24.281 -12.477 1 97.31 167 PHE B N 1
ATOM 5844 C CA . PHE B 1 167 ? -2.529 24.906 -12.688 1 97.31 167 PHE B CA 1
ATOM 5845 C C . PHE B 1 167 ? -1.468 24.266 -11.805 1 97.31 167 PHE B C 1
ATOM 5847 O O . PHE B 1 167 ? -0.299 24.656 -11.844 1 97.31 167 PHE B O 1
ATOM 5854 N N . LEU B 1 168 ? -1.812 23.328 -10.992 1 97.56 168 LEU B N 1
ATOM 5855 C CA . LEU B 1 168 ? -0.863 22.656 -10.117 1 97.56 168 LEU B CA 1
ATOM 5856 C C . LEU B 1 168 ? -0.377 21.344 -10.75 1 97.56 168 LEU B C 1
ATOM 5858 O O . LEU B 1 168 ? -1.117 20.359 -10.797 1 97.56 168 LEU B O 1
ATOM 5862 N N . ASN B 1 169 ? 0.85 21.359 -11.117 1 95.06 169 ASN B N 1
ATOM 5863 C CA . ASN B 1 169 ? 1.426 20.234 -11.844 1 95.06 169 ASN B CA 1
ATOM 5864 C C . ASN B 1 169 ? 1.72 19.062 -10.914 1 95.06 169 ASN B C 1
ATOM 5866 O O . ASN B 1 169 ? 1.814 19.234 -9.695 1 95.06 169 ASN B O 1
ATOM 5870 N N . SER B 1 170 ? 1.832 17.875 -11.539 1 92.56 170 SER B N 1
ATOM 5871 C CA . SER B 1 170 ? 2.178 16.656 -10.805 1 92.56 170 SER B CA 1
ATOM 5872 C C . SER B 1 170 ? 3.66 16.344 -10.945 1 92.56 170 SER B C 1
ATOM 5874 O O . SER B 1 170 ? 4.316 16.797 -11.883 1 92.56 170 SER B O 1
ATOM 5876 N N . LEU B 1 171 ? 4.168 15.641 -9.969 1 86 171 LEU B N 1
ATOM 5877 C CA . LEU B 1 171 ? 5.578 15.281 -9.93 1 86 171 LEU B CA 1
ATOM 5878 C C . LEU B 1 171 ? 5.785 13.852 -10.43 1 86 171 LEU B C 1
ATOM 5880 O O . LEU B 1 171 ? 6.883 13.5 -10.875 1 86 171 LEU B O 1
ATOM 5884 N N . ASP B 1 172 ? 4.754 13.039 -10.273 1 86.06 172 ASP B N 1
ATOM 5885 C CA . ASP B 1 172 ? 4.961 11.617 -10.516 1 86.06 172 ASP B CA 1
ATOM 5886 C C . ASP B 1 172 ? 3.764 11 -11.234 1 86.06 172 ASP B C 1
ATOM 5888 O O . ASP B 1 172 ? 2.832 11.711 -11.617 1 86.06 172 ASP B O 1
ATOM 5892 N N . THR B 1 173 ? 3.889 9.719 -11.43 1 88.38 173 THR B N 1
ATOM 5893 C CA . THR B 1 173 ? 2.885 8.961 -12.172 1 88.38 173 THR B CA 1
ATOM 5894 C C . THR B 1 173 ? 1.586 8.867 -11.383 1 88.38 173 THR B C 1
ATOM 5896 O O . THR B 1 173 ? 1.604 8.594 -10.18 1 88.38 173 THR B O 1
ATOM 5899 N N . PHE B 1 174 ? 0.472 9.258 -12.164 1 94 174 PHE B N 1
ATOM 5900 C CA . PHE B 1 174 ? -0.876 9.188 -11.617 1 94 174 PHE B CA 1
ATOM 5901 C C . PHE B 1 174 ? -1.151 7.805 -11.031 1 94 174 PHE B C 1
ATOM 5903 O O . PHE B 1 174 ? -0.956 6.793 -11.711 1 94 174 PHE B O 1
ATOM 5910 N N . ARG B 1 175 ? -1.542 7.691 -9.609 1 94.5 175 ARG B N 1
ATOM 5911 C CA . ARG B 1 175 ? -1.959 6.504 -8.867 1 94.5 175 ARG B CA 1
ATOM 5912 C C . ARG B 1 175 ? -0.761 5.629 -8.516 1 94.5 175 ARG B C 1
ATOM 5914 O O . ARG B 1 175 ? -0.926 4.492 -8.07 1 94.5 175 ARG B O 1
ATOM 5921 N N . SER B 1 176 ? 0.464 6.082 -8.688 1 88.06 176 SER B N 1
ATOM 5922 C CA . SER B 1 176 ? 1.618 5.215 -8.469 1 88.06 176 SER B CA 1
ATOM 5923 C C . SER B 1 176 ? 2.391 5.629 -7.223 1 88.06 176 SER B C 1
ATOM 5925 O O . SER B 1 176 ? 3.182 4.848 -6.691 1 88.06 176 SER B O 1
ATOM 5927 N N . THR B 1 177 ? 2.09 6.812 -6.797 1 85.06 177 THR B N 1
ATOM 5928 C CA . THR B 1 177 ? 2.877 7.324 -5.68 1 85.06 177 THR B CA 1
ATOM 5929 C C . THR B 1 177 ? 1.978 7.988 -4.645 1 85.06 177 THR B C 1
ATOM 5931 O O . THR B 1 177 ? 1.074 8.75 -4.992 1 85.06 177 THR B O 1
ATOM 5934 N N . TYR B 1 178 ? 2.297 7.648 -3.4 1 92.56 178 TYR B N 1
ATOM 5935 C CA . TYR B 1 178 ? 1.646 8.352 -2.301 1 92.56 178 TYR B CA 1
ATOM 5936 C C . TYR B 1 178 ? 2.172 9.781 -2.182 1 92.56 178 TYR B C 1
ATOM 5938 O O . TYR B 1 178 ? 3.381 9.992 -2.057 1 92.56 178 TYR B O 1
ATOM 5946 N N . MET B 1 179 ? 1.252 10.711 -2.217 1 94.12 179 MET B N 1
ATOM 5947 C CA . MET B 1 179 ? 1.581 12.109 -1.943 1 94.12 179 MET B CA 1
ATOM 5948 C C . MET B 1 179 ? 0.468 12.781 -1.149 1 94.12 179 MET B C 1
ATOM 5950 O O . MET B 1 179 ? -0.601 13.07 -1.691 1 94.12 179 MET B O 1
ATOM 5954 N N . TYR B 1 180 ? 0.756 13 0.046 1 94.81 180 TYR B N 1
ATOM 5955 C CA . TYR B 1 180 ? -0.208 13.602 0.963 1 94.81 180 TYR B CA 1
ATOM 5956 C C . TYR B 1 180 ? -0.619 14.992 0.491 1 94.81 180 TYR B C 1
ATOM 5958 O O . TYR B 1 180 ? 0.23 15.805 0.118 1 94.81 180 TYR B O 1
ATOM 5966 N N . SER B 1 181 ? -1.967 15.234 0.472 1 96.88 181 SER B N 1
ATOM 5967 C CA . SER B 1 181 ? -2.443 16.531 -0.007 1 96.88 181 SER B CA 1
ATOM 5968 C C . SER B 1 181 ? -3.67 16.984 0.774 1 96.88 181 SER B C 1
ATOM 5970 O O . SER B 1 181 ? -4.742 16.391 0.662 1 96.88 181 SER B O 1
ATOM 5972 N N . ASN B 1 182 ? -3.523 18.062 1.448 1 98.06 182 ASN B N 1
ATOM 5973 C CA . ASN B 1 182 ? -4.668 18.703 2.09 1 98.06 182 ASN B CA 1
ATOM 5974 C C . ASN B 1 182 ? -5.617 19.312 1.062 1 98.06 182 ASN B C 1
ATOM 5976 O O . ASN B 1 182 ? -6.828 19.375 1.287 1 98.06 182 ASN B O 1
ATOM 5980 N N . LEU B 1 183 ? -5.105 19.719 -0.08 1 98.19 183 LEU B N 1
ATOM 5981 C CA . LEU B 1 183 ? -5.938 20.312 -1.12 1 98.19 183 LEU B CA 1
ATOM 5982 C C . LEU B 1 183 ? -6.941 19.297 -1.653 1 98.19 183 LEU B C 1
ATOM 5984 O O . LEU B 1 183 ? -8.086 19.641 -1.958 1 98.19 183 LEU B O 1
ATOM 5988 N N . MET B 1 184 ? -6.523 18.094 -1.711 1 98.38 184 MET B N 1
ATOM 5989 C CA . MET B 1 184 ? -7.43 17.047 -2.205 1 98.38 184 MET B CA 1
ATOM 5990 C C . MET B 1 184 ? -8.562 16.797 -1.216 1 98.38 184 MET B C 1
ATOM 5992 O O . MET B 1 184 ? -9.688 16.5 -1.617 1 98.38 184 MET B O 1
ATOM 5996 N N . TYR B 1 185 ? -8.32 16.984 0.018 1 98.56 185 TYR B N 1
ATOM 5997 C CA . TYR B 1 185 ? -9.398 16.859 0.994 1 98.56 185 TYR B CA 1
ATOM 5998 C C . TYR B 1 185 ? -10.273 18.109 1.009 1 98.56 185 TYR B C 1
ATOM 6000 O O . TYR B 1 185 ? -11.445 18.047 1.369 1 98.56 185 TYR B O 1
ATOM 6008 N N . GLY B 1 186 ? -9.641 19.25 0.666 1 98.31 186 GLY B N 1
ATOM 6009 C CA . GLY B 1 186 ? -10.484 20.391 0.339 1 98.31 186 GLY B CA 1
ATOM 6010 C C . GLY B 1 186 ? -11.422 20.109 -0.82 1 98.31 186 GLY B C 1
ATOM 6011 O O . GLY B 1 186 ? -12.609 20.438 -0.752 1 98.31 186 GLY B O 1
ATOM 6012 N N . LEU B 1 187 ? -10.875 19.5 -1.849 1 98.62 187 LEU B N 1
ATOM 6013 C CA . LEU B 1 187 ? -11.688 19.156 -3.006 1 98.62 187 LEU B CA 1
ATOM 6014 C C . LEU B 1 187 ? -12.781 18.156 -2.619 1 98.62 187 LEU B C 1
ATOM 6016 O O . LEU B 1 187 ? -13.922 18.281 -3.078 1 98.62 187 LEU B O 1
ATOM 6020 N N . ALA B 1 188 ? -12.461 17.172 -1.797 1 98.75 188 ALA B N 1
ATOM 6021 C CA . ALA B 1 188 ? -13.453 16.219 -1.318 1 98.75 188 ALA B CA 1
ATOM 6022 C C . ALA B 1 188 ? -14.594 16.922 -0.583 1 98.75 188 ALA B C 1
ATOM 6024 O O . ALA B 1 188 ? -15.758 16.547 -0.72 1 98.75 188 ALA B O 1
ATOM 6025 N N . SER B 1 189 ? -14.242 17.906 0.192 1 98.5 189 SER B N 1
ATOM 6026 C CA . SER B 1 189 ? -15.266 18.703 0.878 1 98.5 189 SER B CA 1
ATOM 6027 C C . SER B 1 189 ? -16.172 19.422 -0.115 1 98.5 189 SER B C 1
ATOM 6029 O O . SER B 1 189 ? -17.391 19.438 0.056 1 98.5 189 SER B O 1
ATOM 6031 N N . ARG B 1 190 ? -15.531 19.969 -1.116 1 98.5 190 ARG B N 1
ATOM 6032 C CA . ARG B 1 190 ? -16.312 20.641 -2.148 1 98.5 190 ARG B CA 1
ATOM 6033 C C . ARG B 1 190 ? -17.219 19.656 -2.889 1 98.5 190 ARG B C 1
ATOM 6035 O O . ARG B 1 190 ? -18.375 19.969 -3.174 1 98.5 190 ARG B O 1
ATOM 6042 N N . MET B 1 191 ? -16.703 18.5 -3.205 1 98.75 191 MET B N 1
ATOM 6043 C CA . MET B 1 191 ? -17.5 17.469 -3.855 1 98.75 191 MET B CA 1
ATOM 6044 C C . MET B 1 191 ? -18.734 17.125 -3.018 1 98.75 191 MET B C 1
ATOM 6046 O O . MET B 1 191 ? -19.828 16.953 -3.553 1 98.75 191 MET B O 1
ATOM 6050 N N . THR B 1 192 ? -18.547 17.047 -1.732 1 98.69 192 THR B N 1
ATOM 6051 C CA . THR B 1 192 ? -19.641 16.75 -0.813 1 98.69 192 THR B CA 1
ATOM 6052 C C . THR B 1 192 ? -20.734 17.828 -0.921 1 98.69 192 THR B C 1
ATOM 6054 O O . THR B 1 192 ? -21.906 17.5 -1.009 1 98.69 192 THR B O 1
ATOM 6057 N N . GLU B 1 193 ? -20.344 19.047 -0.956 1 98.44 193 GLU B N 1
ATOM 6058 C CA . GLU B 1 193 ? -21.281 20.172 -1.066 1 98.44 193 GLU B CA 1
ATOM 6059 C C . GLU B 1 193 ? -22.016 20.141 -2.4 1 98.44 193 GLU B C 1
ATOM 6061 O O . GLU B 1 193 ? -23.219 20.422 -2.455 1 98.44 193 GLU B O 1
ATOM 6066 N N . VAL B 1 194 ? -21.281 19.828 -3.441 1 98.38 194 VAL B N 1
ATOM 6067 C CA . VAL B 1 194 ? -21.875 19.812 -4.777 1 98.38 194 VAL B CA 1
ATOM 6068 C C . VAL B 1 194 ? -22.922 18.703 -4.859 1 98.38 194 VAL B C 1
ATOM 6070 O O . VAL B 1 194 ? -24.016 18.922 -5.391 1 98.38 194 VAL B O 1
ATOM 6073 N N . ILE B 1 195 ? -22.641 17.562 -4.328 1 98.5 195 ILE B N 1
ATOM 6074 C CA . ILE B 1 195 ? -23.562 16.422 -4.391 1 98.5 195 ILE B CA 1
ATOM 6075 C C . ILE B 1 195 ? -24.812 16.734 -3.578 1 98.5 195 ILE B C 1
ATOM 6077 O O . ILE B 1 195 ? -25.938 16.516 -4.043 1 98.5 195 ILE B O 1
ATOM 6081 N N . ALA B 1 196 ? -24.641 17.312 -2.355 1 98.12 196 ALA B N 1
ATOM 6082 C CA . ALA B 1 196 ? -25.75 17.453 -1.41 1 98.12 196 ALA B CA 1
ATOM 6083 C C . ALA B 1 196 ? -26.438 18.812 -1.579 1 98.12 196 ALA B C 1
ATOM 6085 O O . ALA B 1 196 ? -27.578 18.984 -1.142 1 98.12 196 ALA B O 1
ATOM 6086 N N . GLY B 1 197 ? -25.719 19.797 -2.119 1 97.69 197 GLY B N 1
ATOM 6087 C CA . GLY B 1 197 ? -26.266 21.141 -2.256 1 97.69 197 GLY B CA 1
ATOM 6088 C C . GLY B 1 197 ? -26.312 21.906 -0.946 1 97.69 197 GLY B C 1
ATOM 6089 O O . GLY B 1 197 ? -27.141 22.797 -0.769 1 97.69 197 GLY B O 1
ATOM 6090 N N . GLU B 1 198 ? -25.578 21.484 0.038 1 97.81 198 GLU B N 1
ATOM 6091 C CA . GLU B 1 198 ? -25.516 22.094 1.364 1 97.81 198 GLU B CA 1
ATOM 6092 C C . GLU B 1 198 ? -24.062 22.312 1.801 1 97.81 198 GLU B C 1
ATOM 6094 O O . GLU B 1 198 ? -23.141 21.734 1.215 1 97.81 198 GLU B O 1
ATOM 6099 N N . ARG B 1 199 ? -23.891 23.172 2.818 1 96.75 199 ARG B N 1
ATOM 6100 C CA . ARG B 1 199 ? -22.547 23.422 3.352 1 96.75 199 ARG B CA 1
ATOM 6101 C C . ARG B 1 199 ? -22 22.172 4.039 1 96.75 199 ARG B C 1
ATOM 6103 O O . ARG B 1 199 ? -22.734 21.469 4.73 1 96.75 199 ARG B O 1
ATOM 6110 N N . TRP B 1 200 ? -20.719 21.984 3.9 1 97.5 200 TRP B N 1
ATOM 6111 C CA . TRP B 1 200 ? -20.031 20.828 4.445 1 97.5 200 TRP B CA 1
ATOM 6112 C C . TRP B 1 200 ? -20.234 20.734 5.953 1 97.5 200 TRP B C 1
ATOM 6114 O O . TRP B 1 200 ? -20.5 19.656 6.488 1 97.5 200 TRP B O 1
ATOM 6124 N N . GLU B 1 201 ? -20.172 21.859 6.66 1 97.31 201 GLU B N 1
ATOM 6125 C CA . GLU B 1 201 ? -20.312 21.906 8.109 1 97.31 201 GLU B CA 1
ATOM 6126 C C . GLU B 1 201 ? -21.703 21.469 8.555 1 97.31 201 GLU B C 1
ATOM 6128 O O . GLU B 1 201 ? -21.844 20.734 9.531 1 97.31 201 GLU B O 1
ATOM 6133 N N . ASP B 1 202 ? -22.688 21.859 7.816 1 97.88 202 ASP B N 1
ATOM 6134 C CA . ASP B 1 202 ? -24.062 21.484 8.141 1 97.88 202 ASP B CA 1
ATOM 6135 C C . ASP B 1 202 ? -24.281 19.984 7.945 1 97.88 202 ASP B C 1
ATOM 6137 O O . ASP B 1 202 ? -24.984 19.359 8.734 1 97.88 202 ASP B O 1
ATOM 6141 N N . LEU B 1 203 ? -23.719 19.484 6.914 1 98.44 203 LEU B N 1
ATOM 6142 C CA . LEU B 1 203 ? -23.844 18.062 6.629 1 98.44 203 LEU B CA 1
ATOM 6143 C C . LEU B 1 203 ? -23.156 17.234 7.699 1 98.44 203 LEU B C 1
ATOM 6145 O O . LEU B 1 203 ? -23.688 16.203 8.125 1 98.44 203 LEU B O 1
ATOM 6149 N N . ALA B 1 204 ? -22 17.641 8.141 1 98.56 204 ALA B N 1
ATOM 6150 C CA . ALA B 1 204 ? -21.266 16.938 9.195 1 98.56 204 ALA B CA 1
ATOM 6151 C C . ALA B 1 204 ? -22.078 16.906 10.492 1 98.56 204 ALA B C 1
ATOM 6153 O O . ALA B 1 204 ? -22.125 15.875 11.18 1 98.56 204 ALA B O 1
ATOM 6154 N N . GLU B 1 205 ? -22.656 18 10.805 1 97.94 205 GLU B N 1
ATOM 6155 C CA . GLU B 1 205 ? -23.5 18.078 12 1 97.94 205 GLU B CA 1
ATOM 6156 C C . GLU B 1 205 ? -24.703 17.156 11.891 1 97.94 205 GLU B C 1
ATOM 6158 O O . GLU B 1 205 ? -25 16.406 12.828 1 97.94 205 GLU B O 1
ATOM 6163 N N . ARG B 1 206 ? -25.328 17.188 10.797 1 97.75 206 ARG B N 1
ATOM 6164 C CA . ARG B 1 206 ? -26.562 16.438 10.586 1 97.75 206 ARG B CA 1
ATOM 6165 C C . ARG B 1 206 ? -26.297 14.945 10.57 1 97.75 206 ARG B C 1
ATOM 6167 O O . ARG B 1 206 ? -27.016 14.172 11.203 1 97.75 206 ARG B O 1
ATOM 6174 N N . TYR B 1 207 ? -25.266 14.547 9.922 1 97.81 207 TYR B N 1
ATOM 6175 C CA . TYR B 1 207 ? -25.109 13.125 9.648 1 97.81 207 TYR B CA 1
ATOM 6176 C C . TYR B 1 207 ? -24.25 12.453 10.727 1 97.81 207 TYR B C 1
ATOM 6178 O O . TYR B 1 207 ? -24.328 11.242 10.914 1 97.81 207 TYR B O 1
ATOM 6186 N N . PHE B 1 208 ? -23.438 13.258 11.477 1 98.38 208 PHE B N 1
ATOM 6187 C CA . PHE B 1 208 ? -22.531 12.578 12.398 1 98.38 208 PHE B CA 1
ATOM 6188 C C . PHE B 1 208 ? -22.594 13.203 13.781 1 98.38 208 PHE B C 1
ATOM 6190 O O . PHE B 1 208 ? -22.844 12.516 14.773 1 98.38 208 PHE B O 1
ATOM 6197 N N . PHE B 1 209 ? -22.516 14.508 13.977 1 98.5 209 PHE B N 1
ATOM 6198 C CA . PHE B 1 209 ? -22.406 15.094 15.305 1 98.5 209 PHE B CA 1
ATOM 6199 C C . PHE B 1 209 ? -23.688 14.852 16.109 1 98.5 209 PHE B C 1
ATOM 6201 O O . PHE B 1 209 ? -23.641 14.414 17.25 1 98.5 209 PHE B O 1
ATOM 6208 N N . ARG B 1 210 ? -24.781 15.141 15.516 1 98 210 ARG B N 1
ATOM 6209 C CA . ARG B 1 210 ? -26.047 15.008 16.234 1 98 210 ARG B CA 1
ATOM 6210 C C . ARG B 1 210 ? -26.344 13.539 16.547 1 98 210 ARG B C 1
ATOM 6212 O O . ARG B 1 210 ? -26.547 13.18 17.703 1 98 210 ARG B O 1
ATOM 6219 N N . PRO B 1 211 ? -26.25 12.688 15.562 1 98 211 PRO B N 1
ATOM 6220 C CA . PRO B 1 211 ? -26.578 11.289 15.859 1 98 211 PRO B CA 1
ATOM 6221 C C . PRO B 1 211 ? -25.609 10.656 16.844 1 98 211 PRO B C 1
ATOM 6223 O O . PRO B 1 211 ? -25.969 9.75 17.594 1 98 211 PRO B O 1
ATOM 6226 N N . LEU B 1 212 ? -24.375 11.109 16.906 1 98.19 212 LEU B N 1
ATOM 6227 C CA . LEU B 1 212 ? -23.359 10.484 17.75 1 98.19 212 LEU B CA 1
ATOM 6228 C C . LEU B 1 212 ? -23.25 11.219 19.078 1 98.19 212 LEU B C 1
ATOM 6230 O O . LEU B 1 212 ? -22.375 10.906 19.891 1 98.19 212 LEU B O 1
ATOM 6234 N N . ASP B 1 213 ? -24.062 12.25 19.25 1 97.5 213 ASP B N 1
ATOM 6235 C CA . ASP B 1 213 ? -24.078 13.055 20.469 1 97.5 213 ASP B CA 1
ATOM 6236 C C . ASP B 1 213 ? -22.734 13.758 20.688 1 97.5 213 ASP B C 1
ATOM 6238 O O . ASP B 1 213 ? -22.234 13.812 21.797 1 97.5 213 ASP B O 1
ATOM 6242 N N . MET B 1 214 ? -22.156 14.195 19.609 1 98.38 214 MET B N 1
ATOM 6243 C CA . MET B 1 214 ? -20.938 15 19.641 1 98.38 214 MET B CA 1
ATOM 6244 C C . MET B 1 214 ? -21.266 16.484 19.672 1 98.38 214 MET B C 1
ATOM 6246 O O . MET B 1 214 ? -20.891 17.234 18.766 1 98.38 214 MET B O 1
ATOM 6250 N N . HIS B 1 215 ? -21.75 16.953 20.734 1 95.94 215 HIS B N 1
ATOM 6251 C CA . HIS B 1 215 ? -22.422 18.25 20.812 1 95.94 215 HIS B CA 1
ATOM 6252 C C . HIS B 1 215 ? -21.406 19.391 20.969 1 95.94 215 HIS B C 1
ATOM 6254 O O . HIS B 1 215 ? -21.75 20.547 20.781 1 95.94 215 HIS B O 1
ATOM 6260 N N . ARG B 1 216 ? -20.234 19.047 21.297 1 97 216 ARG B N 1
ATOM 6261 C CA . ARG B 1 216 ? -19.25 20.109 21.484 1 97 216 ARG B CA 1
ATOM 6262 C C . ARG B 1 216 ? -18.312 20.203 20.297 1 97 216 ARG B C 1
ATOM 6264 O O . ARG B 1 216 ? -17.453 21.094 20.25 1 97 216 ARG B O 1
ATOM 6271 N N . SER B 1 217 ? -18.469 19.297 19.328 1 98.12 217 SER B N 1
ATOM 6272 C CA . SER B 1 217 ? -17.656 19.359 18.125 1 98.12 217 SER B CA 1
ATOM 6273 C C . SER B 1 217 ? -18.109 20.484 17.203 1 98.12 217 SER B C 1
ATOM 6275 O O . SER B 1 217 ? -19.312 20.75 17.094 1 98.12 217 SER B O 1
ATOM 6277 N N . THR B 1 218 ? -17.156 21.172 16.625 1 96.88 218 THR B N 1
ATOM 6278 C CA . THR B 1 218 ? -17.359 22.266 15.664 1 96.88 218 THR B CA 1
ATOM 6279 C C . THR B 1 218 ? -16.188 22.359 14.703 1 96.88 218 THR B C 1
ATOM 6281 O O . THR B 1 218 ? -15.492 21.375 14.445 1 96.88 218 THR B O 1
ATOM 6284 N N . PHE B 1 219 ? -16.031 23.578 14.125 1 96.81 219 PHE B N 1
ATOM 6285 C CA . PHE B 1 219 ? -14.977 23.75 13.141 1 96.81 219 PHE B CA 1
ATOM 6286 C C . PHE B 1 219 ? -14.203 25.047 13.398 1 96.81 219 PHE B C 1
ATOM 6288 O O . PHE B 1 219 ? -14.734 25.984 14 1 96.81 219 PHE B O 1
ATOM 6295 N N . VAL B 1 220 ? -13 25.016 12.961 1 94.75 220 VAL B N 1
ATOM 6296 C CA . VAL B 1 220 ? -12.094 26.125 13.227 1 94.75 220 VAL B CA 1
ATOM 6297 C C . VAL B 1 220 ? -12.672 27.406 12.617 1 94.75 220 VAL B C 1
ATOM 6299 O O . VAL B 1 220 ? -12.406 28.516 13.109 1 94.75 220 VAL B O 1
ATOM 6302 N N . THR B 1 221 ? -13.398 27.281 11.555 1 89.56 221 THR B N 1
ATOM 6303 C CA . THR B 1 221 ? -13.977 28.438 10.883 1 89.56 221 THR B CA 1
ATOM 6304 C C . THR B 1 221 ? -15.07 29.078 11.742 1 89.56 221 THR B C 1
ATOM 6306 O O . THR B 1 221 ? -15.469 30.219 11.508 1 89.56 221 THR B O 1
ATOM 6309 N N . GLN B 1 222 ? -15.484 28.344 12.734 1 88.81 222 GLN B N 1
ATOM 6310 C CA . GLN B 1 222 ? -16.562 28.812 13.594 1 88.81 222 GLN B CA 1
ATOM 6311 C C . GLN B 1 222 ? -16.094 28.938 15.047 1 88.81 222 GLN B C 1
ATOM 6313 O O . GLN B 1 222 ? -16.891 29.281 15.93 1 88.81 222 GLN B O 1
ATOM 6318 N N . LEU B 1 223 ? -14.938 28.641 15.211 1 88.69 223 LEU B N 1
ATOM 6319 C CA . LEU B 1 223 ? -14.406 28.547 16.578 1 88.69 223 LEU B CA 1
ATOM 6320 C C . LEU B 1 223 ? -14.203 29.938 17.172 1 88.69 223 LEU B C 1
ATOM 6322 O O . LEU B 1 223 ? -13.703 30.844 16.516 1 88.69 223 LEU B O 1
ATOM 6326 N N . ASP B 1 224 ? -14.672 30.109 18.359 1 87.38 224 ASP B N 1
ATOM 6327 C CA . ASP B 1 224 ? -14.406 31.297 19.156 1 87.38 224 ASP B CA 1
ATOM 6328 C C . ASP B 1 224 ? -13.32 31.016 20.203 1 87.38 224 ASP B C 1
ATOM 6330 O O . ASP B 1 224 ? -13.586 30.422 21.234 1 87.38 224 ASP B O 1
ATOM 6334 N N . LEU B 1 225 ? -12.203 31.562 20.031 1 85.69 225 LEU B N 1
ATOM 6335 C CA . LEU B 1 225 ? -11.055 31.281 20.891 1 85.69 225 LEU B CA 1
ATOM 6336 C C . LEU B 1 225 ? -11.195 32 22.234 1 85.69 225 LEU B C 1
ATOM 6338 O O . LEU B 1 225 ? -10.453 31.703 23.172 1 85.69 225 LEU B O 1
ATOM 6342 N N . SER B 1 226 ? -12.133 32.844 22.297 1 83 226 SER B N 1
ATOM 6343 C CA . SER B 1 226 ? -12.344 33.531 23.547 1 83 226 SER B CA 1
ATOM 6344 C C . SER B 1 226 ? -13.133 32.688 24.547 1 83 226 SER B C 1
ATOM 6346 O O . SER B 1 226 ? -13.188 33 25.734 1 83 226 SER B O 1
ATOM 6348 N N . GLU B 1 227 ? -13.672 31.688 24 1 86.12 227 GLU B N 1
ATOM 6349 C CA . GLU B 1 227 ? -14.383 30.781 24.891 1 86.12 227 GLU B CA 1
ATOM 6350 C C . GLU B 1 227 ? -13.422 30.094 25.859 1 86.12 227 GLU B C 1
ATOM 6352 O O . GLU B 1 227 ? -12.375 29.578 25.438 1 86.12 227 GLU B O 1
ATOM 6357 N N . LEU B 1 228 ? -13.789 30.031 27.109 1 82.56 228 LEU B N 1
ATOM 6358 C CA . LEU B 1 228 ? -12.906 29.562 28.172 1 82.56 228 LEU B CA 1
ATOM 6359 C C . LEU B 1 228 ? -12.625 28.062 28.031 1 82.56 228 LEU B C 1
ATOM 6361 O O . LEU B 1 228 ? -11.555 27.594 28.422 1 82.56 228 LEU B O 1
ATOM 6365 N N . ASN B 1 229 ? -13.523 27.359 27.562 1 93.62 229 ASN B N 1
ATOM 6366 C CA . ASN B 1 229 ? -13.344 25.922 27.484 1 93.62 229 ASN B CA 1
ATOM 6367 C C . ASN B 1 229 ? -12.766 25.5 26.141 1 93.62 229 ASN B C 1
ATOM 6369 O O . ASN B 1 229 ? -13.195 24.5 25.547 1 93.62 229 ASN B O 1
ATOM 6373 N N . THR B 1 230 ? -11.898 26.328 25.562 1 96 230 THR B N 1
ATOM 6374 C CA . THR B 1 230 ? -11.141 26.078 24.344 1 96 230 THR B CA 1
ATOM 6375 C C . THR B 1 230 ? -9.641 26.25 24.594 1 96 230 THR B C 1
ATOM 6377 O O . THR B 1 230 ? -9.211 27.297 25.094 1 96 230 THR B O 1
ATOM 6380 N N . ALA B 1 231 ? -8.891 25.234 24.297 1 96.81 231 ALA B N 1
ATOM 6381 C CA . ALA B 1 231 ? -7.438 25.359 24.438 1 96.81 231 ALA B CA 1
ATOM 6382 C C . ALA B 1 231 ? -6.863 26.344 23.422 1 96.81 231 ALA B C 1
ATOM 6384 O O . ALA B 1 231 ? -7.125 26.234 22.219 1 96.81 231 ALA B O 1
ATOM 6385 N N . LYS B 1 232 ? -6.105 27.281 23.922 1 95.88 232 LYS B N 1
ATOM 6386 C CA . LYS B 1 232 ? -5.484 28.266 23.047 1 95.88 232 LYS B CA 1
ATOM 6387 C C . LYS B 1 232 ? -4.355 27.641 22.234 1 95.88 232 LYS B C 1
ATOM 6389 O O . LYS B 1 232 ? -3.574 26.844 22.75 1 95.88 232 LYS B O 1
ATOM 6394 N N . PRO B 1 233 ? -4.312 27.969 20.922 1 96.06 233 PRO B N 1
ATOM 6395 C CA . PRO B 1 233 ? -3.266 27.406 20.062 1 96.06 233 PRO B CA 1
ATOM 6396 C C . PRO B 1 233 ? -1.91 28.078 20.266 1 96.06 233 PRO B C 1
ATOM 6398 O O . PRO B 1 233 ? -1.829 29.312 20.328 1 96.06 233 PRO B O 1
ATOM 6401 N N . TYR B 1 234 ? -0.846 27.281 20.375 1 95.12 234 TYR B N 1
ATOM 6402 C CA . TYR B 1 234 ? 0.51 27.797 20.516 1 95.12 234 TYR B CA 1
ATOM 6403 C C . TYR B 1 234 ? 1.451 27.141 19.5 1 95.12 234 TYR B C 1
ATOM 6405 O O . TYR B 1 234 ? 1.324 25.953 19.203 1 95.12 234 TYR B O 1
ATOM 6413 N N . GLN B 1 235 ? 2.369 27.906 18.984 1 92.12 235 GLN B N 1
ATOM 6414 C CA . GLN B 1 235 ? 3.441 27.422 18.109 1 92.12 235 GLN B CA 1
ATOM 6415 C C . GLN B 1 235 ? 4.801 27.578 18.781 1 92.12 235 GLN B C 1
ATOM 6417 O O . GLN B 1 235 ? 5.066 28.578 19.453 1 92.12 235 GLN B O 1
ATOM 6422 N N . ASN B 1 236 ? 5.551 26.5 18.656 1 91.25 236 ASN B N 1
ATOM 6423 C CA . ASN B 1 236 ? 6.934 26.609 19.109 1 91.25 236 ASN B CA 1
ATOM 6424 C C . ASN B 1 236 ? 7.781 27.422 18.141 1 91.25 236 ASN B C 1
ATOM 6426 O O . ASN B 1 236 ? 8.016 26.984 17 1 91.25 236 ASN B O 1
ATOM 6430 N N . TYR B 1 237 ? 8.141 28.531 18.516 1 90.62 237 TYR B N 1
ATOM 6431 C CA . TYR B 1 237 ? 8.992 29.406 17.703 1 90.62 237 TYR B CA 1
ATOM 6432 C C . TYR B 1 237 ? 10.398 29.484 18.297 1 90.62 237 TYR B C 1
ATOM 6434 O O . TYR B 1 237 ? 10.695 30.406 19.062 1 90.62 237 TYR B O 1
ATOM 6442 N N . PHE B 1 238 ? 11.25 28.531 17.844 1 86.81 238 PHE B N 1
ATOM 6443 C CA . PHE B 1 238 ? 12.641 28.422 18.25 1 86.81 238 PHE B CA 1
ATOM 6444 C C . PHE B 1 238 ? 12.75 28.266 19.766 1 86.81 238 PHE B C 1
ATOM 6446 O O . PHE B 1 238 ? 13.531 28.969 20.406 1 86.81 238 PHE B O 1
ATOM 6453 N N . GLY B 1 239 ? 11.875 27.562 20.359 1 84.69 239 GLY B N 1
ATOM 6454 C CA . GLY B 1 239 ? 11.984 27.203 21.766 1 84.69 239 GLY B CA 1
ATOM 6455 C C . GLY B 1 239 ? 11 27.938 22.641 1 84.69 239 GLY B C 1
ATOM 6456 O O . GLY B 1 239 ? 10.859 27.625 23.828 1 84.69 239 GLY B O 1
ATOM 6457 N N . VAL B 1 240 ? 10.352 28.875 22.078 1 88.44 240 VAL B N 1
ATOM 6458 C CA . VAL B 1 240 ? 9.391 29.641 22.844 1 88.44 240 VAL B CA 1
ATOM 6459 C C . VAL B 1 240 ? 7.988 29.438 22.281 1 88.44 240 VAL B C 1
ATOM 6461 O O . VAL B 1 240 ? 7.789 29.547 21.062 1 88.44 240 VAL B O 1
ATOM 6464 N N . LEU B 1 241 ? 7.031 29.172 23.141 1 92.44 241 LEU B N 1
ATOM 6465 C CA . LEU B 1 241 ? 5.656 29.031 22.688 1 92.44 241 LEU B CA 1
ATOM 6466 C C . LEU B 1 241 ? 5.027 30.391 22.422 1 92.44 241 LEU B C 1
ATOM 6468 O O . LEU B 1 241 ? 5.07 31.281 23.281 1 92.44 241 LEU B O 1
ATOM 6472 N N . LYS B 1 242 ? 4.559 30.562 21.281 1 92.88 242 LYS B N 1
ATOM 6473 C CA . LYS B 1 242 ? 3.887 31.781 20.875 1 92.88 242 LYS B CA 1
ATOM 6474 C C . LYS B 1 242 ? 2.441 31.516 20.469 1 92.88 242 LYS B C 1
ATOM 6476 O O . LYS B 1 242 ? 2.158 30.531 19.781 1 92.88 242 LYS B O 1
ATOM 6481 N N . PRO B 1 243 ? 1.548 32.344 20.906 1 92.19 243 PRO B N 1
ATOM 6482 C CA . PRO B 1 243 ? 0.146 32.125 20.531 1 92.19 243 PRO B CA 1
ATOM 6483 C C . PRO B 1 243 ? -0.122 32.344 19.047 1 92.19 243 PRO B C 1
ATOM 6485 O O . PRO B 1 243 ? 0.465 33.25 18.453 1 92.19 243 PRO B O 1
ATOM 6488 N N . ILE B 1 244 ? -0.963 31.578 18.5 1 92.44 244 ILE B N 1
ATOM 6489 C CA . ILE B 1 244 ? -1.429 31.719 17.125 1 92.44 244 ILE B CA 1
ATOM 6490 C C . ILE B 1 244 ? -2.744 32.5 17.094 1 92.44 244 ILE B C 1
ATOM 6492 O O . ILE B 1 244 ? -3.609 32.281 17.953 1 92.44 244 ILE B O 1
ATOM 6496 N N . SER B 1 245 ? -2.875 33.344 16.125 1 89 245 SER B N 1
ATOM 6497 C CA . SER B 1 245 ? -4.059 34.188 16.062 1 89 245 SER B CA 1
ATOM 6498 C C . SER B 1 245 ? -5.277 33.406 15.586 1 89 245 SER B C 1
ATOM 6500 O O . SER B 1 245 ? -5.148 32.469 14.805 1 89 245 SER B O 1
ATOM 6502 N N . SER B 1 246 ? -6.422 33.844 16.078 1 88.44 246 SER B N 1
ATOM 6503 C CA . SER B 1 246 ? -7.688 33.25 15.617 1 88.44 246 SER B CA 1
ATOM 6504 C C . SER B 1 246 ? -7.887 33.5 14.125 1 88.44 246 SER B C 1
ATOM 6506 O O . SER B 1 246 ? -8.484 32.656 13.445 1 88.44 246 SER B O 1
ATOM 6508 N N . GLU B 1 247 ? -7.398 34.594 13.703 1 89.88 247 GLU B N 1
ATOM 6509 C CA . GLU B 1 247 ? -7.527 34.906 12.289 1 89.88 247 GLU B CA 1
ATOM 6510 C C . GLU B 1 247 ? -6.781 33.906 11.414 1 89.88 247 GLU B C 1
ATOM 6512 O O . GLU B 1 247 ? -7.312 33.438 10.406 1 89.88 247 GLU B O 1
ATOM 6517 N N . LEU B 1 248 ? -5.613 33.594 11.789 1 92.56 248 LEU B N 1
ATOM 6518 C CA . LEU B 1 248 ? -4.84 32.625 11.031 1 92.56 248 LEU B CA 1
ATOM 6519 C C . LEU B 1 248 ? -5.555 31.266 11.008 1 92.56 248 LEU B C 1
ATOM 6521 O O . LEU B 1 248 ? -5.664 30.641 9.953 1 92.56 248 LEU B O 1
ATOM 6525 N N . LEU B 1 249 ? -6.051 30.844 12.117 1 92.38 249 LEU B N 1
ATOM 6526 C CA . LEU B 1 249 ? -6.715 29.547 12.203 1 92.38 249 LEU B CA 1
ATOM 6527 C C . LEU B 1 249 ? -7.945 29.5 11.305 1 92.38 249 LEU B C 1
ATOM 6529 O O . LEU B 1 249 ? -8.172 28.516 10.609 1 92.38 249 LEU B O 1
ATOM 6533 N N . ARG B 1 250 ? -8.68 30.547 11.383 1 92.06 250 ARG B N 1
ATOM 6534 C CA . ARG B 1 250 ? -9.922 30.609 10.625 1 92.06 250 ARG B CA 1
ATOM 6535 C C . ARG B 1 250 ? -9.656 30.625 9.125 1 92.06 250 ARG B C 1
ATOM 6537 O O . ARG B 1 250 ? -10.273 29.875 8.367 1 92.06 250 ARG B O 1
ATOM 6544 N N . GLN B 1 251 ? -8.781 31.469 8.734 1 91.62 251 GLN B N 1
ATOM 6545 C CA . GLN B 1 251 ? -8.516 31.625 7.305 1 91.62 251 GLN B CA 1
ATOM 6546 C C . GLN B 1 251 ? -7.801 30.406 6.73 1 91.62 251 GLN B C 1
ATOM 6548 O O . GLN B 1 251 ? -8.156 29.938 5.652 1 91.62 251 GLN B O 1
ATOM 6553 N N . TYR B 1 252 ? -6.852 29.891 7.453 1 92.25 252 TYR B N 1
ATOM 6554 C CA . TYR B 1 252 ? -6.117 28.719 7.008 1 92.25 252 TYR B CA 1
ATOM 6555 C C . TYR B 1 252 ? -7.016 27.484 7.004 1 92.25 252 TYR B C 1
ATOM 6557 O O . TYR B 1 252 ? -6.762 26.516 6.273 1 92.25 252 TYR B O 1
ATOM 6565 N N . GLY B 1 253 ? -8.07 27.516 7.781 1 93.06 253 GLY B N 1
ATOM 6566 C CA . GLY B 1 253 ? -8.977 26.406 7.953 1 93.06 253 GLY B CA 1
ATOM 6567 C C . GLY B 1 253 ? -10.102 26.375 6.938 1 93.06 253 GLY B C 1
ATOM 6568 O O . GLY B 1 253 ? -11.055 25.609 7.07 1 93.06 253 GLY B O 1
ATOM 6569 N N . GLU B 1 254 ? -10.008 27.188 5.887 1 91.56 254 GLU B N 1
ATOM 6570 C CA . GLU B 1 254 ? -11.07 27.312 4.895 1 91.56 254 GLU B CA 1
ATOM 6571 C C . GLU B 1 254 ? -11.289 26 4.152 1 91.56 254 GLU B C 1
ATOM 6573 O O . GLU B 1 254 ? -12.406 25.688 3.727 1 91.56 254 GLU B O 1
ATOM 6578 N N . LEU B 1 255 ? -10.219 25.281 3.926 1 94.94 255 LEU B N 1
ATOM 6579 C CA . LEU B 1 255 ? -10.352 23.922 3.416 1 94.94 255 LEU B CA 1
ATOM 6580 C C . LEU B 1 255 ? -10.625 22.938 4.547 1 94.94 255 LEU B C 1
ATOM 6582 O O . LEU B 1 255 ? -9.812 22.047 4.812 1 94.94 255 LEU B O 1
ATOM 6586 N N . VAL B 1 256 ? -11.688 23 5.102 1 93.88 256 VAL B N 1
ATOM 6587 C CA . VAL B 1 256 ? -12.078 22.5 6.41 1 93.88 256 VAL B CA 1
ATOM 6588 C C . VAL B 1 256 ? -11.914 20.984 6.453 1 93.88 256 VAL B C 1
ATOM 6590 O O . VAL B 1 256 ? -11.547 20.422 7.484 1 93.88 256 VAL B O 1
ATOM 6593 N N . GLY B 1 257 ? -12.133 20.328 5.375 1 97.38 257 GLY B N 1
ATOM 6594 C CA . GLY B 1 257 ? -12.117 18.875 5.344 1 97.38 257 GLY B CA 1
ATOM 6595 C C . GLY B 1 257 ? -10.727 18.297 5.555 1 97.38 257 GLY B C 1
ATOM 6596 O O . GLY B 1 257 ? -10.586 17.094 5.836 1 97.38 257 GLY B O 1
ATOM 6597 N N . SER B 1 258 ? -9.727 19.109 5.41 1 97.12 258 SER B N 1
ATOM 6598 C CA . SER B 1 258 ? -8.359 18.625 5.578 1 97.12 258 SER B CA 1
ATOM 6599 C C . SER B 1 258 ? -7.945 18.625 7.047 1 97.12 258 SER B C 1
ATOM 6601 O O . SER B 1 258 ? -7.07 17.859 7.457 1 97.12 258 SER B O 1
ATOM 6603 N N . GLY B 1 259 ? -8.602 19.562 7.863 1 97.81 259 GLY B N 1
ATOM 6604 C CA . GLY B 1 259 ? -8.086 19.656 9.219 1 97.81 259 GLY B CA 1
ATOM 6605 C C . GLY B 1 259 ? -8.914 20.562 10.109 1 97.81 259 GLY B C 1
ATOM 6606 O O . GLY B 1 259 ? -8.461 20.984 11.172 1 97.81 259 GLY B O 1
ATOM 6607 N N . GLY B 1 260 ? -10.125 20.828 9.805 1 97.38 260 GLY B N 1
ATOM 6608 C CA . GLY B 1 260 ? -10.852 21.906 10.445 1 97.38 260 GLY B CA 1
ATOM 6609 C C . GLY B 1 260 ? -11.68 21.453 11.633 1 97.38 260 GLY B C 1
ATOM 6610 O O . GLY B 1 260 ? -12.273 22.266 12.336 1 97.38 260 GLY B O 1
ATOM 6611 N N . LEU B 1 261 ? -11.672 20.188 11.945 1 98.44 261 LEU B N 1
ATOM 6612 C CA . LEU B 1 261 ? -12.508 19.672 13.023 1 98.44 261 LEU B CA 1
ATOM 6613 C C . LEU B 1 261 ? -11.977 20.109 14.383 1 98.44 261 LEU B C 1
ATOM 6615 O O . LEU B 1 261 ? -10.781 20 14.648 1 98.44 261 LEU B O 1
ATOM 6619 N N . VAL B 1 262 ? -12.828 20.672 15.141 1 98.25 262 VAL B N 1
ATOM 6620 C CA . VAL B 1 262 ? -12.609 20.969 16.562 1 98.25 262 VAL B CA 1
ATOM 6621 C C . VAL B 1 262 ? -13.461 20.047 17.422 1 98.25 262 VAL B C 1
ATOM 6623 O O . VAL B 1 262 ? -14.672 19.922 17.203 1 98.25 262 VAL B O 1
ATOM 6626 N N . SER B 1 263 ? -12.797 19.391 18.344 1 98.69 263 SER B N 1
ATOM 6627 C CA . SER B 1 263 ? -13.531 18.422 19.141 1 98.69 263 SER B CA 1
ATOM 6628 C C . SER B 1 263 ? -12.945 18.281 20.531 1 98.69 263 SER B C 1
ATOM 6630 O O . SER B 1 263 ? -12.164 19.125 20.969 1 98.69 263 SER B O 1
ATOM 6632 N N . THR B 1 264 ? -13.555 17.344 21.328 1 98.75 264 THR B N 1
ATOM 6633 C CA . THR B 1 264 ? -13.172 17.078 22.703 1 98.75 264 THR B CA 1
ATOM 6634 C C . THR B 1 264 ? -12.867 15.602 22.922 1 98.75 264 THR B C 1
ATOM 6636 O O . THR B 1 264 ? -13.156 14.773 22.047 1 98.75 264 THR B O 1
ATOM 6639 N N . ALA B 1 265 ? -12.219 15.352 24.031 1 98.88 265 ALA B N 1
ATOM 6640 C CA . ALA B 1 265 ? -11.984 13.953 24.375 1 98.88 265 ALA B CA 1
ATOM 6641 C C . ALA B 1 265 ? -13.305 13.18 24.453 1 98.88 265 ALA B C 1
ATOM 6643 O O . ALA B 1 265 ? -13.398 12.055 23.953 1 98.88 265 ALA B O 1
ATOM 6644 N N . ASP B 1 266 ? -14.328 13.797 25.047 1 98.69 266 ASP B N 1
ATOM 6645 C CA . ASP B 1 266 ? -15.633 13.164 25.188 1 98.69 266 ASP B CA 1
ATOM 6646 C C . ASP B 1 266 ? -16.25 12.867 23.812 1 98.69 266 ASP B C 1
ATOM 6648 O O . ASP B 1 266 ? -16.719 11.758 23.578 1 98.69 266 ASP B O 1
ATOM 6652 N N . ASP B 1 267 ? -16.234 13.828 22.953 1 98.81 267 ASP B N 1
ATOM 6653 C CA . ASP B 1 267 ? -16.844 13.656 21.625 1 98.81 267 ASP B CA 1
ATOM 6654 C C . ASP B 1 267 ? -16.062 12.648 20.797 1 98.81 267 ASP B C 1
ATOM 6656 O O . ASP B 1 267 ? -16.656 11.844 20.062 1 98.81 267 ASP B O 1
ATOM 6660 N N . MET B 1 268 ? -14.758 12.688 20.891 1 98.88 268 MET B N 1
ATOM 6661 C CA . MET B 1 268 ? -13.945 11.758 20.109 1 98.88 268 MET B CA 1
ATOM 6662 C C . MET B 1 268 ? -14.102 10.328 20.625 1 98.88 268 MET B C 1
ATOM 6664 O O . MET B 1 268 ? -13.906 9.375 19.875 1 98.88 268 MET B O 1
ATOM 6668 N N . ALA B 1 269 ? -14.438 10.172 21.906 1 98.75 269 ALA B N 1
ATOM 6669 C CA . ALA B 1 269 ? -14.773 8.844 22.406 1 98.75 269 ALA B CA 1
ATOM 6670 C C . ALA B 1 269 ? -15.977 8.266 21.656 1 98.75 269 ALA B C 1
ATOM 6672 O O . ALA B 1 269 ? -15.984 7.094 21.281 1 98.75 269 ALA B O 1
ATOM 6673 N N . GLN B 1 270 ? -16.969 9.102 21.406 1 98.44 270 GLN B N 1
ATOM 6674 C CA . GLN B 1 270 ? -18.141 8.68 20.641 1 98.44 270 GLN B CA 1
ATOM 6675 C C . GLN B 1 270 ? -17.781 8.328 19.203 1 98.44 270 GLN B C 1
ATOM 6677 O O . GLN B 1 270 ? -18.25 7.328 18.656 1 98.44 270 GLN B O 1
ATOM 6682 N N . TRP B 1 271 ? -16.922 9.156 18.656 1 98.62 271 TRP B N 1
ATOM 6683 C CA . TRP B 1 271 ? -16.453 8.961 17.281 1 98.62 271 TRP B CA 1
ATOM 6684 C C . TRP B 1 271 ? -15.742 7.617 17.141 1 98.62 271 TRP B C 1
ATOM 6686 O O . TRP B 1 271 ? -16 6.863 16.203 1 98.62 271 TRP B O 1
ATOM 6696 N N . MET B 1 272 ? -14.836 7.293 18.062 1 98.56 272 MET B N 1
ATOM 6697 C CA . MET B 1 272 ? -14.102 6.031 18.047 1 98.56 272 MET B CA 1
ATOM 6698 C C . MET B 1 272 ? -15.055 4.848 18.203 1 98.56 272 MET B C 1
ATOM 6700 O O . MET B 1 272 ? -14.953 3.869 17.453 1 98.56 272 MET B O 1
ATOM 6704 N N . ASN B 1 273 ? -16 4.969 19.094 1 97.81 273 ASN B N 1
ATOM 6705 C CA . ASN B 1 273 ? -16.953 3.887 19.312 1 97.81 273 ASN B CA 1
ATOM 6706 C C . ASN B 1 273 ? -17.828 3.646 18.094 1 97.81 273 ASN B C 1
ATOM 6708 O O . ASN B 1 273 ? -18.172 2.504 17.781 1 97.81 273 ASN B O 1
ATOM 6712 N N . PHE B 1 274 ? -18.188 4.691 17.406 1 97.88 274 PHE B N 1
ATOM 6713 C CA . PHE B 1 274 ? -18.953 4.594 16.172 1 97.88 274 PHE B CA 1
ATOM 6714 C C . PHE B 1 274 ? -18.266 3.672 15.18 1 97.88 274 PHE B C 1
ATOM 6716 O O . PHE B 1 274 ? -18.906 2.777 14.617 1 97.88 274 PHE B O 1
ATOM 6723 N N . PHE B 1 275 ? -16.969 3.775 14.969 1 97.44 275 PHE B N 1
ATOM 6724 C CA . PHE B 1 275 ? -16.219 2.93 14.047 1 97.44 275 PHE B CA 1
ATOM 6725 C C . PHE B 1 275 ? -16.062 1.519 14.602 1 97.44 275 PHE B C 1
ATOM 6727 O O . PHE B 1 275 ? -16.219 0.539 13.867 1 97.44 275 PHE B O 1
ATOM 6734 N N . LEU B 1 276 ? -15.859 1.413 15.867 1 97.31 276 LEU B N 1
ATOM 6735 C CA . LEU B 1 276 ? -15.508 0.142 16.484 1 97.31 276 LEU B CA 1
ATOM 6736 C C . LEU B 1 276 ? -16.75 -0.741 16.641 1 97.31 276 LEU B C 1
ATOM 6738 O O . LEU B 1 276 ? -16.625 -1.953 16.844 1 97.31 276 LEU B O 1
ATOM 6742 N N . THR B 1 277 ? -17.938 -0.142 16.594 1 95.38 277 THR B N 1
ATOM 6743 C CA . THR B 1 277 ? -19.156 -0.913 16.75 1 95.38 277 THR B CA 1
ATOM 6744 C C . THR B 1 277 ? -19.812 -1.168 15.398 1 95.38 277 THR B C 1
ATOM 6746 O O . THR B 1 277 ? -20.953 -1.631 15.336 1 95.38 277 THR B O 1
ATOM 6749 N N . GLY B 1 278 ? -19.172 -0.817 14.383 1 94.69 278 GLY B N 1
ATOM 6750 C CA . GLY B 1 278 ? -19.688 -1.104 13.055 1 94.69 278 GLY B CA 1
ATOM 6751 C C . GLY B 1 278 ? -20.703 -0.086 12.57 1 94.69 278 GLY B C 1
ATOM 6752 O O . GLY B 1 278 ? -21.594 -0.415 11.789 1 94.69 278 GLY B O 1
ATOM 6753 N N . GLY B 1 279 ? -20.719 1.142 13.148 1 96.12 279 GLY B N 1
ATOM 6754 C CA . GLY B 1 279 ? -21.516 2.229 12.602 1 96.12 279 GLY B CA 1
ATOM 6755 C C . GLY B 1 279 ? -22.672 2.625 13.492 1 96.12 279 GLY B C 1
ATOM 6756 O O . GLY B 1 279 ? -23.625 3.258 13.039 1 96.12 279 GLY B O 1
ATOM 6757 N N . PHE B 1 280 ? -22.547 2.236 14.766 1 95.94 280 PHE B N 1
ATOM 6758 C CA . PHE B 1 280 ? -23.641 2.531 15.68 1 95.94 280 PHE B CA 1
ATOM 6759 C C . PHE B 1 280 ? -23.266 3.656 16.641 1 95.94 280 PHE B C 1
ATOM 6761 O O . PHE B 1 280 ? -22.094 3.787 17.016 1 95.94 280 PHE B O 1
ATOM 6768 N N . SER B 1 281 ? -24.234 4.441 17 1 95 281 SER B N 1
ATOM 6769 C CA . SER B 1 281 ? -24.078 5.41 18.094 1 95 281 SER B CA 1
ATOM 6770 C C . SER B 1 281 ? -24.141 4.73 19.453 1 95 281 SER B C 1
ATOM 6772 O O . SER B 1 281 ? -24.469 3.547 19.547 1 95 281 SER B O 1
ATOM 6774 N N . ALA B 1 282 ? -23.844 5.516 20.484 1 90.06 282 ALA B N 1
ATOM 6775 C CA . ALA B 1 282 ? -23.906 5.012 21.844 1 90.06 282 ALA B CA 1
ATOM 6776 C C . ALA B 1 282 ? -25.328 4.59 22.203 1 90.06 282 ALA B C 1
ATOM 6778 O O . ALA B 1 282 ? -25.531 3.705 23.047 1 90.06 282 ALA B O 1
ATOM 6779 N N . ARG B 1 283 ? -26.266 5.055 21.531 1 90.88 283 ARG B N 1
ATOM 6780 C CA . ARG B 1 283 ? -27.656 4.762 21.812 1 90.88 283 ARG B CA 1
ATOM 6781 C C . ARG B 1 283 ? -28.156 3.602 20.969 1 90.88 283 ARG B C 1
ATOM 6783 O O . ARG B 1 283 ? -29.344 3.254 21.016 1 90.88 283 ARG B O 1
ATOM 6790 N N . GLY B 1 284 ? -27.328 3.113 20.094 1 92.56 284 GLY B N 1
ATOM 6791 C CA . GLY B 1 284 ? -27.688 1.938 19.312 1 92.56 284 GLY B CA 1
ATOM 6792 C C . GLY B 1 284 ? -28.266 2.277 17.953 1 92.56 284 GLY B C 1
ATOM 6793 O O . GLY B 1 284 ? -28.781 1.399 17.25 1 92.56 284 GLY B O 1
ATOM 6794 N N . GLN B 1 285 ? -28.203 3.479 17.609 1 94.31 285 GLN B N 1
ATOM 6795 C CA . GLN B 1 285 ? -28.672 3.893 16.297 1 94.31 285 GLN B CA 1
ATOM 6796 C C . GLN B 1 285 ? -27.609 3.637 15.234 1 94.31 285 GLN B C 1
ATOM 6798 O O . GLN B 1 285 ? -26.422 3.936 15.445 1 94.31 285 GLN B O 1
ATOM 6803 N N . ARG B 1 286 ? -28.062 3.049 14.125 1 95.62 286 ARG B N 1
ATOM 6804 C CA . ARG B 1 286 ? -27.141 2.896 13.008 1 95.62 286 ARG B CA 1
ATOM 6805 C C . ARG B 1 286 ? -26.938 4.219 12.273 1 95.62 286 ARG B C 1
ATOM 6807 O O . ARG B 1 286 ? -27.891 4.789 11.742 1 95.62 286 ARG B O 1
ATOM 6814 N N . VAL B 1 287 ? -25.766 4.699 12.227 1 96.81 287 VAL B N 1
ATOM 6815 C CA . VAL B 1 287 ? -25.453 5.992 11.625 1 96.81 287 VAL B CA 1
ATOM 6816 C C . VAL B 1 287 ? -24.922 5.793 10.211 1 96.81 287 VAL B C 1
ATOM 6818 O O . VAL B 1 287 ? -25.172 6.609 9.32 1 96.81 287 VAL B O 1
ATOM 6821 N N . MET B 1 288 ? -24.219 4.723 9.992 1 96.19 288 MET B N 1
ATOM 6822 C CA . MET B 1 288 ? -23.641 4.348 8.711 1 96.19 288 MET B CA 1
ATOM 6823 C C . MET B 1 288 ? -23.547 2.83 8.57 1 96.19 288 MET B C 1
ATOM 6825 O O . MET B 1 288 ? -23.453 2.117 9.578 1 96.19 288 MET B O 1
ATOM 6829 N N . SER B 1 289 ? -23.688 2.297 7.355 1 94.69 289 SER B N 1
ATOM 6830 C CA . SER B 1 289 ? -23.625 0.853 7.152 1 94.69 289 SER B CA 1
ATOM 6831 C C . SER B 1 289 ? -22.219 0.313 7.449 1 94.69 289 SER B C 1
ATOM 6833 O O . SER B 1 289 ? -21.234 1.021 7.277 1 94.69 289 SER B O 1
ATOM 6835 N N . GLU B 1 290 ? -22.234 -0.878 7.891 1 94.56 290 GLU B N 1
ATOM 6836 C CA . GLU B 1 290 ? -20.969 -1.545 8.141 1 94.56 290 GLU B CA 1
ATOM 6837 C C . GLU B 1 290 ? -20.156 -1.665 6.855 1 94.56 290 GLU B C 1
ATOM 6839 O O . GLU B 1 290 ? -18.922 -1.562 6.883 1 94.56 290 GLU B O 1
ATOM 6844 N N . GLU B 1 291 ? -20.781 -1.904 5.777 1 94 291 GLU B N 1
ATOM 6845 C CA . GLU B 1 291 ? -20.125 -2.029 4.48 1 94 291 GLU B CA 1
ATOM 6846 C C . GLU B 1 291 ? -19.406 -0.737 4.102 1 94 291 GLU B C 1
ATOM 6848 O O . GLU B 1 291 ? -18.281 -0.772 3.617 1 94 291 GLU B O 1
ATOM 6853 N N . SER B 1 292 ? -20.047 0.354 4.344 1 94 292 SER B N 1
ATOM 6854 C CA . SER B 1 292 ? -19.438 1.647 4.035 1 94 292 SER B CA 1
ATOM 6855 C C . SER B 1 292 ? -18.234 1.927 4.93 1 94 292 SER B C 1
ATOM 6857 O O . SER B 1 292 ? -17.234 2.477 4.477 1 94 292 SER B O 1
ATOM 6859 N N . LEU B 1 293 ? -18.391 1.582 6.156 1 95.69 293 LEU B N 1
ATOM 6860 C CA . LEU B 1 293 ? -17.266 1.77 7.07 1 95.69 293 LEU B CA 1
ATOM 6861 C C . LEU B 1 293 ? -16.078 0.908 6.66 1 95.69 293 LEU B C 1
ATOM 6863 O O . LEU B 1 293 ? -14.93 1.357 6.715 1 95.69 293 LEU B O 1
ATOM 6867 N N . ARG B 1 294 ? -16.375 -0.3 6.266 1 94.81 294 ARG B N 1
ATOM 6868 C CA . ARG B 1 294 ? -15.32 -1.192 5.793 1 94.81 294 ARG B CA 1
ATOM 6869 C C . ARG B 1 294 ? -14.648 -0.631 4.543 1 94.81 294 ARG B C 1
ATOM 6871 O O . ARG B 1 294 ? -13.438 -0.764 4.371 1 94.81 294 ARG B O 1
ATOM 6878 N N . GLU B 1 295 ? -15.422 -0.037 3.707 1 95.69 295 GLU B N 1
ATOM 6879 C CA . GLU B 1 295 ? -14.883 0.565 2.488 1 95.69 295 GLU B CA 1
ATOM 6880 C C . GLU B 1 295 ? -13.859 1.649 2.814 1 95.69 295 GLU B C 1
ATOM 6882 O O . GLU B 1 295 ? -12.836 1.771 2.133 1 95.69 295 GLU B O 1
ATOM 6887 N N . LEU B 1 296 ? -14.07 2.404 3.85 1 97.19 296 LEU B N 1
ATOM 6888 C CA . LEU B 1 296 ? -13.18 3.48 4.262 1 97.19 296 LEU B CA 1
ATOM 6889 C C . LEU B 1 296 ? -11.844 2.926 4.734 1 97.19 296 LEU B C 1
ATOM 6891 O O . LEU B 1 296 ? -10.812 3.598 4.633 1 97.19 296 LEU B O 1
ATOM 6895 N N . GLN B 1 297 ? -11.922 1.722 5.199 1 94.69 297 GLN B N 1
ATOM 6896 C CA . GLN B 1 297 ? -10.766 1.139 5.867 1 94.69 297 GLN B CA 1
ATOM 6897 C C . GLN B 1 297 ? -10.039 0.152 4.957 1 94.69 297 GLN B C 1
ATOM 6899 O O . GLN B 1 297 ? -9.062 -0.479 5.367 1 94.69 297 GLN B O 1
ATOM 6904 N N . LYS B 1 298 ? -10.461 -0.002 3.773 1 94.56 298 LYS B N 1
ATOM 6905 C CA . LYS B 1 298 ? -9.789 -0.887 2.824 1 94.56 298 LYS B CA 1
ATOM 6906 C C . LYS B 1 298 ? -8.445 -0.313 2.395 1 94.56 298 LYS B C 1
ATOM 6908 O O . LYS B 1 298 ? -8.32 0.894 2.172 1 94.56 298 LYS B O 1
ATOM 6913 N N . PRO B 1 299 ? -7.402 -1.187 2.314 1 93.88 299 PRO B N 1
ATOM 6914 C CA . PRO B 1 299 ? -6.098 -0.716 1.84 1 93.88 299 PRO B CA 1
ATOM 6915 C C . PRO B 1 299 ? -6.16 -0.126 0.433 1 93.88 299 PRO B C 1
ATOM 6917 O O . PRO B 1 299 ? -6.77 -0.717 -0.463 1 93.88 299 PRO B O 1
ATOM 6920 N N . ARG B 1 300 ? -5.547 1.074 0.287 1 94.5 300 ARG B N 1
ATOM 6921 C CA . ARG B 1 300 ? -5.578 1.703 -1.03 1 94.5 300 ARG B CA 1
ATOM 6922 C C . ARG B 1 300 ? -4.168 2.014 -1.521 1 94.5 300 ARG B C 1
ATOM 6924 O O . ARG B 1 300 ? -3.809 1.666 -2.648 1 94.5 300 ARG B O 1
ATOM 6931 N N . THR B 1 301 ? -3.369 2.682 -0.698 1 94.44 301 THR B N 1
ATOM 6932 C CA . THR B 1 301 ? -2.088 3.209 -1.154 1 94.44 301 THR B CA 1
ATOM 6933 C C . THR B 1 301 ? -0.969 2.822 -0.19 1 94.44 301 THR B C 1
ATOM 6935 O O . THR B 1 301 ? -1.079 3.045 1.018 1 94.44 301 THR B O 1
ATOM 6938 N N . ALA B 1 302 ? 0.094 2.279 -0.751 1 92.75 302 ALA B N 1
ATOM 6939 C CA . ALA B 1 302 ? 1.28 2.031 0.065 1 92.75 302 ALA B CA 1
ATOM 6940 C C . ALA B 1 302 ? 1.953 3.34 0.469 1 92.75 302 ALA B C 1
ATOM 6942 O O . ALA B 1 302 ? 2.107 4.246 -0.354 1 92.75 302 ALA B O 1
ATOM 6943 N N . MET B 1 303 ? 2.303 3.42 1.753 1 88.88 303 MET B N 1
ATOM 6944 C CA . MET B 1 303 ? 2.938 4.645 2.23 1 88.88 303 MET B CA 1
ATOM 6945 C C . MET B 1 303 ? 4.113 4.324 3.146 1 88.88 303 MET B C 1
ATOM 6947 O O . MET B 1 303 ? 4.121 3.293 3.82 1 88.88 303 MET B O 1
ATOM 6951 N N . PRO B 1 304 ? 5.066 5.129 3.152 1 76.56 304 PRO B N 1
ATOM 6952 C CA . PRO B 1 304 ? 6.266 4.926 3.971 1 76.56 304 PRO B CA 1
ATOM 6953 C C . PRO B 1 304 ? 6.129 5.516 5.371 1 76.56 304 PRO B C 1
ATOM 6955 O O . PRO B 1 304 ? 6.809 6.492 5.703 1 76.56 304 PRO B O 1
ATOM 6958 N N . MET B 1 305 ? 5.254 5.012 6.191 1 72.88 305 MET B N 1
ATOM 6959 C CA . MET B 1 305 ? 5.152 5.59 7.527 1 72.88 305 MET B CA 1
ATOM 6960 C C . MET B 1 305 ? 5.359 4.523 8.594 1 72.88 305 MET B C 1
ATOM 6962 O O . MET B 1 305 ? 4.559 3.596 8.719 1 72.88 305 MET B O 1
ATOM 6966 N N . VAL B 1 306 ? 6.5 4.734 9.32 1 81.38 306 VAL B N 1
ATOM 6967 C CA . VAL B 1 306 ? 6.812 3.906 10.477 1 81.38 306 VAL B CA 1
ATOM 6968 C C . VAL B 1 306 ? 7.223 4.793 11.648 1 81.38 306 VAL B C 1
ATOM 6970 O O . VAL B 1 306 ? 8.141 5.609 11.531 1 81.38 306 VAL B O 1
ATOM 6973 N N . LEU B 1 307 ? 6.453 4.734 12.703 1 86.75 307 LEU B N 1
ATOM 6974 C CA . LEU B 1 307 ? 6.809 5.504 13.891 1 86.75 307 LEU B CA 1
ATOM 6975 C C . LEU B 1 307 ? 8.086 4.973 14.523 1 86.75 307 LEU B C 1
ATOM 6977 O O . LEU B 1 307 ? 9.023 5.73 14.766 1 86.75 307 LEU B O 1
ATOM 6981 N N . PHE B 1 308 ? 8.211 3.73 14.766 1 90.31 308 PHE B N 1
ATOM 6982 C CA . PHE B 1 308 ? 9.383 2.99 15.219 1 90.31 308 PHE B CA 1
ATOM 6983 C C . PHE B 1 308 ? 9.234 1.504 14.914 1 90.31 308 PHE B C 1
ATOM 6985 O O . PHE B 1 308 ? 8.117 1.011 14.734 1 90.31 308 PHE B O 1
ATOM 6992 N N . SER B 1 309 ? 10.328 0.883 14.836 1 91.75 309 SER B N 1
ATOM 6993 C CA . SER B 1 309 ? 10.312 -0.515 14.414 1 91.75 309 SER B CA 1
ATOM 6994 C C . SER B 1 309 ? 11.414 -1.314 15.102 1 91.75 309 SER B C 1
ATOM 6996 O O . SER B 1 309 ? 12.477 -0.774 15.422 1 91.75 309 SER B O 1
ATOM 6998 N N . GLN B 1 310 ? 11.047 -2.555 15.336 1 92.69 310 GLN B N 1
ATOM 6999 C CA . GLN B 1 310 ? 12.07 -3.518 15.727 1 92.69 310 GLN B CA 1
ATOM 7000 C C . GLN B 1 310 ? 13.078 -3.736 14.602 1 92.69 310 GLN B C 1
ATOM 7002 O O . GLN B 1 310 ? 12.734 -3.648 13.422 1 92.69 310 GLN B O 1
ATOM 7007 N N . PRO B 1 311 ? 14.383 -3.912 14.875 1 92.56 311 PRO B N 1
ATOM 7008 C CA . PRO B 1 311 ? 14.898 -4.152 16.234 1 92.56 311 PRO B CA 1
ATOM 7009 C C . PRO B 1 311 ? 15.375 -2.873 16.922 1 92.56 311 PRO B C 1
ATOM 7011 O O . PRO B 1 311 ? 15.82 -2.914 18.062 1 92.56 311 PRO B O 1
ATOM 7014 N N . ASP B 1 312 ? 15.227 -1.693 16.328 1 92.81 312 ASP B N 1
ATOM 7015 C CA . ASP B 1 312 ? 15.758 -0.455 16.875 1 92.81 312 ASP B CA 1
ATOM 7016 C C . ASP B 1 312 ? 14.992 -0.047 18.141 1 92.81 312 ASP B C 1
ATOM 7018 O O . ASP B 1 312 ? 15.547 0.612 19.016 1 92.81 312 ASP B O 1
ATOM 7022 N N . PHE B 1 313 ? 13.75 -0.404 18.172 1 95.38 313 PHE B N 1
ATOM 7023 C CA . PHE B 1 313 ? 12.875 -0.209 19.328 1 95.38 313 PHE B CA 1
ATOM 7024 C C . PHE B 1 313 ? 12.289 -1.536 19.797 1 95.38 313 PHE B C 1
ATOM 7026 O O . PHE B 1 313 ? 12.336 -2.531 19.078 1 95.38 313 PHE B O 1
ATOM 7033 N N . PRO B 1 314 ? 11.797 -1.559 21 1 94.5 314 PRO B N 1
ATOM 7034 C CA . PRO B 1 314 ? 11.312 -2.83 21.547 1 94.5 314 PRO B CA 1
ATOM 7035 C C . PRO B 1 314 ? 10.094 -3.369 20.812 1 94.5 314 PRO B C 1
ATOM 7037 O O . PRO B 1 314 ? 9.836 -4.574 20.828 1 94.5 314 PRO B O 1
ATOM 7040 N N . VAL B 1 315 ? 9.281 -2.475 20.203 1 95.81 315 VAL B N 1
ATOM 7041 C CA . VAL B 1 315 ? 8.07 -2.869 19.469 1 95.81 315 VAL B CA 1
ATOM 7042 C C . VAL B 1 315 ? 7.984 -2.104 18.156 1 95.81 315 VAL B C 1
ATOM 7044 O O . VAL B 1 315 ? 8.75 -1.166 17.922 1 95.81 315 VAL B O 1
ATOM 7047 N N . THR B 1 316 ? 7.145 -2.627 17.297 1 95.12 316 THR B N 1
ATOM 7048 C CA . THR B 1 316 ? 6.895 -1.935 16.047 1 95.12 316 THR B CA 1
ATOM 7049 C C . THR B 1 316 ? 5.523 -1.265 16.047 1 95.12 316 THR B C 1
ATOM 7051 O O . THR B 1 316 ? 4.535 -1.871 16.469 1 95.12 316 THR B O 1
ATOM 7054 N N . ALA B 1 317 ? 5.508 -0.001 15.703 1 96.25 317 ALA B N 1
ATOM 7055 C CA . ALA B 1 317 ? 4.316 0.765 15.352 1 96.25 317 ALA B CA 1
ATOM 7056 C C . ALA B 1 317 ? 4.406 1.306 13.93 1 96.25 317 ALA B C 1
ATOM 7058 O O . ALA B 1 317 ? 5.195 2.213 13.648 1 96.25 317 ALA B O 1
ATOM 7059 N N . SER B 1 318 ? 3.596 0.683 13.086 1 93.94 318 SER B N 1
ATOM 7060 C CA . SER B 1 318 ? 3.695 1.045 11.68 1 93.94 318 SER B CA 1
ATOM 7061 C C . SER B 1 318 ? 2.34 1.46 11.117 1 93.94 318 SER B C 1
ATOM 7063 O O . SER B 1 318 ? 1.298 1.004 11.594 1 93.94 318 SER B O 1
ATOM 7065 N N . PHE B 1 319 ? 2.32 2.357 10.164 1 94.12 319 PHE B N 1
ATOM 7066 C CA . PHE B 1 319 ? 1.195 2.779 9.336 1 94.12 319 PHE B CA 1
ATOM 7067 C C . PHE B 1 319 ? 1.592 2.83 7.867 1 94.12 319 PHE B C 1
ATOM 7069 O O . PHE B 1 319 ? 1.723 3.912 7.289 1 94.12 319 PHE B O 1
ATOM 7076 N N . ASP B 1 320 ? 1.587 1.679 7.227 1 93.19 320 ASP B N 1
ATOM 7077 C CA . ASP B 1 320 ? 2.258 1.536 5.938 1 93.19 320 ASP B CA 1
ATOM 7078 C C . ASP B 1 320 ? 1.263 1.654 4.785 1 93.19 320 ASP B C 1
ATOM 7080 O O . ASP B 1 320 ? 1.646 1.572 3.615 1 93.19 320 ASP B O 1
ATOM 7084 N N . ILE B 1 321 ? 0.043 1.803 5.098 1 95.38 321 ILE B N 1
ATOM 7085 C CA . ILE B 1 321 ? -0.983 1.837 4.062 1 95.38 321 ILE B CA 1
ATOM 7086 C C . ILE B 1 321 ? -1.993 2.939 4.371 1 95.38 321 ILE B C 1
ATOM 7088 O O . ILE B 1 321 ? -2.324 3.178 5.535 1 95.38 321 ILE B O 1
ATOM 7092 N N . TYR B 1 322 ? -2.373 3.58 3.326 1 96.06 322 TYR B N 1
ATOM 7093 C CA . TYR B 1 322 ? -3.447 4.559 3.459 1 96.06 322 TYR B CA 1
ATOM 7094 C C . TYR B 1 322 ? -4.758 4.004 2.914 1 96.06 322 TYR B C 1
ATOM 7096 O O . TYR B 1 322 ? -4.773 3.34 1.874 1 96.06 322 TYR B O 1
ATOM 7104 N N . GLY B 1 323 ? -5.84 4.164 3.668 1 96.12 323 GLY B N 1
ATOM 7105 C CA . GLY B 1 323 ? -7.191 3.971 3.168 1 96.12 323 GLY B CA 1
ATOM 7106 C C . GLY B 1 323 ? -7.84 5.254 2.68 1 96.12 323 GLY B C 1
ATOM 7107 O O . GLY B 1 323 ? -7.301 5.93 1.803 1 96.12 323 GLY B O 1
ATOM 7108 N N . MET B 1 324 ? -8.93 5.547 3.248 1 98 324 MET B N 1
ATOM 7109 C CA . MET B 1 324 ? -9.57 6.832 3.008 1 98 324 MET B CA 1
ATOM 7110 C C . MET B 1 324 ? -9.781 7.59 4.316 1 98 324 MET B C 1
ATOM 7112 O O . MET B 1 324 ? -10.75 7.332 5.039 1 98 324 MET B O 1
ATOM 7116 N N . GLY B 1 325 ? -8.852 8.43 4.562 1 98.06 325 GLY B N 1
ATOM 7117 C CA . GLY B 1 325 ? -8.875 9.195 5.801 1 98.06 325 GLY B CA 1
ATOM 7118 C C . GLY B 1 325 ? -8.273 8.453 6.977 1 98.06 325 GLY B C 1
ATOM 7119 O O . GLY B 1 325 ? -8.32 8.93 8.109 1 98.06 325 GLY B O 1
ATOM 7120 N N . TRP B 1 326 ? -7.699 7.281 6.676 1 97.5 326 TRP B N 1
ATOM 7121 C CA . TRP B 1 326 ? -7.133 6.434 7.719 1 97.5 326 TRP B CA 1
ATOM 7122 C C . TRP B 1 326 ? -5.785 5.867 7.289 1 97.5 326 TRP B C 1
ATOM 7124 O O . TRP B 1 326 ? -5.598 5.512 6.125 1 97.5 326 TRP B O 1
ATOM 7134 N N . TRP B 1 327 ? -4.957 5.82 8.336 1 96.88 327 TRP B N 1
ATOM 7135 C CA . TRP B 1 327 ? -3.742 5.02 8.203 1 96.88 327 TRP B CA 1
ATOM 7136 C C . TRP B 1 327 ? -3.977 3.592 8.688 1 96.88 327 TRP B C 1
ATOM 7138 O O . TRP B 1 327 ? -4.672 3.371 9.68 1 96.88 327 TRP B O 1
ATOM 7148 N N . LEU B 1 328 ? -3.438 2.635 7.945 1 96 328 LEU B N 1
ATOM 7149 C CA . LEU B 1 328 ? -3.514 1.228 8.32 1 96 328 LEU B CA 1
ATOM 7150 C C . LEU B 1 328 ? -2.127 0.668 8.617 1 96 328 LEU B C 1
ATOM 7152 O O . LEU B 1 328 ? -1.16 0.995 7.922 1 96 328 LEU B O 1
ATOM 7156 N N . GLY B 1 329 ? -2.047 -0.152 9.633 1 95.06 329 GLY B N 1
ATOM 7157 C CA . GLY B 1 329 ? -0.773 -0.754 9.992 1 95.06 329 GLY B CA 1
ATOM 7158 C C . GLY B 1 329 ? -0.868 -1.688 11.18 1 95.06 329 GLY B C 1
ATOM 7159 O O . GLY B 1 329 ? -1.842 -2.432 11.32 1 95.06 329 GLY B O 1
ATOM 7160 N N . TYR B 1 330 ? 0.21 -1.689 12.008 1 95.25 330 TYR B N 1
ATOM 7161 C CA . TYR B 1 330 ? 0.287 -2.637 13.117 1 95.25 330 TYR B CA 1
ATOM 7162 C C . TYR B 1 330 ? 0.875 -1.978 14.359 1 95.25 330 TYR B C 1
ATOM 7164 O O . TYR B 1 330 ? 1.704 -1.07 14.258 1 95.25 330 TYR B O 1
ATOM 7172 N N . TYR B 1 331 ? 0.465 -2.393 15.422 1 97.12 331 TYR B N 1
ATOM 7173 C CA . TYR B 1 331 ? 1.141 -2.191 16.703 1 97.12 331 TYR B CA 1
ATOM 7174 C C . TYR B 1 331 ? 1.328 -3.516 17.438 1 97.12 331 TYR B C 1
ATOM 7176 O O . TYR B 1 331 ? 0.352 -4.188 17.766 1 97.12 331 TYR B O 1
ATOM 7184 N N . ARG B 1 332 ? 2.561 -3.914 17.719 1 95.75 332 ARG B N 1
ATOM 7185 C CA . ARG B 1 332 ? 2.895 -5.199 18.328 1 95.75 332 ARG B CA 1
ATOM 7186 C C . ARG B 1 332 ? 2.262 -6.352 17.547 1 95.75 332 ARG B C 1
ATOM 7188 O O . ARG B 1 332 ? 1.807 -7.328 18.156 1 95.75 332 ARG B O 1
ATOM 7195 N N . GLY B 1 333 ? 2.1 -6.145 16.281 1 94.19 333 GLY B N 1
ATOM 7196 C CA . GLY B 1 333 ? 1.545 -7.199 15.445 1 94.19 333 GLY B CA 1
ATOM 7197 C C . GLY B 1 333 ? 0.035 -7.129 15.312 1 94.19 333 GLY B C 1
ATOM 7198 O O . GLY B 1 333 ? -0.549 -7.77 14.438 1 94.19 333 GLY B O 1
ATOM 7199 N N . PHE B 1 334 ? -0.656 -6.34 16.156 1 96 334 PHE B N 1
ATOM 7200 C CA . PHE B 1 334 ? -2.096 -6.148 16.016 1 96 334 PHE B CA 1
ATOM 7201 C C . PHE B 1 334 ? -2.414 -5.199 14.875 1 96 334 PHE B C 1
ATOM 7203 O O . PHE B 1 334 ? -1.83 -4.117 14.773 1 96 334 PHE B O 1
ATOM 7210 N N . PRO B 1 335 ? -3.324 -5.57 13.992 1 95.12 335 PRO B N 1
ATOM 7211 C CA . PRO B 1 335 ? -3.793 -4.582 13.016 1 95.12 335 PRO B CA 1
ATOM 7212 C C . PRO B 1 335 ? -4.449 -3.369 13.68 1 95.12 335 PRO B C 1
ATOM 7214 O O . PRO B 1 335 ? -5.262 -3.525 14.594 1 95.12 335 PRO B O 1
ATOM 7217 N N . VAL B 1 336 ? -4.031 -2.164 13.203 1 96.44 336 VAL B N 1
ATOM 7218 C CA . VAL B 1 336 ? -4.594 -0.94 13.766 1 96.44 336 VAL B CA 1
ATOM 7219 C C . VAL B 1 336 ? -4.945 0.033 12.641 1 96.44 336 VAL B C 1
ATOM 7221 O O . VAL B 1 336 ? -4.449 -0.095 11.523 1 96.44 336 VAL B O 1
ATOM 7224 N N . LEU B 1 337 ? -5.879 0.915 12.961 1 96.69 337 LEU B N 1
ATOM 7225 C CA . LEU B 1 337 ? -6.195 2.113 12.195 1 96.69 337 LEU B CA 1
ATOM 7226 C C . LEU B 1 337 ? -5.84 3.371 12.977 1 96.69 337 LEU B C 1
ATOM 7228 O O . LEU B 1 337 ? -6.07 3.439 14.188 1 96.69 337 LEU B O 1
ATOM 7232 N N . GLY B 1 338 ? -5.316 4.328 12.234 1 97.44 338 GLY B N 1
ATOM 7233 C CA . GLY B 1 338 ? -5.031 5.562 12.945 1 97.44 338 GLY B CA 1
ATOM 7234 C C . GLY B 1 338 ? -4.816 6.75 12.023 1 97.44 338 GLY B C 1
ATOM 7235 O O . GLY B 1 338 ? -5.086 6.664 10.82 1 97.44 338 GLY B O 1
ATOM 7236 N N . HIS B 1 339 ? -4.5 7.832 12.562 1 98.31 339 HIS B N 1
ATOM 7237 C CA . HIS B 1 339 ? -4.109 9.062 11.883 1 98.31 339 HIS B CA 1
ATOM 7238 C C . HIS B 1 339 ? -3.57 10.086 12.875 1 98.31 339 HIS B C 1
ATOM 7240 O O . HIS B 1 339 ? -4.066 10.188 14 1 98.31 339 HIS B O 1
ATOM 7246 N N . SER B 1 340 ? -2.635 10.797 12.453 1 97.5 340 SER B N 1
ATOM 7247 C CA . SER B 1 340 ? -2.154 11.914 13.266 1 97.5 340 SER B CA 1
ATOM 7248 C C . SER B 1 340 ? -2.752 13.234 12.797 1 97.5 340 SER B C 1
ATOM 7250 O O . SER B 1 340 ? -3.303 13.32 11.703 1 97.5 340 SER B O 1
ATOM 7252 N N . GLY B 1 341 ? -2.768 14.156 13.742 1 97.94 341 GLY B N 1
ATOM 7253 C CA . GLY B 1 341 ? -3.168 15.523 13.43 1 97.94 341 GLY B CA 1
ATOM 7254 C C . GLY B 1 341 ? -2.115 16.547 13.805 1 97.94 341 GLY B C 1
ATOM 7255 O O . GLY B 1 341 ? -1.557 16.5 14.898 1 97.94 341 GLY B O 1
ATOM 7256 N N . ALA B 1 342 ? -1.796 17.375 12.852 1 96.81 342 ALA B N 1
ATOM 7257 C CA . ALA B 1 342 ? -0.919 18.516 13.102 1 96.81 342 ALA B CA 1
ATOM 7258 C C . ALA B 1 342 ? -1.397 19.75 12.344 1 96.81 342 ALA B C 1
ATOM 7260 O O . ALA B 1 342 ? -1.687 19.672 11.148 1 96.81 342 ALA B O 1
ATOM 7261 N N . SER B 1 343 ? -1.655 20.734 12.992 1 93.75 343 SER B N 1
ATOM 7262 C CA . SER B 1 343 ? -1.968 22.062 12.461 1 93.75 343 SER B CA 1
ATOM 7263 C C . SER B 1 343 ? -1.286 23.156 13.266 1 93.75 343 SER B C 1
ATOM 7265 O O . SER B 1 343 ? -0.493 22.875 14.164 1 93.75 343 SER B O 1
ATOM 7267 N N . TYR B 1 344 ? -1.474 24.422 12.859 1 93.75 344 TYR B N 1
ATOM 7268 C CA . TYR B 1 344 ? -0.891 25.516 13.625 1 93.75 344 TYR B CA 1
ATOM 7269 C C . TYR B 1 344 ? -1.457 25.547 15.039 1 93.75 344 TYR B C 1
ATOM 7271 O O . TYR B 1 344 ? -2.602 25.953 15.25 1 93.75 344 TYR B O 1
ATOM 7279 N N . GLY B 1 345 ? -0.661 25.078 15.977 1 95.38 345 GLY B N 1
ATOM 7280 C CA . GLY B 1 345 ? -0.965 25.266 17.391 1 95.38 345 GLY B CA 1
ATOM 7281 C C . GLY B 1 345 ? -1.491 24 18.047 1 95.38 345 GLY B C 1
ATOM 7282 O O . GLY B 1 345 ? -1.652 23.969 19.266 1 95.38 345 GLY B O 1
ATOM 7283 N N . TYR B 1 346 ? -1.822 22.953 17.266 1 97.19 346 TYR B N 1
ATOM 7284 C CA . TYR B 1 346 ? -2.418 21.766 17.875 1 97.19 346 TYR B CA 1
ATOM 7285 C C . TYR B 1 346 ? -1.764 20.5 17.328 1 97.19 346 TYR B C 1
ATOM 7287 O O . TYR B 1 346 ? -1.237 20.5 16.219 1 97.19 346 TYR B O 1
ATOM 7295 N N . ARG B 1 347 ? -1.705 19.438 18.109 1 98.25 347 ARG B N 1
ATOM 7296 C CA . ARG B 1 347 ? -1.275 18.094 17.781 1 98.25 347 ARG B CA 1
ATOM 7297 C C . ARG B 1 347 ? -2.275 17.047 18.281 1 98.25 347 ARG B C 1
ATOM 7299 O O . ARG B 1 347 ? -2.814 17.188 19.375 1 98.25 347 ARG B O 1
ATOM 7306 N N . ALA B 1 348 ? -2.514 16.031 17.469 1 98.75 348 ALA B N 1
ATOM 7307 C CA . ALA B 1 348 ? -3.469 15 17.859 1 98.75 348 ALA B CA 1
ATOM 7308 C C . ALA B 1 348 ? -3.068 13.641 17.297 1 98.75 348 ALA B C 1
ATOM 7310 O O . ALA B 1 348 ? -2.158 13.547 16.469 1 98.75 348 ALA B O 1
ATOM 7311 N N . PHE B 1 349 ? -3.676 12.578 17.797 1 98.75 349 PHE B N 1
ATOM 7312 C CA . PHE B 1 349 ? -3.473 11.219 17.312 1 98.75 349 PHE B CA 1
ATOM 7313 C C . PHE B 1 349 ? -4.637 10.32 17.719 1 98.75 349 PHE B C 1
ATOM 7315 O O . PHE B 1 349 ? -5.16 10.438 18.828 1 98.75 349 PHE B O 1
ATOM 7322 N N . VAL B 1 350 ? -5.098 9.539 16.844 1 98.81 350 VAL B N 1
ATOM 7323 C CA . VAL B 1 350 ? -6.109 8.531 17.156 1 98.81 350 VAL B CA 1
ATOM 7324 C C . VAL B 1 350 ? -5.66 7.168 16.641 1 98.81 350 VAL B C 1
ATOM 7326 O O . VAL B 1 350 ? -5.062 7.07 15.562 1 98.81 350 VAL B O 1
ATOM 7329 N N . VAL B 1 351 ? -5.871 6.141 17.422 1 98.75 351 VAL B N 1
ATOM 7330 C CA . VAL B 1 351 ? -5.594 4.77 17 1 98.75 351 VAL B CA 1
ATOM 7331 C C . VAL B 1 351 ? -6.738 3.857 17.438 1 98.75 351 VAL B C 1
ATOM 7333 O O . VAL B 1 351 ? -7.191 3.918 18.578 1 98.75 351 VAL B O 1
ATOM 7336 N N . LEU B 1 352 ? -7.223 3.062 16.562 1 98.56 352 LEU B N 1
ATOM 7337 C CA . LEU B 1 352 ? -8.219 2.031 16.828 1 98.56 352 LEU B CA 1
ATOM 7338 C C . LEU B 1 352 ? -7.609 0.639 16.703 1 98.56 352 LEU B C 1
ATOM 7340 O O . LEU B 1 352 ? -6.773 0.399 15.828 1 98.56 352 LEU B O 1
ATOM 7344 N N . VAL B 1 353 ? -7.98 -0.222 17.578 1 98.12 353 VAL B N 1
ATOM 7345 C CA . VAL B 1 353 ? -7.66 -1.644 17.531 1 98.12 353 VAL B CA 1
ATOM 7346 C C . VAL B 1 353 ? -8.945 -2.461 17.375 1 98.12 353 VAL B C 1
ATOM 7348 O O . VAL B 1 353 ? -9.477 -2.975 18.359 1 98.12 353 VAL B O 1
ATOM 7351 N N . PRO B 1 354 ? -9.297 -2.771 16.203 1 96.62 354 PRO B N 1
ATOM 7352 C CA . PRO B 1 354 ? -10.617 -3.355 15.953 1 96.62 354 PRO B CA 1
ATOM 7353 C C . PRO B 1 354 ? -10.805 -4.703 16.656 1 96.62 354 PRO B C 1
ATOM 7355 O O . PRO B 1 354 ? -11.867 -4.965 17.219 1 96.62 354 PRO B O 1
ATOM 7358 N N . SER B 1 355 ? -9.805 -5.535 16.672 1 95.75 355 SER B N 1
ATOM 7359 C CA . SER B 1 355 ? -9.93 -6.871 17.25 1 95.75 355 SER B CA 1
ATOM 7360 C C . SER B 1 355 ? -10.25 -6.809 18.734 1 95.75 355 SER B C 1
ATOM 7362 O O . SER B 1 355 ? -10.789 -7.762 19.312 1 95.75 355 SER B O 1
ATOM 7364 N N . LEU B 1 356 ? -9.953 -5.684 19.344 1 96.94 356 LEU B N 1
ATOM 7365 C CA . LEU B 1 356 ? -10.203 -5.508 20.766 1 96.94 356 LEU B CA 1
ATOM 7366 C C . LEU B 1 356 ? -11.359 -4.539 21 1 96.94 356 LEU B C 1
ATOM 7368 O O . LEU B 1 356 ? -11.703 -4.238 22.141 1 96.94 356 LEU B O 1
ATOM 7372 N N . LYS B 1 357 ? -11.859 -3.969 19.906 1 97.31 357 LYS B N 1
ATOM 7373 C CA . LYS B 1 357 ? -12.852 -2.902 19.984 1 97.31 357 LYS B CA 1
ATOM 7374 C C . LYS B 1 357 ? -12.391 -1.782 20.906 1 97.31 357 LYS B C 1
ATOM 7376 O O . LYS B 1 357 ? -13.141 -1.338 21.781 1 97.31 357 LYS B O 1
ATOM 7381 N N . ALA B 1 358 ? -11.172 -1.422 20.703 1 98.19 358 ALA B N 1
ATOM 7382 C CA . ALA B 1 358 ? -10.562 -0.393 21.547 1 98.19 358 ALA B CA 1
ATOM 7383 C C . ALA B 1 358 ? -10.062 0.778 20.703 1 98.19 358 ALA B C 1
ATOM 7385 O O . ALA B 1 358 ? -9.758 0.618 19.516 1 98.19 358 ALA B O 1
ATOM 7386 N N . GLY B 1 359 ? -10.008 1.954 21.297 1 98.5 359 GLY B N 1
ATOM 7387 C CA . GLY B 1 359 ? -9.508 3.16 20.656 1 98.5 359 GLY B CA 1
ATOM 7388 C C . GLY B 1 359 ? -8.859 4.129 21.625 1 98.5 359 GLY B C 1
ATOM 7389 O O . GLY B 1 359 ? -9.234 4.176 22.812 1 98.5 359 GLY B O 1
ATOM 7390 N N . ILE B 1 360 ? -7.887 4.852 21.141 1 98.75 360 ILE B N 1
ATOM 7391 C CA . ILE B 1 360 ? -7.156 5.855 21.906 1 98.75 360 ILE B CA 1
ATOM 7392 C C . ILE B 1 360 ? -7.141 7.18 21.141 1 98.75 360 ILE B C 1
ATOM 7394 O O . ILE B 1 360 ? -6.906 7.199 19.938 1 98.75 360 ILE B O 1
ATOM 7398 N N . PHE B 1 361 ? -7.414 8.195 21.859 1 98.81 361 PHE B N 1
ATOM 7399 C CA . PHE B 1 361 ? -7.344 9.547 21.312 1 98.81 361 PHE B CA 1
ATOM 7400 C C . PHE B 1 361 ? -6.531 10.453 22.219 1 98.81 361 PHE B C 1
ATOM 7402 O O . PHE B 1 361 ? -6.695 10.422 23.453 1 98.81 361 PHE B O 1
ATOM 7409 N N . VAL B 1 362 ? -5.605 11.25 21.641 1 98.81 362 VAL B N 1
ATOM 7410 C CA . VAL B 1 362 ? -4.812 12.258 22.328 1 98.81 362 VAL B CA 1
ATOM 7411 C C . VAL B 1 362 ? -4.828 13.562 21.531 1 98.81 362 VAL B C 1
ATOM 7413 O O . VAL B 1 362 ? -4.738 13.547 20.312 1 98.81 362 VAL B O 1
ATOM 7416 N N . VAL B 1 363 ? -4.973 14.656 22.234 1 98.75 363 VAL B N 1
ATOM 7417 C CA . VAL B 1 363 ? -4.875 15.969 21.594 1 98.75 363 VAL B CA 1
ATOM 7418 C C . VAL B 1 363 ? -4.176 16.953 22.547 1 98.75 363 VAL B C 1
ATOM 7420 O O . VAL B 1 363 ? -4.277 16.828 23.766 1 98.75 363 VAL B O 1
ATOM 7423 N N . MET B 1 364 ? -3.418 17.844 22 1 98.44 364 MET B N 1
ATOM 7424 C CA . MET B 1 364 ? -2.689 18.812 22.828 1 98.44 364 MET B CA 1
ATOM 7425 C C . MET B 1 364 ? -2.482 20.125 22.078 1 98.44 364 MET B C 1
ATOM 7427 O O . MET B 1 364 ? -2.516 20.156 20.844 1 98.44 364 MET B O 1
ATOM 7431 N N . THR B 1 365 ? -2.418 21.219 22.766 1 97.06 365 THR B N 1
ATOM 7432 C CA . THR B 1 365 ? -1.96 22.484 22.219 1 97.06 365 THR B CA 1
ATOM 7433 C C . THR B 1 365 ? -0.444 22.609 22.344 1 97.06 365 THR B C 1
ATOM 7435 O O . THR B 1 365 ? 0.165 22.016 23.234 1 97.06 365 THR B O 1
ATOM 7438 N N . GLY B 1 366 ? 0.094 23.25 21.391 1 95.69 366 GLY B N 1
ATOM 7439 C CA . GLY B 1 366 ? 1.536 23.438 21.406 1 95.69 366 GLY B CA 1
ATOM 7440 C C . GLY B 1 366 ? 2.26 22.578 20.391 1 95.69 366 GLY B C 1
ATOM 7441 O O . GLY B 1 366 ? 1.805 22.438 19.25 1 95.69 366 GLY B O 1
ATOM 7442 N N . ASP B 1 367 ? 3.471 22.094 20.797 1 92.75 367 ASP B N 1
ATOM 7443 C CA . ASP B 1 367 ? 4.355 21.469 19.812 1 92.75 367 ASP B CA 1
ATOM 7444 C C . ASP B 1 367 ? 4.684 20.031 20.219 1 92.75 367 ASP B C 1
ATOM 7446 O O . ASP B 1 367 ? 4.805 19.719 21.406 1 92.75 367 ASP B O 1
ATOM 7450 N N . ASP B 1 368 ? 4.742 19.188 19.266 1 94.62 368 ASP B N 1
ATOM 7451 C CA . ASP B 1 368 ? 5.227 17.812 19.375 1 94.62 368 ASP B CA 1
ATOM 7452 C C . ASP B 1 368 ? 5.781 17.328 18.031 1 94.62 368 ASP B C 1
ATOM 7454 O O . ASP B 1 368 ? 5.387 16.266 17.547 1 94.62 368 ASP B O 1
ATOM 7458 N N . THR B 1 369 ? 6.621 18.172 17.438 1 88.19 369 THR B N 1
ATOM 7459 C CA . THR B 1 369 ? 7.242 17.812 16.172 1 88.19 369 THR B CA 1
ATOM 7460 C C . THR B 1 369 ? 7.984 16.484 16.281 1 88.19 369 THR B C 1
ATOM 7462 O O . THR B 1 369 ? 8.688 16.234 17.266 1 88.19 369 THR B O 1
ATOM 7465 N N . GLY B 1 370 ? 7.754 15.617 15.328 1 88.5 370 GLY B N 1
ATOM 7466 C CA . GLY B 1 370 ? 8.422 14.32 15.305 1 88.5 370 GLY B CA 1
ATOM 7467 C C . GLY B 1 370 ? 7.727 13.281 16.172 1 88.5 370 GLY B C 1
ATOM 7468 O O . GLY B 1 370 ? 8.273 12.203 16.406 1 88.5 370 GLY B O 1
ATOM 7469 N N . TYR B 1 371 ? 6.605 13.555 16.766 1 93.38 371 TYR B N 1
ATOM 7470 C CA . TYR B 1 371 ? 5.816 12.625 17.578 1 93.38 371 TYR B CA 1
ATOM 7471 C C . TYR B 1 371 ? 6.586 12.188 18.812 1 93.38 371 TYR B C 1
ATOM 7473 O O . TYR B 1 371 ? 6.523 11.023 19.219 1 93.38 371 TYR B O 1
ATOM 7481 N N . LEU B 1 372 ? 7.289 13.078 19.422 1 93.69 372 LEU B N 1
ATOM 7482 C CA . LEU B 1 372 ? 8.227 12.734 20.484 1 93.69 372 LEU B CA 1
ATOM 7483 C C . LEU B 1 372 ? 7.496 12.461 21.781 1 93.69 372 LEU B C 1
ATOM 7485 O O . LEU B 1 372 ? 8.055 11.859 22.703 1 93.69 372 LEU B O 1
ATOM 7489 N N . TYR B 1 373 ? 6.312 12.945 21.891 1 95.94 373 TYR B N 1
ATOM 7490 C CA . TYR B 1 373 ? 5.531 12.688 23.094 1 95.94 373 TYR B CA 1
ATOM 7491 C C . TYR B 1 373 ? 4.281 11.875 22.766 1 95.94 373 TYR B C 1
ATOM 7493 O O . TYR B 1 373 ? 4.035 10.828 23.375 1 95.94 373 TYR B O 1
ATOM 7501 N N . ARG B 1 374 ? 3.51 12.289 21.781 1 96.5 374 ARG B N 1
ATOM 7502 C CA . ARG B 1 374 ? 2.25 11.602 21.516 1 96.5 374 ARG B CA 1
ATOM 7503 C C . ARG B 1 374 ? 2.492 10.188 20.984 1 96.5 374 ARG B C 1
ATOM 7505 O O . ARG B 1 374 ? 1.683 9.289 21.203 1 96.5 374 ARG B O 1
ATOM 7512 N N . GLY B 1 375 ? 3.639 9.969 20.266 1 95.56 375 GLY B N 1
ATOM 7513 C CA . GLY B 1 375 ? 3.969 8.633 19.797 1 95.56 375 GLY B CA 1
ATOM 7514 C C . GLY B 1 375 ? 4.102 7.617 20.906 1 95.56 375 GLY B C 1
ATOM 7515 O O . GLY B 1 375 ? 3.307 6.676 21 1 95.56 375 GLY B O 1
ATOM 7516 N N . PRO B 1 376 ? 5.102 7.859 21.828 1 96.69 376 PRO B N 1
ATOM 7517 C CA . PRO B 1 376 ? 5.246 6.926 22.953 1 96.69 376 PRO B CA 1
ATOM 7518 C C . PRO B 1 376 ? 4.035 6.93 23.875 1 96.69 376 PRO B C 1
ATOM 7520 O O . PRO B 1 376 ? 3.717 5.906 24.484 1 96.69 376 PRO B O 1
ATOM 7523 N N . LEU B 1 377 ? 3.352 8.031 23.984 1 97.75 377 LEU B N 1
ATOM 7524 C CA . LEU B 1 377 ? 2.15 8.07 24.812 1 97.75 377 LEU B CA 1
ATOM 7525 C C . LEU B 1 377 ? 1.092 7.109 24.266 1 97.75 377 LEU B C 1
ATOM 7527 O O . LEU B 1 377 ? 0.492 6.355 25.047 1 97.75 377 LEU B O 1
ATOM 7531 N N . ILE B 1 378 ? 0.859 7.113 23.016 1 97.62 378 ILE B N 1
ATOM 7532 C CA . ILE B 1 378 ? -0.088 6.195 22.391 1 97.62 378 ILE B CA 1
ATOM 7533 C C . ILE B 1 378 ? 0.356 4.754 22.625 1 97.62 378 ILE B C 1
ATOM 7535 O O . ILE B 1 378 ? -0.472 3.879 22.891 1 97.62 378 ILE B O 1
ATOM 7539 N N . SER B 1 379 ? 1.636 4.527 22.578 1 97.62 379 SER B N 1
ATOM 7540 C CA . SER B 1 379 ? 2.164 3.189 22.828 1 97.62 379 SER B CA 1
ATOM 7541 C C . SER B 1 379 ? 1.861 2.734 24.25 1 97.62 379 SER B C 1
ATOM 7543 O O . SER B 1 379 ? 1.458 1.589 24.469 1 97.62 379 SER B O 1
ATOM 7545 N N . LEU B 1 380 ? 2.117 3.611 25.156 1 97.56 380 LEU B N 1
ATOM 7546 C CA . LEU B 1 380 ? 1.818 3.316 26.562 1 97.56 380 LEU B CA 1
ATOM 7547 C C . LEU B 1 380 ? 0.352 2.938 26.734 1 97.56 380 LEU B C 1
ATOM 7549 O O . LEU B 1 380 ? 0.037 1.94 27.391 1 97.56 380 LEU B O 1
ATOM 7553 N N . LEU B 1 381 ? -0.472 3.699 26.109 1 97.88 381 LEU B N 1
ATOM 7554 C CA . LEU B 1 381 ? -1.909 3.5 26.266 1 97.88 381 LEU B CA 1
ATOM 7555 C C . LEU B 1 381 ? -2.365 2.234 25.547 1 97.88 381 LEU B C 1
ATOM 7557 O O . LEU B 1 381 ? -3.223 1.505 26.047 1 97.88 381 LEU B O 1
ATOM 7561 N N . LEU B 1 382 ? -1.817 1.952 24.406 1 97.56 382 LEU B N 1
ATOM 7562 C CA . LEU B 1 382 ? -2.139 0.733 23.672 1 97.56 382 LEU B CA 1
ATOM 7563 C C . LEU B 1 382 ? -1.714 -0.503 24.453 1 97.56 382 LEU B C 1
ATOM 7565 O O . LEU B 1 382 ? -2.463 -1.479 24.531 1 97.56 382 LEU B O 1
ATOM 7569 N N . ASP B 1 383 ? -0.538 -0.462 25.016 1 97.06 383 ASP B N 1
ATOM 7570 C CA . ASP B 1 383 ? -0.073 -1.59 25.828 1 97.06 383 ASP B CA 1
ATOM 7571 C C . ASP B 1 383 ? -1.031 -1.873 26.969 1 97.06 383 ASP B C 1
ATOM 7573 O O . ASP B 1 383 ? -1.308 -3.033 27.281 1 97.06 383 ASP B O 1
ATOM 7577 N N . HIS B 1 384 ? -1.487 -0.854 27.547 1 94.75 384 HIS B N 1
ATOM 7578 C CA . HIS B 1 384 ? -2.428 -1.006 28.641 1 94.75 384 HIS B CA 1
ATOM 7579 C C . HIS B 1 384 ? -3.723 -1.66 28.188 1 94.75 384 HIS B C 1
ATOM 7581 O O . HIS B 1 384 ? -4.227 -2.582 28.828 1 94.75 384 HIS B O 1
ATOM 7587 N N . VAL B 1 385 ? -4.25 -1.178 27.094 1 94.19 385 VAL B N 1
ATOM 7588 C CA . VAL B 1 385 ? -5.52 -1.708 26.609 1 94.19 385 VAL B CA 1
ATOM 7589 C C . VAL B 1 385 ? -5.332 -3.145 26.125 1 94.19 385 VAL B C 1
ATOM 7591 O O . VAL B 1 385 ? -6.27 -3.947 26.156 1 94.19 385 VAL B O 1
ATOM 7594 N N . MET B 1 386 ? -4.176 -3.477 25.688 1 93.5 386 MET B N 1
ATOM 7595 C CA . MET B 1 386 ? -3.869 -4.816 25.203 1 93.5 386 MET B CA 1
ATOM 7596 C C . MET B 1 386 ? -3.549 -5.762 26.359 1 93.5 386 MET B C 1
ATOM 7598 O O . MET B 1 386 ? -3.49 -6.977 26.172 1 93.5 386 MET B O 1
ATOM 7602 N N . GLY B 1 387 ? -3.312 -5.215 27.516 1 92.5 387 GLY B N 1
ATOM 7603 C CA . GLY B 1 387 ? -3.039 -6.008 28.703 1 92.5 387 GLY B CA 1
ATOM 7604 C C . GLY B 1 387 ? -1.622 -6.547 28.75 1 92.5 387 GLY B C 1
ATOM 7605 O O . GLY B 1 387 ? -1.383 -7.641 29.266 1 92.5 387 GLY B O 1
ATOM 7606 N N . VAL B 1 388 ? -0.694 -5.848 28.109 1 93.88 388 VAL B N 1
ATOM 7607 C CA . VAL B 1 388 ? 0.704 -6.262 28.109 1 93.88 388 VAL B CA 1
ATOM 7608 C C . VAL B 1 388 ? 1.531 -5.273 28.938 1 93.88 388 VAL B C 1
ATOM 7610 O O . VAL B 1 388 ? 1.082 -4.16 29.219 1 93.88 388 VAL B O 1
ATOM 7613 N N . THR B 1 389 ? 2.707 -5.719 29.344 1 94.5 389 THR B N 1
ATOM 7614 C CA . THR B 1 389 ? 3.594 -4.82 30.078 1 94.5 389 THR B CA 1
ATOM 7615 C C . THR B 1 389 ? 4.066 -3.678 29.188 1 94.5 389 THR B C 1
ATOM 7617 O O . THR B 1 389 ? 4.668 -3.912 28.141 1 94.5 389 THR B O 1
ATOM 7620 N N . PRO B 1 390 ? 3.789 -2.469 29.578 1 96.06 390 PRO B N 1
ATOM 7621 C CA . PRO B 1 390 ? 4.215 -1.338 28.75 1 96.06 390 PRO B CA 1
ATOM 7622 C C . PRO B 1 390 ? 5.734 -1.203 28.672 1 96.06 390 PRO B C 1
ATOM 7624 O O . PRO B 1 390 ? 6.43 -1.422 29.656 1 96.06 390 PRO B O 1
ATOM 7627 N N . TRP B 1 391 ? 6.211 -0.889 27.484 1 95.81 391 TRP B N 1
ATOM 7628 C CA . TRP B 1 391 ? 7.645 -0.657 27.312 1 95.81 391 TRP B CA 1
ATOM 7629 C C . TRP B 1 391 ? 7.992 0.807 27.562 1 95.81 391 TRP B C 1
ATOM 7631 O O . TRP B 1 391 ? 9.164 1.154 27.734 1 95.81 391 TRP B O 1
ATOM 7641 N N . VAL B 1 392 ? 6.93 1.651 27.625 1 96 392 VAL B N 1
ATOM 7642 C CA . VAL B 1 392 ? 7.062 3.084 27.875 1 96 392 VAL B CA 1
ATOM 7643 C C . VAL B 1 392 ? 6.605 3.406 29.297 1 96 392 VAL B C 1
ATOM 7645 O O . VAL B 1 392 ? 5.551 2.941 29.734 1 96 392 VAL B O 1
ATOM 7648 N N . ASN B 1 393 ? 7.336 4.133 30.062 1 94.38 393 ASN B N 1
ATOM 7649 C CA . ASN B 1 393 ? 6.984 4.676 31.359 1 94.38 393 ASN B CA 1
ATOM 7650 C C . ASN B 1 393 ? 7.148 6.195 31.406 1 94.38 393 ASN B C 1
ATOM 7652 O O . ASN B 1 393 ? 7.371 6.824 30.359 1 94.38 393 ASN B O 1
ATOM 7656 N N . ALA B 1 394 ? 6.938 6.809 32.562 1 94.44 394 ALA B N 1
ATOM 7657 C CA . ALA B 1 394 ? 6.973 8.266 32.656 1 94.44 394 ALA B CA 1
ATOM 7658 C C . ALA B 1 394 ? 8.328 8.82 32.219 1 94.44 394 ALA B C 1
ATOM 7660 O O . ALA B 1 394 ? 8.398 9.852 31.562 1 94.44 394 ALA B O 1
ATOM 7661 N N . SER B 1 395 ? 9.336 8.117 32.594 1 94.62 395 SER B N 1
ATOM 7662 C CA . SER B 1 395 ? 10.688 8.562 32.25 1 94.62 395 SER B CA 1
ATOM 7663 C C . SER B 1 395 ? 10.938 8.492 30.766 1 94.62 395 SER B C 1
ATOM 7665 O O . SER B 1 395 ? 11.531 9.406 30.188 1 94.62 395 SER B O 1
ATOM 7667 N N . VAL B 1 396 ? 10.477 7.43 30.109 1 94.88 396 VAL B N 1
ATOM 7668 C CA . VAL B 1 396 ? 10.641 7.266 28.672 1 94.88 396 VAL B CA 1
ATOM 7669 C C . VAL B 1 396 ? 9.82 8.312 27.938 1 94.88 396 VAL B C 1
ATOM 7671 O O . VAL B 1 396 ? 10.266 8.867 26.922 1 94.88 396 VAL B O 1
ATOM 7674 N N . LEU B 1 397 ? 8.633 8.625 28.391 1 96.5 397 LEU B N 1
ATOM 7675 C CA . LEU B 1 397 ? 7.809 9.664 27.797 1 96.5 397 LEU B CA 1
ATOM 7676 C C . LEU B 1 397 ? 8.57 10.984 27.719 1 96.5 397 LEU B C 1
ATOM 7678 O O . LEU B 1 397 ? 8.445 11.727 26.75 1 96.5 397 LEU B O 1
ATOM 7682 N N . CYS B 1 398 ? 9.352 11.266 28.734 1 95.12 398 CYS B N 1
ATOM 7683 C CA . CYS B 1 398 ? 10.031 12.555 28.844 1 95.12 398 CYS B CA 1
ATOM 7684 C C . CYS B 1 398 ? 11.312 12.562 28.031 1 95.12 398 CYS B C 1
ATOM 7686 O O . CYS B 1 398 ? 11.75 13.617 27.562 1 95.12 398 CYS B O 1
ATOM 7688 N N . SER B 1 399 ? 11.914 11.352 27.828 1 94.56 399 SER B N 1
ATOM 7689 C CA . SER B 1 399 ? 13.25 11.32 27.234 1 94.56 399 SER B CA 1
ATOM 7690 C C . SER B 1 399 ? 13.219 10.75 25.812 1 94.56 399 SER B C 1
ATOM 7692 O O . SER B 1 399 ? 14.242 10.711 25.125 1 94.56 399 SER B O 1
ATOM 7694 N N . PHE B 1 400 ? 12.133 10.328 25.359 1 94.19 400 PHE B N 1
ATOM 7695 C CA . PHE B 1 400 ? 12.039 9.711 24.047 1 94.19 400 PHE B CA 1
ATOM 7696 C C . PHE B 1 400 ? 12.633 10.625 22.969 1 94.19 400 PHE B C 1
ATOM 7698 O O . PHE B 1 400 ? 12.43 11.836 23 1 94.19 400 PHE B O 1
ATOM 7705 N N . PRO B 1 401 ? 13.352 9.953 22.109 1 94.88 401 PRO B N 1
ATOM 7706 C CA . PRO B 1 401 ? 13.469 8.539 21.75 1 94.88 401 PRO B CA 1
ATOM 7707 C C . PRO B 1 401 ? 14.625 7.836 22.469 1 94.88 401 PRO B C 1
ATOM 7709 O O . PRO B 1 401 ? 14.93 6.68 22.172 1 94.88 401 PRO B O 1
ATOM 7712 N N . GLN B 1 402 ? 15.312 8.586 23.344 1 93.81 402 GLN B N 1
ATOM 7713 C CA . GLN B 1 402 ? 16.328 7.914 24.156 1 93.81 402 GLN B CA 1
ATOM 7714 C C . GLN B 1 402 ? 15.719 6.766 24.953 1 93.81 402 GLN B C 1
ATOM 7716 O O . GLN B 1 402 ? 14.562 6.828 25.359 1 93.81 402 GLN B O 1
ATOM 7721 N N . PRO B 1 403 ? 16.375 5.691 25.188 1 93.31 403 PRO B N 1
ATOM 7722 C CA . PRO B 1 403 ? 17.797 5.52 24.906 1 93.31 403 PRO B CA 1
ATOM 7723 C C . PRO B 1 403 ? 18.062 4.93 23.516 1 93.31 403 PRO B C 1
ATOM 7725 O O . PRO B 1 403 ? 19.219 4.684 23.156 1 93.31 403 PRO B O 1
ATOM 7728 N N . TRP B 1 404 ? 17.047 4.645 22.828 1 94.5 404 TRP B N 1
ATOM 7729 C CA . TRP B 1 404 ? 17.188 3.873 21.594 1 94.5 404 TRP B CA 1
ATOM 7730 C C . TRP B 1 404 ? 17.844 4.711 20.5 1 94.5 404 TRP B C 1
ATOM 7732 O O . TRP B 1 404 ? 18.609 4.191 19.688 1 94.5 404 TRP B O 1
ATOM 7742 N N . GLN B 1 405 ? 17.531 5.98 20.5 1 92.94 405 GLN B N 1
ATOM 7743 C CA . GLN B 1 405 ? 18.125 6.941 19.578 1 92.94 405 GLN B CA 1
ATOM 7744 C C . GLN B 1 405 ? 18.531 8.227 20.297 1 92.94 405 GLN B C 1
ATOM 7746 O O . GLN B 1 405 ? 18.016 8.531 21.375 1 92.94 405 GLN B O 1
ATOM 7751 N N . PRO B 1 406 ? 19.438 8.914 19.672 1 89.88 406 PRO B N 1
ATOM 7752 C CA . PRO B 1 406 ? 19.797 10.195 20.281 1 89.88 406 PRO B CA 1
ATOM 7753 C C . PRO B 1 406 ? 18.672 11.219 20.219 1 89.88 406 PRO B C 1
ATOM 7755 O O . PRO B 1 406 ? 17.781 11.117 19.359 1 89.88 406 PRO B O 1
ATOM 7758 N N . SER B 1 407 ? 18.719 12.07 21.203 1 85.12 407 SER B N 1
ATOM 7759 C CA . SER B 1 407 ? 17.734 13.148 21.203 1 85.12 407 SER B CA 1
ATOM 7760 C C . SER B 1 407 ? 17.828 13.984 19.938 1 85.12 407 SER B C 1
ATOM 7762 O O . SER B 1 407 ? 18.891 14.078 19.312 1 85.12 407 SER B O 1
ATOM 7764 N N . ARG B 1 408 ? 16.719 14.461 19.562 1 77.19 408 ARG B N 1
ATOM 7765 C CA . ARG B 1 408 ? 16.703 15.305 18.375 1 77.19 408 ARG B CA 1
ATOM 7766 C C . ARG B 1 408 ? 17.109 16.734 18.719 1 77.19 408 ARG B C 1
ATOM 7768 O O . ARG B 1 408 ? 16.75 17.25 19.781 1 77.19 408 ARG B O 1
ATOM 7775 N N . ASN B 1 409 ? 17.797 17.297 17.859 1 73.75 409 ASN B N 1
ATOM 7776 C CA . ASN B 1 409 ? 18.234 18.672 18.062 1 73.75 409 ASN B CA 1
ATOM 7777 C C . ASN B 1 409 ? 17.078 19.656 17.891 1 73.75 409 ASN B C 1
ATOM 7779 O O . ASN B 1 409 ? 16.156 19.422 17.109 1 73.75 409 ASN B O 1
ATOM 7783 N N . GLN B 1 410 ? 17.125 20.656 18.719 1 75.69 410 GLN B N 1
ATOM 7784 C CA . GLN B 1 410 ? 16.156 21.734 18.547 1 75.69 410 GLN B CA 1
ATOM 7785 C C . GLN B 1 410 ? 16.484 22.578 17.328 1 75.69 410 GLN B C 1
ATOM 7787 O O . GLN B 1 410 ? 17.656 22.766 16.984 1 75.69 410 GLN B O 1
ATOM 7792 N N . PRO B 1 411 ? 15.398 22.984 16.703 1 75.81 411 PRO B N 1
ATOM 7793 C CA . PRO B 1 411 ? 15.656 23.859 15.555 1 75.81 411 PRO B CA 1
ATOM 7794 C C . PRO B 1 411 ? 16.375 25.156 15.938 1 75.81 411 PRO B C 1
ATOM 7796 O O . PRO B 1 411 ? 16.125 25.703 17.016 1 75.81 411 PRO B O 1
ATOM 7799 N N . THR B 1 412 ? 17.297 25.594 15.148 1 83.25 412 THR B N 1
ATOM 7800 C CA . THR B 1 412 ? 18.031 26.828 15.367 1 83.25 412 THR B CA 1
ATOM 7801 C C . THR B 1 412 ? 17.422 27.984 14.562 1 83.25 412 THR B C 1
ATOM 7803 O O . THR B 1 412 ? 16.828 27.75 13.5 1 83.25 412 THR B O 1
ATOM 7806 N N . VAL B 1 413 ? 17.453 29.172 15.172 1 85.88 413 VAL B N 1
ATOM 7807 C CA . VAL B 1 413 ? 17.016 30.375 14.477 1 85.88 413 VAL B CA 1
ATOM 7808 C C . VAL B 1 413 ? 17.859 30.594 13.227 1 85.88 413 VAL B C 1
ATOM 7810 O O . VAL B 1 413 ? 19.094 30.5 13.289 1 85.88 413 VAL B O 1
ATOM 7813 N N . PRO B 1 414 ? 17.266 30.844 12.125 1 87.75 414 PRO B N 1
ATOM 7814 C CA . PRO B 1 414 ? 18.047 31.188 10.938 1 87.75 414 PRO B CA 1
ATOM 7815 C C . PRO B 1 414 ? 18.922 32.406 11.141 1 87.75 414 PRO B C 1
ATOM 7817 O O . PRO B 1 414 ? 18.562 33.312 11.898 1 87.75 414 PRO B O 1
ATOM 7820 N N . PRO B 1 415 ? 20.016 32.438 10.5 1 88.69 415 PRO B N 1
ATOM 7821 C CA . PRO B 1 415 ? 20.922 33.562 10.656 1 88.69 415 PRO B CA 1
ATOM 7822 C C . PRO B 1 415 ? 20.469 34.781 9.867 1 88.69 415 PRO B C 1
ATOM 7824 O O . PRO B 1 415 ? 21.125 35.188 8.898 1 88.69 415 PRO B O 1
ATOM 7827 N N . TYR B 1 416 ? 19.5 35.406 10.359 1 88 416 TYR B N 1
ATOM 7828 C CA . TYR B 1 416 ? 19 36.625 9.734 1 88 416 TYR B CA 1
ATOM 7829 C C . TYR B 1 416 ? 20.016 37.75 9.836 1 88 416 TYR B C 1
ATOM 7831 O O . TYR B 1 416 ? 20.469 38.094 10.938 1 88 416 TYR B O 1
ATOM 7839 N N . ASP B 1 417 ? 20.422 38.312 8.688 1 89.19 417 ASP B N 1
ATOM 7840 C CA . ASP B 1 417 ? 21.312 39.469 8.625 1 89.19 417 ASP B CA 1
ATOM 7841 C C . ASP B 1 417 ? 20.719 40.562 7.746 1 89.19 417 ASP B C 1
ATOM 7843 O O . ASP B 1 417 ? 20.891 40.562 6.527 1 89.19 417 ASP B O 1
ATOM 7847 N N . THR B 1 418 ? 20.156 41.562 8.398 1 86.69 418 THR B N 1
ATOM 7848 C CA . THR B 1 418 ? 19.453 42.625 7.68 1 86.69 418 THR B CA 1
ATOM 7849 C C . THR B 1 418 ? 20.438 43.656 7.152 1 86.69 418 THR B C 1
ATOM 7851 O O . THR B 1 418 ? 20.047 44.594 6.426 1 86.69 418 THR B O 1
ATOM 7854 N N . SER B 1 419 ? 21.672 43.469 7.461 1 85.5 419 SER B N 1
ATOM 7855 C CA . SER B 1 419 ? 22.672 44.438 7.027 1 85.5 419 SER B CA 1
ATOM 7856 C C . SER B 1 419 ? 23.25 44.062 5.66 1 85.5 419 SER B C 1
ATOM 7858 O O . SER B 1 419 ? 23.922 44.906 5.02 1 85.5 419 SER B O 1
ATOM 7860 N N . ARG B 1 420 ? 22.875 42.938 5.25 1 87.31 420 ARG B N 1
ATOM 7861 C CA . ARG B 1 420 ? 23.391 42.5 3.953 1 87.31 420 ARG B CA 1
ATOM 7862 C C . ARG B 1 420 ? 22.812 43.375 2.828 1 87.31 420 ARG B C 1
ATOM 7864 O O . ARG B 1 420 ? 21.609 43.656 2.814 1 87.31 420 ARG B O 1
ATOM 7871 N N . ALA B 1 421 ? 23.734 43.719 1.91 1 85.25 421 ALA B N 1
ATOM 7872 C CA . ALA B 1 421 ? 23.312 44.562 0.793 1 85.25 421 ALA B CA 1
ATOM 7873 C C . ALA B 1 421 ? 22.5 43.75 -0.218 1 85.25 421 ALA B C 1
ATOM 7875 O O . ALA B 1 421 ? 22.766 42.594 -0.448 1 85.25 421 ALA B O 1
ATOM 7876 N N . LEU B 1 422 ? 21.594 44.5 -0.805 1 88.88 422 LEU B N 1
ATOM 7877 C CA . LEU B 1 422 ? 20.828 43.938 -1.914 1 88.88 422 LEU B CA 1
ATOM 7878 C C . LEU B 1 422 ? 21.594 44.062 -3.227 1 88.88 422 LEU B C 1
ATOM 7880 O O . LEU B 1 422 ? 22.406 44.969 -3.377 1 88.88 422 LEU B O 1
ATOM 7884 N N . ALA B 1 423 ? 21.281 43.125 -4.074 1 87.56 423 ALA B N 1
ATOM 7885 C CA . ALA B 1 423 ? 21.969 43.156 -5.363 1 87.56 423 ALA B CA 1
ATOM 7886 C C . ALA B 1 423 ? 21.406 44.281 -6.254 1 87.56 423 ALA B C 1
ATOM 7888 O O . ALA B 1 423 ? 22.078 44.75 -7.172 1 87.56 423 ALA B O 1
ATOM 7889 N N . HIS B 1 424 ? 20.172 44.688 -5.977 1 90.44 424 HIS B N 1
ATOM 7890 C CA . HIS B 1 424 ? 19.5 45.719 -6.781 1 90.44 424 HIS B CA 1
ATOM 7891 C C . HIS B 1 424 ? 18.891 46.812 -5.898 1 90.44 424 HIS B C 1
ATOM 7893 O O . HIS B 1 424 ? 18.828 46.656 -4.68 1 90.44 424 HIS B O 1
ATOM 7899 N N . ASN B 1 425 ? 18.531 47.938 -6.625 1 90.69 425 ASN B N 1
ATOM 7900 C CA . ASN B 1 425 ? 17.812 48.969 -5.898 1 90.69 425 ASN B CA 1
ATOM 7901 C C . ASN B 1 425 ? 16.484 48.438 -5.359 1 90.69 425 ASN B C 1
ATOM 7903 O O . ASN B 1 425 ? 15.812 47.625 -6.004 1 90.69 425 ASN B O 1
ATOM 7907 N N . LEU B 1 426 ? 16.109 48.938 -4.262 1 92.12 426 LEU B N 1
ATOM 7908 C CA . LEU B 1 426 ? 14.883 48.531 -3.596 1 92.12 426 LEU B CA 1
ATOM 7909 C C . LEU B 1 426 ? 13.695 48.594 -4.547 1 92.12 426 LEU B C 1
ATOM 7911 O O . LEU B 1 426 ? 12.82 47.719 -4.52 1 92.12 426 LEU B O 1
ATOM 7915 N N . THR B 1 427 ? 13.688 49.562 -5.363 1 92.56 427 THR B N 1
ATOM 7916 C CA . THR B 1 427 ? 12.539 49.781 -6.234 1 92.56 427 THR B CA 1
ATOM 7917 C C . THR B 1 427 ? 12.469 48.719 -7.332 1 92.56 427 THR B C 1
ATOM 7919 O O . THR B 1 427 ? 11.414 48.5 -7.93 1 92.56 427 THR B O 1
ATOM 7922 N N . ALA B 1 428 ? 13.562 48.062 -7.586 1 94.12 428 ALA B N 1
ATOM 7923 C CA . ALA B 1 428 ? 13.594 47.031 -8.602 1 94.12 428 ALA B CA 1
ATOM 7924 C C . ALA B 1 428 ? 12.742 45.812 -8.188 1 94.12 428 ALA B C 1
ATOM 7926 O O . ALA B 1 428 ? 12.172 45.125 -9.031 1 94.12 428 ALA B O 1
ATOM 7927 N N . TYR B 1 429 ? 12.672 45.625 -6.91 1 95.56 429 TYR B N 1
ATOM 7928 C CA . TYR B 1 429 ? 11.992 44.438 -6.371 1 95.56 429 TYR B CA 1
ATOM 7929 C C . TYR B 1 429 ? 10.492 44.688 -6.266 1 95.56 429 TYR B C 1
ATOM 7931 O O . TYR B 1 429 ? 9.695 43.75 -6.379 1 95.56 429 TYR B O 1
ATOM 7939 N N . VAL B 1 430 ? 10.109 45.938 -5.988 1 96.19 430 VAL B N 1
ATOM 7940 C CA . VAL B 1 430 ? 8.734 46.312 -5.648 1 96.19 430 VAL B CA 1
ATOM 7941 C C . VAL B 1 430 ? 7.824 46.062 -6.852 1 96.19 430 VAL B C 1
ATOM 7943 O O . VAL B 1 430 ? 8.141 46.5 -7.965 1 96.19 430 VAL B O 1
ATOM 7946 N N . GLY B 1 431 ? 6.703 45.375 -6.617 1 96.19 431 GLY B N 1
ATOM 7947 C CA . GLY B 1 431 ? 5.734 45.125 -7.668 1 96.19 431 GLY B CA 1
ATOM 7948 C C . GLY B 1 431 ? 4.809 43.969 -7.348 1 96.19 431 GLY B C 1
ATOM 7949 O O . GLY B 1 431 ? 4.879 43.375 -6.258 1 96.19 431 GLY B O 1
ATOM 7950 N N . THR B 1 432 ? 3.859 43.781 -8.258 1 97.38 432 THR B N 1
ATOM 7951 C CA . THR B 1 432 ? 2.941 42.656 -8.18 1 97.38 432 THR B CA 1
ATOM 7952 C C . THR B 1 432 ? 3.404 41.531 -9.086 1 97.38 432 THR B C 1
ATOM 7954 O O . THR B 1 432 ? 3.697 41.75 -10.258 1 97.38 432 THR B O 1
ATOM 7957 N N . TYR B 1 433 ? 3.523 40.375 -8.523 1 97.5 433 TYR B N 1
ATOM 7958 C CA . TYR B 1 433 ? 3.879 39.156 -9.25 1 97.5 433 TYR B CA 1
ATOM 7959 C C . TYR B 1 433 ? 2.742 38.156 -9.203 1 97.5 433 TYR B C 1
ATOM 7961 O O . TYR B 1 433 ? 2.025 38.062 -8.203 1 97.5 433 TYR B O 1
ATOM 7969 N N . VAL B 1 434 ? 2.572 37.375 -10.281 1 97.5 434 VAL B N 1
ATOM 7970 C CA . VAL B 1 434 ? 1.399 36.5 -10.352 1 97.5 434 VAL B CA 1
ATOM 7971 C C . VAL B 1 434 ? 1.821 35.094 -10.773 1 97.5 434 VAL B C 1
ATOM 7973 O O . VAL B 1 434 ? 2.811 34.938 -11.492 1 97.5 434 VAL B O 1
ATOM 7976 N N . ASN B 1 435 ? 1.222 34.125 -10.281 1 97.31 435 ASN B N 1
ATOM 7977 C CA . ASN B 1 435 ? 1.228 32.719 -10.641 1 97.31 435 ASN B CA 1
ATOM 7978 C C . ASN B 1 435 ? -0.187 32.188 -10.875 1 97.31 435 ASN B C 1
ATOM 7980 O O . ASN B 1 435 ? -1.081 32.406 -10.062 1 97.31 435 ASN B O 1
ATOM 7984 N N . PRO B 1 436 ? -0.425 31.547 -11.969 1 95.5 436 PRO B N 1
ATOM 7985 C CA . PRO B 1 436 ? -1.801 31.156 -12.281 1 95.5 436 PRO B CA 1
ATOM 7986 C C . PRO B 1 436 ? -2.426 30.281 -11.188 1 95.5 436 PRO B C 1
ATOM 7988 O O . PRO B 1 436 ? -3.637 30.344 -10.961 1 95.5 436 PRO B O 1
ATOM 7991 N N . GLY B 1 437 ? -1.736 29.469 -10.578 1 96.56 437 GLY B N 1
ATOM 7992 C CA . GLY B 1 437 ? -2.238 28.609 -9.508 1 96.56 437 GLY B CA 1
ATOM 7993 C C . GLY B 1 437 ? -2.271 29.297 -8.156 1 96.56 437 GLY B C 1
ATOM 7994 O O . GLY B 1 437 ? -3.316 29.359 -7.508 1 96.56 437 GLY B O 1
ATOM 7995 N N . TYR B 1 438 ? -1.247 30 -7.781 1 97.75 438 TYR B N 1
ATOM 7996 C CA . TYR B 1 438 ? -1.061 30.594 -6.457 1 97.75 438 TYR B CA 1
ATOM 7997 C C . TYR B 1 438 ? -1.662 31.984 -6.383 1 97.75 438 TYR B C 1
ATOM 7999 O O . TYR B 1 438 ? -1.877 32.531 -5.293 1 97.75 438 TYR B O 1
ATOM 8007 N N . GLY B 1 439 ? -1.892 32.594 -7.555 1 96.81 439 GLY B N 1
ATOM 8008 C CA . GLY B 1 439 ? -2.473 33.906 -7.527 1 96.81 439 GLY B CA 1
ATOM 8009 C C . GLY B 1 439 ? -1.436 35.031 -7.438 1 96.81 439 GLY B C 1
ATOM 8010 O O . GLY B 1 439 ? -0.421 35 -8.133 1 96.81 439 GLY B O 1
ATOM 8011 N N . ARG B 1 440 ? -1.771 35.969 -6.562 1 96.56 440 ARG B N 1
ATOM 8012 C CA . ARG B 1 440 ? -1.025 37.25 -6.547 1 96.56 440 ARG B CA 1
ATOM 8013 C C . ARG B 1 440 ? -0.087 37.312 -5.344 1 96.56 440 ARG B C 1
ATOM 8015 O O . ARG B 1 440 ? -0.458 36.906 -4.238 1 96.56 440 ARG B O 1
ATOM 8022 N N . LEU B 1 441 ? 1.067 37.75 -5.602 1 97 441 LEU B N 1
ATOM 8023 C CA . LEU B 1 441 ? 2.113 38.031 -4.621 1 97 441 LEU B CA 1
ATOM 8024 C C . LEU B 1 441 ? 2.664 39.438 -4.785 1 97 441 LEU B C 1
ATOM 8026 O O . LEU B 1 441 ? 3.047 39.812 -5.887 1 97 441 LEU B O 1
ATOM 8030 N N . ASP B 1 442 ? 2.713 40.219 -3.699 1 97.56 442 ASP B N 1
ATOM 8031 C CA . ASP B 1 442 ? 3.205 41.594 -3.77 1 97.56 442 ASP B CA 1
ATOM 8032 C C . ASP B 1 442 ? 4.504 41.75 -2.984 1 97.56 442 ASP B C 1
ATOM 8034 O O . ASP B 1 442 ? 4.637 41.219 -1.878 1 97.56 442 ASP B O 1
ATOM 8038 N N . ILE B 1 443 ? 5.438 42.406 -3.584 1 97.44 443 ILE B N 1
ATOM 8039 C CA . ILE B 1 443 ? 6.609 42.906 -2.863 1 97.44 443 ILE B CA 1
ATOM 8040 C C . ILE B 1 443 ? 6.492 44.406 -2.641 1 97.44 443 ILE B C 1
ATOM 8042 O O . ILE B 1 443 ? 6.281 45.156 -3.59 1 97.44 443 ILE B O 1
ATOM 8046 N N . ARG B 1 444 ? 6.621 44.812 -1.398 1 96.69 444 ARG B N 1
ATOM 8047 C CA . ARG B 1 444 ? 6.504 46.219 -1.073 1 96.69 444 ARG B CA 1
ATOM 8048 C C . ARG B 1 444 ? 7.57 46.625 -0.063 1 96.69 444 ARG B C 1
ATOM 8050 O O . ARG B 1 444 ? 8.312 45.781 0.45 1 96.69 444 ARG B O 1
ATOM 8057 N N . LEU B 1 445 ? 7.656 47.938 0.079 1 94 445 LEU B N 1
ATOM 8058 C CA . LEU B 1 445 ? 8.562 48.5 1.073 1 94 445 LEU B CA 1
ATOM 8059 C C . LEU B 1 445 ? 7.82 48.781 2.373 1 94 445 LEU B C 1
ATOM 8061 O O . LEU B 1 445 ? 6.719 49.344 2.354 1 94 445 LEU B O 1
ATOM 8065 N N . ARG B 1 446 ? 8.289 48.219 3.373 1 88.12 446 ARG B N 1
ATOM 8066 C CA . ARG B 1 446 ? 7.766 48.562 4.695 1 88.12 446 ARG B CA 1
ATOM 8067 C C . ARG B 1 446 ? 8.688 49.531 5.426 1 88.12 446 ARG B C 1
ATOM 8069 O O . ARG B 1 446 ? 9.898 49.312 5.496 1 88.12 446 ARG B O 1
ATOM 8076 N N . HIS B 1 447 ? 8.047 50.656 5.895 1 78.06 447 HIS B N 1
ATOM 8077 C CA . HIS B 1 447 ? 8.812 51.656 6.637 1 78.06 447 HIS B CA 1
ATOM 8078 C C . HIS B 1 447 ? 8.742 51.406 8.141 1 78.06 447 HIS B C 1
ATOM 8080 O O . HIS B 1 447 ? 7.66 51.156 8.68 1 78.06 447 HIS B O 1
ATOM 8086 N N . ASN B 1 448 ? 9.562 50.812 8.766 1 63.94 448 ASN B N 1
ATOM 8087 C CA . ASN B 1 448 ? 9.586 50.594 10.211 1 63.94 448 ASN B CA 1
ATOM 8088 C C . ASN B 1 448 ? 9.586 51.938 10.969 1 63.94 448 ASN B C 1
ATOM 8090 O O . ASN B 1 448 ? 10.477 52.75 10.781 1 63.94 448 ASN B O 1
ATOM 8094 N N . GLY B 1 449 ? 8.398 52.75 10.961 1 51.53 449 GLY B N 1
ATOM 8095 C CA . GLY B 1 449 ? 8.258 54.031 11.617 1 51.53 449 GLY B CA 1
ATOM 8096 C C . GLY B 1 449 ? 8.688 54 13.078 1 51.53 449 GLY B C 1
ATOM 8097 O O . GLY B 1 449 ? 8.383 54.938 13.828 1 51.53 449 GLY B O 1
ATOM 8098 N N . LYS B 1 450 ? 9.266 53.469 13.977 1 47.88 450 LYS B N 1
ATOM 8099 C CA . LYS B 1 450 ? 9.297 54.125 15.273 1 47.88 450 LYS B CA 1
ATOM 8100 C C . LYS B 1 450 ? 9.758 55.562 15.141 1 47.88 450 LYS B C 1
ATOM 8102 O O . LYS B 1 450 ? 10.883 55.844 14.703 1 47.88 450 LYS B O 1
ATOM 8107 N N . ALA B 1 451 ? 8.75 56.375 14.828 1 39.28 451 ALA B N 1
ATOM 8108 C CA . ALA B 1 451 ? 8.914 57.812 15.109 1 39.28 451 ALA B CA 1
ATOM 8109 C C . ALA B 1 451 ? 9.352 58.031 16.547 1 39.28 451 ALA B C 1
ATOM 8111 O O . ALA B 1 451 ? 8.508 58.156 17.453 1 39.28 451 ALA B O 1
ATOM 8112 N N . HIS B 1 452 ? 9.906 57.219 17.391 1 36.59 452 HIS B N 1
ATOM 8113 C CA . HIS B 1 452 ? 10.227 57.938 18.609 1 36.59 452 HIS B CA 1
ATOM 8114 C C . HIS B 1 452 ? 10.789 59.312 18.312 1 36.59 452 HIS B C 1
ATOM 8116 O O . HIS B 1 452 ? 11.367 59.531 17.25 1 36.59 452 HIS B O 1
ATOM 8122 N N . GLY B 1 453 ? 10.289 60.375 19.156 1 34.91 453 GLY B N 1
ATOM 8123 C CA . GLY B 1 453 ? 10.719 61.75 19.359 1 34.91 453 GLY B CA 1
ATOM 8124 C C . GLY B 1 453 ? 12.219 61.938 19.234 1 34.91 453 GLY B C 1
ATOM 8125 O O . GLY B 1 453 ? 12.758 62.938 19.656 1 34.91 453 GLY B O 1
ATOM 8126 N N . ALA B 1 454 ? 13.086 61.031 19.516 1 35.81 454 ALA B N 1
ATOM 8127 C CA . ALA B 1 454 ? 14.359 61.719 19.703 1 35.81 454 ALA B CA 1
ATOM 8128 C C . ALA B 1 454 ? 14.617 62.688 18.562 1 35.81 454 ALA B C 1
ATOM 8130 O O . ALA B 1 454 ? 14.023 62.594 17.484 1 35.81 454 ALA B O 1
ATOM 8131 N N . ARG B 1 455 ? 15.508 63.719 18.844 1 37.81 455 ARG B N 1
ATOM 8132 C CA . ARG B 1 455 ? 16.297 64.688 18.062 1 37.81 455 ARG B CA 1
ATOM 8133 C C . ARG B 1 455 ? 16.656 64.062 16.703 1 37.81 455 ARG B C 1
ATOM 8135 O O . ARG B 1 455 ? 16.672 62.844 16.531 1 37.81 455 ARG B O 1
ATOM 8142 N N . LEU B 1 456 ? 17 64.938 15.758 1 35.66 456 LEU B N 1
ATOM 8143 C CA . LEU B 1 456 ? 17.312 65 14.336 1 35.66 456 LEU B CA 1
ATOM 8144 C C . LEU B 1 456 ? 18.219 63.844 13.922 1 35.66 456 LEU B C 1
ATOM 8146 O O . LEU B 1 456 ? 18.656 63.781 12.766 1 35.66 456 LEU B O 1
ATOM 8150 N N . GLY B 1 457 ? 18.984 63.312 14.812 1 37.12 457 GLY B N 1
ATOM 8151 C CA . GLY B 1 457 ? 19.906 62.5 14.008 1 37.12 457 GLY B CA 1
ATOM 8152 C C . GLY B 1 457 ? 19.234 61.375 13.258 1 37.12 457 GLY B C 1
ATOM 8153 O O . GLY B 1 457 ? 18.359 60.719 13.812 1 37.12 457 GLY B O 1
ATOM 8154 N N . ARG B 1 458 ? 18.969 61.562 11.891 1 37.19 458 ARG B N 1
ATOM 8155 C CA . ARG B 1 458 ? 18.375 60.781 10.805 1 37.19 458 ARG B CA 1
ATOM 8156 C C . ARG B 1 458 ? 18.703 59.281 10.969 1 37.19 458 ARG B C 1
ATOM 8158 O O . ARG B 1 458 ? 19.828 58.875 10.68 1 37.19 458 ARG B O 1
ATOM 8165 N N . SER B 1 459 ? 18.484 58.719 12.031 1 40.09 459 SER B N 1
ATOM 8166 C CA . SER B 1 459 ? 18.688 57.281 11.766 1 40.09 459 SER B CA 1
ATOM 8167 C C . SER B 1 459 ? 17.969 56.844 10.5 1 40.09 459 SER B C 1
ATOM 8169 O O . SER B 1 459 ? 16.781 57.156 10.32 1 40.09 459 SER B O 1
ATOM 8171 N N . PRO B 1 460 ? 18.703 56.688 9.32 1 45.5 460 PRO B N 1
ATOM 8172 C CA . PRO B 1 460 ? 18.109 56.312 8.031 1 45.5 460 PRO B CA 1
ATOM 8173 C C . PRO B 1 460 ? 16.984 55.312 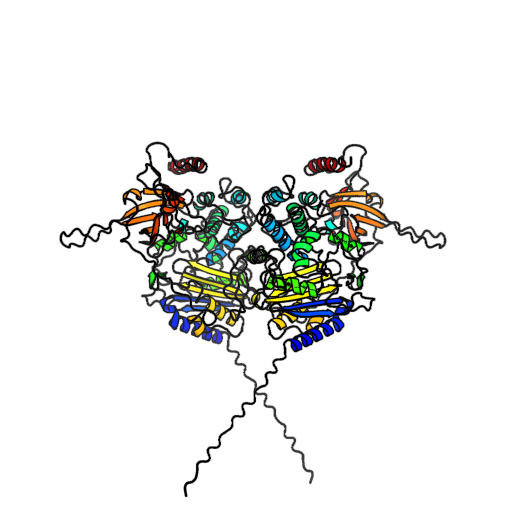8.172 1 45.5 460 PRO B C 1
ATOM 8175 O O . PRO B 1 460 ? 17.031 54.438 9.039 1 45.5 460 PRO B O 1
ATOM 8178 N N . ARG B 1 461 ? 15.727 55.719 8.102 1 51.09 461 ARG B N 1
ATOM 8179 C CA . ARG B 1 461 ? 14.555 54.875 7.906 1 51.09 461 ARG B CA 1
ATOM 8180 C C . ARG B 1 461 ? 14.938 53.562 7.215 1 51.09 461 ARG B C 1
ATOM 8182 O O . ARG B 1 461 ? 15.461 53.562 6.098 1 51.09 461 ARG B O 1
ATOM 8189 N N . ARG B 1 462 ? 15.297 52.5 8.008 1 66.5 462 ARG B N 1
ATOM 8190 C CA . ARG B 1 462 ? 15.625 51.25 7.363 1 66.5 462 ARG B CA 1
ATOM 8191 C C . ARG B 1 462 ? 14.422 50.688 6.609 1 66.5 462 ARG B C 1
ATOM 8193 O O . ARG B 1 462 ? 13.32 50.594 7.152 1 66.5 462 ARG B O 1
ATOM 8200 N N . VAL B 1 463 ? 14.273 50.906 5.391 1 79.19 463 VAL B N 1
ATOM 8201 C CA . VAL B 1 463 ? 13.32 50.344 4.449 1 79.19 463 VAL B CA 1
ATOM 8202 C C . VAL B 1 463 ? 13.633 48.844 4.242 1 79.19 463 VAL B C 1
ATOM 8204 O O . VAL B 1 463 ? 14.797 48.469 4.09 1 79.19 463 VAL B O 1
ATOM 8207 N N . GLN B 1 464 ? 12.531 48.125 4.582 1 87.94 464 GLN B N 1
ATOM 8208 C CA . GLN B 1 464 ? 12.68 46.688 4.418 1 87.94 464 GLN B CA 1
ATOM 8209 C C . GLN B 1 464 ? 11.727 46.156 3.355 1 87.94 464 GLN B C 1
ATOM 8211 O O . GLN B 1 464 ? 10.609 46.656 3.203 1 87.94 464 GLN B O 1
ATOM 8216 N N . LEU B 1 465 ? 12.203 45.219 2.549 1 94.31 465 LEU B N 1
ATOM 8217 C CA . LEU B 1 465 ? 11.344 44.531 1.593 1 94.31 465 LEU B CA 1
ATOM 8218 C C . LEU B 1 465 ? 10.398 43.562 2.305 1 94.31 465 LEU B C 1
ATOM 8220 O O . LEU B 1 465 ? 10.812 42.844 3.215 1 94.31 465 LEU B O 1
ATOM 8224 N N . GLU B 1 466 ? 9.141 43.656 1.933 1 96.25 466 GLU B N 1
ATOM 8225 C CA . GLU B 1 466 ? 8.125 42.75 2.48 1 96.25 466 GLU B CA 1
ATOM 8226 C C . GLU B 1 466 ? 7.367 42.031 1.372 1 96.25 466 GLU B C 1
ATOM 8228 O O . GLU B 1 466 ? 6.969 42.656 0.379 1 96.25 466 GLU B O 1
ATOM 8233 N N . LEU B 1 467 ? 7.277 40.781 1.537 1 97.69 467 LEU B N 1
ATOM 8234 C CA . LEU B 1 467 ? 6.441 39.969 0.666 1 97.69 467 LEU B CA 1
ATOM 8235 C C . LEU B 1 467 ? 5.047 39.781 1.253 1 97.69 467 LEU B C 1
ATOM 8237 O O . LEU B 1 467 ? 4.898 39.406 2.416 1 97.69 467 LEU B O 1
ATOM 8241 N N . VAL B 1 468 ? 4 40.156 0.521 1 97.75 468 VAL B N 1
ATOM 8242 C CA . VAL B 1 468 ? 2.609 39.969 0.926 1 97.75 468 VAL B CA 1
ATOM 8243 C C . VAL B 1 468 ? 1.926 38.969 0.02 1 97.75 468 VAL B C 1
ATOM 8245 O O . VAL B 1 468 ? 1.92 39.125 -1.204 1 97.75 468 VAL B O 1
ATOM 8248 N N . TYR B 1 469 ? 1.401 37.969 0.548 1 97.81 469 TYR B N 1
ATOM 8249 C CA . TYR B 1 469 ? 0.625 36.938 -0.138 1 97.81 469 TYR B CA 1
ATOM 8250 C C . TYR B 1 469 ? -0.664 36.625 0.617 1 97.81 469 TYR B C 1
ATOM 8252 O O . TYR B 1 469 ? -0.643 35.938 1.64 1 97.81 469 TYR B O 1
ATOM 8260 N N . GLY B 1 470 ? -1.788 37.188 0.032 1 97 470 GLY B N 1
ATOM 8261 C CA . GLY B 1 470 ? -3.043 37.062 0.759 1 97 470 GLY B CA 1
ATOM 8262 C C . GLY B 1 470 ? -2.994 37.719 2.131 1 97 470 GLY B C 1
ATOM 8263 O O . GLY B 1 470 ? -2.668 38.906 2.256 1 97 470 GLY B O 1
ATOM 8264 N N . TYR B 1 471 ? -3.291 36.969 3.131 1 95.94 471 TYR B N 1
ATOM 8265 C CA . TYR B 1 471 ? -3.293 37.5 4.488 1 95.94 471 TYR B CA 1
ATOM 8266 C C . TYR B 1 471 ? -1.958 37.25 5.176 1 95.94 471 TYR B C 1
ATOM 8268 O O . TYR B 1 471 ? -1.792 37.562 6.359 1 95.94 471 TYR B O 1
ATOM 8276 N N . GLY B 1 472 ? -1.014 36.656 4.422 1 96.12 472 GLY B N 1
ATOM 8277 C CA . GLY B 1 472 ? 0.319 36.438 4.961 1 96.12 472 GLY B CA 1
ATOM 8278 C C . GLY B 1 472 ? 1.311 37.531 4.57 1 96.12 472 GLY B C 1
ATOM 8279 O O . GLY B 1 472 ? 1.22 38.094 3.48 1 96.12 472 GLY B O 1
ATOM 8280 N N . THR B 1 473 ? 2.254 37.812 5.496 1 96.38 473 THR B N 1
ATOM 8281 C CA . THR B 1 473 ? 3.318 38.781 5.25 1 96.38 473 THR B CA 1
ATOM 8282 C C . THR B 1 473 ? 4.66 38.25 5.734 1 96.38 473 THR B C 1
ATOM 8284 O O . THR B 1 473 ? 4.734 37.594 6.781 1 96.38 473 THR B O 1
ATOM 8287 N N . TRP B 1 474 ? 5.727 38.5 4.895 1 96.94 474 TRP B N 1
ATOM 8288 C CA . TRP B 1 474 ? 7.062 38.031 5.23 1 96.94 474 TRP B CA 1
ATOM 8289 C C . TRP B 1 474 ? 8.109 39.094 4.941 1 96.94 474 TRP B C 1
ATOM 8291 O O . TRP B 1 474 ? 8.109 39.688 3.869 1 96.94 474 TRP B O 1
ATOM 8301 N N . ASP B 1 475 ? 8.984 39.312 5.93 1 95.25 475 ASP B N 1
ATOM 8302 C CA . ASP B 1 475 ? 10.156 40.156 5.699 1 95.25 475 ASP B CA 1
ATOM 8303 C C . ASP B 1 475 ? 11.195 39.438 4.852 1 95.25 475 ASP B C 1
ATOM 8305 O O . ASP B 1 475 ? 11.609 38.312 5.176 1 95.25 475 ASP B O 1
ATOM 8309 N N . LEU B 1 476 ? 11.555 40.094 3.779 1 96.19 476 LEU B N 1
ATOM 8310 C CA . LEU B 1 476 ? 12.602 39.531 2.936 1 96.19 476 LEU B CA 1
ATOM 8311 C C . LEU B 1 476 ? 13.984 39.938 3.434 1 96.19 476 LEU B C 1
ATOM 8313 O O . LEU B 1 476 ? 14.328 41.125 3.416 1 96.19 476 LEU B O 1
ATOM 8317 N N . ILE B 1 477 ? 14.711 38.938 3.875 1 94.19 477 ILE B N 1
ATOM 8318 C CA . ILE B 1 477 ? 16.062 39.156 4.375 1 94.19 477 ILE B CA 1
ATOM 8319 C C . ILE B 1 477 ? 17.062 38.406 3.496 1 94.19 477 ILE B C 1
ATOM 8321 O O . ILE B 1 477 ? 16.984 37.156 3.363 1 94.19 477 ILE B O 1
ATOM 8325 N N . PRO B 1 478 ? 18 39.094 2.926 1 93.12 478 PRO B N 1
ATOM 8326 C CA . PRO B 1 478 ? 18.938 38.438 2.014 1 93.12 478 PRO B CA 1
ATOM 8327 C C . PRO B 1 478 ? 19.734 37.312 2.689 1 93.12 478 PRO B C 1
ATOM 8329 O O . PRO B 1 478 ? 20.156 37.469 3.838 1 93.12 478 PRO B O 1
ATOM 8332 N N . MET B 1 479 ? 19.859 36.219 2.014 1 92.75 479 MET B N 1
ATOM 8333 C CA . MET B 1 479 ? 20.703 35.094 2.469 1 92.75 479 MET B CA 1
ATOM 8334 C C . MET B 1 479 ? 22.141 35.281 2.004 1 92.75 479 MET B C 1
ATOM 8336 O O . MET B 1 479 ? 22.391 35.969 1.018 1 92.75 479 MET B O 1
ATOM 8340 N N . ALA B 1 480 ? 23.109 34.562 2.83 1 84.56 480 ALA B N 1
ATOM 8341 C CA . ALA B 1 480 ? 24.5 34.562 2.383 1 84.56 480 ALA B CA 1
ATOM 8342 C C . ALA B 1 480 ? 24.672 33.75 1.104 1 84.56 480 ALA B C 1
ATOM 8344 O O . ALA B 1 480 ? 24 32.75 0.915 1 84.56 480 ALA B O 1
ATOM 8345 N N . PRO B 1 481 ? 25.406 34.344 0.211 1 67.62 481 PRO B N 1
ATOM 8346 C CA . PRO B 1 481 ? 25.641 33.562 -0.99 1 67.62 481 PRO B CA 1
ATOM 8347 C C . PRO B 1 481 ? 26.219 32.156 -0.673 1 67.62 481 PRO B C 1
ATOM 8349 O O . PRO B 1 481 ? 26.953 32 0.305 1 67.62 481 PRO B O 1
ATOM 8352 N N . HIS B 1 482 ? 25.484 31.141 -0.65 1 54.81 482 HIS B N 1
ATOM 8353 C CA . HIS B 1 482 ? 26.109 29.828 -0.446 1 54.81 482 HIS B CA 1
ATOM 8354 C C . HIS B 1 482 ? 27.516 29.797 -1.028 1 54.81 482 HIS B C 1
ATOM 8356 O O . HIS B 1 482 ? 27.734 30.234 -2.16 1 54.81 482 HIS B O 1
ATOM 8362 N N . ALA B 1 483 ? 28.578 29.859 -0.133 1 40.56 483 ALA B N 1
ATOM 8363 C CA . ALA B 1 483 ? 29.969 29.75 -0.559 1 40.56 483 ALA B CA 1
ATOM 8364 C C . ALA B 1 483 ? 30.094 28.812 -1.755 1 40.56 483 ALA B C 1
ATOM 8366 O O . ALA B 1 483 ? 31.188 28.656 -2.318 1 40.56 483 ALA B O 1
ATOM 8367 N N . THR B 1 484 ? 29.328 27.781 -1.804 1 38.38 484 THR B N 1
ATOM 8368 C CA . THR B 1 484 ? 29.766 26.797 -2.787 1 38.38 484 THR B CA 1
ATOM 8369 C C . THR B 1 484 ? 29.766 27.391 -4.191 1 38.38 484 THR B C 1
ATOM 8371 O O . THR B 1 484 ? 29.922 26.672 -5.18 1 38.38 484 THR B O 1
ATOM 8374 N N . SER B 1 485 ? 29.078 28.469 -4.391 1 35.16 485 SER B N 1
ATOM 8375 C CA . SER B 1 485 ? 29.516 28.703 -5.762 1 35.16 485 SER B CA 1
ATOM 8376 C C . SER B 1 485 ? 30.969 29.172 -5.797 1 35.16 485 SER B C 1
ATOM 8378 O O . SER B 1 485 ? 31.281 30.281 -5.367 1 35.16 485 SER B O 1
ATOM 8380 N N . PRO B 1 486 ? 31.984 28.344 -5.465 1 31.98 486 PRO B N 1
ATOM 8381 C CA . PRO B 1 486 ? 33.375 28.797 -5.656 1 31.98 486 PRO B CA 1
ATOM 8382 C C . PRO B 1 486 ? 33.5 29.875 -6.734 1 31.98 486 PRO B C 1
ATOM 8384 O O . PRO B 1 486 ? 32.531 30.172 -7.438 1 31.98 486 PRO B O 1
ATOM 8387 N N . SER B 1 487 ? 34.719 29.547 -7.707 1 31.42 487 SER B N 1
ATOM 8388 C CA . SER B 1 487 ? 35.719 30.078 -8.609 1 31.42 487 SER B CA 1
ATOM 8389 C C . SER B 1 487 ? 35.094 30.703 -9.844 1 31.42 487 SER B C 1
ATOM 8391 O O . SER B 1 487 ? 35.781 31.359 -10.633 1 31.42 487 SER B O 1
ATOM 8393 N N . ARG B 1 488 ? 34.25 29.906 -10.719 1 33.12 488 ARG B N 1
ATOM 8394 C CA . ARG B 1 488 ? 34.5 30.344 -12.094 1 33.12 488 ARG B CA 1
ATOM 8395 C C . ARG B 1 488 ? 34 31.781 -12.297 1 33.12 488 ARG B C 1
ATOM 8397 O O . ARG B 1 488 ? 32.812 32.031 -12.5 1 33.12 488 ARG B O 1
ATOM 8404 N N . GLN B 1 489 ? 34.531 32.75 -11.672 1 31.44 489 GLN B N 1
ATOM 8405 C CA . GLN B 1 489 ? 34.562 34.188 -12.008 1 31.44 489 GLN B CA 1
ATOM 8406 C C . GLN B 1 489 ? 34.906 34.375 -13.484 1 31.44 489 GLN B C 1
ATOM 8408 O O . GLN B 1 489 ? 35.469 35.406 -13.867 1 31.44 489 GLN B O 1
ATOM 8413 N N . THR B 1 490 ? 35.188 33.281 -14.297 1 34.66 490 THR B N 1
ATOM 8414 C CA . THR B 1 490 ? 35.594 33.75 -15.617 1 34.66 490 THR B CA 1
ATOM 8415 C C . THR B 1 490 ? 34.469 34.562 -16.25 1 34.66 490 THR B C 1
ATOM 8417 O O . THR B 1 490 ? 33.312 34.438 -15.859 1 34.66 490 THR B O 1
ATOM 8420 N N . ALA B 1 491 ? 34.719 35.25 -17.422 1 37.22 491 ALA B N 1
ATOM 8421 C CA . ALA B 1 491 ? 33.969 36.125 -18.312 1 37.22 491 ALA B CA 1
ATOM 8422 C C . ALA B 1 491 ? 32.562 35.594 -18.547 1 37.22 491 ALA B C 1
ATOM 8424 O O . ALA B 1 491 ? 31.656 36.375 -18.859 1 37.22 491 ALA B O 1
ATOM 8425 N N . ASP B 1 492 ? 32.344 34.25 -18.828 1 34.28 492 ASP B N 1
ATOM 8426 C CA . ASP B 1 492 ? 31.062 33.656 -19.219 1 34.28 492 ASP B CA 1
ATOM 8427 C C . ASP B 1 492 ? 30.234 33.281 -17.984 1 34.28 492 ASP B C 1
ATOM 8429 O O . ASP B 1 492 ? 30.188 32.094 -17.594 1 34.28 492 ASP B O 1
ATOM 8433 N N . ALA B 1 493 ? 30.109 33.969 -16.953 1 37.62 493 ALA B N 1
ATOM 8434 C CA . ALA B 1 493 ? 29.328 33.719 -15.742 1 37.62 493 ALA B CA 1
ATOM 8435 C C . ALA B 1 493 ? 27.953 33.156 -16.078 1 37.62 493 ALA B C 1
ATOM 8437 O O . ALA B 1 493 ? 27.234 33.688 -16.906 1 37.62 493 ALA B O 1
ATOM 8438 N N . ASP B 1 494 ? 27.625 31.906 -15.891 1 42.56 494 ASP B N 1
ATOM 8439 C CA . ASP B 1 494 ? 26.344 31.234 -16.031 1 42.56 494 ASP B CA 1
ATOM 8440 C C . ASP B 1 494 ? 25.234 32 -15.32 1 42.56 494 ASP B C 1
ATOM 8442 O O . ASP B 1 494 ? 25.422 32.5 -14.211 1 42.56 494 ASP B O 1
ATOM 8446 N N . PRO B 1 495 ? 24.156 32.469 -15.914 1 47.69 495 PRO B N 1
ATOM 8447 C CA . PRO B 1 495 ? 22.984 33.156 -15.398 1 47.69 495 PRO B CA 1
ATOM 8448 C C . PRO B 1 495 ? 22.562 32.656 -14.016 1 47.69 495 PRO B C 1
ATOM 8450 O O . PRO B 1 495 ? 21.859 33.375 -13.289 1 47.69 495 PRO B O 1
ATOM 8453 N N . SER B 1 496 ? 22.859 31.469 -13.641 1 50.28 496 SER B N 1
ATOM 8454 C CA . SER B 1 496 ? 22.5 30.984 -12.32 1 50.28 496 SER B CA 1
ATOM 8455 C C . SER B 1 496 ? 23.25 31.734 -11.227 1 50.28 496 SER B C 1
ATOM 8457 O O . SER B 1 496 ? 22.781 31.812 -10.086 1 50.28 496 SER B O 1
ATOM 8459 N N . ASP B 1 497 ? 24.422 32.312 -11.523 1 53.53 497 ASP B N 1
ATOM 8460 C CA . ASP B 1 497 ? 25.297 33.031 -10.594 1 53.53 497 ASP B CA 1
ATOM 8461 C C . ASP B 1 497 ? 24.656 34.344 -10.141 1 53.53 497 ASP B C 1
ATOM 8463 O O . ASP B 1 497 ? 25.125 34.969 -9.188 1 53.53 497 ASP B O 1
ATOM 8467 N N . LEU B 1 498 ? 23.516 34.656 -10.719 1 71.31 498 LEU B N 1
ATOM 8468 C CA . LEU B 1 498 ? 22.984 36 -10.43 1 71.31 498 LEU B CA 1
ATOM 8469 C C . LEU B 1 498 ? 21.672 35.906 -9.664 1 71.31 498 LEU B C 1
ATOM 8471 O O . LEU B 1 498 ? 21.016 36.906 -9.43 1 71.31 498 LEU B O 1
ATOM 8475 N N . LEU B 1 499 ? 21.438 34.688 -9.094 1 88.19 499 LEU B N 1
ATOM 8476 C CA . LEU B 1 499 ? 20.219 34.531 -8.312 1 88.19 499 LEU B CA 1
ATOM 8477 C C . LEU B 1 499 ? 20.391 35.125 -6.914 1 88.19 499 LEU B C 1
ATOM 8479 O O . LEU B 1 499 ? 21.453 34.969 -6.301 1 88.19 499 LEU B O 1
ATOM 8483 N N . GLU B 1 500 ? 19.375 35.844 -6.43 1 92.56 500 GLU B N 1
ATOM 8484 C CA . GLU B 1 500 ? 19.344 36.312 -5.043 1 92.56 500 GLU B CA 1
ATOM 8485 C C . GLU B 1 500 ? 18.406 35.469 -4.203 1 92.56 500 GLU B C 1
ATOM 8487 O O . GLU B 1 500 ? 17.25 35.219 -4.594 1 92.56 500 GLU B O 1
ATOM 8492 N N . TYR B 1 501 ? 18.984 35.031 -3.102 1 94.62 501 TYR B N 1
ATOM 8493 C CA . TYR B 1 501 ? 18.188 34.219 -2.172 1 94.62 501 TYR B CA 1
ATOM 8494 C C . TYR B 1 501 ? 17.797 35.031 -0.949 1 94.62 501 TYR B C 1
ATOM 8496 O O . TYR B 1 501 ? 18.594 35.812 -0.428 1 94.62 501 TYR B O 1
ATOM 8504 N N . PHE B 1 502 ? 16.562 34.906 -0.505 1 95.5 502 PHE B N 1
ATOM 8505 C CA . PHE B 1 502 ? 16.062 35.594 0.666 1 95.5 502 PHE B CA 1
ATOM 8506 C C . PHE B 1 502 ? 15.438 34.625 1.662 1 95.5 502 PHE B C 1
ATOM 8508 O O . PHE B 1 502 ? 14.844 33.625 1.269 1 95.5 502 PHE B O 1
ATOM 8515 N N . TYR B 1 503 ? 15.57 34.938 2.965 1 95.44 503 TYR B N 1
ATOM 8516 C CA . TYR B 1 503 ? 14.664 34.438 3.977 1 95.44 503 TYR B CA 1
ATOM 8517 C C . TYR B 1 503 ? 13.32 35.156 3.93 1 95.44 503 TYR B C 1
ATOM 8519 O O . TYR B 1 503 ? 13.258 36.344 3.592 1 95.44 503 TYR B O 1
ATOM 8527 N N . GLY B 1 504 ? 12.297 34.375 4.16 1 96.31 504 GLY B N 1
ATOM 8528 C CA . GLY B 1 504 ? 10.992 34.969 4.449 1 96.31 504 GLY B CA 1
ATOM 8529 C C . GLY B 1 504 ? 10.594 34.844 5.91 1 96.31 504 GLY B C 1
ATOM 8530 O O . GLY B 1 504 ? 9.922 33.906 6.297 1 96.31 504 GLY B O 1
ATOM 8531 N N . LYS B 1 505 ? 10.984 35.844 6.684 1 95.06 505 LYS B N 1
ATOM 8532 C CA . LYS B 1 505 ? 10.617 35.875 8.094 1 95.06 505 LYS B CA 1
ATOM 8533 C C . LYS B 1 505 ? 9.188 36.344 8.289 1 95.06 505 LYS B C 1
ATOM 8535 O O . LYS B 1 505 ? 8.852 37.469 7.922 1 95.06 505 LYS B O 1
ATOM 8540 N N . GLY B 1 506 ? 8.391 35.562 8.938 1 94.19 506 GLY B N 1
ATOM 8541 C CA . GLY B 1 506 ? 6.984 35.906 9.086 1 94.19 506 GLY B CA 1
ATOM 8542 C C . GLY B 1 506 ? 6.758 37.125 9.938 1 94.19 506 GLY B C 1
ATOM 8543 O O . GLY B 1 506 ? 7.535 37.406 10.859 1 94.19 506 GLY B O 1
ATOM 8544 N N . SER B 1 507 ? 5.676 37.875 9.617 1 92.12 507 SER B N 1
ATOM 8545 C CA . SER B 1 507 ? 5.234 39.031 10.391 1 92.12 507 SER B CA 1
ATOM 8546 C C . SER B 1 507 ? 3.715 39.094 10.477 1 92.12 507 SER B C 1
ATOM 8548 O O . SER B 1 507 ? 3.02 38.344 9.797 1 92.12 507 SER B O 1
ATOM 8550 N N . ASN B 1 508 ? 3.205 39.812 11.422 1 91.38 508 ASN B N 1
ATOM 8551 C CA . ASN B 1 508 ? 1.77 39.969 11.625 1 91.38 508 ASN B CA 1
ATOM 8552 C C . ASN B 1 508 ? 1.079 38.625 11.844 1 91.38 508 ASN B C 1
ATOM 8554 O O . ASN B 1 508 ? 1.487 37.844 12.703 1 91.38 508 ASN B O 1
ATOM 8558 N N . VAL B 1 509 ? 0.126 38.281 10.977 1 91.81 509 VAL B N 1
ATOM 8559 C CA . VAL B 1 509 ? -0.682 37.094 11.148 1 91.81 509 VAL B CA 1
ATOM 8560 C C . VAL B 1 509 ? 0.196 35.844 10.977 1 91.81 509 VAL B C 1
ATOM 8562 O O . VAL B 1 509 ? -0.059 34.812 11.594 1 91.81 509 VAL B O 1
ATOM 8565 N N . THR B 1 510 ? 1.34 36 10.25 1 93.81 510 THR B N 1
ATOM 8566 C CA . THR B 1 510 ? 2.215 34.875 9.945 1 93.81 510 THR B CA 1
ATOM 8567 C C . THR B 1 510 ? 3.504 34.938 10.758 1 93.81 510 THR B C 1
ATOM 8569 O O . THR B 1 510 ? 4.516 34.344 10.383 1 93.81 510 THR B O 1
ATOM 8572 N N . GLN B 1 511 ? 3.58 35.75 11.766 1 90.75 511 GLN B N 1
ATOM 8573 C CA . GLN B 1 511 ? 4.797 36.125 12.492 1 90.75 511 GLN B CA 1
ATOM 8574 C C . GLN B 1 511 ? 5.57 34.875 12.914 1 90.75 511 GLN B C 1
ATOM 8576 O O . GLN B 1 511 ? 6.789 34.938 13.086 1 90.75 511 GLN B O 1
ATOM 8581 N N . PHE B 1 512 ? 4.922 33.719 13.078 1 89.06 512 PHE B N 1
ATOM 8582 C CA . PHE B 1 512 ? 5.637 32.531 13.539 1 89.06 512 PHE B CA 1
ATOM 8583 C C . PHE B 1 512 ? 5.664 31.453 12.461 1 89.06 512 PHE B C 1
ATOM 8585 O O . PHE B 1 512 ? 5.812 30.266 12.758 1 89.06 512 PHE B O 1
ATOM 8592 N N . ILE B 1 513 ? 5.523 31.859 11.234 1 90.56 513 ILE B N 1
ATOM 8593 C CA . ILE B 1 513 ? 5.582 30.984 10.062 1 90.56 513 ILE B CA 1
ATOM 8594 C C . ILE B 1 513 ? 6.621 31.516 9.078 1 90.56 513 ILE B C 1
ATOM 8596 O O . ILE B 1 513 ? 6.375 32.5 8.383 1 90.56 513 ILE B O 1
ATOM 8600 N N . ASP B 1 514 ? 7.73 30.812 8.984 1 90.12 514 ASP B N 1
ATOM 8601 C CA . ASP B 1 514 ? 8.781 31.219 8.047 1 90.12 514 ASP B CA 1
ATOM 8602 C C . ASP B 1 514 ? 8.594 30.531 6.695 1 90.12 514 ASP B C 1
ATOM 8604 O O . ASP B 1 514 ? 8.062 29.422 6.625 1 90.12 514 ASP B O 1
ATOM 8608 N N . THR B 1 515 ? 8.906 31.234 5.695 1 92.94 515 THR B N 1
ATOM 8609 C CA . THR B 1 515 ? 8.867 30.672 4.348 1 92.94 515 THR B CA 1
ATOM 8610 C C . THR B 1 515 ? 10.164 30.969 3.598 1 92.94 515 THR B C 1
ATOM 8612 O O . THR B 1 515 ? 10.375 32.094 3.131 1 92.94 515 THR B O 1
ATOM 8615 N N . SER B 1 516 ? 11.141 30.141 3.582 1 94.12 516 SER B N 1
ATOM 8616 C CA . SER B 1 516 ? 12.438 30.281 2.926 1 94.12 516 SER B CA 1
ATOM 8617 C C . SER B 1 516 ? 12.75 29.062 2.055 1 94.12 516 SER B C 1
ATOM 8619 O O . SER B 1 516 ? 12.289 27.953 2.34 1 94.12 516 SER B O 1
ATOM 8621 N N . PRO B 1 517 ? 13.367 29.219 1.035 1 95.31 517 PRO B N 1
ATOM 8622 C CA . PRO B 1 517 ? 13.906 30.453 0.475 1 95.31 517 PRO B CA 1
ATOM 8623 C C . PRO B 1 517 ? 12.953 31.109 -0.53 1 95.31 517 PRO B C 1
ATOM 8625 O O . PRO B 1 517 ? 12.016 30.469 -1 1 95.31 517 PRO B O 1
ATOM 8628 N N . ILE B 1 518 ? 13.125 32.281 -0.725 1 96.94 518 ILE B N 1
ATOM 8629 C CA . ILE B 1 518 ? 12.57 33.031 -1.84 1 96.94 518 ILE B CA 1
ATOM 8630 C C . ILE B 1 518 ? 13.695 33.438 -2.797 1 96.94 518 ILE B C 1
ATOM 8632 O O . ILE B 1 518 ? 14.688 34.031 -2.383 1 96.94 518 ILE B O 1
ATOM 8636 N N . ILE B 1 519 ? 13.5 33.031 -4.047 1 95.81 519 ILE B N 1
ATOM 8637 C CA . ILE B 1 519 ? 14.555 33.25 -5.027 1 95.81 519 ILE B CA 1
ATOM 8638 C C . ILE B 1 519 ? 14.141 34.344 -6.008 1 95.81 519 ILE B C 1
ATOM 8640 O O . ILE B 1 519 ? 13.117 34.219 -6.691 1 95.81 519 ILE B O 1
ATOM 8644 N N . VAL B 1 520 ? 14.945 35.344 -6.117 1 94.81 520 VAL B N 1
ATOM 8645 C CA . VAL B 1 520 ? 14.734 36.438 -7.062 1 94.81 520 VAL B CA 1
ATOM 8646 C C . VAL B 1 520 ? 15.719 36.312 -8.227 1 94.81 520 VAL B C 1
ATOM 8648 O O . VAL B 1 520 ? 16.938 36.219 -8.016 1 94.81 520 VAL B O 1
ATOM 8651 N N . HIS B 1 521 ? 15.109 36.375 -9.375 1 92.19 521 HIS B N 1
ATOM 8652 C CA . HIS B 1 521 ? 15.93 36.312 -10.578 1 92.19 521 HIS B CA 1
ATOM 8653 C C . HIS B 1 521 ? 16.344 37.719 -11.031 1 92.19 521 HIS B C 1
ATOM 8655 O O . HIS B 1 521 ? 15.57 38.656 -10.922 1 92.19 521 HIS B O 1
ATOM 8661 N N . PRO B 1 522 ? 17.594 37.812 -11.531 1 89.69 522 PRO B N 1
ATOM 8662 C CA . PRO B 1 522 ? 18.016 39.125 -11.992 1 89.69 522 PRO B CA 1
ATOM 8663 C C . PRO B 1 522 ? 17.156 39.656 -13.133 1 89.69 522 PRO B C 1
ATOM 8665 O O . PRO B 1 522 ? 16.594 38.875 -13.906 1 89.69 522 PRO B O 1
ATOM 8668 N N . PRO B 1 523 ? 17.078 41 -13.148 1 89.56 523 PRO B N 1
ATOM 8669 C CA . PRO B 1 523 ? 16.359 41.562 -14.289 1 89.56 523 PRO B CA 1
ATOM 8670 C C . PRO B 1 523 ? 16.953 41.156 -15.633 1 89.56 523 PRO B C 1
ATOM 8672 O O . PRO B 1 523 ? 18.172 41.031 -15.766 1 89.56 523 PRO B O 1
ATOM 8675 N N . PRO B 1 524 ? 15.992 40.906 -16.547 1 87 524 PRO B N 1
ATOM 8676 C CA . PRO B 1 524 ? 16.531 40.656 -17.875 1 87 524 PRO B CA 1
ATOM 8677 C C . PRO B 1 524 ? 17.328 41.844 -18.406 1 87 524 PRO B C 1
ATOM 8679 O O . PRO B 1 524 ? 17.203 42.969 -17.891 1 87 524 PRO B O 1
ATOM 8682 N N . THR B 1 525 ? 18.109 41.562 -19.422 1 83.44 525 THR B N 1
ATOM 8683 C CA . THR B 1 525 ? 18.922 42.594 -20.031 1 83.44 525 THR B CA 1
ATOM 8684 C C . THR B 1 525 ? 18.031 43.75 -20.5 1 83.44 525 THR B C 1
ATOM 8686 O O . THR B 1 525 ? 17.031 43.531 -21.188 1 83.44 525 THR B O 1
ATOM 8689 N N . GLY B 1 526 ? 18.406 44.969 -20.094 1 83.62 526 GLY B N 1
ATOM 8690 C CA . GLY B 1 526 ? 17.672 46.156 -20.516 1 83.62 526 GLY B CA 1
ATOM 8691 C C . GLY B 1 526 ? 16.547 46.531 -19.562 1 83.62 526 GLY B C 1
ATOM 8692 O O . GLY B 1 526 ? 15.898 47.562 -19.734 1 83.62 526 GLY B O 1
ATOM 8693 N N . SER B 1 527 ? 16.344 45.688 -18.594 1 84.69 527 SER B N 1
ATOM 8694 C CA . SER B 1 527 ? 15.289 45.969 -17.625 1 84.69 527 SER B CA 1
ATOM 8695 C C . SER B 1 527 ? 15.867 46.438 -16.297 1 84.69 527 SER B C 1
ATOM 8697 O O . SER B 1 527 ? 16.938 46 -15.891 1 84.69 527 SER B O 1
ATOM 8699 N N . ALA B 1 528 ? 15.125 47.406 -15.648 1 88.69 528 ALA B N 1
ATOM 8700 C CA . ALA B 1 528 ? 15.547 47.906 -14.344 1 88.69 528 ALA B CA 1
ATOM 8701 C C . ALA B 1 528 ? 14.773 47.25 -13.211 1 88.69 528 ALA B C 1
ATOM 8703 O O . ALA B 1 528 ? 15.039 47.5 -12.039 1 88.69 528 ALA B O 1
ATOM 8704 N N . VAL B 1 529 ? 13.836 46.375 -13.648 1 92.56 529 VAL B N 1
ATOM 8705 C CA . VAL B 1 529 ? 12.992 45.812 -12.602 1 92.56 529 VAL B CA 1
ATOM 8706 C C . VAL B 1 529 ? 13.07 44.281 -12.656 1 92.56 529 VAL B C 1
ATOM 8708 O O . VAL B 1 529 ? 13.289 43.688 -13.719 1 92.56 529 VAL B O 1
ATOM 8711 N N . ILE B 1 530 ? 12.898 43.656 -11.523 1 94 530 ILE B N 1
ATOM 8712 C CA . ILE B 1 530 ? 12.805 42.188 -11.391 1 94 530 ILE B CA 1
ATOM 8713 C C . ILE B 1 530 ? 11.5 41.719 -12.031 1 94 530 ILE B C 1
ATOM 8715 O O . ILE B 1 530 ? 10.445 42.312 -11.828 1 94 530 ILE B O 1
ATOM 8719 N N . VAL B 1 531 ? 11.625 40.594 -12.797 1 94.5 531 VAL B N 1
ATOM 8720 C CA . VAL B 1 531 ? 10.438 40.125 -13.523 1 94.5 531 VAL B CA 1
ATOM 8721 C C . VAL B 1 531 ? 10.039 38.75 -13.055 1 94.5 531 VAL B C 1
ATOM 8723 O O . VAL B 1 531 ? 8.922 38.281 -13.312 1 94.5 531 VAL B O 1
ATOM 8726 N N . ARG B 1 532 ? 10.938 38.094 -12.281 1 95.12 532 ARG B N 1
ATOM 8727 C CA . ARG B 1 532 ? 10.688 36.719 -11.945 1 95.12 532 ARG B CA 1
ATOM 8728 C C . ARG B 1 532 ? 11.109 36.406 -10.508 1 95.12 532 ARG B C 1
ATOM 8730 O O . ARG B 1 532 ? 12.234 36.719 -10.109 1 95.12 532 ARG B O 1
ATOM 8737 N N . ILE B 1 533 ? 10.18 35.75 -9.789 1 96.69 533 ILE B N 1
ATOM 8738 C CA . ILE B 1 533 ? 10.445 35.281 -8.43 1 96.69 533 ILE B CA 1
ATOM 8739 C C . ILE B 1 533 ? 10.016 33.812 -8.289 1 96.69 533 ILE B C 1
ATOM 8741 O O . ILE B 1 533 ? 8.906 33.438 -8.68 1 96.69 533 ILE B O 1
ATOM 8745 N N . THR B 1 534 ? 10.898 32.969 -7.844 1 97.31 534 THR B N 1
ATOM 8746 C CA . THR B 1 534 ? 10.602 31.562 -7.52 1 97.31 534 THR B CA 1
ATOM 8747 C C . THR B 1 534 ? 10.547 31.359 -6.008 1 97.31 534 THR B C 1
ATOM 8749 O O . THR B 1 534 ? 11.461 31.781 -5.289 1 97.31 534 THR B O 1
ATOM 8752 N N . VAL B 1 535 ? 9.516 30.656 -5.508 1 97.62 535 VAL B N 1
ATOM 8753 C CA . VAL B 1 535 ? 9.352 30.578 -4.059 1 97.62 535 VAL B CA 1
ATOM 8754 C C . VAL B 1 535 ? 9.344 29.109 -3.621 1 97.62 535 VAL B C 1
ATOM 8756 O O . VAL B 1 535 ? 8.297 28.562 -3.271 1 97.62 535 VAL B O 1
ATOM 8759 N N . PRO B 1 536 ? 10.484 28.453 -3.445 1 97 536 PRO B N 1
ATOM 8760 C CA . PRO B 1 536 ? 10.57 27.094 -2.91 1 97 536 PRO B CA 1
ATOM 8761 C C . PRO B 1 536 ? 9.961 26.984 -1.513 1 97 536 PRO B C 1
ATOM 8763 O O . PRO B 1 536 ? 9.508 25.891 -1.124 1 97 536 PRO B O 1
ATOM 8766 N N . GLY B 1 537 ? 9.898 28.031 -0.82 1 96.12 537 GLY B N 1
ATOM 8767 C CA . GLY B 1 537 ? 9.297 28.031 0.502 1 96.12 537 GLY B CA 1
ATOM 8768 C C . GLY B 1 537 ? 7.809 27.719 0.477 1 96.12 537 GLY B C 1
ATOM 8769 O O . GLY B 1 537 ? 7.238 27.328 1.491 1 96.12 537 GLY B O 1
ATOM 8770 N N . PHE B 1 538 ? 7.188 27.969 -0.648 1 97.12 538 PHE B N 1
ATOM 8771 C CA . PHE B 1 538 ? 5.773 27.656 -0.802 1 97.12 538 PHE B CA 1
ATOM 8772 C C . PHE B 1 538 ? 5.582 26.172 -1.134 1 97.12 538 PHE B C 1
ATOM 8774 O O . PHE B 1 538 ? 4.703 25.516 -0.575 1 97.12 538 PHE B O 1
ATOM 8781 N N . GLU B 1 539 ? 6.355 25.703 -1.977 1 96.69 539 GLU B N 1
ATOM 8782 C CA . GLU B 1 539 ? 6.395 24.297 -2.375 1 96.69 539 GLU B CA 1
ATOM 8783 C C . GLU B 1 539 ? 7.762 23.922 -2.934 1 96.69 539 GLU B C 1
ATOM 8785 O O . GLU B 1 539 ? 8.172 24.438 -3.982 1 96.69 539 GLU B O 1
ATOM 8790 N N . THR B 1 540 ? 8.445 23.016 -2.299 1 95.06 540 THR B N 1
ATOM 8791 C CA . THR B 1 540 ? 9.844 22.734 -2.604 1 95.06 540 THR B CA 1
ATOM 8792 C C . THR B 1 540 ? 9.961 21.812 -3.811 1 95.06 540 THR B C 1
ATOM 8794 O O . THR B 1 540 ? 10.93 21.891 -4.566 1 95.06 540 THR B O 1
ATOM 8797 N N . ARG B 1 541 ? 8.992 20.953 -4.035 1 93.81 541 ARG B N 1
ATOM 8798 C CA . ARG B 1 541 ? 9.133 19.938 -5.066 1 93.81 541 ARG B CA 1
ATOM 8799 C C . ARG B 1 541 ? 8.922 20.531 -6.457 1 93.81 541 ARG B C 1
ATOM 8801 O O . ARG B 1 541 ? 9.586 20.125 -7.414 1 93.81 541 ARG B O 1
ATOM 8808 N N . ILE B 1 542 ? 7.918 21.359 -6.539 1 95.62 542 ILE B N 1
ATOM 8809 C CA . ILE B 1 542 ? 7.688 22.188 -7.723 1 95.62 542 ILE B CA 1
ATOM 8810 C C . ILE B 1 542 ? 7.488 23.641 -7.309 1 95.62 542 ILE B C 1
ATOM 8812 O O . ILE B 1 542 ? 6.352 24.109 -7.199 1 95.62 542 ILE B O 1
ATOM 8816 N N . PRO B 1 543 ? 8.547 24.297 -7.109 1 97.12 543 PRO B N 1
ATOM 8817 C CA . PRO B 1 543 ? 8.414 25.656 -6.609 1 97.12 543 PRO B CA 1
ATOM 8818 C C . PRO B 1 543 ? 7.625 26.562 -7.562 1 97.12 543 PRO B C 1
ATOM 8820 O O . PRO B 1 543 ? 7.902 26.594 -8.766 1 97.12 543 PRO B O 1
ATOM 8823 N N . PRO B 1 544 ? 6.664 27.25 -7.066 1 97.69 544 PRO B N 1
ATOM 8824 C CA . PRO B 1 544 ? 5.918 28.141 -7.949 1 97.69 544 PRO B CA 1
ATOM 8825 C C . PRO B 1 544 ? 6.758 29.328 -8.43 1 97.69 544 PRO B C 1
ATOM 8827 O O . PRO B 1 544 ? 7.562 29.859 -7.668 1 97.69 544 PRO B O 1
ATOM 8830 N N . VAL B 1 545 ? 6.574 29.672 -9.641 1 97.38 545 VAL B N 1
ATOM 8831 C CA . VAL B 1 545 ? 7.23 30.812 -10.273 1 97.38 545 VAL B CA 1
ATOM 8832 C C . VAL B 1 545 ? 6.223 31.938 -10.484 1 97.38 545 VAL B C 1
ATOM 8834 O O . VAL B 1 545 ? 5.191 31.734 -11.133 1 97.38 545 VAL B O 1
ATOM 8837 N N . PHE B 1 546 ? 6.586 33.062 -9.922 1 97.56 546 PHE B N 1
ATOM 8838 C CA . PHE B 1 546 ? 5.758 34.25 -10.078 1 97.56 546 PHE B CA 1
ATOM 8839 C C . PHE B 1 546 ? 6.375 35.188 -11.078 1 97.56 546 PHE B C 1
ATOM 8841 O O . PHE B 1 546 ? 7.578 35.469 -11.047 1 97.56 546 PHE B O 1
ATOM 8848 N N . TRP B 1 547 ? 5.512 35.781 -11.883 1 96.19 547 TRP B N 1
ATOM 8849 C CA . TRP B 1 547 ? 5.953 36.719 -12.906 1 96.19 547 TRP B CA 1
ATOM 8850 C C . TRP B 1 547 ? 5.359 38.094 -12.656 1 96.19 547 TRP B C 1
ATOM 8852 O O . TRP B 1 547 ? 4.191 38.219 -12.289 1 96.19 547 TRP B O 1
ATOM 8862 N N . ARG B 1 548 ? 6.215 39.094 -12.836 1 95.44 548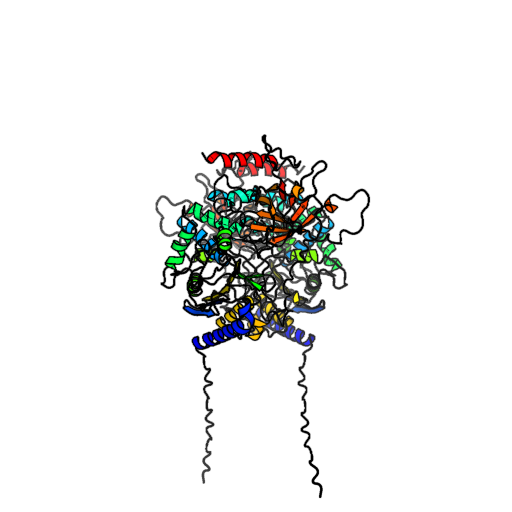 ARG B N 1
ATOM 8863 C CA . ARG B 1 548 ? 5.781 40.469 -12.609 1 95.44 548 ARG B CA 1
ATOM 8864 C C . ARG B 1 548 ? 4.609 40.812 -13.516 1 95.44 548 ARG B C 1
ATOM 8866 O O . ARG B 1 548 ? 4.625 40.5 -14.711 1 95.44 548 ARG B O 1
ATOM 8873 N N . TYR B 1 549 ? 3.572 41.344 -12.828 1 88.88 549 TYR B N 1
ATOM 8874 C CA . TYR B 1 549 ? 2.393 41.781 -13.547 1 88.88 549 TYR B CA 1
ATOM 8875 C C . TYR B 1 549 ? 2.518 43.281 -13.906 1 88.88 549 TYR B C 1
ATOM 8877 O O . TYR B 1 549 ? 2.766 44.094 -13.031 1 88.88 549 TYR B O 1
ATOM 8885 N N . GLU B 1 550 ? 2.83 43.719 -15.117 1 74.62 550 GLU B N 1
ATOM 8886 C CA . GLU B 1 550 ? 2.814 45.125 -15.5 1 74.62 550 GLU B CA 1
ATOM 8887 C C . GLU B 1 550 ? 1.454 45.531 -16.062 1 74.62 550 GLU B C 1
ATOM 8889 O O . GLU B 1 550 ? 0.932 44.875 -16.969 1 74.62 550 GLU B O 1
ATOM 8894 N N . ALA B 1 551 ? 0.605 46.125 -15.258 1 51.09 551 ALA B N 1
ATOM 8895 C CA . ALA B 1 551 ? -0.673 46.656 -15.742 1 51.09 551 ALA B CA 1
ATOM 8896 C C . ALA B 1 551 ? -0.474 47.562 -16.938 1 51.09 551 ALA B C 1
ATOM 8898 O O . ALA B 1 551 ? -0.005 48.688 -16.781 1 51.09 551 ALA B O 1
ATOM 8899 N N . THR B 1 552 ? 0.274 47.312 -17.969 1 41.97 552 THR B N 1
ATOM 8900 C CA . THR B 1 552 ? 0.217 48.312 -19.016 1 41.97 552 THR B CA 1
ATOM 8901 C C . THR B 1 552 ? -1.23 48.656 -19.375 1 41.97 552 THR B C 1
ATOM 8903 O O . THR B 1 552 ? -2.117 47.812 -19.219 1 41.97 552 THR B O 1
ATOM 8906 N N . SER B 1 553 ? -1.541 50 -19.578 1 39.41 553 SER B N 1
ATOM 8907 C CA . SER B 1 553 ? -2.83 50.406 -20.125 1 39.41 553 SER B CA 1
ATOM 8908 C C . SER B 1 553 ? -3.408 49.344 -21.047 1 39.41 553 SER B C 1
ATOM 8910 O O . SER B 1 553 ? -4.625 49.25 -21.219 1 39.41 553 SER B O 1
ATOM 8912 N N . GLY B 1 554 ? -2.736 49.125 -22.391 1 34.16 554 GLY B N 1
ATOM 8913 C CA . GLY B 1 554 ? -3.234 48.125 -23.328 1 34.16 554 GLY B CA 1
ATOM 8914 C C . GLY B 1 554 ? -2.986 46.688 -22.859 1 34.16 554 GLY B C 1
ATOM 8915 O O . GLY B 1 554 ? -2.186 46.469 -21.953 1 34.16 554 GLY B O 1
ATOM 8916 N N . GLY B 1 555 ? -3.258 45.562 -23.594 1 33 555 GLY B N 1
ATOM 8917 C CA . GLY B 1 555 ? -3.275 44.094 -23.453 1 33 555 GLY B CA 1
ATOM 8918 C C . GLY B 1 555 ? -2.057 43.562 -22.734 1 33 555 GLY B C 1
ATOM 8919 O O . GLY B 1 555 ? -1.043 44.25 -22.609 1 33 555 GLY B O 1
ATOM 8920 N N . ILE B 1 556 ? -2.123 42.656 -21.828 1 35.56 556 ILE B N 1
ATOM 8921 C CA . ILE B 1 556 ? -1.157 41.906 -21.047 1 35.56 556 ILE B CA 1
ATOM 8922 C C . ILE B 1 556 ? -0.012 41.438 -21.953 1 35.56 556 ILE B C 1
ATOM 8924 O O . ILE B 1 556 ? -0.226 40.688 -22.906 1 35.56 556 ILE B O 1
ATOM 8928 N N . SER B 1 557 ? 0.878 42.406 -22.328 1 32.97 557 SER B N 1
ATOM 8929 C CA . SER B 1 557 ? 2.025 41.875 -23.062 1 32.97 557 SER B CA 1
ATOM 8930 C C . SER B 1 557 ? 2.893 41 -22.188 1 32.97 557 SER B C 1
ATOM 8932 O O . SER B 1 557 ? 3.371 41.438 -21.141 1 32.97 557 SER B O 1
ATOM 8934 N N . TRP B 1 558 ? 2.486 39.844 -22.016 1 34.34 558 TRP B N 1
ATOM 8935 C CA . TRP B 1 558 ? 3.346 38.844 -21.359 1 34.34 558 TRP B CA 1
ATOM 8936 C C . TRP B 1 558 ? 4.652 38.688 -22.125 1 34.34 558 TRP B C 1
ATOM 8938 O O . TRP B 1 558 ? 4.645 38.344 -23.312 1 34.34 558 TRP B O 1
ATOM 8948 N N . ARG B 1 559 ? 5.578 39.406 -21.922 1 34.31 559 ARG B N 1
ATOM 8949 C CA . ARG B 1 559 ? 6.867 39.344 -22.594 1 34.31 559 ARG B CA 1
ATOM 8950 C C . ARG B 1 559 ? 7.555 38 -22.344 1 34.31 559 ARG B C 1
ATOM 8952 O O . ARG B 1 559 ? 8.703 37.812 -22.734 1 34.31 559 ARG B O 1
ATOM 8959 N N . GLY B 1 560 ? 7.164 37.312 -21.359 1 34.34 560 GLY B N 1
ATOM 8960 C CA . GLY B 1 560 ? 8.094 36.188 -21.281 1 34.34 560 GLY B CA 1
ATOM 8961 C C . GLY B 1 560 ? 7.906 35.188 -22.391 1 34.34 560 GLY B C 1
ATOM 8962 O O . GLY B 1 560 ? 6.82 35.062 -22.969 1 34.34 560 GLY B O 1
ATOM 8963 N N . ARG B 1 561 ? 8.977 34.719 -23.094 1 33.34 561 ARG B N 1
ATOM 8964 C CA . ARG B 1 561 ? 9.07 33.875 -24.266 1 33.34 561 ARG B CA 1
ATOM 8965 C C . ARG B 1 561 ? 8.312 32.562 -24.062 1 33.34 561 ARG B C 1
ATOM 8967 O O . ARG B 1 561 ? 8.258 31.719 -24.953 1 33.34 561 ARG B O 1
ATOM 8974 N N . ASP B 1 562 ? 8.133 32.156 -22.859 1 33.78 562 ASP B N 1
ATOM 8975 C CA . ASP B 1 562 ? 7.539 30.828 -22.969 1 33.78 562 ASP B CA 1
ATOM 8976 C C . ASP B 1 562 ? 6.055 30.906 -23.312 1 33.78 562 ASP B C 1
ATOM 8978 O O . ASP B 1 562 ? 5.246 31.344 -22.5 1 33.78 562 ASP B O 1
ATOM 8982 N N . ARG B 1 563 ? 5.648 31.062 -24.469 1 32.91 563 ARG B N 1
ATOM 8983 C CA . ARG B 1 563 ? 4.438 31.297 -25.25 1 32.91 563 ARG B CA 1
ATOM 8984 C C . ARG B 1 563 ? 3.332 30.328 -24.859 1 32.91 563 ARG B C 1
ATOM 8986 O O . ARG B 1 563 ? 2.15 30.594 -25.078 1 32.91 563 ARG B O 1
ATOM 8993 N N . THR B 1 564 ? 3.65 29.031 -24.531 1 34.28 564 THR B N 1
ATOM 8994 C CA . THR B 1 564 ? 2.547 28.078 -24.484 1 34.28 564 THR B CA 1
ATOM 8995 C C . THR B 1 564 ? 1.641 28.375 -23.281 1 34.28 564 THR B C 1
ATOM 8997 O O . THR B 1 564 ? 0.433 28.125 -23.344 1 34.28 564 THR B O 1
ATOM 9000 N N . VAL B 1 565 ? 2.24 28.875 -22.172 1 35.06 565 VAL B N 1
ATOM 9001 C CA . VAL B 1 565 ? 1.405 29.031 -20.984 1 35.06 565 VAL B CA 1
ATOM 9002 C C . VAL B 1 565 ? 0.537 30.281 -21.125 1 35.06 565 VAL B C 1
ATOM 9004 O O . VAL B 1 565 ? -0.501 30.391 -20.469 1 35.06 565 VAL B O 1
ATOM 9007 N N . LEU B 1 566 ? 0.796 31.188 -22.094 1 35.22 566 LEU B N 1
ATOM 9008 C CA . LEU B 1 566 ? 0.212 32.531 -22.109 1 35.22 566 LEU B CA 1
ATOM 9009 C C . LEU B 1 566 ? -1.206 32.5 -22.672 1 35.22 566 LEU B C 1
ATOM 9011 O O . LEU B 1 566 ? -2.09 33.188 -22.156 1 35.22 566 LEU B O 1
ATOM 9015 N N . VAL B 1 567 ? -1.395 31.734 -23.688 1 35.84 567 VAL B N 1
ATOM 9016 C CA . VAL B 1 567 ? -2.691 31.859 -24.344 1 35.84 567 VAL B CA 1
ATOM 9017 C C . VAL B 1 567 ? -3.805 31.5 -23.359 1 35.84 567 VAL B C 1
ATOM 9019 O O . VAL B 1 567 ? -4.848 32.156 -23.328 1 35.84 567 VAL B O 1
ATOM 9022 N N . TYR B 1 568 ? -3.514 30.578 -22.422 1 36.44 568 TYR B N 1
ATOM 9023 C CA . TYR B 1 568 ? -4.613 30.125 -21.578 1 36.44 568 TYR B CA 1
ATOM 9024 C C . TYR B 1 568 ? -4.852 31.109 -20.438 1 36.44 568 TYR B C 1
ATOM 9026 O O . TYR B 1 568 ? -5.969 31.219 -19.922 1 36.44 568 TYR B O 1
ATOM 9034 N N . ILE B 1 569 ? -3.863 31.938 -20.109 1 36.38 569 ILE B N 1
ATOM 9035 C CA . ILE B 1 569 ? -4.07 32.844 -18.984 1 36.38 569 ILE B CA 1
ATOM 9036 C C . ILE B 1 569 ? -4.949 34.031 -19.422 1 36.38 569 ILE B C 1
ATOM 9038 O O . ILE B 1 569 ? -5.832 34.469 -18.688 1 36.38 569 ILE B O 1
ATOM 9042 N N . MET B 1 570 ? -4.875 34.531 -20.641 1 35.75 570 MET B N 1
ATOM 9043 C CA . MET B 1 570 ? -5.605 35.719 -21.078 1 35.75 570 MET B CA 1
ATOM 9044 C C . MET B 1 570 ? -7.105 35.438 -21.094 1 35.75 570 MET B C 1
ATOM 9046 O O . MET B 1 570 ? -7.895 36.312 -20.719 1 35.75 570 MET B O 1
ATOM 9050 N N . PHE B 1 571 ? -7.473 34.281 -21.531 1 38.12 571 PHE B N 1
ATOM 9051 C CA . PHE B 1 571 ? -8.906 34.031 -21.672 1 38.12 571 PHE B CA 1
ATOM 9052 C C . PHE B 1 571 ? -9.586 34 -20.312 1 38.12 571 PHE B C 1
ATOM 9054 O O . PHE B 1 571 ? -10.672 34.562 -20.141 1 38.12 571 PHE B O 1
ATOM 9061 N N . TRP B 1 572 ? -8.953 33.5 -19.312 1 35.34 572 TRP B N 1
ATOM 9062 C CA . TRP B 1 572 ? -9.664 33.312 -18.047 1 35.34 572 TRP B CA 1
ATOM 9063 C C . TRP B 1 572 ? -9.648 34.562 -17.203 1 35.34 572 TRP B C 1
ATOM 9065 O O . TRP B 1 572 ? -10.539 34.781 -16.391 1 35.34 572 TRP B O 1
ATOM 9075 N N . MET B 1 573 ? -8.766 35.5 -17.344 1 34.69 573 MET B N 1
ATOM 9076 C CA . MET B 1 573 ? -8.836 36.75 -16.609 1 34.69 573 MET B CA 1
ATOM 9077 C C . MET B 1 573 ? -10.016 37.594 -17.078 1 34.69 573 MET B C 1
ATOM 9079 O O . MET B 1 573 ? -10.617 38.344 -16.297 1 34.69 573 MET B O 1
ATOM 9083 N N . LEU B 1 574 ? -10.367 37.594 -18.359 1 36.06 574 LEU B N 1
ATOM 9084 C CA . LEU B 1 574 ? -11.516 38.344 -18.828 1 36.06 574 LEU B CA 1
ATOM 9085 C C . LEU B 1 574 ? -12.812 37.781 -18.25 1 36.06 574 LEU B C 1
ATOM 9087 O O . LEU B 1 574 ? -13.766 38.531 -18.016 1 36.06 574 LEU B O 1
ATOM 9091 N N . LEU B 1 575 ? -12.891 36.438 -18.031 1 34.84 575 LEU B N 1
ATOM 9092 C CA . LEU B 1 575 ? -14.148 35.906 -17.516 1 34.84 575 LEU B CA 1
ATOM 9093 C C . LEU B 1 575 ? -14.344 36.281 -16.062 1 34.84 575 LEU B C 1
ATOM 9095 O O . LEU B 1 575 ? -15.477 36.438 -15.602 1 34.84 575 LEU B O 1
ATOM 9099 N N . CYS B 1 576 ? -13.328 36.344 -15.289 1 32.12 576 CYS B N 1
ATOM 9100 C CA . CYS B 1 576 ? -13.594 36.656 -13.898 1 32.12 576 CYS B CA 1
ATOM 9101 C C . CYS B 1 576 ? -13.961 38.125 -13.75 1 32.12 576 CYS B C 1
ATOM 9103 O O . CYS B 1 576 ? -14.555 38.531 -12.75 1 32.12 576 CYS B O 1
ATOM 9105 N N . CYS B 1 577 ? -13.477 39.094 -14.523 1 32.44 577 CYS B N 1
ATOM 9106 C CA . CYS B 1 577 ? -13.867 40.469 -14.297 1 32.44 577 CYS B CA 1
ATOM 9107 C C . CYS B 1 577 ? -15.281 40.719 -14.789 1 32.44 577 CYS B C 1
ATOM 9109 O O . CYS B 1 577 ? -15.844 41.812 -14.562 1 32.44 577 CYS B O 1
ATOM 9111 N N . GLY B 1 578 ? -15.781 39.938 -15.789 1 29.14 578 GLY B N 1
ATOM 9112 C CA . GLY B 1 578 ? -17.062 40.375 -16.344 1 29.14 578 GLY B CA 1
ATOM 9113 C C . GLY B 1 578 ? -18.234 40.062 -15.43 1 29.14 578 GLY B C 1
ATOM 9114 O O . GLY B 1 578 ? -19.344 40.594 -15.641 1 29.14 578 GLY B O 1
ATOM 9115 N N . LEU B 1 579 ? -18.25 39 -14.703 1 27.48 579 LEU B N 1
ATOM 9116 C CA . LEU B 1 579 ? -19.578 38.719 -14.148 1 27.48 579 LEU B CA 1
ATOM 9117 C C . LEU B 1 579 ? -19.859 39.594 -12.945 1 27.48 579 LEU B C 1
ATOM 9119 O O . LEU B 1 579 ? -20.812 39.344 -12.203 1 27.48 579 LEU B O 1
ATOM 9123 N N . ARG B 1 580 ? -18.953 40.594 -12.703 1 23.48 580 ARG B N 1
ATOM 9124 C CA . ARG B 1 580 ? -19.547 41.438 -11.664 1 23.48 580 ARG B CA 1
ATOM 9125 C C . ARG B 1 580 ? -20.656 42.312 -12.234 1 23.48 580 ARG B C 1
ATOM 9127 O O . ARG B 1 580 ? -21.281 43.062 -11.508 1 23.48 580 ARG B O 1
ATOM 9134 N N . ARG B 1 581 ? -21.125 42.312 -13.516 1 21.73 581 ARG B N 1
ATOM 9135 C CA . ARG B 1 581 ? -22.344 43.125 -13.477 1 21.73 581 ARG B CA 1
ATOM 9136 C C . ARG B 1 581 ? -23.5 42.344 -12.867 1 21.73 581 ARG B C 1
ATOM 9138 O O . ARG B 1 581 ? -23.703 41.156 -13.172 1 21.73 581 ARG B O 1
#

Secondary structure (DSSP, 8-state):
-----------------------HHHHHHHHHHHHHHHIIIIITTT-SEEEEEEEETTEEEEEEEEEBSSTT--PBP-TT-BEE-GGGHHHHHHHHHHHHHHHHSS--TTSBHHHHH-TT---SSHHHHHH-BHHHHHTT-S-----GGGGG-TT--TTTHHHHHTT---SS-TTTS----HHHHHHHHHHHHHHHTS-HHHHHIIIIITTTT-TT-EEGGG--TTSTTBPPPEEEETTEEEEPPHHHHHHHTTSGGGT-EEE-HHHHHHHHHHHHTTSB-TTS-B-S-HHHHHHHTS--EE---EEE-TTTSSS-EEEEEE-SS-EEEEETTEEEEEEEEEETTEEEEEEEEGGGTEEEEEEEES--GGGTTHHHHHHHHHHHHHTS--S--HHHHHHTTTTTSPPPPPPPPP---TTSPPSS-HHHH-EEEEETTTEEEEEEEEE--------S------EEEEEEETTEEEEEEEPP--TTS-S--SSS--GGGG-EEEEEEEEGGGTT--EEEEEEPPPPTT-SS--EEE-TTT-SSS--EEEE----SSS-----S--HHHHHHHHHHHHHHHTT-/-----------------------HHHHHHHHHHHHHHHIIIIITTT-SEEEEEEEETTEEEEEEEEEBSSTT--PBP-TT-BEE-GGGHHHHHHHHHHHHHHHHSS--TTSBHHHHH-TT---SSHHHHHH-BHHHHHTT-S-----GGGGG-TT--TTTHHHHHTT---SS-TTTS----HHHHHHHHHHHHHHHTS-HHHHHIIIIITTTT-TT-EEGGG--TTSTTBPPPEEEETTEEEEPPHHHHHHHTTSGGGT-EEE-HHHHHHHHHHHHTTSB-TTS-B-S-HHHHHHHTS--EE---EEE-TTTSSS-EEEEEE-SS-EEEEETTEEEEEEEEEETTEEEEEEEEGGGTEEEEEEEES--GGGTTHHHHHHHHHHHHHTS--S--HHHHHHTTTTTSPPPPPPPPP---TTSPPSS-HHHH-EEEEETTTEEEEEEEEE--------S------EEEEEEETTEEEEEEEPP--TTS-S--SSS--GGGG-EEEEEEEEGGGTT-----EEEPPPPTT-SS--EEE-TTT-SSS--EEEE----SSS-----S--HHHHHHHHHHHHHHHTT-

Sequence (1162 aa):
MDLTKVSVLQVLVLVPTLVIVSSQDDSMQAISDIIAASHADCRRELNPGMAIAIVKGGRTLLSRGFGVTSLHGNIPVTSSTRFNVASLTKALTAALLLKVMEESGRYNISTPVREIMGRYFRFADDLRTQHATAEDVLSHKMAVPANNKIRFDSTLSRRTLPGRLRFLNSLDTFRSTYMYSNLMYGLASRMTEVIAGERWEDLAERYFFRPLDMHRSTFVTQLDLSELNTAKPYQNYFGVLKPISSELLRQYGELVGSGGLVSTADDMAQWMNFFLTGGFSARGQRVMSEESLRELQKPRTAMPMVLFSQPDFPVTASFDIYGMGWWLGYYRGFPVLGHSGASYGYRAFVVLVPSLKAGIFVVMTGDDTGYLYRGPLISLLLDHVMGVTPWVNASVLCSFPQPWQPSRNQPTVPPYDTSRALAHNLTAYVGTYVNPGYGRLDIRLRHNGKAHGARLGRSPRRVQLELVYGYGTWDLIPMAPHATSPSRQTADADPSDLLEYFYGKGSNVTQFIDTSPIIVHPPPTGSAVIVRITVPGFETRIPPVFWRYEATSGGISWRGRDRTVLVYIMFWMLLCCGLRRMDLTKVSVLQVLVLVPTLVIVSSQDDSMQAISDIIAASHADCRRELNPGMAIAIVKGGRTLLSRGFGVTSLHGNIPVTSSTRFNVASLTKALTAALLLKVMEESGRYNISTPVREIMGRYFRFADDLRTQHATAEDVLSHKMAVPANNKIRFDSTLSRRTLPGRLRFLNSLDTFRSTYMYSNLMYGLASRMTEVIAGERWEDLAERYFFRPLDMHRSTFVTQLDLSELNTAKPYQNYFGVLKPISSELLRQYGELVGSGGLVSTADDMAQWMNFFLTGGFSARGQRVMSEESLRELQKPRTAMPMVLFSQPDFPVTASFDIYGMGWWLGYYRGFPVLGHSGASYGYRAFVVLVPSLKAGIFVVMTGDDTGYLYRGPLISLLLDHVMGVTPWVNASVLCSFPQPWQPSRNQPTVPPYDTSRALAHNLTAYVGTYVNPGYGRLDIRLRHNGKAHGARLGRSPRRVQLELVYGYGTWDLIPMAPHATSPSRQTADADPSDLLEYFYGKGSNVTQFIDTSPIIVHPPPTGSAVIVRITVPGFETRIPPVFWRYEATSGGISWRGRDRTVLVYIMFWMLLCCGLRR

Foldseek 3Di:
DPPDPPPPPPPPPPPPPPPVPPPLLNLVVVLVVQVQLLCVPFNCQFFQKKWKWKDFPLGTSDTFMYHFLENPDDHTAGLFFKDFQFQLLQLLLLLLLQVLCVVLVPDHQQDQLCVLVHVPFAALDDVNNPGPGNQLLQFQQAQFAALLLLLLFQPDALVCLRVLRNQGDGDDDGRADHHDYLSSLLPSQSSSCSSNVDHSQVSSCVLPCVQQVQVSKHWLLPDDSPDRSYRFFWEQFLNHTDTADSVLSNSSCNSVSRTTMMGGNVSVNSVLLCLLVQQAHSVGDRRDHSVSSVQQVDFRDFAPFWLDPPPLDPWTDGFGTTGRSWTWDDTNRQTKIKDWRDDRFKTKIKIARNVRSMIMIMMTGGDDPSVLQVVLSVQQVVCSSVVHDGPDTSVCNNQPPPPSDDDDDGDDDPPFDQPDDDPADLVQEAAWWAFSNSGIKGKDWDFPDPPPPDDPPCPPRPIWIWIDRNNWIWTWTWDDDPCPVDDPPDPCPDQVSQKTWTKTQTDDSCNRPTFDTKIWGDDDPPDRHTFKIWGCSSPVSDTTIIGGFDVDVDDRPPPDPPPPVPVVVRVVVVVVVPVPD/DPPPPPPPPPPPPPPPPPPVPPPLLNLVVVLVVQVQVLCVPFNCQFFQKKWKWKDFPLGTSDTFMYHFLENPDDHTATLFFKDFQFQLLQLLLLLLLQVLCVVLVPDHQQDQLCVLVHVPFAALDDVNNPGPGNQLLQFQQAQFAALLLLLLFQPDALVCLRVLRNQGDGDDDGRADHHDYLSSLLPSQSSSCSSNVDHSQVSSCVLPCVQQVQVSKHWLLPDDSPDRSYRFFWEQFLNHTDTADSVLSNSSCNSVSRTTMMGGNVSVNSVLLCLLVQQAHSVGHRRDHSVSSVQQVDFRDFAPFWLDPPPLDPWTDGFGTTGRSWTWDDTNRQTKIKDWRDDRFKTKIKIARNVRSMIMIMMTGGDDPSVLQVVLSVQQVVCSSVVHDGPDTSVCNNQPPPPSDDDDDGDDDDPFDQPDDDPADLVQEAAWWAFSNSGIKGKDWDFPPPPPPDDPPCPPRSIWIWIDRNNWIWTWTWDDDPCVVDDPPDPCPDQVSQKTWTKTQTDDSCNSPTFDTKIWGDDDPPDRHTFKIWGCSSPVSDTTIIGGFDVDVDDRPPPDPPPPVPVVVRVVVVVVVPPPD